Protein AF-Q24F98-F1 (afdb_monomer)

Foldseek 3Di:
DPPVVVVVVVVVVPPPDDDPDDDDPPFWDDPPPVPRATDGDDLPAQWADDPRDTDHDDLVAFFWAAPPRRHTADAFRFHPVQAIAGRADPVFQWAQEPSNGGIHRPVPPPDPPDQFFAWWADPPPSRYRTHTQGAQDADDQVTGDDGHAQWAAAPPRNGIHGVVVDPQFFWAQPVRRYTHGAQRAHPDQTGGDAQWATDPRGTHGQDQQFFFQAPSRHTHHFPDARTPHGHQDDQPDQFQWAQQPVRRTIDGADAPDQRAQFAFPRRHGAGAPDWDQGTDTGHLQWAWDDDPNTTHIDGDDQAFFFAAPRRHTDGAQQARGQHGHPDQWAQEPVRRGIHGADPDLVDQAFFAADPRSHGHHQPPPFAGQTQDGHPQWAWEAPDPVDSGRIHTHGAQDDDDPGPFGQFWAAPPRRHTHGAPDWDQGTPAGHDQQWFWFQDPNTTGTHGADPPGDDPQGGQAGRAQQWADDSSDTDGLQPPVDQFFFAAQPRSHGHHAPDARGQHGYLQWAADNRHTDGADQQQFFAFRRRRHGDGAPRKDLGDTSDGHPQWAWEDDPSIIDTDGADLPQVVQAQFAAPRRHRHHFPDARGPAGRAQQWAWDQDPRGTGIHGQDCVDQFPAAAPSRHTDSDQAFHLHGHPQWAFDDPDPVRSGGGTHGDPPDHADPVGDPDDDDPVVVVVVPPDDDDDDDDPDDDDDDDDDDDDDDDDDDDDDDDDDDDDDDDDDDPDPPDPPPPDDDDDDDDDDPDDPDPDPPPPPPPPPDDDDDDDDDPAPQAPDWDFDQDPNDTDTAGPHGHFQWEQAPRRHTHGADPFARDWYKWAADPQQFTDGLVRDDPVCNVVDDSVRIATFGQGGDFQWAQDLQRRHIDGFAAQAGDKWKDAPPDTARPHRRRRGRDDPVRCVVRLIDIAGDGGPDNQWDQDLQRRYTHHDAPQASQKWKAQQVPRDTDSDRDNVCSVPVDPPRIDIFGLGGHPQWDQDPVRSHTHGDDDDPDPQAPHADPVSPAGPWGQFAAQAPVRRDGDPVHGPCVVAPQARTWYWYFDDDDPDTDIDIFGQHGNDFQWAGDPNGTDHHDRPDRDDFDWDADPVRDIDTRRCCSNRHDDDDPDPPPPDPPPDPPPPVVVVVVVVVVVVVVPPPPPPDDDDDDDDDDDDDPDPPPPPPPDDDDDDDDDDDDDDDDDDVPVVVVVVVVVVVVVVVVVVVVVVVVVVVD

Sequence (1205 aa):
MSYYKIIFAIFSLLFKLSNQQLCPTSQCSFFNSTSQTNQCRSPSSSECISSNYCIDYSQTNFVGRDSVSQTCLKNKEASVSNSAQCWYTIFHQICLNSSQNQCVDYLAETDPTSPYVGLMKSSDQTKGLYLCAEINKYVASINAQILKPLYCIDSNTQIVNSILAQNTYAGIDPSSYYCLQVNQNSTATPYCKPGYCVLNSTCAQLSLSFPAKLQNGQCNQLGVITSIECFKDNPFTNKSICLDQYNNICSKITDFSFYNIGIQPNGTCVQQQKVYDQIYLCSDQSCLLKNGTGFSCIPFDSVYIGIDQQGNCLQRAEPQAVRCKKGKYCIEQINYSCMDLSSTLSDLRIARETYTSNCLPYSDFDGQNIDICADGYCLYTEYPQYSYSDYCIQYGNTFQFYQQPFIGVESITERCLFADQLVNSILLCYGPQYCILNINNQQTCKQLFYPFVQDANSISCAEPLLCLISGQCVSLNDPNNNFIGRDQNTQICIGANTYYAQYCKKDYCLFQNQCTNLNSQYIGSEYQTSKCLLKGQITKKKIQQCLDGYCISQTFGKYQCIQLDIDISKNAVGVDINGNCLGINQSVAVKCFKDMSCTSITQMGQVCVNVDPSGQYKCSNPDGSCSLDPNNCGSCSFSQCLNLTNLIAQTGICTPIGSYCQDSQGDDRCLTFKERDSSNQQQINSIFQLNLIYIVEDLCQGQICLSNMKNKCPIGCYSLFNVLNAIICIIIQLLIHIPIGFLKEQFRQVKSVLIVILNRGFVPIQLCTQSNCQSCITKFNNGLDIQVCQKCVLGFYLDLQYQCQKCNSTCLQCELGTLDIYGKKIYYYELSIDLRLTLDSTQLYPLCQICKNNSIISYDLISCDQCGTGCASCQYTNGYNYYNIGQQSNVQLNQNEYQALKIFKQCLSCINPQLTIQTNGSDCGQSILNCQLHTLINKQTSQFDLIYNFAYYQNGSTSNSALICAYCQDNYILSPNQQICSKNGNILDNRCLKFLPDNKSCQLCQIFALDQKNKVCDSNIKCIQAVSGCNKCYYQNLQNNSNVIQLFTCVECQQANYMTTLLGCVKCLDGCAQCYEIGYDDQQRKFNITANIIFGSITYDVKVPAKFVLIYAKHVTSLAIFLIIHILSTKQNAIHAKLLHSQAQPVKAFQQIFKTMKQGMIKKDLGALYAKQEINLAILRRLQLYMRYAKILKTILEEELMMIH

Structure (mmCIF, N/CA/C/O backbone):
data_AF-Q24F98-F1
#
_entry.id   AF-Q24F98-F1
#
loop_
_atom_site.group_PDB
_atom_site.id
_atom_site.type_symbol
_atom_site.label_atom_id
_atom_site.label_alt_id
_atom_site.label_comp_id
_atom_site.label_asym_id
_atom_site.label_entity_id
_atom_site.label_seq_id
_atom_site.pdbx_PDB_ins_code
_atom_site.Cartn_x
_atom_site.Cartn_y
_atom_site.Cartn_z
_atom_site.occupancy
_atom_site.B_iso_or_equiv
_atom_site.auth_seq_id
_atom_site.auth_comp_id
_atom_site.auth_asym_id
_atom_site.auth_atom_id
_atom_site.pdbx_PDB_model_num
ATOM 1 N N . MET A 1 1 ? 11.021 -31.475 -52.748 1.00 41.94 1 MET A N 1
ATOM 2 C CA . MET A 1 1 ? 11.504 -30.142 -53.180 1.00 41.94 1 MET A CA 1
ATOM 3 C C . MET A 1 1 ? 13.021 -30.185 -53.433 1.00 41.94 1 MET A C 1
ATOM 5 O O . MET A 1 1 ? 13.770 -29.463 -52.793 1.00 41.94 1 MET A O 1
ATOM 9 N N . SER A 1 2 ? 13.485 -31.036 -54.364 1.00 38.97 2 SER A N 1
ATOM 10 C CA . SER A 1 2 ? 14.933 -31.304 -54.556 1.00 38.97 2 SER A CA 1
ATOM 11 C C . SER A 1 2 ? 15.406 -31.232 -56.016 1.00 38.97 2 SER A C 1
ATOM 13 O O . SER A 1 2 ? 16.580 -31.450 -56.285 1.00 38.97 2 SER A O 1
ATOM 15 N N . TYR A 1 3 ? 14.516 -30.903 -56.959 1.00 35.75 3 TYR A N 1
ATOM 16 C CA . TYR A 1 3 ? 14.807 -30.942 -58.401 1.00 35.75 3 TYR A CA 1
ATOM 17 C C . TYR A 1 3 ? 15.305 -29.603 -58.986 1.00 35.75 3 TYR A C 1
ATOM 19 O O . TYR A 1 3 ? 15.939 -29.584 -60.035 1.00 35.75 3 TYR A O 1
ATOM 27 N N . TYR A 1 4 ? 15.089 -28.478 -58.292 1.00 42.47 4 TYR A N 1
ATOM 28 C CA . TYR A 1 4 ? 15.461 -27.143 -58.790 1.00 42.47 4 TYR A CA 1
ATOM 29 C C . TYR A 1 4 ? 16.926 -26.737 -58.541 1.00 42.47 4 TYR A C 1
ATOM 31 O O . TYR A 1 4 ? 17.418 -25.824 -59.199 1.00 42.47 4 TYR A O 1
ATOM 39 N N . LYS A 1 5 ? 17.658 -27.410 -57.637 1.00 41.50 5 LYS A N 1
ATOM 40 C CA . LYS A 1 5 ? 19.072 -27.074 -57.358 1.00 41.50 5 LYS A CA 1
ATOM 41 C C . LYS A 1 5 ? 20.054 -27.575 -58.427 1.00 41.50 5 LYS A C 1
ATOM 43 O O . LYS A 1 5 ? 21.109 -26.974 -58.590 1.00 41.50 5 LYS A O 1
ATOM 48 N N . ILE A 1 6 ? 19.712 -28.632 -59.168 1.00 51.53 6 ILE A N 1
ATOM 49 C CA . ILE A 1 6 ? 20.603 -29.217 -60.188 1.00 51.53 6 ILE A CA 1
ATOM 50 C C . ILE A 1 6 ? 20.558 -28.410 -61.497 1.00 51.53 6 ILE A C 1
ATOM 52 O O . ILE A 1 6 ? 21.599 -28.165 -62.100 1.00 51.53 6 ILE A O 1
ATOM 56 N N . ILE A 1 7 ? 19.384 -27.905 -61.895 1.00 52.31 7 ILE A N 1
ATOM 57 C CA . ILE A 1 7 ? 19.229 -27.121 -63.134 1.00 52.31 7 ILE A CA 1
ATOM 58 C C . ILE A 1 7 ? 19.987 -25.782 -63.056 1.00 52.31 7 ILE A C 1
ATOM 60 O O . ILE A 1 7 ? 20.647 -25.396 -64.019 1.00 52.31 7 ILE A O 1
ATOM 64 N N . PHE A 1 8 ? 19.981 -25.109 -61.898 1.00 48.50 8 PHE A N 1
ATOM 65 C CA . PHE A 1 8 ? 20.729 -23.856 -61.718 1.00 48.50 8 PHE A CA 1
ATOM 66 C C . PHE A 1 8 ? 22.255 -24.059 -61.702 1.00 48.50 8 PHE A C 1
ATOM 68 O O . PHE A 1 8 ? 22.989 -23.224 -62.224 1.00 48.50 8 PHE A O 1
ATOM 75 N N . ALA A 1 9 ? 22.746 -25.180 -61.161 1.00 46.75 9 ALA A N 1
ATOM 76 C CA . ALA A 1 9 ? 24.177 -25.496 -61.166 1.00 46.75 9 ALA A CA 1
ATOM 77 C C . ALA A 1 9 ? 24.717 -25.778 -62.583 1.00 46.75 9 ALA A C 1
ATOM 79 O O . ALA A 1 9 ? 25.846 -25.404 -62.893 1.00 46.75 9 ALA A O 1
ATOM 80 N N . ILE A 1 10 ? 23.903 -26.387 -63.453 1.00 51.09 10 ILE A N 1
ATOM 81 C CA . ILE A 1 10 ? 24.269 -26.665 -64.851 1.00 51.09 10 ILE A CA 1
ATOM 82 C C . ILE A 1 10 ? 24.261 -25.376 -65.694 1.00 51.09 10 ILE A C 1
ATOM 84 O O . ILE A 1 10 ? 25.174 -25.166 -66.491 1.00 51.09 10 ILE A O 1
ATOM 88 N N . PHE A 1 11 ? 23.305 -24.464 -65.471 1.00 44.75 11 PHE A N 1
ATOM 89 C CA . PHE A 1 11 ? 23.285 -23.166 -66.163 1.00 44.75 11 PHE A CA 1
ATOM 90 C C . PHE A 1 11 ? 24.487 -22.271 -65.811 1.00 44.75 11 PHE A C 1
ATOM 92 O O . PHE A 1 11 ? 25.031 -21.607 -66.692 1.00 44.75 11 PHE A O 1
ATOM 99 N N . SER A 1 12 ? 24.968 -22.313 -64.565 1.00 44.97 12 SER A N 1
ATOM 100 C CA . SER A 1 12 ? 26.173 -21.580 -64.142 1.00 44.97 12 SER A CA 1
ATOM 101 C C . SER A 1 12 ? 27.486 -22.135 -64.715 1.00 44.97 12 SER A C 1
ATOM 103 O O . SER A 1 12 ? 28.500 -21.439 -64.672 1.00 44.97 12 SER A O 1
ATOM 105 N N . LEU A 1 13 ? 27.500 -23.367 -65.245 1.00 38.47 13 LEU A N 1
ATOM 106 C CA . LEU A 1 13 ? 28.704 -23.979 -65.821 1.00 38.47 13 LEU A CA 1
ATOM 107 C C . LEU A 1 13 ? 28.838 -23.757 -67.339 1.00 38.47 13 LEU A C 1
ATOM 109 O O . LEU A 1 13 ? 29.944 -23.829 -67.867 1.00 38.47 13 LEU A O 1
ATOM 113 N N . LEU A 1 14 ? 27.733 -23.470 -68.039 1.00 37.66 14 LEU A N 1
ATOM 114 C CA . LEU A 1 14 ? 27.700 -23.348 -69.505 1.00 37.66 14 LEU A CA 1
ATOM 115 C C . LEU A 1 14 ? 27.866 -21.912 -70.038 1.00 37.66 14 LEU A C 1
ATOM 117 O O . LEU A 1 14 ? 28.102 -21.738 -71.228 1.00 37.66 14 LEU A O 1
ATOM 121 N N . PHE A 1 15 ? 27.843 -20.891 -69.175 1.00 39.16 15 PHE A N 1
ATOM 122 C CA . PHE A 1 15 ? 28.126 -19.491 -69.541 1.00 39.16 15 PHE A CA 1
ATOM 123 C C . PHE A 1 15 ? 29.561 -19.045 -69.192 1.00 39.16 15 PHE A C 1
ATOM 125 O O . PHE A 1 15 ? 29.802 -17.916 -68.769 1.00 39.16 15 PHE A O 1
ATOM 132 N N . LYS A 1 16 ? 30.543 -19.941 -69.375 1.00 37.47 16 LYS A N 1
ATOM 133 C CA . LYS A 1 16 ? 31.973 -19.656 -69.143 1.00 37.47 16 LYS A CA 1
ATOM 134 C C . LYS A 1 16 ? 32.884 -19.935 -70.346 1.00 37.47 16 LYS A C 1
ATOM 136 O O . LYS A 1 16 ? 34.059 -20.248 -70.181 1.00 37.47 16 LYS A O 1
ATOM 141 N N . LEU A 1 17 ? 32.344 -19.772 -71.555 1.00 41.66 17 LEU A N 1
ATOM 142 C CA . LEU A 1 17 ? 33.091 -19.763 -72.818 1.00 41.66 17 LEU A CA 1
ATOM 143 C C . LEU A 1 17 ? 32.652 -18.581 -73.696 1.00 41.66 17 LEU A C 1
ATOM 145 O O . LEU A 1 17 ? 31.960 -18.743 -74.696 1.00 41.66 17 LEU A O 1
ATOM 149 N N . SER A 1 18 ? 33.093 -17.377 -73.331 1.00 33.22 18 SER A N 1
ATOM 150 C CA . SER A 1 18 ? 33.153 -16.244 -74.256 1.00 33.22 18 SER A CA 1
ATOM 151 C C . SER A 1 18 ? 34.476 -15.507 -74.075 1.00 33.22 18 SER A C 1
ATOM 153 O O . SER A 1 18 ? 34.705 -14.904 -73.031 1.00 33.22 18 SER A O 1
ATOM 155 N N . ASN A 1 19 ? 35.317 -15.582 -75.104 1.00 32.28 19 ASN A N 1
ATOM 156 C CA . ASN A 1 19 ? 36.401 -14.662 -75.443 1.00 32.28 19 ASN A CA 1
ATOM 157 C C . ASN A 1 19 ? 37.203 -14.057 -74.274 1.00 32.28 19 ASN A C 1
ATOM 159 O O . ASN A 1 19 ? 36.850 -13.011 -73.731 1.00 32.28 19 ASN A O 1
ATOM 163 N N . GLN A 1 20 ? 38.405 -14.599 -74.045 1.00 35.78 20 GLN A N 1
ATOM 164 C CA . GLN A 1 20 ? 39.541 -13.741 -73.694 1.00 35.78 20 GLN A CA 1
ATOM 165 C C . GLN A 1 20 ? 39.813 -12.814 -74.885 1.00 35.78 20 GLN A C 1
ATOM 167 O O . GLN A 1 20 ? 40.604 -13.115 -75.778 1.00 35.78 20 GLN A O 1
ATOM 172 N N . GLN A 1 21 ? 39.077 -11.711 -74.933 1.00 33.84 21 GLN A N 1
ATOM 173 C CA . GLN A 1 21 ? 39.249 -10.679 -75.935 1.00 33.84 21 GLN A CA 1
ATOM 174 C C . GLN A 1 21 ? 40.538 -9.924 -75.597 1.00 33.84 21 GLN A C 1
ATOM 176 O O . GLN A 1 21 ? 40.595 -9.221 -74.589 1.00 33.84 21 GLN A O 1
ATOM 181 N N . LEU A 1 22 ? 41.584 -10.089 -76.420 1.00 38.66 22 LEU A N 1
ATOM 182 C CA . LEU A 1 22 ? 42.735 -9.185 -76.365 1.00 38.66 22 LEU A CA 1
ATOM 183 C C . LEU A 1 22 ? 42.230 -7.741 -76.470 1.00 38.66 22 LEU A C 1
ATOM 185 O O . LEU A 1 22 ? 41.299 -7.471 -77.233 1.00 38.66 22 LEU A O 1
ATOM 189 N N . CYS A 1 23 ? 42.848 -6.840 -75.700 1.00 33.75 23 CYS A N 1
ATOM 190 C CA . CYS A 1 23 ? 42.443 -5.441 -75.582 1.00 33.75 23 CYS A CA 1
ATOM 191 C C . CYS A 1 23 ? 42.085 -4.824 -76.944 1.00 33.75 23 CYS A C 1
ATOM 193 O O . CYS A 1 23 ? 42.922 -4.854 -77.854 1.00 33.75 23 CYS A O 1
ATOM 195 N N . PRO A 1 24 ? 40.903 -4.192 -77.087 1.00 39.72 24 PRO A N 1
ATOM 196 C CA . PRO A 1 24 ? 40.653 -3.304 -78.208 1.00 39.72 24 PRO A CA 1
ATOM 197 C C . PRO A 1 24 ? 41.750 -2.236 -78.231 1.00 39.72 24 PRO A C 1
ATOM 199 O O . PRO A 1 24 ? 41.988 -1.541 -77.240 1.00 39.72 24 PRO A O 1
ATOM 202 N N . THR A 1 25 ? 42.421 -2.085 -79.371 1.00 47.03 25 THR A N 1
ATOM 203 C CA . THR A 1 25 ? 43.598 -1.218 -79.568 1.00 47.03 25 THR A CA 1
ATOM 204 C C . THR A 1 25 ? 43.302 0.289 -79.477 1.00 47.03 25 THR A C 1
ATOM 206 O O . THR A 1 25 ? 44.129 1.117 -79.848 1.00 47.03 25 THR A O 1
ATOM 209 N N . SER A 1 26 ? 42.133 0.666 -78.956 1.00 46.06 26 SER A N 1
ATOM 210 C CA . SER A 1 26 ? 41.666 2.036 -78.752 1.00 46.06 26 SER A CA 1
ATOM 211 C C . SER A 1 26 ? 41.844 2.570 -77.324 1.00 46.06 26 SER A C 1
ATOM 213 O O . SER A 1 26 ? 41.626 3.767 -77.134 1.00 46.06 26 SER A O 1
ATOM 215 N N . GLN A 1 27 ? 42.224 1.745 -76.334 1.00 45.38 27 GLN A N 1
ATOM 216 C CA . GLN A 1 27 ? 42.401 2.176 -74.929 1.00 45.38 27 GLN A CA 1
ATOM 217 C C . GLN A 1 27 ? 43.846 2.122 -74.393 1.00 45.38 27 GLN A C 1
ATOM 219 O O . GLN A 1 27 ? 44.150 2.823 -73.433 1.00 45.38 27 GLN A O 1
ATOM 224 N N . CYS A 1 28 ? 44.775 1.406 -75.034 1.00 40.50 28 CYS A N 1
ATOM 225 C CA . CYS A 1 28 ? 46.195 1.443 -74.656 1.00 40.50 28 CYS A CA 1
ATOM 226 C C . CYS A 1 28 ? 46.960 2.491 -75.480 1.00 40.50 28 CYS A C 1
ATOM 228 O O . CYS A 1 28 ? 47.033 2.389 -76.705 1.00 40.50 28 CYS A O 1
ATOM 230 N N . SER A 1 29 ? 47.575 3.480 -74.828 1.00 43.56 29 SER A N 1
ATOM 231 C CA . SER A 1 29 ? 48.509 4.405 -75.484 1.00 43.56 29 SER A CA 1
ATOM 232 C C . SER A 1 29 ? 49.929 3.842 -75.467 1.00 43.56 29 SER A C 1
ATOM 234 O O . SER A 1 29 ? 50.521 3.749 -74.402 1.00 43.56 29 SER A O 1
ATOM 236 N N . PHE A 1 30 ? 50.456 3.527 -76.656 1.00 47.50 30 PHE A N 1
ATOM 237 C CA . PHE A 1 30 ? 51.850 3.156 -76.950 1.00 47.50 30 PHE A CA 1
ATOM 238 C C . PHE A 1 30 ? 52.494 2.078 -76.057 1.00 47.50 30 PHE A C 1
ATOM 240 O O . PHE A 1 30 ? 52.949 2.327 -74.944 1.00 47.50 30 PHE A O 1
ATOM 247 N N . PHE A 1 31 ? 52.686 0.889 -76.633 1.00 43.78 31 PHE A N 1
ATOM 248 C CA . PHE A 1 31 ? 53.661 -0.072 -76.122 1.00 43.78 31 PHE A CA 1
ATOM 249 C C . PHE A 1 31 ? 55.070 0.509 -76.314 1.00 43.78 31 PHE A C 1
ATOM 251 O O . PHE A 1 31 ? 55.581 0.547 -77.436 1.00 43.78 31 PHE A O 1
ATOM 258 N N . ASN A 1 32 ? 55.693 1.000 -75.241 1.00 46.84 32 ASN A N 1
ATOM 259 C CA . ASN A 1 32 ? 57.054 1.519 -75.313 1.00 46.84 32 ASN A CA 1
ATOM 260 C C . ASN A 1 32 ? 58.041 0.348 -75.457 1.00 46.84 32 ASN A C 1
ATOM 262 O O . ASN A 1 32 ? 58.287 -0.405 -74.510 1.00 46.84 32 ASN A O 1
ATOM 266 N N . SER A 1 33 ? 58.601 0.183 -76.658 1.00 48.78 33 SER A N 1
ATOM 267 C CA . SER A 1 33 ? 59.396 -0.992 -77.038 1.00 48.78 33 SER A CA 1
ATOM 268 C C . SER A 1 33 ? 60.697 -1.162 -76.247 1.00 48.78 33 SER A C 1
ATOM 270 O O . SER A 1 33 ? 61.287 -2.238 -76.296 1.00 48.78 33 SER A O 1
ATOM 272 N N . THR A 1 34 ? 61.143 -0.141 -75.509 1.00 52.66 34 THR A N 1
ATOM 273 C CA . THR A 1 34 ? 62.315 -0.209 -74.620 1.00 52.66 34 THR A CA 1
ATOM 274 C C . THR A 1 34 ? 61.991 -0.524 -73.155 1.00 52.66 34 THR A C 1
ATOM 276 O O . THR A 1 34 ? 62.925 -0.828 -72.418 1.00 52.66 34 THR A O 1
ATOM 279 N N . SER A 1 35 ? 60.722 -0.493 -72.712 1.00 52.22 35 SER A N 1
ATOM 280 C CA . SER A 1 35 ? 60.357 -0.743 -71.299 1.00 52.22 35 SER A CA 1
ATOM 281 C C . SER A 1 35 ? 59.383 -1.899 -71.046 1.00 52.22 35 SER A C 1
ATOM 283 O O . SER A 1 35 ? 59.207 -2.265 -69.889 1.00 52.22 35 SER A O 1
ATOM 285 N N . GLN A 1 36 ? 58.756 -2.477 -72.081 1.00 55.00 36 GLN A N 1
ATOM 286 C CA . GLN A 1 36 ? 57.790 -3.594 -71.968 1.00 55.00 36 GLN A CA 1
ATOM 287 C C . GLN A 1 36 ? 56.653 -3.371 -70.943 1.00 55.00 36 GLN A C 1
ATOM 289 O O . GLN A 1 36 ? 56.182 -4.311 -70.304 1.00 55.00 36 GLN A O 1
ATOM 294 N N . THR A 1 37 ? 56.181 -2.132 -70.788 1.00 52.72 37 THR A N 1
ATOM 295 C CA . THR A 1 37 ? 55.109 -1.775 -69.844 1.00 52.72 37 THR A CA 1
ATOM 296 C C . THR A 1 37 ? 53.923 -1.117 -70.548 1.00 52.72 37 THR A C 1
ATOM 298 O O . THR A 1 37 ? 54.090 -0.216 -71.369 1.00 52.72 37 THR A O 1
ATOM 301 N N . ASN A 1 38 ? 52.708 -1.560 -70.209 1.00 54.41 38 ASN A N 1
ATOM 302 C CA . ASN A 1 38 ? 51.463 -0.959 -70.692 1.00 54.41 38 ASN A CA 1
ATOM 303 C C . ASN A 1 38 ? 51.221 0.377 -69.971 1.00 54.41 38 ASN A C 1
ATOM 305 O O . ASN A 1 38 ? 51.122 0.398 -68.745 1.00 54.41 38 ASN A O 1
ATOM 309 N N . GLN A 1 39 ? 51.089 1.479 -70.716 1.00 54.84 39 GLN A N 1
ATOM 310 C CA . GLN A 1 39 ? 50.719 2.785 -70.160 1.00 54.84 39 GLN A CA 1
ATOM 311 C C . GLN A 1 39 ? 49.234 3.085 -70.416 1.00 54.84 39 GLN A C 1
ATOM 313 O O . GLN A 1 39 ? 48.787 3.151 -71.566 1.00 54.84 39 GLN A O 1
ATOM 318 N N . CYS A 1 40 ? 48.469 3.280 -69.335 1.00 60.84 40 CYS A N 1
ATOM 319 C CA . CYS A 1 40 ? 47.069 3.707 -69.411 1.00 60.84 40 CYS A CA 1
ATOM 320 C C . CYS A 1 40 ? 46.953 5.151 -69.916 1.00 60.84 40 CYS A C 1
ATOM 322 O O . CYS A 1 40 ? 47.890 5.953 -69.828 1.00 60.84 40 CYS A O 1
ATOM 324 N N . ARG A 1 41 ? 45.795 5.483 -70.490 1.00 53.38 41 ARG A N 1
ATOM 325 C CA . ARG A 1 41 ? 45.636 6.680 -71.318 1.00 53.38 41 ARG A CA 1
ATOM 326 C C . ARG A 1 41 ? 45.453 7.937 -70.459 1.00 53.38 41 ARG A C 1
ATOM 328 O O . ARG A 1 41 ? 44.332 8.320 -70.141 1.00 53.38 41 ARG A O 1
ATOM 335 N N . SER A 1 42 ? 46.572 8.609 -70.166 1.00 54.66 42 SER A N 1
ATOM 336 C CA . SER A 1 42 ? 46.686 9.869 -69.401 1.00 54.66 42 SER A CA 1
ATOM 337 C C . SER A 1 42 ? 46.288 9.773 -67.912 1.00 54.66 42 SER A C 1
ATOM 339 O O . SER A 1 42 ? 45.260 9.183 -67.597 1.00 54.66 42 SER A O 1
ATOM 341 N N . PRO A 1 43 ? 46.996 10.444 -66.975 1.00 49.81 43 PRO A N 1
ATOM 342 C CA . PRO A 1 43 ? 46.617 10.498 -65.552 1.00 49.81 43 PRO A CA 1
ATOM 343 C C . PRO A 1 43 ? 45.220 11.077 -65.247 1.00 49.81 43 PRO A C 1
ATOM 345 O O . PRO A 1 43 ? 44.794 11.063 -64.095 1.00 49.81 43 PRO A O 1
ATOM 348 N N . SER A 1 44 ? 44.521 11.605 -66.254 1.00 53.66 44 SER A N 1
ATOM 349 C CA . SER A 1 44 ? 43.178 12.193 -66.159 1.00 53.66 44 SER A CA 1
ATOM 350 C C . SER A 1 44 ? 42.022 11.191 -66.319 1.00 53.66 44 SER A C 1
ATOM 352 O O . SER A 1 44 ? 40.875 11.561 -66.075 1.00 53.66 44 SER A O 1
ATOM 354 N N . SER A 1 45 ? 42.292 9.938 -66.699 1.00 59.47 45 SER A N 1
ATOM 355 C CA . SER A 1 45 ? 41.286 8.866 -66.744 1.00 59.47 45 SER A CA 1
ATOM 356 C C . SER A 1 45 ? 41.098 8.203 -65.371 1.00 59.47 45 SER A C 1
ATOM 358 O O . SER A 1 45 ? 42.025 8.129 -64.555 1.00 59.47 45 SER A O 1
ATOM 360 N N . SER A 1 46 ? 39.881 7.705 -65.116 1.00 72.00 46 SER A N 1
ATOM 361 C CA . SER A 1 46 ? 39.491 6.999 -63.880 1.00 72.00 46 SER A CA 1
ATOM 362 C C . SER A 1 46 ? 39.947 5.530 -63.865 1.00 72.00 46 SER A C 1
ATOM 364 O O . SER A 1 46 ? 39.248 4.668 -63.347 1.00 72.00 46 SER A O 1
ATOM 366 N N . GLU A 1 47 ? 41.117 5.253 -64.440 1.00 80.94 47 GLU A N 1
ATOM 367 C CA . GLU A 1 47 ? 41.643 3.909 -64.694 1.00 80.94 47 GLU A CA 1
ATOM 368 C C . GLU A 1 47 ? 42.907 3.623 -63.862 1.00 80.94 47 GLU A C 1
ATOM 370 O O . GLU A 1 47 ? 43.665 4.530 -63.511 1.00 80.94 47 GLU A O 1
ATOM 375 N N . CYS A 1 48 ? 43.185 2.354 -63.580 1.00 85.75 48 CYS A N 1
ATOM 376 C CA . CYS A 1 48 ? 44.403 1.901 -62.908 1.00 85.75 48 CYS A CA 1
ATOM 377 C C . CYS A 1 48 ? 44.883 0.548 -63.455 1.00 85.75 48 CYS A C 1
ATOM 379 O O . CYS A 1 48 ? 44.128 -0.176 -64.101 1.00 85.75 48 CYS A O 1
ATOM 381 N N . ILE A 1 49 ? 46.149 0.194 -63.213 1.00 85.62 49 ILE A N 1
ATOM 382 C CA . ILE A 1 49 ? 46.742 -1.054 -63.707 1.00 85.62 49 ILE A CA 1
ATOM 383 C C . ILE A 1 49 ? 46.446 -2.201 -62.737 1.00 85.62 49 ILE A C 1
ATOM 385 O O . ILE A 1 49 ? 46.900 -2.196 -61.592 1.00 85.62 49 ILE A O 1
ATOM 389 N N . SER A 1 50 ? 45.765 -3.242 -63.215 1.00 86.19 50 SER A N 1
ATOM 390 C CA . SER A 1 50 ? 45.659 -4.526 -62.517 1.00 86.19 50 SER A CA 1
ATOM 391 C C . SER A 1 50 ? 45.828 -5.680 -63.497 1.00 86.19 50 SER A C 1
ATOM 393 O O . SER A 1 50 ? 45.209 -5.713 -64.558 1.00 86.19 50 SER A O 1
ATOM 395 N N . SER A 1 51 ? 46.686 -6.645 -63.155 1.00 82.38 51 SER A N 1
ATOM 396 C CA . SER A 1 51 ? 46.961 -7.832 -63.987 1.00 82.38 51 SER A CA 1
ATOM 397 C C . SER A 1 51 ? 47.357 -7.508 -65.445 1.00 82.38 51 SER A C 1
ATOM 399 O O . SER A 1 51 ? 46.992 -8.241 -66.359 1.00 82.38 51 SER A O 1
ATOM 401 N N . ASN A 1 52 ? 48.104 -6.415 -65.655 1.00 76.62 52 ASN A N 1
ATOM 402 C CA . ASN A 1 52 ? 48.505 -5.830 -66.951 1.00 76.62 52 ASN A CA 1
ATOM 403 C C . ASN A 1 52 ? 47.389 -5.174 -67.794 1.00 76.62 52 ASN A C 1
ATOM 405 O O . ASN A 1 52 ? 47.674 -4.705 -68.899 1.00 76.62 52 ASN A O 1
ATOM 409 N N . TYR A 1 53 ? 46.164 -5.070 -67.275 1.00 78.75 53 TYR A N 1
ATOM 410 C CA . TYR A 1 53 ? 45.052 -4.347 -67.901 1.00 78.75 53 TYR A CA 1
ATOM 411 C C . TYR A 1 53 ? 44.823 -2.995 -67.217 1.00 78.75 53 TYR A C 1
ATOM 413 O O . TYR A 1 53 ? 45.011 -2.874 -66.006 1.00 78.75 53 TYR A O 1
ATOM 421 N N . CYS A 1 54 ? 44.386 -1.995 -67.984 1.00 80.06 54 CYS A N 1
ATOM 422 C CA . CYS A 1 54 ? 43.800 -0.772 -67.438 1.00 80.06 54 CYS A CA 1
ATOM 423 C C . CYS A 1 54 ? 42.338 -1.072 -67.080 1.00 80.06 54 CYS A C 1
ATOM 425 O O . CYS A 1 54 ? 41.595 -1.570 -67.926 1.00 80.06 54 CYS A O 1
ATOM 427 N N . ILE A 1 55 ? 41.951 -0.835 -65.828 1.00 83.44 55 ILE A N 1
ATOM 428 C CA . ILE A 1 55 ? 40.610 -1.110 -65.297 1.00 83.44 55 ILE A CA 1
ATOM 429 C C . ILE A 1 55 ? 40.079 0.163 -64.638 1.00 83.44 55 ILE A C 1
ATOM 431 O O . ILE A 1 55 ? 40.806 0.803 -63.880 1.00 83.44 55 ILE A O 1
ATOM 435 N N . ASP A 1 56 ? 38.819 0.511 -64.901 1.00 82.31 56 ASP A N 1
ATOM 436 C CA . ASP A 1 56 ? 38.134 1.611 -64.220 1.00 82.31 56 ASP A CA 1
ATOM 437 C C . ASP A 1 56 ? 38.025 1.383 -62.701 1.00 82.31 56 ASP A C 1
ATOM 439 O O . ASP A 1 56 ? 37.821 0.263 -62.212 1.00 82.31 56 ASP A O 1
ATOM 443 N N . TYR A 1 57 ? 38.093 2.475 -61.939 1.00 84.06 57 TYR A N 1
ATOM 444 C CA . TYR A 1 57 ? 37.766 2.470 -60.519 1.00 84.06 57 TYR A CA 1
ATOM 445 C C . TYR A 1 57 ? 36.326 1.992 -60.281 1.00 84.06 57 TYR A C 1
ATOM 447 O O . TYR A 1 57 ? 35.399 2.284 -61.036 1.00 84.06 57 TYR A O 1
ATOM 455 N N . SER A 1 58 ? 36.125 1.253 -59.192 1.00 81.06 58 SER A N 1
ATOM 456 C CA . SER A 1 58 ? 34.806 0.766 -58.787 1.00 81.06 58 SER A CA 1
ATOM 457 C C . SER A 1 58 ? 34.767 0.551 -57.281 1.00 81.06 58 SER A C 1
ATOM 459 O O . SER A 1 58 ? 35.676 -0.061 -56.720 1.00 81.06 58 SER A O 1
ATOM 461 N N . GLN A 1 59 ? 33.684 0.992 -56.629 1.00 67.06 59 GLN A N 1
ATOM 462 C CA . GLN A 1 59 ? 33.522 0.898 -55.168 1.00 67.06 59 GLN A CA 1
ATOM 463 C C . GLN A 1 59 ? 33.694 -0.537 -54.635 1.00 67.06 59 GLN A C 1
ATOM 465 O O . GLN A 1 59 ? 34.115 -0.737 -53.502 1.00 67.06 59 GLN A O 1
ATOM 470 N N . THR A 1 60 ? 33.398 -1.548 -55.457 1.00 74.06 60 THR A N 1
ATOM 471 C CA . THR A 1 60 ? 33.512 -2.966 -55.093 1.00 74.06 60 THR A CA 1
ATOM 472 C C . THR A 1 60 ? 34.926 -3.538 -55.191 1.00 74.06 60 THR A C 1
ATOM 474 O O . THR A 1 60 ? 35.170 -4.585 -54.598 1.00 74.06 60 THR A O 1
ATOM 477 N N . ASN A 1 61 ? 35.842 -2.916 -55.949 1.00 81.94 61 ASN A N 1
ATOM 478 C CA . ASN A 1 61 ? 37.162 -3.494 -56.234 1.00 81.94 61 ASN A CA 1
ATOM 479 C C . ASN A 1 61 ? 38.324 -2.536 -55.955 1.00 81.94 61 ASN A C 1
ATOM 481 O O . ASN A 1 61 ? 39.227 -2.904 -55.211 1.00 81.94 61 ASN A O 1
ATOM 485 N N . PHE A 1 62 ? 38.330 -1.337 -56.545 1.00 90.00 62 PHE A N 1
ATOM 486 C CA . PHE A 1 62 ? 39.488 -0.437 -56.534 1.00 90.00 62 PHE A CA 1
ATOM 487 C C . PHE A 1 62 ? 39.053 1.014 -56.321 1.00 90.00 62 PHE A C 1
ATOM 489 O O . PHE A 1 62 ? 38.227 1.540 -57.067 1.00 90.00 62 PHE A O 1
ATOM 496 N N . VAL A 1 63 ? 39.638 1.655 -55.308 1.00 91.00 63 VAL A N 1
ATOM 497 C CA . VAL A 1 63 ? 39.278 3.007 -54.834 1.00 91.00 63 VAL A CA 1
ATOM 498 C C . VAL A 1 63 ? 40.358 4.053 -55.139 1.00 91.00 63 VAL A C 1
ATOM 500 O O . VAL A 1 63 ? 40.204 5.233 -54.831 1.00 91.00 63 VAL A O 1
ATOM 503 N N . GLY A 1 64 ? 41.465 3.638 -55.750 1.00 91.56 64 GLY A N 1
ATOM 504 C CA . GLY A 1 64 ? 42.563 4.507 -56.153 1.00 91.56 64 GLY A CA 1
ATOM 505 C C . GLY A 1 64 ? 43.668 3.724 -56.848 1.00 91.56 64 GLY A C 1
ATOM 506 O O . GLY A 1 64 ? 43.490 2.557 -57.203 1.00 91.56 64 GLY A O 1
ATOM 507 N N . ARG A 1 65 ? 44.819 4.368 -57.032 1.00 90.88 65 ARG A N 1
ATOM 508 C CA . ARG A 1 65 ? 46.034 3.778 -57.596 1.00 90.88 65 ARG A CA 1
ATOM 509 C C . ARG A 1 65 ? 47.290 4.317 -56.924 1.00 90.88 65 ARG A C 1
ATOM 511 O O . ARG A 1 65 ? 47.271 5.376 -56.308 1.00 90.88 65 ARG A O 1
ATOM 518 N N . ASP A 1 66 ? 48.392 3.604 -57.068 1.00 90.38 66 ASP A N 1
ATOM 519 C CA . ASP A 1 66 ? 49.725 4.091 -56.728 1.00 90.38 66 ASP A CA 1
ATOM 520 C C . ASP A 1 66 ? 50.147 5.217 -57.694 1.00 90.38 66 ASP A C 1
ATOM 522 O O . ASP A 1 66 ? 50.095 5.049 -58.912 1.00 90.38 66 ASP A O 1
ATOM 526 N N . SER A 1 67 ? 50.577 6.365 -57.170 1.00 85.94 67 SER A N 1
ATOM 527 C CA . SER A 1 67 ? 50.890 7.571 -57.953 1.00 85.94 67 SER A CA 1
ATOM 528 C C . SER A 1 67 ? 52.060 7.400 -58.926 1.00 85.94 67 SER A C 1
ATOM 530 O O . SER A 1 67 ? 52.179 8.178 -59.872 1.00 85.94 67 SER A O 1
ATOM 532 N N . VAL A 1 68 ? 52.942 6.418 -58.705 1.00 85.25 68 VAL A N 1
ATOM 533 C CA . VAL A 1 68 ? 54.153 6.199 -59.514 1.00 85.25 68 VAL A CA 1
ATOM 534 C C . VAL A 1 68 ? 53.989 4.978 -60.414 1.00 85.25 68 VAL A C 1
ATOM 536 O O . VAL A 1 68 ? 54.160 5.080 -61.625 1.00 85.25 68 VAL A O 1
ATOM 539 N N . SER A 1 69 ? 53.622 3.830 -59.841 1.00 85.06 69 SER A N 1
ATOM 540 C CA . SER A 1 69 ? 53.462 2.572 -60.586 1.00 85.06 69 SER A CA 1
ATOM 541 C C . SER A 1 69 ? 52.109 2.435 -61.291 1.00 85.06 69 SER A C 1
ATOM 543 O O . SER A 1 69 ? 51.940 1.520 -62.092 1.00 85.06 69 SER A O 1
ATOM 545 N N . GLN A 1 70 ? 51.146 3.322 -61.001 1.00 85.75 70 GLN A N 1
ATOM 546 C CA . GLN A 1 70 ? 49.768 3.302 -61.515 1.00 85.75 70 GLN A CA 1
ATOM 547 C C . GLN A 1 70 ? 48.976 2.025 -61.166 1.00 85.75 70 GLN A C 1
ATOM 549 O O . GLN A 1 70 ? 47.878 1.823 -61.684 1.00 85.75 70 GLN A O 1
ATOM 554 N N . THR A 1 71 ? 49.495 1.170 -60.279 1.00 89.12 71 THR A N 1
ATOM 555 C CA . THR A 1 71 ? 48.834 -0.071 -59.849 1.00 89.12 71 THR A CA 1
ATOM 556 C C . THR A 1 71 ? 47.574 0.223 -59.038 1.00 89.12 71 THR A C 1
ATOM 558 O O . THR A 1 71 ? 47.574 1.116 -58.194 1.00 89.12 71 THR A O 1
ATOM 561 N N . CYS A 1 72 ? 46.483 -0.498 -59.307 1.00 90.88 72 CYS A N 1
ATOM 562 C CA . CYS A 1 72 ? 45.218 -0.334 -58.591 1.00 90.88 72 CYS A CA 1
ATOM 563 C C . CYS A 1 72 ? 45.358 -0.626 -57.090 1.00 90.88 72 CYS A C 1
ATOM 565 O O . CYS A 1 72 ? 45.968 -1.624 -56.714 1.00 90.88 72 CYS A O 1
ATOM 567 N N . LEU A 1 73 ? 44.709 0.188 -56.254 1.00 92.94 73 LEU A N 1
ATOM 568 C CA . LEU A 1 73 ? 44.638 0.027 -54.801 1.00 92.94 73 LEU A CA 1
ATOM 569 C C . LEU A 1 73 ? 43.203 -0.282 -54.355 1.00 92.94 73 LEU A C 1
ATOM 571 O O . LEU A 1 73 ? 42.247 0.417 -54.716 1.00 92.94 73 LEU A O 1
ATOM 575 N N . LYS A 1 74 ? 43.056 -1.319 -53.532 1.00 93.31 74 LYS A N 1
ATOM 576 C CA . LYS A 1 74 ? 41.834 -1.637 -52.782 1.00 93.31 74 LYS A CA 1
ATOM 577 C C . LYS A 1 74 ? 41.670 -0.701 -51.580 1.00 93.31 74 LYS A C 1
ATOM 579 O O . LYS A 1 74 ? 42.579 0.040 -51.210 1.00 93.31 74 LYS A O 1
ATOM 584 N N . ASN A 1 75 ? 40.500 -0.747 -50.942 1.00 92.06 75 ASN A N 1
ATOM 585 C CA . ASN A 1 75 ? 40.232 0.027 -49.728 1.00 92.06 75 ASN A CA 1
ATOM 586 C C . ASN A 1 75 ? 41.270 -0.295 -48.632 1.00 92.06 75 ASN A C 1
ATOM 588 O O . ASN A 1 75 ? 41.457 -1.464 -48.292 1.00 92.06 75 ASN A O 1
ATOM 592 N N . LYS A 1 76 ? 41.933 0.740 -48.096 1.00 91.00 76 LYS A N 1
ATOM 593 C CA . LYS A 1 76 ? 43.046 0.679 -47.123 1.00 91.00 76 LYS A CA 1
ATOM 594 C C . LYS A 1 76 ? 44.326 -0.020 -47.613 1.00 91.00 76 LYS A C 1
ATOM 596 O O . LYS A 1 76 ? 45.248 -0.215 -46.820 1.00 91.00 76 LYS A O 1
ATOM 601 N N . GLU A 1 77 ? 44.438 -0.366 -48.894 1.00 93.31 77 GLU A N 1
ATOM 602 C CA . GLU A 1 77 ? 45.680 -0.910 -49.450 1.00 93.31 77 GLU A CA 1
ATOM 603 C C . GLU A 1 77 ? 46.747 0.190 -49.540 1.00 93.31 77 GLU A C 1
ATOM 605 O O . GLU A 1 77 ? 46.465 1.317 -49.955 1.00 93.31 77 GLU A O 1
ATOM 610 N N . ALA A 1 78 ? 47.967 -0.123 -49.097 1.00 91.69 78 ALA A N 1
ATOM 611 C CA . ALA A 1 78 ? 49.078 0.818 -49.100 1.00 91.69 78 ALA A CA 1
ATOM 612 C C . ALA A 1 78 ? 49.804 0.805 -50.451 1.00 91.69 78 ALA A C 1
ATOM 614 O O . ALA A 1 78 ? 50.196 -0.247 -50.952 1.00 91.69 78 ALA A O 1
ATOM 615 N N . SER A 1 79 ? 50.019 1.995 -51.005 1.00 91.56 79 SER A N 1
ATOM 616 C CA . SER A 1 79 ? 50.870 2.236 -52.166 1.00 91.56 79 SER A CA 1
ATOM 617 C C . SER A 1 79 ? 52.303 1.762 -51.910 1.00 91.56 79 SER A C 1
ATOM 619 O O . SER A 1 79 ? 52.914 2.093 -50.892 1.00 91.56 79 SER A O 1
ATOM 621 N N . VAL A 1 80 ? 52.863 1.054 -52.892 1.00 88.38 80 VAL A N 1
ATOM 622 C CA . VAL A 1 80 ? 54.246 0.558 -52.880 1.00 88.38 80 VAL A CA 1
ATOM 623 C C . VAL A 1 80 ? 55.250 1.712 -52.990 1.00 88.38 80 VAL A C 1
ATOM 625 O O . VAL A 1 80 ? 56.325 1.655 -52.396 1.00 88.38 80 VAL A O 1
ATOM 628 N N . SER A 1 81 ? 54.899 2.790 -53.699 1.00 86.62 81 SER A N 1
ATOM 629 C CA . SER A 1 81 ? 55.709 4.014 -53.797 1.00 86.62 81 SER A CA 1
ATOM 630 C C . SER A 1 81 ? 55.551 4.981 -52.614 1.00 86.62 81 SER A C 1
ATOM 632 O O . SER A 1 81 ? 56.166 6.047 -52.617 1.00 86.62 81 SER A O 1
ATOM 634 N N . ASN A 1 82 ? 54.752 4.631 -51.597 1.00 88.44 82 ASN A N 1
ATOM 635 C CA . ASN A 1 82 ? 54.306 5.524 -50.519 1.00 88.44 82 ASN A CA 1
ATOM 636 C C . ASN A 1 82 ? 53.559 6.784 -51.003 1.00 88.44 82 ASN A C 1
ATOM 638 O O . ASN A 1 82 ? 53.462 7.766 -50.268 1.00 88.44 82 ASN A O 1
ATOM 642 N N . SER A 1 83 ? 52.993 6.765 -52.211 1.00 90.06 83 SER A N 1
ATOM 643 C CA . SER A 1 83 ? 52.092 7.810 -52.687 1.00 90.06 83 SER A CA 1
ATOM 644 C C . SER A 1 83 ? 50.902 7.199 -53.413 1.00 90.06 83 SER A C 1
ATOM 646 O O . SER A 1 83 ? 51.060 6.522 -54.424 1.00 90.06 83 SER A O 1
ATOM 648 N N . ALA A 1 84 ? 49.700 7.474 -52.917 1.00 91.12 84 ALA A N 1
ATOM 649 C CA . ALA A 1 84 ? 48.454 7.067 -53.546 1.00 91.12 84 ALA A CA 1
ATOM 650 C C . ALA A 1 84 ? 47.735 8.258 -54.199 1.00 91.12 84 ALA A C 1
ATOM 652 O O . ALA A 1 84 ? 47.778 9.390 -53.710 1.00 91.12 84 ALA A O 1
ATOM 653 N N . GLN A 1 85 ? 47.036 7.959 -55.289 1.00 90.31 85 GLN A N 1
ATOM 654 C CA . GLN A 1 85 ? 46.101 8.825 -55.987 1.00 90.31 85 GLN A CA 1
ATOM 655 C C . GLN A 1 85 ? 44.715 8.174 -55.913 1.00 90.31 85 GLN A C 1
ATOM 657 O O . GLN A 1 85 ? 44.478 7.121 -56.504 1.00 90.31 85 GLN A O 1
ATOM 662 N N . CYS A 1 86 ? 43.799 8.779 -55.166 1.00 90.31 86 CYS A N 1
ATOM 663 C CA . CYS A 1 86 ? 42.476 8.223 -54.903 1.00 90.31 86 CYS A CA 1
ATOM 664 C C . CYS A 1 86 ? 41.440 8.660 -55.939 1.00 90.31 86 CYS A C 1
ATOM 666 O O . CYS A 1 86 ? 41.571 9.709 -56.575 1.00 90.31 86 CYS A O 1
ATOM 668 N N . TRP A 1 87 ? 40.389 7.855 -56.098 1.00 87.44 87 TRP A N 1
ATOM 669 C CA . TRP A 1 87 ? 39.339 8.106 -57.078 1.00 87.44 87 TRP A CA 1
ATOM 670 C C . TRP A 1 87 ? 38.611 9.430 -56.801 1.00 87.44 87 TRP A C 1
ATOM 672 O O . TRP A 1 87 ? 37.923 9.601 -55.795 1.00 87.44 87 TRP A O 1
ATOM 682 N N . TYR A 1 88 ? 38.768 10.379 -57.723 1.00 76.25 88 TYR A N 1
ATOM 683 C CA . TYR A 1 88 ? 38.144 11.697 -57.677 1.00 76.25 88 TYR A CA 1
ATOM 684 C C . TYR A 1 88 ? 36.747 11.635 -58.317 1.00 76.25 88 TYR A C 1
ATOM 686 O O . TYR A 1 88 ? 36.616 11.710 -59.537 1.00 76.25 88 TYR A O 1
ATOM 694 N N . THR A 1 89 ? 35.687 11.531 -57.511 1.00 71.56 89 THR A N 1
ATOM 695 C CA . THR A 1 89 ? 34.320 11.867 -57.953 1.00 71.56 89 THR A CA 1
ATOM 696 C C . THR A 1 89 ? 33.572 12.612 -56.855 1.00 71.56 89 THR A C 1
ATOM 698 O O . THR A 1 89 ? 33.827 12.414 -55.671 1.00 71.56 89 THR A O 1
ATOM 701 N N . ILE A 1 90 ? 32.596 13.431 -57.245 1.00 68.94 90 ILE A N 1
ATOM 702 C CA . ILE A 1 90 ? 31.714 14.146 -56.308 1.00 68.94 90 ILE A CA 1
ATOM 703 C C . ILE A 1 90 ? 30.678 13.238 -55.618 1.00 68.94 90 ILE A C 1
ATOM 705 O O . ILE A 1 90 ? 30.015 13.677 -54.684 1.00 68.94 90 ILE A O 1
ATOM 709 N N . PHE A 1 91 ? 30.519 11.991 -56.079 1.00 73.75 91 PHE A N 1
ATOM 710 C CA . PHE A 1 91 ? 29.519 11.039 -55.575 1.00 73.75 91 PHE A CA 1
ATOM 711 C C . PHE A 1 91 ? 30.109 9.968 -54.647 1.00 73.75 91 PHE A C 1
ATOM 713 O O . PHE A 1 91 ? 29.358 9.243 -53.995 1.00 73.75 91 PHE A O 1
ATOM 720 N N . HIS A 1 92 ? 31.438 9.855 -54.572 1.00 77.56 92 HIS A N 1
ATOM 721 C CA . HIS A 1 92 ? 32.123 8.843 -53.773 1.00 77.56 92 HIS A CA 1
ATOM 722 C C . HIS A 1 92 ? 33.004 9.496 -52.710 1.00 77.56 92 HIS A C 1
ATOM 724 O O . HIS A 1 92 ? 33.878 10.310 -52.997 1.00 77.56 92 HIS A O 1
ATOM 730 N N . GLN A 1 93 ? 32.770 9.111 -51.458 1.00 87.50 93 GLN A N 1
ATOM 731 C CA . GLN A 1 93 ? 33.449 9.642 -50.278 1.00 87.50 93 GLN A CA 1
ATOM 732 C C . GLN A 1 93 ? 34.768 8.899 -50.026 1.00 87.50 93 GLN A C 1
ATOM 734 O O . GLN A 1 93 ? 34.992 8.324 -48.964 1.00 87.50 93 GLN A O 1
ATOM 739 N N . ILE A 1 94 ? 35.635 8.873 -51.036 1.00 90.38 94 ILE A N 1
ATOM 740 C CA . ILE A 1 94 ? 36.947 8.231 -50.945 1.00 90.38 94 ILE A CA 1
ATOM 741 C C . ILE A 1 94 ? 37.978 9.289 -50.564 1.00 90.38 94 ILE A C 1
ATOM 743 O O . ILE A 1 94 ? 38.060 10.342 -51.198 1.00 90.38 94 ILE A O 1
ATOM 747 N N . CYS A 1 95 ? 38.768 9.007 -49.531 1.00 91.81 95 CYS A N 1
ATOM 748 C CA . CYS A 1 95 ? 39.761 9.925 -48.995 1.00 91.81 95 CYS A CA 1
ATOM 749 C C . CYS A 1 95 ? 41.169 9.324 -48.953 1.00 91.81 95 CYS A C 1
ATOM 751 O O . CYS A 1 95 ? 41.354 8.114 -48.841 1.00 91.81 95 CYS A O 1
ATOM 753 N N . LEU A 1 96 ? 42.167 10.198 -49.038 1.00 92.19 96 LEU A N 1
ATOM 754 C CA . LEU A 1 96 ? 43.580 9.873 -48.889 1.00 92.19 96 LEU A CA 1
ATOM 755 C C . LEU A 1 96 ? 43.990 9.995 -47.410 1.00 92.19 96 LEU A C 1
ATOM 757 O O . LEU A 1 96 ? 43.712 11.018 -46.781 1.00 92.19 96 LEU A O 1
ATOM 761 N N . ASN A 1 97 ? 44.639 8.975 -46.844 1.00 91.31 97 ASN A N 1
ATOM 762 C CA . ASN A 1 97 ? 45.071 8.978 -45.437 1.00 91.31 97 ASN A CA 1
ATOM 763 C C . ASN A 1 97 ? 46.119 10.073 -45.119 1.00 91.31 97 ASN A C 1
ATOM 765 O O . ASN A 1 97 ? 46.728 10.664 -46.015 1.00 91.31 97 ASN A O 1
ATOM 769 N N . SER A 1 98 ? 46.390 10.319 -43.831 1.00 87.06 98 SER A N 1
ATOM 770 C CA . SER A 1 98 ? 47.357 11.345 -43.399 1.00 87.06 98 SER A CA 1
ATOM 771 C C . SER A 1 98 ? 48.793 11.099 -43.885 1.00 87.06 98 SER A C 1
ATOM 773 O O . SER A 1 98 ? 49.560 12.049 -44.033 1.00 87.06 98 SER A O 1
ATOM 775 N N . SER A 1 99 ? 49.146 9.844 -44.184 1.00 88.88 99 SER A N 1
ATOM 776 C CA . SER A 1 99 ? 50.451 9.450 -44.741 1.00 88.88 99 SER A CA 1
ATOM 777 C C . SER A 1 99 ? 50.523 9.521 -46.276 1.00 88.88 99 SER A C 1
ATOM 779 O O . SER A 1 99 ? 51.555 9.191 -46.850 1.00 88.88 99 SER A O 1
ATOM 781 N N . GLN A 1 100 ? 49.447 9.949 -46.946 1.00 89.94 100 GLN A N 1
ATOM 782 C CA . GLN A 1 100 ? 49.314 10.049 -48.405 1.00 89.94 100 GLN A CA 1
ATOM 783 C C . GLN A 1 100 ? 49.592 8.760 -49.202 1.00 89.94 100 GLN A C 1
ATOM 785 O O . GLN A 1 100 ? 49.873 8.829 -50.398 1.00 89.94 100 GLN A O 1
ATOM 790 N N . ASN A 1 101 ? 49.473 7.586 -48.577 1.00 92.50 101 ASN A N 1
ATOM 791 C CA . ASN A 1 101 ? 49.800 6.292 -49.180 1.00 92.50 101 ASN A CA 1
ATOM 792 C C . ASN A 1 101 ? 48.643 5.278 -49.205 1.00 92.50 101 ASN A C 1
ATOM 794 O O . ASN A 1 101 ? 48.824 4.208 -49.775 1.00 92.50 101 ASN A O 1
ATOM 798 N N . GLN A 1 102 ? 47.471 5.578 -48.636 1.00 93.75 102 GLN A N 1
ATOM 799 C CA . GLN A 1 102 ? 46.289 4.701 -48.685 1.00 93.75 102 GLN A CA 1
ATOM 800 C C . GLN A 1 102 ? 45.040 5.477 -49.094 1.00 93.75 102 GLN A C 1
ATOM 802 O O . GLN A 1 102 ? 44.812 6.590 -48.616 1.00 93.75 102 GLN A O 1
ATOM 807 N N . CYS A 1 103 ? 44.196 4.835 -49.900 1.00 92.88 103 CYS A N 1
ATOM 808 C CA . CYS A 1 103 ? 42.855 5.310 -50.221 1.00 92.88 103 CYS A CA 1
ATOM 809 C C . CYS A 1 103 ? 41.817 4.569 -49.374 1.00 92.88 103 CYS A C 1
ATOM 811 O O . CYS A 1 103 ? 41.797 3.337 -49.339 1.00 92.88 103 CYS A O 1
ATOM 813 N N . VAL A 1 104 ? 40.964 5.325 -48.688 1.00 92.81 104 VAL A N 1
ATOM 814 C CA . VAL A 1 104 ? 39.950 4.819 -47.761 1.00 92.81 104 VAL A CA 1
ATOM 815 C C . VAL A 1 104 ? 38.565 5.173 -48.292 1.00 92.81 104 VAL A C 1
ATOM 817 O O . VAL A 1 104 ? 38.273 6.345 -48.519 1.00 92.81 104 VAL A O 1
ATOM 820 N N . ASP A 1 105 ? 37.702 4.174 -48.473 1.00 91.12 105 ASP A N 1
ATOM 821 C CA . ASP A 1 105 ? 36.267 4.400 -48.671 1.00 91.12 105 ASP A CA 1
ATOM 822 C C . ASP A 1 105 ? 35.612 4.655 -47.309 1.00 91.12 105 ASP A C 1
ATOM 824 O O . ASP A 1 105 ? 35.457 3.742 -46.496 1.00 91.12 105 ASP A O 1
ATOM 828 N N . TYR A 1 106 ? 35.242 5.911 -47.059 1.00 88.44 106 TYR A N 1
ATOM 829 C CA . TYR A 1 106 ? 34.644 6.338 -45.798 1.00 88.44 106 TYR A CA 1
ATOM 830 C C . TYR A 1 106 ? 33.211 5.815 -45.599 1.00 88.44 106 TYR A C 1
ATOM 832 O O . TYR A 1 106 ? 32.800 5.610 -44.457 1.00 88.44 106 TYR A O 1
ATOM 840 N N . LEU A 1 107 ? 32.454 5.545 -46.672 1.00 84.81 107 LEU A N 1
ATOM 841 C CA . LEU A 1 107 ? 31.099 4.982 -46.559 1.00 84.81 107 LEU A CA 1
ATOM 842 C C . LEU A 1 107 ? 31.131 3.504 -46.161 1.00 84.81 107 LEU A C 1
ATOM 844 O O . LEU A 1 107 ? 30.234 3.036 -45.461 1.00 84.81 107 LEU A O 1
ATOM 848 N N . ALA A 1 108 ? 32.184 2.785 -46.553 1.00 86.00 108 ALA A N 1
ATOM 849 C CA . ALA A 1 108 ? 32.447 1.424 -46.093 1.00 86.00 108 ALA A CA 1
ATOM 850 C C . ALA A 1 108 ? 32.972 1.362 -44.639 1.00 86.00 108 ALA A C 1
ATOM 852 O O . ALA A 1 108 ? 33.107 0.274 -44.077 1.00 86.00 108 ALA A O 1
ATOM 853 N N . GLU A 1 109 ? 33.274 2.502 -44.005 1.00 86.38 109 GLU A N 1
ATOM 854 C CA . GLU A 1 109 ? 33.961 2.561 -42.714 1.00 86.38 109 GLU A CA 1
ATOM 855 C C . GLU A 1 109 ? 33.012 2.448 -41.508 1.00 86.38 109 GLU A C 1
ATOM 857 O O . GLU A 1 109 ? 32.852 3.385 -40.716 1.00 86.38 109 GLU A O 1
ATOM 862 N N . THR A 1 110 ? 32.401 1.273 -41.342 1.00 80.06 110 THR A N 1
ATOM 863 C CA . THR A 1 110 ? 31.453 0.979 -40.250 1.00 80.06 110 THR A CA 1
ATOM 864 C C . THR A 1 110 ? 32.109 0.677 -38.898 1.00 80.06 110 THR A C 1
ATOM 866 O O . THR A 1 110 ? 31.404 0.559 -37.899 1.00 80.06 110 THR A O 1
ATOM 869 N N . ASP A 1 111 ? 33.433 0.516 -38.845 1.00 80.00 111 ASP A N 1
ATOM 870 C CA . ASP A 1 111 ? 34.162 0.173 -37.620 1.00 80.00 111 ASP A CA 1
ATOM 871 C C . ASP A 1 111 ? 34.259 1.390 -36.665 1.00 80.00 111 ASP A C 1
ATOM 873 O O . ASP A 1 111 ? 34.812 2.429 -37.054 1.00 80.00 111 ASP A O 1
ATOM 877 N N . PRO A 1 112 ? 33.746 1.305 -35.418 1.00 75.88 112 PRO A N 1
ATOM 878 C CA . PRO A 1 112 ? 33.853 2.382 -34.432 1.00 75.88 112 PRO A CA 1
ATOM 879 C C . PRO A 1 112 ? 35.270 2.560 -33.861 1.00 75.88 112 PRO A C 1
ATOM 881 O O . PRO A 1 112 ? 35.542 3.583 -33.237 1.00 75.88 112 PRO A O 1
ATOM 884 N N . THR A 1 113 ? 36.172 1.592 -34.053 1.00 81.75 113 THR A N 1
ATOM 885 C CA . THR A 1 113 ? 37.588 1.671 -33.646 1.00 81.75 113 THR A CA 1
ATOM 886 C C . THR A 1 113 ? 38.485 2.305 -34.712 1.00 81.75 113 THR A C 1
ATOM 888 O O . THR A 1 113 ? 39.664 2.559 -34.462 1.00 81.75 113 THR A O 1
ATOM 891 N N . SER A 1 114 ? 37.930 2.592 -35.893 1.00 87.50 114 SER A N 1
ATOM 892 C CA . SER A 1 114 ? 38.663 3.177 -37.010 1.00 87.50 114 SER A CA 1
ATOM 893 C C . SER A 1 114 ? 39.270 4.541 -36.665 1.00 87.50 114 SER A C 1
ATOM 895 O O . SER A 1 114 ? 38.563 5.404 -36.135 1.00 87.50 114 SER A O 1
ATOM 897 N N . PRO A 1 115 ? 40.538 4.810 -37.036 1.00 89.31 115 PRO A N 1
ATOM 898 C CA . PRO A 1 115 ? 41.111 6.143 -36.891 1.00 89.31 115 PRO A CA 1
ATOM 899 C C . PRO A 1 115 ? 40.452 7.157 -37.838 1.00 89.31 115 PRO A C 1
ATOM 901 O O . PRO A 1 115 ? 40.530 8.353 -37.567 1.00 89.31 115 PRO A O 1
ATOM 904 N N . TYR A 1 116 ? 39.806 6.700 -38.922 1.00 92.19 116 TYR A N 1
ATOM 905 C CA . TYR A 1 116 ? 39.192 7.544 -39.946 1.00 92.19 116 TYR A CA 1
ATOM 906 C C . TYR A 1 116 ? 37.785 7.982 -39.522 1.00 92.19 116 TYR A C 1
ATOM 908 O O . TYR A 1 116 ? 36.808 7.220 -39.542 1.00 92.19 116 TYR A O 1
ATOM 916 N N . VAL A 1 117 ? 37.695 9.252 -39.134 1.00 91.44 117 VAL A N 1
ATOM 917 C CA . VAL A 1 117 ? 36.518 9.861 -38.507 1.00 91.44 117 VAL A CA 1
ATOM 918 C C . VAL A 1 117 ? 35.869 10.939 -39.372 1.00 91.44 117 VAL A C 1
ATOM 920 O O . VAL A 1 117 ? 34.856 11.496 -38.966 1.00 91.44 117 VAL A O 1
ATOM 923 N N . GLY A 1 118 ? 36.369 11.210 -40.581 1.00 90.88 118 GLY A N 1
ATOM 924 C CA . GLY A 1 118 ? 35.724 12.148 -41.502 1.00 90.88 118 GLY A CA 1
ATOM 925 C C . GLY A 1 118 ? 36.466 12.408 -42.810 1.00 90.88 118 GLY A C 1
ATOM 926 O O . GLY A 1 118 ? 37.442 11.737 -43.140 1.00 90.88 118 GLY A O 1
ATOM 927 N N . LEU A 1 119 ? 36.000 13.429 -43.526 1.00 91.00 119 LEU A N 1
ATOM 928 C CA . LEU A 1 119 ? 36.461 13.876 -44.837 1.00 91.00 119 LEU A CA 1
ATOM 929 C C . LEU A 1 119 ? 36.820 15.362 -44.802 1.00 91.00 119 LEU A C 1
ATOM 931 O O . LEU A 1 119 ? 36.062 16.197 -44.296 1.00 91.00 119 LEU A O 1
ATOM 935 N N . MET A 1 120 ? 37.943 15.701 -45.422 1.00 90.00 120 MET A N 1
ATOM 936 C CA . MET A 1 120 ? 38.433 17.066 -45.589 1.00 90.00 120 MET A CA 1
ATOM 937 C C . MET A 1 120 ? 38.735 17.301 -47.063 1.00 90.00 120 MET A C 1
ATOM 939 O O . MET A 1 120 ? 39.259 16.416 -47.724 1.00 90.00 120 MET A O 1
ATOM 943 N N . LYS A 1 121 ? 38.454 18.484 -47.597 1.00 87.81 121 LYS A N 1
ATOM 944 C CA . LYS A 1 121 ? 38.809 18.859 -48.965 1.00 87.81 121 LYS A CA 1
ATOM 945 C C . LYS A 1 121 ? 40.333 18.876 -49.135 1.00 87.81 121 LYS A C 1
ATOM 947 O O . LYS A 1 121 ? 41.033 19.547 -48.377 1.00 87.81 121 LYS A O 1
ATOM 952 N N . SER A 1 122 ? 40.841 18.162 -50.136 1.00 84.88 122 SER A N 1
ATOM 953 C CA . SER A 1 122 ? 42.260 18.215 -50.496 1.00 84.88 122 SER A CA 1
ATOM 954 C C . SER A 1 122 ? 42.601 19.559 -51.145 1.00 84.88 122 SER A C 1
ATOM 956 O O . SER A 1 122 ? 41.857 20.058 -51.995 1.00 84.88 122 SER A O 1
ATOM 958 N N . SER A 1 123 ? 43.746 20.135 -50.773 1.00 82.19 123 SER A N 1
ATOM 959 C CA . SER A 1 123 ? 44.365 21.245 -51.512 1.00 82.19 123 SER A CA 1
ATOM 960 C C . SER A 1 123 ? 45.025 20.767 -52.809 1.00 82.19 123 SER A C 1
ATOM 962 O O . SER A 1 123 ? 45.061 21.508 -53.789 1.00 82.19 123 SER A O 1
ATOM 964 N N . ASP A 1 124 ? 45.498 19.520 -52.833 1.00 82.44 124 ASP A N 1
ATOM 965 C CA . ASP A 1 124 ? 46.056 18.847 -54.002 1.00 82.44 124 ASP A CA 1
ATOM 966 C C . ASP A 1 124 ? 44.985 17.946 -54.629 1.00 82.44 124 ASP A C 1
ATOM 968 O O . ASP A 1 124 ? 44.836 16.772 -54.279 1.00 82.44 124 ASP A O 1
ATOM 972 N N . GLN A 1 125 ? 44.215 18.519 -55.556 1.00 78.44 125 GLN A N 1
ATOM 973 C CA . GLN A 1 125 ? 43.169 17.792 -56.280 1.00 78.44 125 GLN A CA 1
ATOM 974 C C . GLN A 1 125 ? 43.729 16.713 -57.216 1.00 78.44 125 GLN A C 1
ATOM 976 O O . GLN A 1 125 ? 42.972 15.847 -57.649 1.00 78.44 125 GLN A O 1
ATOM 981 N N . THR A 1 126 ? 45.034 16.729 -57.521 1.00 78.25 126 THR A N 1
ATOM 982 C CA . THR A 1 126 ? 45.638 15.727 -58.410 1.00 78.25 126 THR A CA 1
ATOM 983 C C . THR A 1 126 ? 45.722 14.360 -57.735 1.00 78.25 126 THR A C 1
ATOM 985 O O . THR A 1 126 ? 45.536 13.347 -58.404 1.00 78.25 126 THR A O 1
ATOM 988 N N . LYS A 1 127 ? 45.904 14.321 -56.407 1.00 79.06 127 LYS A N 1
ATOM 989 C CA . LYS A 1 127 ? 45.941 13.086 -55.604 1.00 79.06 127 LYS A CA 1
ATOM 990 C C . LYS A 1 127 ? 44.570 12.597 -55.129 1.00 79.06 127 LYS A C 1
ATOM 992 O O . LYS A 1 127 ? 44.460 11.462 -54.677 1.00 79.06 127 LYS A O 1
ATOM 997 N N . GLY A 1 128 ? 43.532 13.423 -55.210 1.00 79.75 128 GLY A N 1
ATOM 998 C CA . GLY A 1 128 ? 42.174 13.065 -54.798 1.00 79.75 128 GLY A CA 1
ATOM 999 C C . GLY A 1 128 ? 41.366 14.276 -54.339 1.00 79.75 128 GLY A C 1
ATOM 1000 O O . GLY A 1 128 ? 41.917 15.338 -54.054 1.00 79.75 128 GLY A O 1
ATOM 1001 N N . LEU A 1 129 ? 40.041 14.129 -54.263 1.00 82.25 129 LEU A N 1
ATOM 1002 C CA . LEU A 1 129 ? 39.156 15.216 -53.824 1.00 82.25 129 LEU A CA 1
ATOM 1003 C C . LEU A 1 129 ? 39.227 15.433 -52.303 1.00 82.25 129 LEU A C 1
ATOM 1005 O O . LEU A 1 129 ? 39.082 16.565 -51.830 1.00 82.25 129 LEU A O 1
ATOM 1009 N N . TYR A 1 130 ? 39.495 14.361 -51.548 1.00 89.44 130 TYR A N 1
ATOM 1010 C CA . TYR A 1 130 ? 39.429 14.347 -50.092 1.00 89.44 130 TYR A CA 1
ATOM 1011 C C . TYR A 1 130 ? 40.681 13.775 -49.415 1.00 89.44 130 TYR A C 1
ATOM 1013 O O . TYR A 1 130 ? 41.295 12.824 -49.893 1.00 89.44 130 TYR A O 1
ATOM 1021 N N . LEU A 1 131 ? 40.999 14.325 -48.246 1.00 90.88 131 LEU A N 1
ATOM 1022 C CA . LEU A 1 131 ? 41.897 13.775 -47.233 1.00 90.88 131 LEU A CA 1
ATOM 1023 C C . LEU A 1 131 ? 41.052 13.206 -46.083 1.00 90.88 131 LEU A C 1
ATOM 1025 O O . LEU A 1 131 ? 40.002 13.763 -45.752 1.00 90.88 131 LEU A O 1
ATOM 1029 N N . CYS A 1 132 ? 41.491 12.117 -45.460 1.00 92.19 132 CYS A N 1
ATOM 1030 C CA . CYS A 1 132 ? 40.783 11.521 -44.331 1.00 92.19 132 CYS A CA 1
ATOM 1031 C C . CYS A 1 132 ? 41.050 12.330 -43.057 1.00 92.19 132 CYS A C 1
ATOM 1033 O O . CYS A 1 132 ? 42.204 12.550 -42.688 1.00 92.19 132 CYS A O 1
ATOM 1035 N N . ALA A 1 133 ? 39.993 12.754 -42.363 1.00 92.38 133 ALA A N 1
ATOM 1036 C CA . ALA A 1 133 ? 40.126 13.283 -41.011 1.00 92.38 133 ALA A CA 1
ATOM 1037 C C . ALA A 1 133 ? 40.393 12.114 -40.054 1.00 92.38 133 ALA A C 1
ATOM 1039 O O . ALA A 1 133 ? 39.630 11.146 -40.019 1.00 92.38 133 ALA A O 1
ATOM 1040 N N . GLU A 1 134 ? 41.471 12.210 -39.282 1.00 92.56 134 GLU A N 1
ATOM 1041 C CA . GLU A 1 134 ? 41.934 11.167 -38.365 1.00 92.56 134 GLU A CA 1
ATOM 1042 C C . GLU A 1 134 ? 41.902 11.665 -36.915 1.00 92.56 134 GLU A C 1
ATOM 1044 O O . GLU A 1 134 ? 42.258 12.812 -36.638 1.00 92.56 134 GLU A O 1
ATOM 1049 N N . ILE A 1 135 ? 41.499 10.804 -35.974 1.00 91.00 135 ILE A N 1
ATOM 1050 C CA . ILE A 1 135 ? 41.478 11.153 -34.546 1.00 91.00 135 ILE A CA 1
ATOM 1051 C C . ILE A 1 135 ? 42.884 11.535 -34.041 1.00 91.00 135 ILE A C 1
ATOM 1053 O O . ILE A 1 135 ? 43.882 10.896 -34.377 1.00 91.00 135 ILE A O 1
ATOM 1057 N N . ASN A 1 136 ? 42.964 12.578 -33.212 1.00 90.25 136 ASN A N 1
ATOM 1058 C CA . ASN A 1 136 ? 44.202 13.150 -32.670 1.00 90.25 136 ASN A CA 1
ATOM 1059 C C . ASN A 1 136 ? 45.193 13.675 -33.736 1.00 90.25 136 ASN A C 1
ATOM 1061 O O . ASN A 1 136 ? 46.376 13.855 -33.439 1.00 90.25 136 ASN A O 1
ATOM 1065 N N . LYS A 1 137 ? 44.742 13.944 -34.972 1.00 90.50 137 LYS A N 1
ATOM 1066 C CA . LYS A 1 137 ? 45.541 14.615 -36.013 1.00 90.50 137 LYS A CA 1
ATOM 1067 C C . LYS A 1 137 ? 45.116 16.070 -36.207 1.00 90.50 137 LYS A C 1
ATOM 1069 O O . LYS A 1 137 ? 43.963 16.432 -35.978 1.00 90.50 137 LYS A O 1
ATOM 1074 N N . TYR A 1 138 ? 46.071 16.888 -36.648 1.00 89.00 138 TYR A N 1
ATOM 1075 C CA . TYR A 1 138 ? 45.861 18.284 -37.033 1.00 89.00 138 TYR A CA 1
ATOM 1076 C C . TYR A 1 138 ? 45.095 18.388 -38.359 1.00 89.00 138 TYR A C 1
ATOM 1078 O O . TYR A 1 138 ? 45.383 17.656 -39.307 1.00 89.00 138 TYR A O 1
ATOM 1086 N N . VAL A 1 139 ? 44.160 19.334 -38.432 1.00 84.94 139 VAL A N 1
ATOM 1087 C CA . VAL A 1 139 ? 43.258 19.574 -39.559 1.00 84.94 139 VAL A CA 1
ATOM 1088 C C . VAL A 1 139 ? 43.097 21.073 -39.788 1.00 84.94 139 VAL A C 1
ATOM 1090 O O . VAL A 1 139 ? 42.620 21.791 -38.917 1.00 84.94 139 VAL A O 1
ATOM 1093 N N . ALA A 1 140 ? 43.411 21.558 -40.991 1.00 74.69 140 ALA A N 1
ATOM 1094 C CA . ALA A 1 140 ? 43.097 22.935 -41.366 1.00 74.69 140 ALA A CA 1
ATOM 1095 C C . ALA A 1 140 ? 41.568 23.117 -41.476 1.00 74.69 140 ALA A C 1
ATOM 1097 O O . ALA A 1 140 ? 40.955 22.651 -42.440 1.00 74.69 140 ALA A O 1
ATOM 1098 N N . SER A 1 141 ? 40.954 23.784 -40.492 1.00 61.31 141 SER A N 1
ATOM 1099 C CA . SER A 1 141 ? 39.488 23.832 -40.312 1.00 61.31 141 SER A CA 1
ATOM 1100 C C . SER A 1 141 ? 38.667 24.251 -41.532 1.00 61.31 141 SER A C 1
ATOM 1102 O O . SER A 1 141 ? 37.590 23.699 -41.738 1.00 61.31 141 SER A O 1
ATOM 1104 N N . ILE A 1 142 ? 39.177 25.146 -42.384 1.00 63.72 142 ILE A N 1
ATOM 1105 C CA . ILE A 1 142 ? 38.495 25.593 -43.617 1.00 63.72 142 ILE A CA 1
ATOM 1106 C C . ILE A 1 142 ? 38.203 24.472 -44.635 1.00 63.72 142 ILE A C 1
ATOM 1108 O O . ILE A 1 142 ? 37.474 24.704 -45.598 1.00 63.72 142 ILE A O 1
ATOM 1112 N N . ASN A 1 143 ? 38.766 23.274 -44.445 1.00 71.44 143 ASN A N 1
ATOM 1113 C CA . ASN A 1 143 ? 38.637 22.156 -45.375 1.00 71.44 143 ASN A CA 1
ATOM 1114 C C . ASN A 1 143 ? 37.707 21.029 -44.894 1.00 71.44 143 ASN A C 1
ATOM 1116 O O . ASN A 1 143 ? 37.401 20.151 -45.696 1.00 71.44 143 ASN A O 1
ATOM 1120 N N . ALA A 1 144 ? 37.254 20.993 -43.638 1.00 78.94 144 ALA A N 1
ATOM 1121 C CA . ALA A 1 144 ? 36.401 19.899 -43.158 1.00 78.94 144 ALA A CA 1
ATOM 1122 C C . ALA A 1 144 ? 35.032 19.886 -43.870 1.00 78.94 144 ALA A C 1
ATOM 1124 O O . ALA A 1 144 ? 34.342 20.901 -43.903 1.00 78.94 144 ALA A O 1
ATOM 1125 N N . GLN A 1 145 ? 34.633 18.742 -44.443 1.00 83.69 145 GLN A N 1
ATOM 1126 C CA . GLN A 1 145 ? 33.320 18.583 -45.091 1.00 83.69 145 GLN A CA 1
ATOM 1127 C C . GLN A 1 145 ? 32.335 17.764 -44.259 1.00 83.69 145 GLN A C 1
ATOM 1129 O O . GLN A 1 145 ? 31.171 18.146 -44.159 1.00 83.69 145 GLN A O 1
ATOM 1134 N N . ILE A 1 146 ? 32.780 16.633 -43.703 1.00 86.62 146 ILE A N 1
ATOM 1135 C CA . ILE A 1 146 ? 31.947 15.692 -42.940 1.00 86.62 146 ILE A CA 1
ATOM 1136 C C . ILE A 1 146 ? 32.802 15.081 -41.832 1.00 86.62 146 ILE A C 1
ATOM 1138 O O . ILE A 1 146 ? 33.877 14.564 -42.123 1.00 86.62 146 ILE A O 1
ATOM 1142 N N . LEU A 1 147 ? 32.319 15.074 -40.589 1.00 87.88 147 LEU A N 1
ATOM 1143 C CA . LEU A 1 147 ? 32.835 14.206 -39.524 1.00 87.88 147 LEU A CA 1
ATOM 1144 C C . LEU A 1 147 ? 31.758 13.202 -39.090 1.00 87.88 147 LEU A C 1
ATOM 1146 O O . LEU A 1 147 ? 30.561 13.484 -39.165 1.00 87.88 147 LEU A O 1
ATOM 1150 N N . LYS A 1 148 ? 32.188 12.034 -38.599 1.00 87.62 148 LYS A N 1
ATOM 1151 C CA . LYS A 1 148 ? 31.320 11.065 -37.920 1.00 87.62 148 LYS A CA 1
ATOM 1152 C C . LYS A 1 148 ? 30.704 11.732 -36.676 1.00 87.62 148 LYS A C 1
ATOM 1154 O O . LYS A 1 148 ? 31.374 12.546 -36.032 1.00 87.62 148 LYS A O 1
ATOM 1159 N N . PRO A 1 149 ? 29.467 11.369 -36.283 1.00 80.69 149 PRO A N 1
ATOM 1160 C CA . PRO A 1 149 ? 28.889 11.824 -35.022 1.00 80.69 149 PRO A CA 1
ATOM 1161 C C . PRO A 1 149 ? 29.852 11.593 -33.850 1.00 80.69 149 PRO A C 1
ATOM 1163 O O . PRO A 1 149 ? 30.546 10.579 -33.819 1.00 80.69 149 PRO A O 1
ATOM 1166 N N . LEU A 1 150 ? 29.850 12.509 -32.874 1.00 87.38 150 LEU A N 1
ATOM 1167 C CA . LEU A 1 150 ? 30.722 12.519 -31.682 1.00 87.38 150 LEU A CA 1
ATOM 1168 C C . LEU A 1 150 ? 32.183 12.972 -31.904 1.00 87.38 150 LEU A C 1
ATOM 1170 O O . LEU A 1 150 ? 32.920 13.071 -30.918 1.00 87.38 150 LEU A O 1
ATOM 1174 N N . TYR A 1 151 ? 32.592 13.309 -33.131 1.00 91.69 151 TYR A N 1
ATOM 1175 C CA . TYR A 1 151 ? 33.917 13.872 -33.430 1.00 91.69 151 TYR A CA 1
ATOM 1176 C C . TYR A 1 151 ? 33.835 15.334 -33.868 1.00 91.69 151 TYR A C 1
ATOM 1178 O O . TYR A 1 151 ? 32.910 15.733 -34.572 1.00 91.69 151 TYR A O 1
ATOM 1186 N N . CYS A 1 152 ? 34.809 16.135 -33.444 1.00 92.88 152 CYS A N 1
ATOM 1187 C CA . CYS A 1 152 ? 34.850 17.575 -33.680 1.00 92.88 152 CYS A CA 1
ATOM 1188 C C . CYS A 1 152 ? 36.288 18.093 -33.756 1.00 92.88 152 CYS A C 1
ATOM 1190 O O . CYS A 1 152 ? 37.222 17.422 -33.324 1.00 92.88 152 CYS A O 1
ATOM 1192 N N . ILE A 1 153 ? 36.466 19.299 -34.289 1.00 92.81 153 ILE A N 1
ATOM 1193 C CA . ILE A 1 153 ? 37.753 19.997 -34.357 1.00 92.81 153 ILE A CA 1
ATOM 1194 C C . ILE A 1 153 ? 37.849 20.950 -33.165 1.00 92.81 153 ILE A C 1
ATOM 1196 O O . ILE A 1 153 ? 36.987 21.808 -32.978 1.00 92.81 153 ILE A O 1
ATOM 1200 N N . ASP A 1 154 ? 38.895 20.842 -32.353 1.00 91.75 154 ASP A N 1
ATOM 1201 C CA . ASP A 1 154 ? 39.168 21.852 -31.332 1.00 91.75 154 ASP A CA 1
ATOM 1202 C C . ASP A 1 154 ? 39.593 23.165 -32.012 1.00 91.75 154 ASP A C 1
ATOM 1204 O O . ASP A 1 154 ? 40.541 23.191 -32.797 1.00 91.75 154 ASP A O 1
ATOM 1208 N N . SER A 1 155 ? 38.894 24.267 -31.729 1.00 89.00 155 SER A N 1
ATOM 1209 C CA . SER A 1 155 ? 39.114 25.545 -32.422 1.00 89.00 155 SER A CA 1
ATOM 1210 C C . SER A 1 155 ? 40.505 26.145 -32.190 1.00 89.00 155 SER A C 1
ATOM 1212 O O . SER A 1 155 ? 40.983 26.905 -33.030 1.00 89.00 155 SER A O 1
ATOM 1214 N N . ASN A 1 156 ? 41.164 25.808 -31.078 1.00 89.00 156 ASN A N 1
ATOM 1215 C CA . ASN A 1 156 ? 42.437 26.398 -30.662 1.00 89.00 156 ASN A CA 1
ATOM 1216 C C . ASN A 1 156 ? 43.633 25.602 -31.201 1.00 89.00 156 ASN A C 1
ATOM 1218 O O . ASN A 1 156 ? 44.599 26.174 -31.696 1.00 89.00 156 ASN A O 1
ATOM 1222 N N . THR A 1 157 ? 43.564 24.275 -31.099 1.00 90.38 157 THR A N 1
ATOM 1223 C CA . THR A 1 157 ? 44.630 23.343 -31.501 1.00 90.38 157 THR A CA 1
ATOM 1224 C C . THR A 1 157 ? 44.467 22.833 -32.928 1.00 90.38 157 THR A C 1
ATOM 1226 O O . THR A 1 157 ? 45.433 22.337 -33.504 1.00 90.38 157 THR A O 1
ATOM 1229 N N . GLN A 1 158 ? 43.265 22.964 -33.504 1.00 91.12 158 GLN A N 1
ATOM 1230 C CA . GLN A 1 158 ? 42.894 22.445 -34.822 1.00 91.12 158 GLN A CA 1
ATOM 1231 C C . GLN A 1 158 ? 43.049 20.911 -34.918 1.00 91.12 158 GLN A C 1
ATOM 1233 O O . GLN A 1 158 ? 43.273 20.364 -35.994 1.00 91.12 158 GLN A O 1
ATOM 1238 N N . ILE A 1 159 ? 42.939 20.203 -33.788 1.00 91.19 159 ILE A N 1
ATOM 1239 C CA . ILE A 1 159 ? 43.030 18.738 -33.703 1.00 91.19 159 ILE A CA 1
ATOM 1240 C C . ILE A 1 159 ? 41.625 18.126 -33.676 1.00 91.19 159 ILE A C 1
ATOM 1242 O O . ILE A 1 159 ? 40.727 18.654 -33.017 1.00 91.19 159 ILE A O 1
ATOM 1246 N N . VAL A 1 160 ? 41.437 16.994 -34.363 1.00 90.31 160 VAL A N 1
ATOM 1247 C CA . VAL A 1 160 ? 40.181 16.230 -34.304 1.00 90.31 160 VAL A CA 1
ATOM 1248 C C . VAL A 1 160 ? 40.112 15.408 -33.016 1.00 90.31 160 VAL A C 1
ATOM 1250 O O . VAL A 1 160 ? 40.868 14.453 -32.833 1.00 90.31 160 VAL A O 1
ATOM 1253 N N . ASN A 1 161 ? 39.159 15.748 -32.153 1.00 91.19 161 ASN A N 1
ATOM 1254 C CA . ASN A 1 161 ? 38.909 15.117 -30.860 1.00 91.19 161 ASN A CA 1
ATOM 1255 C C . ASN A 1 161 ? 37.549 14.399 -30.839 1.00 91.19 161 ASN A C 1
ATOM 1257 O O . ASN A 1 161 ? 36.635 14.721 -31.599 1.00 91.19 161 ASN A O 1
ATOM 1261 N N . SER A 1 162 ? 37.395 13.439 -29.923 1.00 89.50 162 SER A N 1
ATOM 1262 C CA . SER A 1 162 ? 36.089 12.867 -29.567 1.00 89.50 162 SER A CA 1
ATOM 1263 C C . SER A 1 162 ? 35.492 13.613 -28.372 1.00 89.50 162 SER A C 1
ATOM 1265 O O . SER A 1 162 ? 36.147 13.732 -27.333 1.00 89.50 162 SER A O 1
ATOM 1267 N N . ILE A 1 163 ? 34.228 14.044 -28.464 1.00 87.62 163 ILE A N 1
ATOM 1268 C CA . ILE A 1 163 ? 33.529 14.723 -27.351 1.00 87.62 163 ILE A CA 1
ATOM 1269 C C . ILE A 1 163 ? 33.253 13.799 -26.154 1.00 87.62 163 ILE A C 1
ATOM 1271 O O . ILE A 1 163 ? 32.942 14.281 -25.063 1.00 87.62 163 ILE A O 1
ATOM 1275 N N . LEU A 1 164 ? 33.349 12.478 -26.349 1.00 85.56 164 LEU A N 1
ATOM 1276 C CA . LEU A 1 164 ? 33.195 11.485 -25.283 1.00 85.56 164 LEU A CA 1
ATOM 1277 C C . LEU A 1 164 ? 34.493 11.255 -24.501 1.00 85.56 164 LEU A C 1
ATOM 1279 O O . LEU A 1 164 ? 34.435 10.966 -23.311 1.00 85.56 164 LEU A O 1
ATOM 1283 N N . ALA A 1 165 ? 35.653 11.396 -25.150 1.00 81.38 165 ALA A N 1
ATOM 1284 C CA . ALA A 1 165 ? 36.954 11.130 -24.533 1.00 81.38 165 ALA A CA 1
ATOM 1285 C C . ALA A 1 165 ? 37.437 12.263 -23.608 1.00 81.38 165 ALA A C 1
ATOM 1287 O O . ALA A 1 165 ? 38.322 12.043 -22.784 1.00 81.38 165 ALA A O 1
ATOM 1288 N N . GLN A 1 166 ? 36.882 13.473 -23.743 1.00 78.94 166 GLN A N 1
ATOM 1289 C CA . GLN A 1 166 ? 37.293 14.642 -22.964 1.00 78.94 166 GLN A CA 1
ATOM 1290 C C . GLN A 1 166 ? 36.107 15.306 -22.250 1.00 78.94 166 GLN A C 1
ATOM 1292 O O . GLN A 1 166 ? 35.051 15.566 -22.833 1.00 78.94 166 GLN A O 1
ATOM 1297 N N . ASN A 1 167 ? 36.298 15.642 -20.972 1.00 81.25 167 ASN A N 1
ATOM 1298 C CA . ASN A 1 167 ? 35.283 16.318 -20.154 1.00 81.25 167 ASN A CA 1
ATOM 1299 C C . ASN A 1 167 ? 35.107 17.811 -20.495 1.00 81.25 167 ASN A C 1
ATOM 1301 O O . ASN A 1 167 ? 34.138 18.419 -20.057 1.00 81.25 167 ASN A O 1
ATOM 1305 N N . THR A 1 168 ? 36.012 18.387 -21.289 1.00 87.31 168 THR A N 1
ATOM 1306 C CA . THR A 1 168 ? 36.066 19.807 -21.680 1.00 87.31 168 THR A CA 1
ATOM 1307 C C . THR A 1 168 ? 34.966 20.236 -22.655 1.00 87.31 168 THR A C 1
ATOM 1309 O O . THR A 1 168 ? 34.482 21.364 -22.567 1.00 87.31 168 THR A O 1
ATOM 1312 N N . TYR A 1 169 ? 34.555 19.360 -23.576 1.00 93.62 169 TYR A N 1
ATOM 1313 C CA . TYR A 1 169 ? 33.557 19.679 -24.605 1.00 93.62 169 TYR A CA 1
ATOM 1314 C C . TYR A 1 169 ? 32.161 19.178 -24.217 1.00 93.62 169 TYR A C 1
ATOM 1316 O O . TYR A 1 169 ? 32.020 18.094 -23.657 1.00 93.62 169 TYR A O 1
ATOM 1324 N N . ALA A 1 170 ? 31.123 19.940 -24.553 1.00 93.31 170 ALA A N 1
ATOM 1325 C CA . ALA A 1 170 ? 29.709 19.632 -24.334 1.00 93.31 170 ALA A CA 1
ATOM 1326 C C . ALA A 1 170 ? 28.972 19.195 -25.616 1.00 93.31 170 ALA A C 1
ATOM 1328 O O . ALA A 1 170 ? 27.937 18.530 -25.536 1.00 93.31 170 ALA A O 1
ATOM 1329 N N . GLY A 1 171 ? 29.489 19.543 -26.797 1.00 94.12 171 GLY A N 1
ATOM 1330 C CA . GLY A 1 171 ? 28.861 19.203 -28.074 1.00 94.12 171 GLY A CA 1
ATOM 1331 C C . GLY A 1 171 ? 29.658 19.633 -29.299 1.00 94.12 171 GLY A C 1
ATOM 1332 O O . GLY A 1 171 ? 30.849 19.923 -29.205 1.00 94.12 171 GLY A O 1
ATOM 1333 N N . ILE A 1 172 ? 28.980 19.655 -30.445 1.00 94.00 172 ILE A N 1
ATOM 1334 C CA . ILE A 1 172 ? 29.548 19.933 -31.769 1.00 94.00 172 ILE A CA 1
ATOM 1335 C C . ILE A 1 172 ? 28.673 20.962 -32.488 1.00 94.00 172 ILE A C 1
ATOM 1337 O O . ILE A 1 172 ? 27.451 20.806 -32.536 1.00 94.00 172 ILE A O 1
ATOM 1341 N N . ASP A 1 173 ? 29.295 21.982 -33.075 1.00 92.88 173 ASP A N 1
ATOM 1342 C CA . ASP A 1 173 ? 28.644 22.880 -34.031 1.00 92.88 173 ASP A CA 1
ATOM 1343 C C . ASP A 1 173 ? 28.518 22.173 -35.397 1.00 92.88 173 ASP A C 1
ATOM 1345 O O . ASP A 1 173 ? 29.539 21.771 -35.955 1.00 92.88 173 ASP A O 1
ATOM 1349 N N . PRO A 1 174 ? 27.313 21.984 -35.965 1.00 89.00 174 PRO A N 1
ATOM 1350 C CA . PRO A 1 174 ? 27.137 21.153 -37.157 1.00 89.00 174 PRO A CA 1
ATOM 1351 C C . PRO A 1 174 ? 27.548 21.854 -38.460 1.00 89.00 174 PRO A C 1
ATOM 1353 O O . PRO A 1 174 ? 27.677 21.186 -39.480 1.00 89.00 174 PRO A O 1
ATOM 1356 N N . SER A 1 175 ? 27.729 23.179 -38.445 1.00 88.31 175 SER A N 1
ATOM 1357 C CA . SER A 1 175 ? 28.102 23.968 -39.626 1.00 88.31 175 SER A CA 1
ATOM 1358 C C . SER A 1 175 ? 29.616 23.994 -39.831 1.00 88.31 175 SER A C 1
ATOM 1360 O O . SER A 1 175 ? 30.095 24.061 -40.959 1.00 88.31 175 SER A O 1
ATOM 1362 N N . SER A 1 176 ? 30.364 23.990 -38.726 1.00 88.75 176 SER A N 1
ATOM 1363 C CA . SER A 1 176 ? 31.824 24.159 -38.685 1.00 88.75 176 SER A CA 1
ATOM 1364 C C . SER A 1 176 ? 32.575 22.935 -38.159 1.00 88.75 176 SER A C 1
ATOM 1366 O O . SER A 1 176 ? 33.801 22.888 -38.229 1.00 88.75 176 SER A O 1
ATOM 1368 N N . TYR A 1 177 ? 31.853 21.953 -37.613 1.00 91.69 177 TYR A N 1
ATOM 1369 C CA . TYR A 1 177 ? 32.385 20.794 -36.893 1.00 91.69 177 TYR A CA 1
ATOM 1370 C C . TYR A 1 177 ? 33.260 21.141 -35.677 1.00 91.69 177 TYR A C 1
ATOM 1372 O O . TYR A 1 177 ? 33.951 20.264 -35.155 1.00 91.69 177 TYR A O 1
ATOM 1380 N N . TYR A 1 178 ? 33.239 22.385 -35.183 1.00 92.62 178 TYR A N 1
ATOM 1381 C CA . TYR A 1 178 ? 34.022 22.759 -34.008 1.00 92.62 178 TYR A CA 1
ATOM 1382 C C . TYR A 1 178 ? 33.470 22.142 -32.718 1.00 92.62 178 TYR A C 1
ATOM 1384 O O . TYR A 1 178 ? 32.256 22.034 -32.514 1.00 92.62 178 TYR A O 1
ATOM 1392 N N . CYS A 1 179 ? 34.382 21.765 -31.822 1.00 94.00 179 CYS A N 1
ATOM 1393 C CA . CYS A 1 179 ? 34.055 21.330 -30.473 1.00 94.00 179 CYS A CA 1
ATOM 1394 C C . CYS A 1 179 ? 33.523 22.515 -29.657 1.00 94.00 179 CYS A C 1
ATOM 1396 O O . CYS A 1 179 ? 34.202 23.530 -29.510 1.00 94.00 179 CYS A O 1
ATOM 1398 N N . LEU A 1 180 ? 32.329 22.369 -29.088 1.00 94.12 180 LEU A N 1
ATOM 1399 C CA . LEU A 1 180 ? 31.703 23.375 -28.233 1.00 94.12 180 LEU A CA 1
ATOM 1400 C C . LEU A 1 180 ? 31.969 23.058 -26.764 1.00 94.12 180 LEU A C 1
ATOM 1402 O O . LEU A 1 180 ? 31.737 21.933 -26.322 1.00 94.12 180 LEU A O 1
ATOM 1406 N N . GLN A 1 181 ? 32.394 24.052 -25.991 1.00 94.06 181 GLN A N 1
ATOM 1407 C CA . GLN A 1 181 ? 32.412 23.996 -24.529 1.00 94.06 181 GLN A CA 1
ATOM 1408 C C . GLN A 1 181 ? 30.996 24.181 -23.948 1.00 94.06 181 GLN A C 1
ATOM 1410 O O . GLN A 1 181 ? 30.041 24.510 -24.657 1.00 94.06 181 GLN A O 1
ATOM 1415 N N . VAL A 1 182 ? 30.842 23.948 -22.641 1.00 91.12 182 VAL A N 1
ATOM 1416 C CA . VAL A 1 182 ? 29.557 24.113 -21.938 1.00 91.12 182 VAL A CA 1
ATOM 1417 C C . VAL A 1 182 ? 29.043 25.549 -22.102 1.00 91.12 182 VAL A C 1
ATOM 1419 O O . VAL A 1 182 ? 29.775 26.501 -21.846 1.00 91.12 182 VAL A O 1
ATOM 1422 N N . ASN A 1 183 ? 27.778 25.704 -22.502 1.00 89.69 183 ASN A N 1
ATOM 1423 C CA . ASN A 1 183 ? 27.122 26.992 -22.771 1.00 89.69 183 ASN A CA 1
ATOM 1424 C C . ASN A 1 183 ? 27.769 27.855 -23.884 1.00 89.69 183 ASN A C 1
ATOM 1426 O O . ASN A 1 183 ? 27.460 29.041 -23.988 1.00 89.69 183 ASN A O 1
ATOM 1430 N N . GLN A 1 184 ? 28.638 27.296 -24.735 1.00 93.50 184 GLN A N 1
ATOM 1431 C CA . GLN A 1 184 ? 29.156 28.008 -25.908 1.00 93.50 184 GLN A CA 1
ATOM 1432 C C . GLN A 1 184 ? 28.080 28.102 -27.005 1.00 93.50 184 GLN A C 1
ATOM 1434 O O . GLN A 1 184 ? 27.411 27.112 -27.308 1.00 93.50 184 GLN A O 1
ATOM 1439 N N . ASN A 1 185 ? 27.929 29.284 -27.613 1.00 93.12 185 ASN A N 1
ATOM 1440 C CA . ASN A 1 185 ? 27.009 29.507 -28.733 1.00 93.12 185 ASN A CA 1
ATOM 1441 C C . ASN A 1 185 ? 27.474 28.763 -29.992 1.00 93.12 185 ASN A C 1
ATOM 1443 O O . ASN A 1 185 ? 28.614 28.930 -30.427 1.00 93.12 185 ASN A O 1
ATOM 1447 N N . SER A 1 186 ? 26.562 28.010 -30.604 1.00 92.12 186 SER A N 1
ATOM 1448 C CA . SER A 1 186 ? 26.702 27.450 -31.948 1.00 92.12 186 SER A CA 1
ATOM 1449 C C . SER A 1 186 ? 26.055 28.363 -32.991 1.00 92.12 186 SER A C 1
ATOM 1451 O O . SER A 1 186 ? 25.096 29.084 -32.713 1.00 92.12 186 SER A O 1
ATOM 1453 N N . THR A 1 187 ? 26.574 28.303 -34.216 1.00 89.00 187 THR A N 1
ATOM 1454 C CA . THR A 1 187 ? 26.011 28.946 -35.413 1.00 89.00 187 THR A CA 1
ATOM 1455 C C . THR A 1 187 ? 24.703 28.304 -35.889 1.00 89.00 187 THR A C 1
ATOM 1457 O O . THR A 1 187 ? 23.959 28.917 -36.653 1.00 89.00 187 THR A O 1
ATOM 1460 N N . ALA A 1 188 ? 24.411 27.083 -35.436 1.00 89.81 188 ALA A N 1
ATOM 1461 C CA . ALA A 1 188 ? 23.228 26.302 -35.776 1.00 89.81 188 ALA A CA 1
ATOM 1462 C C . ALA A 1 188 ? 22.739 25.526 -34.535 1.00 89.81 188 ALA A C 1
ATOM 1464 O O . ALA A 1 188 ? 23.092 25.863 -33.409 1.00 89.81 188 ALA A O 1
ATOM 1465 N N . THR A 1 189 ? 21.886 24.509 -34.699 1.00 89.88 189 THR A N 1
ATOM 1466 C CA . THR A 1 189 ? 21.454 23.651 -33.577 1.00 89.88 189 THR A CA 1
ATOM 1467 C C . THR A 1 189 ? 22.551 22.626 -33.254 1.00 89.88 189 THR A C 1
ATOM 1469 O O . THR A 1 189 ? 22.798 21.757 -34.088 1.00 89.88 189 THR A O 1
ATOM 1472 N N . PRO A 1 190 ? 23.225 22.696 -32.089 1.00 91.69 190 PRO A N 1
ATOM 1473 C CA . PRO A 1 190 ? 24.394 21.867 -31.823 1.00 91.69 190 PRO A CA 1
ATOM 1474 C C . PRO A 1 190 ? 24.050 20.416 -31.475 1.00 91.69 190 PRO A C 1
ATOM 1476 O O . PRO A 1 190 ? 23.039 20.129 -30.833 1.00 91.69 190 PRO A O 1
ATOM 1479 N N . TYR A 1 191 ? 24.948 19.492 -31.819 1.00 92.81 191 TYR A N 1
ATOM 1480 C CA . TYR A 1 191 ? 24.872 18.100 -31.373 1.00 92.81 191 TYR A CA 1
ATOM 1481 C C . TYR A 1 191 ? 25.518 17.959 -29.990 1.00 92.81 191 TYR A C 1
ATOM 1483 O O . TYR A 1 191 ? 26.742 17.888 -29.870 1.00 92.81 191 TYR A O 1
ATOM 1491 N N . CYS A 1 192 ? 24.705 17.926 -28.934 1.00 94.31 192 CYS A N 1
ATOM 1492 C CA . CYS A 1 192 ? 25.188 17.830 -27.553 1.00 94.31 192 CYS A CA 1
ATOM 1493 C C . CYS A 1 192 ? 25.402 16.379 -27.095 1.00 94.31 192 CYS A C 1
ATOM 1495 O O . CYS A 1 192 ? 24.557 15.504 -27.327 1.00 94.31 192 CYS A O 1
ATOM 1497 N N . LYS A 1 193 ? 26.515 16.132 -26.392 1.00 93.44 193 LYS A N 1
ATOM 1498 C CA . LYS A 1 193 ? 26.892 14.802 -25.885 1.00 93.44 193 LYS A CA 1
ATOM 1499 C C . LYS A 1 193 ? 25.933 14.300 -24.784 1.00 93.44 193 LYS A C 1
ATOM 1501 O O . LYS A 1 193 ? 25.110 15.081 -24.298 1.00 93.44 193 LYS A O 1
ATOM 1506 N N . PRO A 1 194 ? 25.990 13.016 -24.382 1.00 92.50 194 PRO A N 1
ATOM 1507 C CA . PRO A 1 194 ? 25.231 12.516 -23.235 1.00 92.50 194 PRO A CA 1
ATOM 1508 C C . PRO A 1 194 ? 25.475 13.357 -21.971 1.00 92.50 194 PRO A C 1
ATOM 1510 O O . PRO A 1 194 ? 26.594 13.803 -21.720 1.00 92.50 194 PRO A O 1
ATOM 1513 N N . GLY A 1 195 ? 24.422 13.623 -21.203 1.00 92.25 195 GLY A N 1
ATOM 1514 C CA . GLY A 1 195 ? 24.411 14.563 -20.077 1.00 92.25 195 GLY A CA 1
ATOM 1515 C C . GLY A 1 195 ? 24.166 16.033 -20.454 1.00 92.25 195 GLY A C 1
ATOM 1516 O O . GLY A 1 195 ? 24.004 16.862 -19.557 1.00 92.25 195 GLY A O 1
ATOM 1517 N N . TYR A 1 196 ? 24.105 16.370 -21.748 1.00 95.38 196 TYR A N 1
ATOM 1518 C CA . TYR A 1 196 ? 23.913 17.735 -22.255 1.00 95.38 196 TYR A CA 1
ATOM 1519 C C . TYR A 1 196 ? 22.786 17.803 -23.290 1.00 95.38 196 TYR A C 1
ATOM 1521 O O . TYR A 1 196 ? 22.568 16.866 -24.059 1.00 95.38 196 TYR A O 1
ATOM 1529 N N . CYS A 1 197 ? 22.094 18.936 -23.346 1.00 97.06 197 CYS A N 1
ATOM 1530 C CA . CYS A 1 197 ? 20.968 19.199 -24.239 1.00 97.06 197 CYS A CA 1
ATOM 1531 C C . CYS A 1 197 ? 21.057 20.617 -24.832 1.00 97.06 197 CYS A C 1
ATOM 1533 O O . CYS A 1 197 ? 21.817 21.463 -24.356 1.00 97.06 197 CYS A O 1
ATOM 1535 N N . VAL A 1 198 ? 20.294 20.880 -25.895 1.00 97.06 198 VAL A N 1
ATOM 1536 C CA . VAL A 1 198 ? 20.281 22.179 -26.575 1.00 97.06 198 VAL A CA 1
ATOM 1537 C C . VAL A 1 198 ? 19.379 23.163 -25.835 1.00 97.06 198 VAL A C 1
ATOM 1539 O O . VAL A 1 198 ? 18.171 22.941 -25.725 1.00 97.06 198 VAL A O 1
ATOM 1542 N N . LEU A 1 199 ? 19.948 24.288 -25.403 1.00 96.81 199 LEU A N 1
ATOM 1543 C CA . LEU A 1 199 ? 19.222 25.440 -24.869 1.00 96.81 199 LEU A CA 1
ATOM 1544 C C . LEU A 1 199 ? 19.763 26.712 -25.531 1.00 96.81 199 LEU A C 1
ATOM 1546 O O . LEU A 1 199 ? 20.953 27.002 -25.426 1.00 96.81 199 LEU A O 1
ATOM 1550 N N . ASN A 1 200 ? 18.902 27.465 -26.223 1.00 94.38 200 ASN A N 1
ATOM 1551 C CA . ASN A 1 200 ? 19.255 28.716 -26.917 1.00 94.38 200 ASN A CA 1
ATOM 1552 C C . ASN A 1 200 ? 20.492 28.596 -27.839 1.00 94.38 200 ASN A C 1
ATOM 1554 O O . ASN A 1 200 ? 21.393 29.426 -27.782 1.00 94.38 200 ASN A O 1
ATOM 1558 N N . SER A 1 201 ? 20.557 27.536 -28.655 1.00 93.50 201 SER A N 1
ATOM 1559 C CA . SER A 1 201 ? 21.706 27.207 -29.529 1.00 93.50 201 SER A CA 1
ATOM 1560 C C . SER A 1 201 ? 23.043 26.976 -28.802 1.00 93.50 201 SER A C 1
ATOM 1562 O O . SER A 1 201 ? 24.103 27.016 -29.422 1.00 93.50 201 SER A O 1
ATOM 1564 N N . THR A 1 202 ? 23.004 26.676 -27.502 1.00 96.19 202 THR A N 1
ATOM 1565 C CA . THR A 1 202 ? 24.158 26.223 -26.711 1.00 96.19 202 THR A CA 1
ATOM 1566 C C . THR A 1 202 ? 23.950 24.793 -26.224 1.00 96.19 202 THR A C 1
ATOM 1568 O O . THR A 1 202 ? 22.807 24.353 -26.071 1.00 96.19 202 THR A O 1
ATOM 1571 N N . CYS A 1 203 ? 25.037 24.076 -25.927 1.00 96.62 203 CYS A N 1
ATOM 1572 C CA . CYS A 1 203 ? 24.954 22.831 -25.164 1.00 96.62 203 CYS A CA 1
ATOM 1573 C C . CYS A 1 203 ? 25.000 23.125 -23.662 1.00 96.62 203 CYS A C 1
ATOM 1575 O O . CYS A 1 203 ? 26.070 23.351 -23.089 1.00 96.62 203 CYS A O 1
ATOM 1577 N N . ALA A 1 204 ? 23.825 23.101 -23.037 1.00 95.75 204 ALA A N 1
ATOM 1578 C CA . ALA A 1 204 ? 23.649 23.221 -21.598 1.00 95.75 204 ALA A CA 1
ATOM 1579 C C . ALA A 1 204 ? 23.677 21.833 -20.943 1.00 95.75 204 ALA A C 1
ATOM 1581 O O . ALA A 1 204 ? 23.255 20.838 -21.534 1.00 95.75 204 ALA A O 1
ATOM 1582 N N . GLN A 1 205 ? 24.178 21.753 -19.712 1.00 94.38 205 GLN A N 1
ATOM 1583 C CA . GLN A 1 205 ? 24.140 20.513 -18.938 1.00 94.38 205 GLN A CA 1
ATOM 1584 C C . GLN A 1 205 ? 22.704 20.231 -18.474 1.00 94.38 205 GLN A C 1
ATOM 1586 O O . GLN A 1 205 ? 22.001 21.145 -18.029 1.00 94.38 205 GLN A O 1
ATOM 1591 N N . LEU A 1 206 ? 22.276 18.966 -18.541 1.00 94.56 206 LEU A N 1
ATOM 1592 C CA . LEU A 1 206 ? 21.026 18.530 -17.918 1.00 94.56 206 LEU A CA 1
ATOM 1593 C C . LEU A 1 206 ? 21.056 18.872 -16.422 1.00 94.56 206 LEU A C 1
ATOM 1595 O O . LEU A 1 206 ? 22.090 18.753 -15.763 1.00 94.56 206 LEU A O 1
ATOM 1599 N N . SER A 1 207 ? 19.927 19.327 -15.884 1.00 93.44 207 SER A N 1
ATOM 1600 C CA . SER A 1 207 ? 19.844 19.830 -14.508 1.00 93.44 207 SER A CA 1
ATOM 1601 C C . SER A 1 207 ? 18.435 19.687 -13.945 1.00 93.44 207 SER A C 1
ATOM 1603 O O . SER A 1 207 ? 17.487 19.466 -14.688 1.00 93.44 207 SER A O 1
ATOM 1605 N N . LEU A 1 208 ? 18.247 19.911 -12.643 1.00 89.88 208 LEU A N 1
ATOM 1606 C CA . LEU A 1 208 ? 16.909 19.938 -12.031 1.00 89.88 208 LEU A CA 1
ATOM 1607 C C . LEU A 1 208 ? 15.951 20.969 -12.663 1.00 89.88 208 LEU A C 1
ATOM 1609 O O . LEU A 1 208 ? 14.738 20.795 -12.569 1.00 89.88 208 LEU A O 1
ATOM 1613 N N . SER A 1 209 ? 16.480 22.026 -13.293 1.00 93.19 209 SER A N 1
ATOM 1614 C CA . SER A 1 209 ? 15.696 23.047 -14.007 1.00 93.19 209 SER A CA 1
ATOM 1615 C C . SER A 1 209 ? 15.363 22.659 -15.448 1.00 93.19 209 SER A C 1
ATOM 1617 O O . SER A 1 209 ? 14.415 23.201 -16.004 1.00 93.19 209 SER A O 1
ATOM 1619 N N . PHE A 1 210 ? 16.142 21.759 -16.053 1.00 95.31 210 PHE A N 1
ATOM 1620 C CA . PHE A 1 210 ? 15.921 21.199 -17.389 1.00 95.31 210 PHE A CA 1
ATOM 1621 C C . PHE A 1 210 ? 16.326 19.716 -17.382 1.00 95.31 210 PHE A C 1
ATOM 1623 O O . PHE A 1 210 ? 17.429 19.371 -17.817 1.00 95.31 210 PHE A O 1
ATOM 1630 N N . PRO A 1 211 ? 15.494 18.843 -16.786 1.00 94.88 211 PRO A N 1
ATOM 1631 C CA . PRO A 1 211 ? 15.878 17.466 -16.508 1.00 94.88 211 PRO A CA 1
ATOM 1632 C C . PRO A 1 211 ? 15.665 16.498 -17.671 1.00 94.88 211 PRO A C 1
ATOM 1634 O O . PRO A 1 211 ? 15.990 15.324 -17.513 1.00 94.88 211 PRO A O 1
ATOM 1637 N N . ALA A 1 212 ? 15.127 16.949 -18.806 1.00 96.88 212 ALA A N 1
ATOM 1638 C CA . ALA A 1 212 ? 14.887 16.120 -19.982 1.00 96.88 212 ALA A CA 1
ATOM 1639 C C . ALA A 1 212 ? 15.672 16.610 -21.204 1.00 96.88 212 ALA A C 1
ATOM 1641 O O . ALA A 1 212 ? 15.740 17.810 -21.471 1.00 96.88 212 ALA A O 1
ATOM 1642 N N . LYS A 1 213 ? 16.198 15.664 -21.983 1.00 97.06 213 LYS A N 1
ATOM 1643 C CA . LYS A 1 213 ? 16.669 15.859 -23.357 1.00 97.06 213 LYS A CA 1
ATOM 1644 C C . LYS A 1 213 ? 15.687 15.165 -24.289 1.00 97.06 213 LYS A C 1
ATOM 1646 O O . LYS A 1 213 ? 15.471 13.959 -24.163 1.00 97.06 213 LYS A O 1
ATOM 1651 N N . LEU A 1 214 ? 15.092 15.911 -25.211 1.00 96.44 214 LEU A N 1
ATOM 1652 C CA . LEU A 1 214 ? 14.162 15.364 -26.199 1.00 96.44 214 LEU A CA 1
ATOM 1653 C C . LEU A 1 214 ? 14.899 14.711 -27.375 1.00 96.44 214 LEU A C 1
ATOM 1655 O O . LEU A 1 214 ? 16.094 14.929 -27.576 1.00 96.44 214 LEU A O 1
ATOM 1659 N N . GLN A 1 215 ? 14.170 13.961 -28.201 1.00 94.25 215 GLN A N 1
ATOM 1660 C CA . GLN A 1 215 ? 14.690 13.302 -29.404 1.00 94.25 215 GLN A CA 1
ATOM 1661 C C . GLN A 1 215 ? 15.346 14.273 -30.407 1.00 94.25 215 GLN A C 1
ATOM 1663 O O . GLN A 1 215 ? 16.279 13.894 -31.107 1.00 94.25 215 GLN A O 1
ATOM 1668 N N . ASN A 1 216 ? 14.912 15.539 -30.443 1.00 93.44 216 ASN A N 1
ATOM 1669 C CA . ASN A 1 216 ? 15.530 16.610 -31.239 1.00 93.44 216 ASN A CA 1
ATOM 1670 C C . ASN A 1 216 ? 16.759 17.264 -30.560 1.00 93.44 216 ASN A C 1
ATOM 1672 O O . ASN A 1 216 ? 17.261 18.281 -31.034 1.00 93.44 216 ASN A O 1
ATOM 1676 N N . GLY A 1 217 ? 17.211 16.726 -29.425 1.00 94.06 217 GLY A N 1
ATOM 1677 C CA . GLY A 1 217 ? 18.329 17.221 -28.627 1.00 94.06 217 GLY A CA 1
ATOM 1678 C C . GLY A 1 217 ? 17.997 18.349 -27.644 1.00 94.06 217 GLY A C 1
ATOM 1679 O O . GLY A 1 217 ? 18.850 18.665 -26.815 1.00 94.06 217 GLY A O 1
ATOM 1680 N N . GLN A 1 218 ? 16.805 18.955 -27.688 1.00 97.25 218 GLN A N 1
ATOM 1681 C CA . GLN A 1 218 ? 16.465 20.125 -26.865 1.00 97.25 218 GLN A CA 1
ATOM 1682 C C . GLN A 1 218 ? 16.287 19.802 -25.377 1.00 97.25 218 GLN A C 1
ATOM 1684 O O . GLN A 1 218 ? 15.798 18.735 -25.006 1.00 97.25 218 GLN A O 1
ATOM 1689 N N . CYS A 1 219 ? 16.656 20.764 -24.530 1.00 97.19 219 CYS A N 1
ATOM 1690 C CA . CYS A 1 219 ? 16.401 20.749 -23.092 1.00 97.19 219 CYS A CA 1
ATOM 1691 C C . CYS A 1 219 ? 14.914 20.992 -22.783 1.00 97.19 219 CYS A C 1
ATOM 1693 O O . CYS A 1 219 ? 14.324 21.933 -23.313 1.00 97.19 219 CYS A O 1
ATOM 1695 N N . ASN A 1 220 ? 14.316 20.213 -21.878 1.00 97.44 220 ASN A N 1
ATOM 1696 C CA . ASN A 1 220 ? 12.932 20.416 -21.440 1.00 97.44 220 ASN A CA 1
ATOM 1697 C C . ASN A 1 220 ? 12.681 20.001 -19.971 1.00 97.44 220 ASN A C 1
ATOM 1699 O O . ASN A 1 220 ? 13.580 19.539 -19.265 1.00 97.44 220 ASN A O 1
ATOM 1703 N N . GLN A 1 221 ? 11.449 20.223 -19.510 1.00 95.88 221 GLN A N 1
ATOM 1704 C CA . GLN A 1 221 ? 10.916 19.872 -18.194 1.00 95.88 221 GLN A CA 1
ATOM 1705 C C . GLN A 1 221 ? 10.552 18.380 -18.079 1.00 95.88 221 GLN A C 1
ATOM 1707 O O . GLN A 1 221 ? 10.556 17.635 -19.058 1.00 95.88 221 GLN A O 1
ATOM 1712 N N . LEU A 1 222 ? 10.210 17.947 -16.861 1.00 94.19 222 LEU A N 1
ATOM 1713 C CA . LEU A 1 222 ? 9.670 16.608 -16.588 1.00 94.19 222 LEU A CA 1
ATOM 1714 C C . LEU A 1 222 ? 8.320 16.374 -17.282 1.00 94.19 222 LEU A C 1
ATOM 1716 O O . LEU A 1 222 ? 7.573 17.315 -17.539 1.00 94.19 222 LEU A O 1
ATOM 1720 N N . GLY A 1 223 ? 7.987 15.103 -17.519 1.00 92.44 223 GLY A N 1
ATOM 1721 C CA . GLY A 1 223 ? 6.694 14.680 -18.069 1.00 92.44 223 GLY A CA 1
ATOM 1722 C C . GLY A 1 223 ? 6.500 14.941 -19.567 1.00 92.44 223 GLY A C 1
ATOM 1723 O O . GLY A 1 223 ? 5.446 14.611 -20.104 1.00 92.44 223 GLY A O 1
ATOM 1724 N N . VAL A 1 224 ? 7.494 15.507 -20.260 1.00 95.38 224 VAL A N 1
ATOM 1725 C CA . VAL A 1 224 ? 7.414 15.767 -21.704 1.00 95.38 224 VAL A CA 1
ATOM 1726 C C . VAL A 1 224 ? 7.750 14.499 -22.492 1.00 95.38 224 VAL A C 1
ATOM 1728 O O . VAL A 1 224 ? 8.839 13.936 -22.354 1.00 95.38 224 VAL A O 1
ATOM 1731 N N . ILE A 1 225 ? 6.805 14.059 -23.326 1.00 90.88 225 ILE A N 1
ATOM 1732 C CA . ILE A 1 225 ? 6.964 12.923 -24.249 1.00 90.88 225 ILE A CA 1
ATOM 1733 C C . ILE A 1 225 ? 8.102 13.163 -25.249 1.00 90.88 225 ILE A C 1
ATOM 1735 O O . ILE A 1 225 ? 8.447 14.305 -25.548 1.00 90.88 225 ILE A O 1
ATOM 1739 N N . THR A 1 226 ? 8.658 12.086 -25.809 1.00 94.12 226 THR A N 1
ATOM 1740 C CA . THR A 1 226 ? 9.863 12.085 -26.673 1.00 94.12 226 THR A CA 1
ATOM 1741 C C . THR A 1 226 ? 11.175 12.430 -25.952 1.00 94.12 226 THR A C 1
ATOM 1743 O O . THR A 1 226 ? 12.178 12.729 -26.600 1.00 94.12 226 THR A O 1
ATOM 1746 N N . SER A 1 227 ? 11.205 12.345 -24.619 1.00 96.56 227 SER A N 1
ATOM 1747 C CA . SER A 1 227 ? 12.454 12.341 -23.850 1.00 96.56 227 SER A CA 1
ATOM 1748 C C . SER A 1 227 ? 13.292 11.106 -24.207 1.00 96.56 227 SER A C 1
ATOM 1750 O O . SER A 1 227 ? 12.773 9.993 -24.208 1.00 96.56 227 SER A O 1
ATOM 1752 N N . ILE A 1 228 ? 14.585 11.296 -24.484 1.00 95.06 228 ILE A N 1
ATOM 1753 C CA . ILE A 1 228 ? 15.551 10.222 -24.800 1.00 95.06 228 ILE A CA 1
ATOM 1754 C C . ILE A 1 228 ? 16.637 10.053 -23.731 1.00 95.06 228 ILE A C 1
ATOM 1756 O O . ILE A 1 228 ? 17.308 9.027 -23.680 1.00 95.06 228 ILE A O 1
ATOM 1760 N N . GLU A 1 229 ? 16.833 11.062 -22.885 1.00 95.19 229 GLU A N 1
ATOM 1761 C CA . GLU A 1 229 ? 17.830 11.070 -21.817 1.00 95.19 229 GLU A CA 1
ATOM 1762 C C . GLU A 1 229 ? 17.360 12.012 -20.703 1.00 95.19 229 GLU A C 1
ATOM 1764 O O . GLU A 1 229 ? 16.760 13.055 -20.974 1.00 95.19 229 GLU A O 1
ATOM 1769 N N . CYS A 1 230 ? 17.634 11.644 -19.451 1.00 95.31 230 CYS A N 1
ATOM 1770 C CA . CYS A 1 230 ? 17.210 12.396 -18.274 1.00 95.31 230 CYS A CA 1
ATOM 1771 C C . CYS A 1 230 ? 18.391 12.779 -17.384 1.00 95.31 230 CYS A C 1
ATOM 1773 O O . CYS A 1 230 ? 19.422 12.104 -17.364 1.00 95.31 230 CYS A O 1
ATOM 1775 N N . PHE A 1 231 ? 18.221 13.855 -16.615 1.00 93.44 231 PHE A N 1
ATOM 1776 C CA . PHE A 1 231 ? 19.182 14.295 -15.614 1.00 93.44 231 PHE A CA 1
ATOM 1777 C C . PHE A 1 231 ? 19.417 13.208 -14.559 1.00 93.44 231 PHE A C 1
ATOM 1779 O O . PHE A 1 231 ? 18.497 12.809 -13.845 1.00 93.44 231 PHE A O 1
ATOM 1786 N N . LYS A 1 232 ? 20.671 12.767 -14.452 1.00 86.25 232 LYS A N 1
ATOM 1787 C CA . LYS A 1 232 ? 21.136 11.833 -13.428 1.00 86.25 232 LYS A CA 1
ATOM 1788 C C . LYS A 1 232 ? 21.643 12.635 -12.231 1.00 86.25 232 LYS A C 1
ATOM 1790 O O . LYS A 1 232 ? 22.785 13.089 -12.237 1.00 86.25 232 LYS A O 1
ATOM 1795 N N . ASP A 1 233 ? 20.775 12.842 -11.243 1.00 74.25 233 ASP A N 1
ATOM 1796 C CA . ASP A 1 233 ? 21.178 13.395 -9.945 1.00 74.25 233 ASP A CA 1
ATOM 1797 C C . ASP A 1 233 ? 21.919 12.333 -9.107 1.00 74.25 233 ASP A C 1
ATOM 1799 O O . ASP A 1 233 ? 21.875 11.136 -9.404 1.00 74.25 233 ASP A O 1
ATOM 1803 N N . ASN A 1 234 ? 22.575 12.769 -8.034 1.00 68.56 234 ASN A N 1
ATOM 1804 C CA . ASN A 1 234 ? 23.105 11.879 -7.004 1.00 68.56 234 ASN A CA 1
ATOM 1805 C C . ASN A 1 234 ? 21.945 11.056 -6.386 1.00 68.56 234 ASN A C 1
ATOM 1807 O O . ASN A 1 234 ? 20.932 11.648 -6.007 1.00 68.56 234 ASN A O 1
ATOM 1811 N N . PRO A 1 235 ? 22.056 9.715 -6.260 1.00 56.16 235 PRO A N 1
ATOM 1812 C CA . PRO A 1 235 ? 20.967 8.862 -5.767 1.00 56.16 235 PRO A CA 1
ATOM 1813 C C . PRO A 1 235 ? 20.471 9.230 -4.365 1.00 56.16 235 PRO A C 1
ATOM 1815 O O . PRO A 1 235 ? 19.317 8.969 -4.047 1.00 56.16 235 PRO A O 1
ATOM 1818 N N . PHE A 1 236 ? 21.313 9.848 -3.535 1.00 57.22 236 PHE A N 1
ATOM 1819 C CA . PHE A 1 236 ? 20.978 10.196 -2.154 1.00 57.22 236 PHE A CA 1
ATOM 1820 C C . PHE A 1 236 ? 20.216 11.528 -2.016 1.00 57.22 236 PHE A C 1
ATOM 1822 O O . PHE A 1 236 ? 20.025 12.010 -0.901 1.00 57.22 236 PHE A O 1
ATOM 1829 N N . THR A 1 237 ? 19.777 12.151 -3.119 1.00 58.88 237 THR A N 1
ATOM 1830 C CA . THR A 1 237 ? 18.886 13.322 -3.081 1.00 58.88 237 THR A CA 1
ATOM 1831 C C . THR A 1 237 ? 17.427 12.908 -3.296 1.00 58.88 237 THR A C 1
ATOM 1833 O O . THR A 1 237 ? 17.120 12.062 -4.135 1.00 58.88 237 THR A O 1
ATOM 1836 N N . ASN A 1 238 ? 16.488 13.590 -2.626 1.00 58.47 238 ASN A N 1
ATOM 1837 C CA . ASN A 1 238 ? 15.030 13.399 -2.781 1.00 58.47 238 ASN A CA 1
ATOM 1838 C C . ASN A 1 238 ? 14.484 13.869 -4.158 1.00 58.47 238 ASN A C 1
ATOM 1840 O O . ASN A 1 238 ? 13.358 14.364 -4.263 1.00 58.47 238 ASN A O 1
ATOM 1844 N N . LYS A 1 239 ? 15.309 13.843 -5.211 1.00 68.06 239 LYS A N 1
ATOM 1845 C CA . LYS A 1 239 ? 15.031 14.393 -6.546 1.00 68.06 239 LYS A CA 1
ATOM 1846 C C . LYS A 1 239 ? 15.488 13.464 -7.672 1.00 68.06 239 LYS A C 1
ATOM 1848 O O . LYS A 1 239 ? 15.626 13.918 -8.805 1.00 68.06 239 LYS A O 1
ATOM 1853 N N . SER A 1 240 ? 15.696 12.184 -7.379 1.00 85.38 240 SER A N 1
ATOM 1854 C CA . SER A 1 240 ? 16.115 11.180 -8.352 1.00 85.38 240 SER A CA 1
ATOM 1855 C C . SER A 1 240 ? 15.104 11.095 -9.512 1.00 85.38 240 SER A C 1
ATOM 1857 O O . SER A 1 240 ? 13.898 10.919 -9.308 1.00 85.38 240 SER A O 1
ATOM 1859 N N . ILE A 1 241 ? 15.595 11.264 -10.740 1.00 93.38 241 ILE A N 1
ATOM 1860 C CA . ILE A 1 241 ? 14.810 11.300 -11.981 1.00 93.38 241 ILE A CA 1
ATOM 1861 C C . ILE A 1 241 ? 15.275 10.160 -12.885 1.00 93.38 241 ILE A C 1
ATOM 1863 O O . ILE A 1 241 ? 16.466 9.860 -12.956 1.00 93.38 241 ILE A O 1
ATOM 1867 N N . CYS A 1 242 ? 14.334 9.531 -13.581 1.00 94.94 242 CYS A N 1
ATOM 1868 C CA . CYS A 1 242 ? 14.583 8.421 -14.485 1.00 94.94 242 CYS A CA 1
ATOM 1869 C C . CYS A 1 242 ? 13.805 8.568 -15.798 1.00 94.94 242 CYS A C 1
ATOM 1871 O O . CYS A 1 242 ? 12.803 9.285 -15.874 1.00 94.94 242 CYS A O 1
ATOM 1873 N N . LEU A 1 243 ? 14.281 7.882 -16.838 1.00 96.25 243 LEU A N 1
ATOM 1874 C CA . LEU A 1 243 ? 13.592 7.762 -18.121 1.00 96.25 243 LEU A CA 1
ATOM 1875 C C . LEU A 1 243 ? 12.590 6.605 -18.077 1.00 96.25 243 LEU A C 1
ATOM 1877 O O . LEU A 1 243 ? 12.989 5.438 -18.048 1.00 96.25 243 LEU A O 1
ATOM 1881 N N . ASP A 1 244 ? 11.298 6.914 -18.119 1.00 95.12 244 ASP A N 1
ATOM 1882 C CA . ASP A 1 244 ? 10.268 5.916 -18.396 1.00 95.12 244 ASP A CA 1
ATOM 1883 C C . ASP A 1 244 ? 10.298 5.592 -19.894 1.00 95.12 244 ASP A C 1
ATOM 1885 O O . ASP A 1 244 ? 9.868 6.387 -20.731 1.00 95.12 244 ASP A O 1
ATOM 1889 N N . GLN A 1 245 ? 10.830 4.414 -20.223 1.00 90.69 245 GLN A N 1
ATOM 1890 C CA . GLN A 1 245 ? 10.990 3.936 -21.598 1.00 90.69 245 GLN A CA 1
ATOM 1891 C C . GLN A 1 245 ? 9.661 3.607 -22.292 1.00 90.69 245 GLN A C 1
ATOM 1893 O O . GLN A 1 245 ? 9.626 3.541 -23.517 1.00 90.69 245 GLN A O 1
ATOM 1898 N N . TYR A 1 246 ? 8.579 3.370 -21.542 1.00 89.44 246 TYR A N 1
ATOM 1899 C CA . TYR A 1 246 ? 7.282 3.041 -22.135 1.00 89.44 246 TYR A CA 1
ATOM 1900 C C . TYR A 1 246 ? 6.611 4.298 -22.699 1.00 89.44 246 TYR A C 1
ATOM 1902 O O . TYR A 1 246 ? 6.146 4.303 -23.836 1.00 89.44 246 TYR A O 1
ATOM 1910 N N . ASN A 1 247 ? 6.624 5.387 -21.926 1.00 91.38 247 ASN A N 1
ATOM 1911 C CA . ASN A 1 247 ? 6.036 6.669 -22.324 1.00 91.38 247 ASN A CA 1
ATOM 1912 C C . ASN A 1 247 ? 7.045 7.642 -22.974 1.00 91.38 247 ASN A C 1
ATOM 1914 O O . ASN A 1 247 ? 6.641 8.670 -23.517 1.00 91.38 247 ASN A O 1
ATOM 1918 N N . ASN A 1 248 ? 8.348 7.334 -22.935 1.00 94.75 248 ASN A N 1
ATOM 1919 C CA . ASN A 1 248 ? 9.452 8.223 -23.323 1.00 94.75 248 ASN A CA 1
ATOM 1920 C C . ASN A 1 248 ? 9.364 9.592 -22.623 1.00 94.75 248 ASN A C 1
ATOM 1922 O O . ASN A 1 248 ? 9.361 10.642 -23.270 1.00 94.75 248 ASN A O 1
ATOM 1926 N N . ILE A 1 249 ? 9.258 9.569 -21.290 1.00 96.38 249 ILE A N 1
ATOM 1927 C CA . ILE A 1 249 ? 9.190 10.758 -20.426 1.00 96.38 249 ILE A CA 1
ATOM 1928 C C . ILE A 1 249 ? 10.262 10.698 -19.335 1.00 96.38 249 ILE A C 1
ATOM 1930 O O . ILE A 1 249 ? 10.537 9.635 -18.777 1.00 96.38 249 ILE A O 1
ATOM 1934 N N . CYS A 1 250 ? 10.832 11.849 -18.980 1.00 96.69 250 CYS A N 1
ATOM 1935 C CA . CYS A 1 250 ? 11.603 11.974 -17.744 1.00 96.69 250 CYS A CA 1
ATOM 1936 C C . CYS A 1 250 ? 10.658 12.194 -16.560 1.00 96.69 250 CYS A C 1
ATOM 1938 O O . CYS A 1 250 ? 9.933 13.193 -16.517 1.00 96.69 250 CYS A O 1
ATOM 1940 N N . SER A 1 251 ? 10.704 11.285 -15.588 1.00 94.75 251 SER A N 1
ATOM 1941 C CA . SER A 1 251 ? 9.837 11.261 -14.406 1.00 94.75 251 SER A CA 1
ATOM 1942 C C . SER A 1 251 ? 10.677 11.208 -13.135 1.00 94.75 251 SER A C 1
ATOM 1944 O O . SER A 1 251 ? 11.710 10.544 -13.093 1.00 94.75 251 SER A O 1
ATOM 1946 N N . LYS A 1 252 ? 10.238 11.883 -12.068 1.00 93.00 252 LYS A N 1
ATOM 1947 C CA . LYS A 1 252 ? 10.793 11.636 -10.725 1.00 93.00 252 LYS A CA 1
ATOM 1948 C C . LYS A 1 252 ? 10.411 10.232 -10.282 1.00 93.00 252 LYS A C 1
ATOM 1950 O O . LYS A 1 252 ? 9.317 9.794 -10.629 1.00 93.00 252 LYS A O 1
ATOM 1955 N N . ILE A 1 253 ? 11.236 9.564 -9.483 1.00 92.25 253 ILE A N 1
ATOM 1956 C CA . ILE A 1 253 ? 10.737 8.397 -8.748 1.00 92.25 253 ILE A CA 1
ATOM 1957 C C . ILE A 1 253 ? 9.686 8.844 -7.730 1.00 92.25 253 ILE A C 1
ATOM 1959 O O . ILE A 1 253 ? 9.776 9.934 -7.161 1.00 92.25 253 ILE A O 1
ATOM 1963 N N . THR A 1 254 ? 8.667 8.018 -7.530 1.00 89.50 254 THR A N 1
ATOM 1964 C CA . THR A 1 254 ? 7.541 8.318 -6.637 1.00 89.50 254 THR A CA 1
ATOM 1965 C C . THR A 1 254 ? 7.172 7.082 -5.839 1.00 89.50 254 THR A C 1
ATOM 1967 O O . THR A 1 254 ? 7.099 5.985 -6.397 1.00 89.50 254 THR A O 1
ATOM 1970 N N . ASP A 1 255 ? 6.919 7.272 -4.547 1.00 88.06 255 ASP A N 1
ATOM 1971 C CA . ASP A 1 255 ? 6.482 6.204 -3.654 1.00 88.06 255 ASP A CA 1
ATOM 1972 C C . ASP A 1 255 ? 5.191 5.550 -4.171 1.00 88.06 255 ASP A C 1
ATOM 1974 O O . ASP A 1 255 ? 4.274 6.232 -4.627 1.00 88.06 255 ASP A O 1
ATOM 1978 N N . PHE A 1 256 ? 5.149 4.215 -4.122 1.00 88.31 256 PHE A N 1
ATOM 1979 C CA . PHE A 1 256 ? 4.022 3.370 -4.550 1.00 88.31 256 PHE A CA 1
ATOM 1980 C C . PHE A 1 256 ? 3.603 3.463 -6.032 1.00 88.31 256 PHE A C 1
ATOM 1982 O O . PHE A 1 256 ? 2.572 2.902 -6.399 1.00 88.31 256 PHE A O 1
ATOM 1989 N N . SER A 1 257 ? 4.372 4.121 -6.909 1.00 90.88 257 SER A N 1
ATOM 1990 C CA . SER A 1 257 ? 4.037 4.143 -8.341 1.00 90.88 257 SER A CA 1
ATOM 1991 C C . SER A 1 257 ? 4.375 2.828 -9.040 1.00 90.88 257 SER A C 1
ATOM 1993 O O . SER A 1 257 ? 5.442 2.258 -8.838 1.00 90.88 257 SER A O 1
ATOM 1995 N N . PHE A 1 258 ? 3.516 2.399 -9.961 1.00 90.56 258 PHE A N 1
ATOM 1996 C CA . PHE A 1 258 ? 3.755 1.207 -10.768 1.00 90.56 258 PHE A CA 1
ATOM 1997 C C . PHE A 1 258 ? 4.889 1.382 -11.802 1.00 90.56 258 PHE A C 1
ATOM 1999 O O . PHE A 1 258 ? 5.613 0.431 -12.092 1.00 90.56 258 PHE A O 1
ATOM 2006 N N . TYR A 1 259 ? 5.077 2.585 -12.360 1.00 92.56 259 TYR A N 1
ATOM 2007 C CA . TYR A 1 259 ? 5.946 2.798 -13.535 1.00 92.56 259 TYR A CA 1
ATOM 2008 C C . TYR A 1 259 ? 7.350 3.343 -13.220 1.00 92.56 259 TYR A C 1
ATOM 2010 O O . TYR A 1 259 ? 8.262 3.220 -14.036 1.00 92.56 259 TYR A O 1
ATOM 2018 N N . ASN A 1 260 ? 7.523 3.957 -12.049 1.00 94.25 260 ASN A N 1
ATOM 2019 C CA . ASN A 1 260 ? 8.697 4.750 -11.671 1.00 94.25 260 ASN A CA 1
ATOM 2020 C C . ASN A 1 260 ? 8.957 4.658 -10.154 1.00 94.25 260 ASN A C 1
ATOM 2022 O O . ASN A 1 260 ? 9.000 5.664 -9.446 1.00 94.25 260 ASN A O 1
ATOM 2026 N N . ILE A 1 261 ? 9.125 3.425 -9.666 1.00 95.19 261 ILE A N 1
ATOM 2027 C CA . ILE A 1 261 ? 9.410 3.092 -8.256 1.00 95.19 261 ILE A CA 1
ATOM 2028 C C . ILE A 1 261 ? 10.916 3.043 -7.937 1.00 95.19 261 ILE A C 1
ATOM 2030 O O . ILE A 1 261 ? 11.312 2.876 -6.788 1.00 95.19 261 ILE A O 1
ATOM 2034 N N . GLY A 1 262 ? 11.776 3.181 -8.945 1.00 94.25 262 GLY A N 1
ATOM 2035 C CA . GLY A 1 262 ? 13.229 3.132 -8.796 1.00 94.25 262 GLY A CA 1
ATOM 2036 C C . GLY A 1 262 ? 13.960 3.475 -10.090 1.00 94.25 262 GLY A C 1
ATOM 2037 O O . GLY A 1 262 ? 13.337 3.884 -11.072 1.00 94.25 262 GLY A O 1
ATOM 2038 N N . ILE A 1 263 ? 15.281 3.305 -10.097 1.00 94.06 263 ILE A N 1
ATOM 2039 C CA . ILE A 1 263 ? 16.179 3.686 -11.195 1.00 94.06 263 ILE A CA 1
ATOM 2040 C C . ILE A 1 263 ? 17.180 2.558 -11.466 1.00 94.06 263 ILE A C 1
ATOM 2042 O O . ILE A 1 263 ? 17.802 2.036 -10.544 1.00 94.06 263 ILE A O 1
ATOM 2046 N N . GLN A 1 264 ? 17.360 2.192 -12.733 1.00 94.12 264 GLN A N 1
ATOM 2047 C CA . GLN A 1 264 ? 18.406 1.278 -13.207 1.00 94.12 264 GLN A CA 1
ATOM 2048 C C . GLN A 1 264 ? 19.731 2.039 -13.447 1.00 94.12 264 GLN A C 1
ATOM 2050 O O . GLN A 1 264 ? 19.688 3.235 -13.734 1.00 94.12 264 GLN A O 1
ATOM 2055 N N . PRO A 1 265 ? 20.916 1.394 -13.438 1.00 91.12 265 PRO A N 1
ATOM 2056 C CA . PRO A 1 265 ? 22.208 2.080 -13.641 1.00 91.12 265 PRO A CA 1
ATOM 2057 C C . PRO A 1 265 ? 22.322 2.906 -14.941 1.00 91.12 265 PRO A C 1
ATOM 2059 O O . PRO A 1 265 ? 23.032 3.911 -15.006 1.00 91.12 265 PRO A O 1
ATOM 2062 N N . ASN A 1 266 ? 21.579 2.532 -15.988 1.00 90.19 266 ASN A N 1
ATOM 2063 C CA . ASN A 1 266 ? 21.506 3.289 -17.242 1.00 90.19 266 ASN A CA 1
ATOM 2064 C C . ASN A 1 266 ? 20.709 4.614 -17.128 1.00 90.19 266 ASN A C 1
ATOM 2066 O O . ASN A 1 266 ? 20.831 5.459 -18.015 1.00 90.19 266 ASN A O 1
ATOM 2070 N N . GLY A 1 267 ? 19.973 4.849 -16.035 1.00 91.25 267 GLY A N 1
ATOM 2071 C CA . GLY A 1 267 ? 19.104 6.011 -15.801 1.00 91.25 267 GLY A CA 1
ATOM 2072 C C . GLY A 1 267 ? 17.631 5.803 -16.173 1.00 91.25 267 GLY A C 1
ATOM 2073 O O . GLY A 1 267 ? 16.858 6.757 -16.143 1.00 91.25 267 GLY A O 1
ATOM 2074 N N . THR A 1 268 ? 17.225 4.589 -16.546 1.00 95.25 268 THR A N 1
ATOM 2075 C CA . THR A 1 268 ? 15.826 4.266 -16.877 1.00 95.25 268 THR A CA 1
ATOM 2076 C C . THR A 1 268 ? 15.036 3.858 -15.637 1.00 95.25 268 THR A C 1
ATOM 2078 O O . THR A 1 268 ? 15.608 3.394 -14.648 1.00 95.25 268 THR A O 1
ATOM 2081 N N . CYS A 1 269 ? 13.723 4.073 -15.655 1.00 96.31 269 CYS A N 1
ATOM 2082 C CA . CYS A 1 269 ? 12.871 3.786 -14.508 1.00 96.31 269 CYS A CA 1
ATOM 2083 C C . CYS A 1 269 ? 12.738 2.276 -14.259 1.00 96.31 269 CYS A C 1
ATOM 2085 O O . CYS A 1 269 ? 12.671 1.465 -15.185 1.00 96.31 269 CYS A O 1
ATOM 2087 N N . VAL A 1 270 ? 12.674 1.906 -12.982 1.00 96.25 270 VAL A N 1
ATOM 2088 C CA . VAL A 1 270 ? 12.228 0.591 -12.521 1.00 96.25 270 VAL A CA 1
ATOM 2089 C C . VAL A 1 270 ? 10.713 0.630 -12.373 1.00 96.25 270 VAL A C 1
ATOM 2091 O O . VAL A 1 270 ? 10.163 1.508 -11.706 1.00 96.25 270 VAL A O 1
ATOM 2094 N N . GLN A 1 271 ? 10.065 -0.353 -12.984 1.00 95.31 271 GLN A N 1
ATOM 2095 C CA . GLN A 1 271 ? 8.642 -0.651 -12.829 1.00 95.31 271 GLN A CA 1
ATOM 2096 C C . GLN A 1 271 ? 8.437 -1.646 -11.679 1.00 95.31 271 GLN A C 1
ATOM 2098 O O . GLN A 1 271 ? 9.241 -2.565 -11.502 1.00 95.31 271 GLN A O 1
ATOM 2103 N N . GLN A 1 272 ? 7.360 -1.474 -10.917 1.00 92.88 272 GLN A N 1
ATOM 2104 C CA . GLN A 1 272 ? 6.980 -2.354 -9.815 1.00 92.88 272 GLN A CA 1
ATOM 2105 C C . GLN A 1 272 ? 6.732 -3.785 -10.329 1.00 92.88 272 GLN A C 1
ATOM 2107 O O . GLN A 1 272 ? 6.304 -3.976 -11.465 1.00 92.88 272 GLN A O 1
ATOM 2112 N N . GLN A 1 273 ? 7.022 -4.797 -9.503 1.00 86.69 273 GLN A N 1
ATOM 2113 C CA . GLN A 1 273 ? 6.877 -6.236 -9.816 1.00 86.69 273 GLN A CA 1
ATOM 2114 C C . GLN A 1 273 ? 7.740 -6.774 -10.978 1.00 86.69 273 GLN A C 1
ATOM 2116 O O . GLN A 1 273 ? 7.773 -7.985 -11.196 1.00 86.69 273 GLN A O 1
ATOM 2121 N N . LYS A 1 274 ? 8.484 -5.928 -11.699 1.00 95.00 274 LYS A N 1
ATOM 2122 C CA . LYS A 1 274 ? 9.410 -6.357 -12.752 1.00 95.00 274 LYS A CA 1
ATOM 2123 C C . LYS A 1 274 ? 10.812 -6.595 -12.183 1.00 95.00 274 LYS A C 1
ATOM 2125 O O . LYS A 1 274 ? 11.288 -5.839 -11.337 1.00 95.00 274 LYS A O 1
ATOM 2130 N N . VAL A 1 275 ? 11.461 -7.658 -12.658 1.00 96.19 275 VAL A N 1
ATOM 2131 C CA . VAL A 1 275 ? 12.821 -8.053 -12.260 1.00 96.19 275 VAL A CA 1
ATOM 2132 C C . VAL A 1 275 ? 13.837 -7.509 -13.270 1.00 96.19 275 VAL A C 1
ATOM 2134 O O . VAL A 1 275 ? 13.587 -7.530 -14.476 1.00 96.19 275 VAL A O 1
ATOM 2137 N N . TYR A 1 276 ? 14.969 -7.022 -12.766 1.00 96.50 276 TYR A N 1
ATOM 2138 C CA . TYR A 1 276 ? 16.071 -6.414 -13.515 1.00 96.50 276 TYR A CA 1
ATOM 2139 C C . TYR A 1 276 ? 17.409 -6.967 -13.012 1.00 96.50 276 TYR A C 1
ATOM 2141 O O . TYR A 1 276 ? 17.539 -7.263 -11.826 1.00 96.50 276 TYR A O 1
ATOM 2149 N N . ASP A 1 277 ? 18.427 -7.060 -13.870 1.00 95.94 277 ASP A N 1
ATOM 2150 C CA . ASP A 1 277 ? 19.746 -7.586 -13.473 1.00 95.94 277 ASP A CA 1
ATOM 2151 C C . ASP A 1 277 ? 20.436 -6.712 -12.415 1.00 95.94 277 ASP A C 1
ATOM 2153 O O . ASP A 1 277 ? 21.119 -7.213 -11.523 1.00 95.94 277 ASP A O 1
ATOM 2157 N N . GLN A 1 278 ? 20.242 -5.393 -12.506 1.00 94.94 278 GLN A N 1
ATOM 2158 C CA . GLN A 1 278 ? 20.751 -4.408 -11.559 1.00 94.94 278 GLN A CA 1
ATOM 2159 C C . GLN A 1 278 ? 19.748 -3.267 -11.391 1.00 94.94 278 GLN A C 1
ATOM 2161 O O . GLN A 1 278 ? 19.216 -2.730 -12.365 1.00 94.94 278 GLN A O 1
ATOM 2166 N N . ILE A 1 279 ? 19.551 -2.849 -10.145 1.00 95.00 279 ILE A N 1
ATOM 2167 C CA . ILE A 1 279 ? 18.824 -1.635 -9.780 1.00 95.00 279 ILE A CA 1
ATOM 2168 C C . ILE A 1 279 ? 19.791 -0.762 -8.984 1.00 95.00 279 ILE A C 1
ATOM 2170 O O . ILE A 1 279 ? 20.530 -1.260 -8.141 1.00 95.00 279 ILE A O 1
ATOM 2174 N N . TYR A 1 280 ? 19.805 0.533 -9.283 1.00 91.38 280 TYR A N 1
ATOM 2175 C CA . TYR A 1 280 ? 20.674 1.509 -8.633 1.00 91.38 280 TYR A CA 1
ATOM 2176 C C . TYR A 1 280 ? 20.036 2.106 -7.373 1.00 91.38 280 TYR A C 1
ATOM 2178 O O . TYR A 1 280 ? 20.729 2.369 -6.397 1.00 91.38 280 TYR A O 1
ATOM 2186 N N . LEU A 1 281 ? 18.716 2.326 -7.399 1.00 91.50 281 LEU A N 1
ATOM 2187 C CA . LEU A 1 281 ? 17.961 2.946 -6.309 1.00 91.50 281 LEU A CA 1
ATOM 2188 C C . LEU A 1 281 ? 16.474 2.559 -6.383 1.00 91.50 281 LEU A C 1
ATOM 2190 O O . LEU A 1 281 ? 15.916 2.508 -7.478 1.00 91.50 281 LEU A O 1
ATOM 2194 N N . CYS A 1 282 ? 15.823 2.369 -5.234 1.00 93.88 282 CYS A N 1
ATOM 2195 C CA . CYS A 1 282 ? 14.360 2.325 -5.098 1.00 93.88 282 CYS A CA 1
ATOM 2196 C C . CYS A 1 282 ? 13.839 3.580 -4.375 1.00 93.88 282 CYS A C 1
ATOM 2198 O O . CYS A 1 282 ? 14.606 4.289 -3.724 1.00 93.88 282 CYS A O 1
ATOM 2200 N N . SER A 1 283 ? 12.536 3.855 -4.482 1.00 92.94 283 SER A N 1
ATOM 2201 C CA . SER A 1 283 ? 11.883 4.990 -3.817 1.00 92.94 283 SER A CA 1
ATOM 2202 C C . SER A 1 283 ? 12.023 4.946 -2.288 1.00 92.94 283 SER A C 1
ATOM 2204 O O . SER A 1 283 ? 12.373 3.925 -1.697 1.00 92.94 283 SER A O 1
ATOM 2206 N N . ASP A 1 284 ? 11.725 6.062 -1.625 1.00 88.38 284 ASP A N 1
ATOM 2207 C CA . ASP A 1 284 ? 11.842 6.196 -0.171 1.00 88.38 284 ASP A CA 1
ATOM 2208 C C . ASP A 1 284 ? 11.004 5.197 0.625 1.00 88.38 284 ASP A C 1
ATOM 2210 O O . ASP A 1 284 ? 11.366 4.858 1.751 1.00 88.38 284 ASP A O 1
ATOM 2214 N N . GLN A 1 285 ? 9.868 4.773 0.077 1.00 92.62 285 GLN A N 1
ATOM 2215 C CA . GLN A 1 285 ? 8.967 3.772 0.650 1.00 92.62 285 GLN A CA 1
ATOM 2216 C C . GLN A 1 285 ? 9.053 2.413 -0.041 1.00 92.62 285 GLN A C 1
ATOM 2218 O O . GLN A 1 285 ? 8.097 1.641 0.003 1.00 92.62 285 GLN A O 1
ATOM 2223 N N . SER A 1 286 ? 10.198 2.124 -0.659 1.00 95.00 286 SER A N 1
ATOM 2224 C CA . SER A 1 286 ? 10.460 0.875 -1.362 1.00 95.00 286 SER A CA 1
ATOM 2225 C C . SER A 1 286 ? 11.848 0.320 -1.039 1.00 95.00 286 SER A C 1
ATOM 2227 O O . SER A 1 286 ? 12.748 1.040 -0.602 1.00 95.00 286 SER A O 1
ATOM 2229 N N . CYS A 1 287 ? 12.025 -0.973 -1.289 1.00 95.88 287 CYS A N 1
ATOM 2230 C CA . CYS A 1 287 ? 13.249 -1.716 -1.022 1.00 95.88 287 CYS A CA 1
ATOM 2231 C C . CYS A 1 287 ? 13.579 -2.700 -2.152 1.00 95.88 287 CYS A C 1
ATOM 2233 O O . CYS A 1 287 ? 12.713 -3.061 -2.954 1.00 95.88 287 CYS A O 1
ATOM 2235 N N . LEU A 1 288 ? 14.843 -3.124 -2.221 1.00 96.50 288 LEU A N 1
ATOM 2236 C CA . LEU A 1 288 ? 15.324 -4.122 -3.170 1.00 96.50 288 LEU A CA 1
ATOM 2237 C C . LEU A 1 288 ? 15.000 -5.531 -2.668 1.00 96.50 288 LEU A C 1
ATOM 2239 O O . LEU A 1 288 ? 15.556 -5.995 -1.675 1.00 96.50 288 LEU A O 1
ATOM 2243 N N . LEU A 1 289 ? 14.145 -6.247 -3.393 1.00 96.50 289 LEU A N 1
ATOM 2244 C CA . LEU A 1 289 ? 13.951 -7.680 -3.207 1.00 96.50 289 LEU A CA 1
ATOM 2245 C C . LEU A 1 289 ? 14.697 -8.438 -4.308 1.00 96.50 289 LEU A C 1
ATOM 2247 O O . LEU A 1 289 ? 14.402 -8.280 -5.499 1.00 96.50 289 LEU A O 1
ATOM 2251 N N . LYS A 1 290 ? 15.645 -9.288 -3.904 1.00 94.00 290 LYS A N 1
ATOM 2252 C CA . LYS A 1 290 ? 16.327 -10.223 -4.801 1.00 94.00 290 LYS A CA 1
ATOM 2253 C C . LYS A 1 290 ? 15.369 -11.348 -5.197 1.00 94.00 290 LYS A C 1
ATOM 2255 O O . LYS A 1 290 ? 14.910 -12.101 -4.343 1.00 94.00 290 LYS A O 1
ATOM 2260 N N . ASN A 1 291 ? 15.089 -11.471 -6.489 1.00 90.38 291 ASN A N 1
ATOM 2261 C CA . ASN A 1 291 ? 14.167 -12.456 -7.042 1.00 90.38 291 ASN A CA 1
ATOM 2262 C C . ASN A 1 291 ? 14.906 -13.299 -8.094 1.00 90.38 291 ASN A C 1
ATOM 2264 O O . ASN A 1 291 ? 15.144 -12.862 -9.222 1.00 90.38 291 ASN A O 1
ATOM 2268 N N . GLY A 1 292 ? 15.353 -14.490 -7.684 1.00 91.44 292 GLY A N 1
ATOM 2269 C CA . GLY A 1 292 ? 16.260 -15.323 -8.474 1.00 91.44 292 GLY A CA 1
ATOM 2270 C C . GLY A 1 292 ? 17.643 -14.679 -8.639 1.00 91.44 292 GLY A C 1
ATOM 2271 O O . GLY A 1 292 ? 18.333 -14.395 -7.656 1.00 91.44 292 GLY A O 1
ATOM 2272 N N . THR A 1 293 ? 18.062 -14.475 -9.889 1.00 92.69 293 THR A N 1
ATOM 2273 C CA . THR A 1 293 ? 19.338 -13.827 -10.243 1.00 92.69 293 THR A CA 1
ATOM 2274 C C . THR A 1 293 ? 19.264 -12.301 -10.285 1.00 92.69 293 THR A C 1
ATOM 2276 O O . THR A 1 293 ? 20.314 -11.667 -10.248 1.00 92.69 293 THR A O 1
ATOM 2279 N N . GLY A 1 294 ? 18.063 -11.720 -10.358 1.00 95.38 294 GLY A N 1
ATOM 2280 C CA . GLY A 1 294 ? 17.855 -10.276 -10.466 1.00 95.38 294 GLY A CA 1
ATOM 2281 C C . GLY A 1 294 ? 17.247 -9.646 -9.213 1.00 95.38 294 GLY A C 1
ATOM 2282 O O . GLY A 1 294 ? 17.043 -10.289 -8.183 1.00 95.38 294 GLY A O 1
ATOM 2283 N N . PHE A 1 295 ? 16.928 -8.363 -9.330 1.00 96.56 295 PHE A N 1
ATOM 2284 C CA . PHE A 1 295 ? 16.372 -7.510 -8.286 1.00 96.56 295 PHE A CA 1
ATOM 2285 C C . PHE A 1 295 ? 15.063 -6.873 -8.750 1.00 96.56 295 PHE A C 1
ATOM 2287 O O . PHE A 1 295 ? 14.840 -6.658 -9.940 1.00 96.56 295 PHE A O 1
ATOM 2294 N N . SER A 1 296 ? 14.204 -6.532 -7.798 1.00 96.62 296 SER A N 1
ATOM 2295 C CA . SER A 1 296 ? 12.964 -5.787 -8.020 1.00 96.62 296 SER A CA 1
ATOM 2296 C C . SER A 1 296 ? 12.786 -4.756 -6.908 1.00 96.62 296 SER A C 1
ATOM 2298 O O . SER A 1 296 ? 13.168 -5.023 -5.771 1.00 96.62 296 SER A O 1
ATOM 2300 N N . CYS A 1 297 ? 12.217 -3.588 -7.216 1.00 97.00 297 CYS A N 1
ATOM 2301 C CA . CYS A 1 297 ? 11.759 -2.670 -6.173 1.00 97.00 297 CYS A CA 1
ATOM 2302 C C . CYS A 1 297 ? 10.349 -3.079 -5.738 1.00 97.00 297 CYS A C 1
ATOM 2304 O O . CYS A 1 297 ? 9.432 -3.101 -6.568 1.00 97.00 297 CYS A O 1
ATOM 2306 N N . ILE A 1 298 ? 10.170 -3.358 -4.448 1.00 95.25 298 ILE A N 1
ATOM 2307 C CA . ILE A 1 298 ? 8.852 -3.559 -3.837 1.00 95.25 298 ILE A CA 1
ATOM 2308 C C . ILE A 1 298 ? 8.575 -2.448 -2.815 1.00 95.25 298 ILE A C 1
ATOM 2310 O O . ILE A 1 298 ? 9.503 -2.034 -2.118 1.00 95.25 298 ILE A O 1
ATOM 2314 N N . PRO A 1 299 ? 7.339 -1.930 -2.721 1.00 94.69 299 PRO A N 1
ATOM 2315 C CA . PRO A 1 299 ? 6.975 -0.985 -1.672 1.00 94.69 299 PRO A CA 1
ATOM 2316 C C . PRO A 1 299 ? 6.916 -1.679 -0.303 1.00 94.69 299 PRO A C 1
ATOM 2318 O O . PRO A 1 299 ? 6.592 -2.863 -0.219 1.00 94.69 299 PRO A O 1
ATOM 2321 N N . PHE A 1 300 ? 7.162 -0.931 0.773 1.00 94.25 300 PHE A N 1
ATOM 2322 C CA . PHE A 1 300 ? 7.040 -1.437 2.140 1.00 94.25 300 PHE A CA 1
ATOM 2323 C C . PHE A 1 300 ? 5.593 -1.819 2.489 1.00 94.25 300 PHE A C 1
ATOM 2325 O O . PHE A 1 300 ? 4.669 -1.001 2.401 1.00 94.25 300 PHE A O 1
ATOM 2332 N N . ASP A 1 301 ? 5.402 -3.026 3.010 1.00 90.81 301 ASP A N 1
ATOM 2333 C CA . ASP A 1 301 ? 4.110 -3.603 3.386 1.00 90.81 301 ASP A CA 1
ATOM 2334 C C . ASP A 1 301 ? 4.067 -3.905 4.901 1.00 90.81 301 ASP A C 1
ATOM 2336 O O . ASP A 1 301 ? 4.513 -3.073 5.697 1.00 90.81 301 ASP A O 1
ATOM 2340 N N . SER A 1 302 ? 3.448 -5.006 5.333 1.00 84.00 302 SER A N 1
ATOM 2341 C CA . SER A 1 302 ? 3.465 -5.468 6.731 1.00 84.00 302 SER A CA 1
ATOM 2342 C C . SER A 1 302 ? 4.614 -6.432 7.053 1.00 84.00 302 SER A C 1
ATOM 2344 O O . SER A 1 302 ? 4.858 -6.697 8.232 1.00 84.00 302 SER A O 1
ATOM 2346 N N . VAL A 1 303 ? 5.272 -6.976 6.024 1.00 90.12 303 VAL A N 1
ATOM 2347 C CA . VAL A 1 303 ? 6.384 -7.932 6.106 1.00 90.12 303 VAL A CA 1
ATOM 2348 C C . VAL A 1 303 ? 7.702 -7.169 6.058 1.00 90.12 303 VAL A C 1
ATOM 2350 O O . VAL A 1 303 ? 8.483 -7.240 7.004 1.00 90.12 303 VAL A O 1
ATOM 2353 N N . TYR A 1 304 ? 7.910 -6.394 4.994 1.00 94.94 304 TYR A N 1
ATOM 2354 C CA . TYR A 1 304 ? 9.113 -5.608 4.753 1.00 94.94 304 TYR A CA 1
ATOM 2355 C C . TYR A 1 304 ? 8.890 -4.166 5.198 1.00 94.94 304 TYR A C 1
ATOM 2357 O O . TYR A 1 304 ? 8.092 -3.429 4.611 1.00 94.94 304 TYR A O 1
ATOM 2365 N N . ILE A 1 305 ? 9.602 -3.765 6.251 1.00 95.75 305 ILE A N 1
ATOM 2366 C CA . ILE A 1 305 ? 9.451 -2.449 6.891 1.00 95.75 305 ILE A CA 1
ATOM 2367 C C . ILE A 1 305 ? 10.771 -1.681 7.030 1.00 95.75 305 ILE A C 1
ATOM 2369 O O . ILE A 1 305 ? 10.770 -0.584 7.588 1.00 95.75 305 ILE A O 1
ATOM 2373 N N . GLY A 1 306 ? 11.881 -2.228 6.528 1.00 94.75 306 GLY A N 1
ATOM 2374 C CA . GLY A 1 306 ? 13.198 -1.596 6.573 1.00 94.75 306 GLY A CA 1
ATOM 2375 C C . GLY A 1 306 ? 14.060 -1.870 5.347 1.00 94.75 306 GLY A C 1
ATOM 2376 O O . GLY A 1 306 ? 13.725 -2.717 4.518 1.00 94.75 306 GLY A O 1
ATOM 2377 N N . ILE A 1 307 ? 15.182 -1.154 5.256 1.00 95.62 307 ILE A N 1
ATOM 2378 C CA . ILE A 1 307 ? 16.283 -1.457 4.335 1.00 95.62 307 ILE A CA 1
ATOM 2379 C C . ILE A 1 307 ? 17.644 -1.461 5.018 1.00 95.62 307 ILE A C 1
ATOM 2381 O O . ILE A 1 307 ? 17.880 -0.664 5.928 1.00 95.62 307 ILE A O 1
ATOM 2385 N N . ASP A 1 308 ? 18.541 -2.311 4.519 1.00 95.25 308 ASP A N 1
ATOM 2386 C CA . ASP A 1 308 ? 19.966 -2.304 4.858 1.00 95.25 308 ASP A CA 1
ATOM 2387 C C . ASP A 1 308 ? 20.759 -1.217 4.095 1.00 95.25 308 ASP A C 1
ATOM 2389 O O . ASP A 1 308 ? 20.216 -0.464 3.280 1.00 95.25 308 ASP A O 1
ATOM 2393 N N . GLN A 1 309 ? 22.071 -1.134 4.351 1.00 92.75 309 GLN A N 1
ATOM 2394 C CA . GLN A 1 309 ? 22.996 -0.212 3.668 1.00 92.75 309 GLN A CA 1
ATOM 2395 C C . GLN A 1 309 ? 23.067 -0.406 2.145 1.00 92.75 309 GLN A C 1
ATOM 2397 O O . GLN A 1 309 ? 23.470 0.509 1.427 1.00 92.75 309 GLN A O 1
ATOM 2402 N N . GLN A 1 310 ? 22.712 -1.589 1.647 1.00 93.12 310 GLN A N 1
ATOM 2403 C CA . GLN A 1 310 ? 22.704 -1.945 0.232 1.00 93.12 310 GLN A CA 1
ATOM 2404 C C . GLN A 1 310 ? 21.321 -1.712 -0.408 1.00 93.12 310 GLN A C 1
ATOM 2406 O O . GLN A 1 310 ? 21.182 -1.843 -1.623 1.00 93.12 310 GLN A O 1
ATOM 2411 N N . GLY A 1 311 ? 20.314 -1.332 0.385 1.00 92.88 311 GLY A N 1
ATOM 2412 C CA . GLY A 1 311 ? 18.938 -1.094 -0.035 1.00 92.88 311 GLY A CA 1
ATOM 2413 C C . GLY A 1 311 ? 18.047 -2.340 -0.048 1.00 92.88 311 GLY A C 1
ATOM 2414 O O . GLY A 1 311 ? 16.905 -2.233 -0.501 1.00 92.88 311 GLY A O 1
ATOM 2415 N N . ASN A 1 312 ? 18.522 -3.504 0.414 1.00 96.00 312 ASN A N 1
ATOM 2416 C CA . ASN A 1 312 ? 17.731 -4.737 0.435 1.00 96.00 312 ASN A CA 1
ATOM 2417 C C . ASN A 1 312 ? 16.596 -4.657 1.455 1.00 96.00 312 ASN A C 1
ATOM 2419 O O . ASN A 1 312 ? 16.753 -4.067 2.519 1.00 96.00 312 ASN A O 1
ATOM 2423 N N . CYS A 1 313 ? 15.464 -5.284 1.142 1.00 96.75 313 CYS A N 1
ATOM 2424 C CA . CYS A 1 313 ? 14.316 -5.374 2.038 1.00 96.75 313 CYS A CA 1
ATOM 2425 C C . CYS A 1 313 ? 14.640 -6.137 3.330 1.00 96.75 313 CYS A C 1
ATOM 2427 O O . CYS A 1 313 ? 15.013 -7.307 3.272 1.00 96.75 313 CYS A O 1
ATOM 2429 N N . LEU A 1 314 ? 14.389 -5.497 4.474 1.00 96.56 314 LEU A N 1
ATOM 2430 C CA . LEU A 1 314 ? 14.453 -6.095 5.806 1.00 96.56 314 LEU A CA 1
ATOM 2431 C C . LEU A 1 314 ? 13.051 -6.277 6.397 1.00 96.56 314 LEU A C 1
ATOM 2433 O O . LEU A 1 314 ? 12.172 -5.412 6.256 1.00 96.56 314 LEU A O 1
ATOM 2437 N N . GLN A 1 315 ? 12.856 -7.396 7.086 1.00 95.06 315 GLN A N 1
ATOM 2438 C CA . GLN A 1 315 ? 11.665 -7.674 7.880 1.00 95.06 315 GLN A CA 1
ATOM 2439 C C . GLN A 1 315 ? 11.708 -6.960 9.239 1.00 95.06 315 GLN A C 1
ATOM 2441 O O . GLN A 1 315 ? 12.696 -6.339 9.639 1.00 95.06 315 GLN A O 1
ATOM 2446 N N . ARG A 1 316 ? 10.598 -7.038 9.977 1.00 93.00 316 ARG A N 1
ATOM 2447 C CA . ARG A 1 316 ? 10.489 -6.490 11.335 1.00 93.00 316 ARG A CA 1
ATOM 2448 C C . ARG A 1 316 ? 11.532 -7.103 12.271 1.00 93.00 316 ARG A C 1
ATOM 2450 O O . ARG A 1 316 ? 11.650 -8.322 12.340 1.00 93.00 316 ARG A O 1
ATOM 2457 N N . ALA A 1 317 ? 12.215 -6.247 13.030 1.00 93.31 317 ALA A N 1
ATOM 2458 C CA . ALA A 1 317 ? 13.295 -6.597 13.954 1.00 93.31 317 ALA A CA 1
ATOM 2459 C C . ALA A 1 317 ? 14.532 -7.281 13.320 1.00 93.31 317 ALA A C 1
ATOM 2461 O O . ALA A 1 317 ? 15.405 -7.742 14.055 1.00 93.31 317 ALA A O 1
ATOM 2462 N N . GLU A 1 318 ? 14.666 -7.314 11.987 1.00 95.62 318 GLU A N 1
ATOM 2463 C CA . GLU A 1 318 ? 15.939 -7.691 11.359 1.00 95.62 318 GLU A CA 1
ATOM 2464 C C . GLU A 1 318 ? 16.983 -6.567 11.555 1.00 95.62 318 GLU A C 1
ATOM 2466 O O . GLU A 1 318 ? 16.637 -5.385 11.445 1.00 95.62 318 GLU A O 1
ATOM 2471 N N . PRO A 1 319 ? 18.244 -6.906 11.892 1.00 95.62 319 PRO A N 1
ATOM 2472 C CA . PRO A 1 319 ? 19.298 -5.931 12.179 1.00 95.62 319 PRO A CA 1
ATOM 2473 C C . PRO A 1 319 ? 19.872 -5.294 10.903 1.00 95.62 319 PRO A C 1
ATOM 2475 O O . PRO A 1 319 ? 19.584 -5.727 9.791 1.00 95.62 319 PRO A O 1
ATOM 2478 N N . GLN A 1 320 ? 20.774 -4.320 11.076 1.00 95.06 320 GLN A N 1
ATOM 2479 C CA . GLN A 1 320 ? 21.456 -3.568 10.002 1.00 95.06 320 GLN A CA 1
ATOM 2480 C C . GLN A 1 320 ? 20.555 -2.623 9.182 1.00 95.06 320 GLN A C 1
ATOM 2482 O O . GLN A 1 320 ? 20.964 -2.133 8.127 1.00 95.06 320 GLN A O 1
ATOM 2487 N N . ALA A 1 321 ? 19.361 -2.309 9.680 1.00 96.00 321 ALA A N 1
ATOM 2488 C CA . ALA A 1 321 ? 18.475 -1.318 9.097 1.00 96.00 321 ALA A CA 1
ATOM 2489 C C . ALA A 1 321 ? 19.055 0.103 9.192 1.00 96.00 321 ALA A C 1
ATOM 2491 O O . ALA A 1 321 ? 19.376 0.592 10.275 1.00 96.00 321 ALA A O 1
ATOM 2492 N N . VAL A 1 322 ? 19.123 0.792 8.050 1.00 94.38 322 VAL A N 1
ATOM 2493 C CA . VAL A 1 322 ? 19.521 2.211 7.949 1.00 94.38 322 VAL A CA 1
ATOM 2494 C C . VAL A 1 322 ? 18.357 3.150 7.659 1.00 94.38 322 VAL A C 1
ATOM 2496 O O . VAL A 1 322 ? 18.497 4.365 7.768 1.00 94.38 322 VAL A O 1
ATOM 2499 N N . ARG A 1 323 ? 17.203 2.604 7.264 1.00 93.12 323 ARG A N 1
ATOM 2500 C CA . ARG A 1 323 ? 15.968 3.357 7.038 1.00 93.12 323 ARG A CA 1
ATOM 2501 C C . ARG A 1 323 ? 14.769 2.436 7.211 1.00 93.12 323 ARG A C 1
ATOM 2503 O O . ARG A 1 323 ? 14.762 1.332 6.673 1.00 93.12 323 ARG A O 1
ATOM 2510 N N . CYS A 1 324 ? 13.746 2.924 7.904 1.00 94.56 324 CYS A N 1
ATOM 2511 C CA . CYS A 1 324 ? 12.464 2.239 8.047 1.00 94.56 324 CYS A CA 1
ATOM 2512 C C . CYS A 1 324 ? 11.371 2.883 7.187 1.00 94.56 324 CYS A C 1
ATOM 2514 O O . CYS A 1 324 ? 11.490 4.023 6.723 1.00 94.56 324 CYS A O 1
ATOM 2516 N N . LYS A 1 325 ? 10.279 2.140 7.009 1.00 94.19 325 LYS A N 1
ATOM 2517 C CA . LYS A 1 325 ? 8.995 2.625 6.499 1.00 94.19 325 LYS A CA 1
ATOM 2518 C C . LYS A 1 325 ? 8.568 3.904 7.236 1.00 94.19 325 LYS A C 1
ATOM 2520 O O . LYS A 1 325 ? 8.737 4.002 8.447 1.00 94.19 325 LYS A O 1
ATOM 2525 N N . LYS A 1 326 ? 8.016 4.889 6.519 1.00 89.94 326 LYS A N 1
ATOM 2526 C CA . LYS A 1 326 ? 7.491 6.123 7.130 1.00 89.94 326 LYS A CA 1
ATOM 2527 C C . LYS A 1 326 ? 6.217 5.812 7.930 1.00 89.94 326 LYS A C 1
ATOM 2529 O O . LYS A 1 326 ? 5.510 4.845 7.643 1.00 89.94 326 LYS A O 1
ATOM 2534 N N . GLY A 1 327 ? 5.929 6.641 8.932 1.00 88.94 327 GLY A N 1
ATOM 2535 C CA . GLY A 1 327 ? 4.863 6.410 9.910 1.00 88.94 327 GLY A CA 1
ATOM 2536 C C . GLY A 1 327 ? 5.406 5.806 11.207 1.00 88.94 327 GLY A C 1
ATOM 2537 O O . GLY A 1 327 ? 6.531 6.101 11.600 1.00 88.94 327 GLY A O 1
ATOM 2538 N N . LYS A 1 328 ? 4.608 4.963 11.873 1.00 91.62 328 LYS A N 1
ATOM 2539 C CA . LYS A 1 328 ? 4.843 4.443 13.237 1.00 91.62 328 LYS A CA 1
ATOM 2540 C C . LYS A 1 328 ? 5.958 3.376 13.340 1.00 91.62 328 LYS A C 1
ATOM 2542 O O . LYS A 1 328 ? 5.820 2.418 14.098 1.00 91.62 328 LYS A O 1
ATOM 2547 N N . TYR A 1 329 ? 7.048 3.525 12.584 1.00 95.00 329 TYR A N 1
ATOM 2548 C CA . TYR A 1 329 ? 8.213 2.635 12.591 1.00 95.00 329 TYR A CA 1
ATOM 2549 C C . TYR A 1 329 ? 9.509 3.427 12.766 1.00 95.00 329 TYR A C 1
ATOM 2551 O O . TYR A 1 329 ? 9.688 4.479 12.153 1.00 95.00 329 TYR A O 1
ATOM 2559 N N . CYS A 1 330 ? 10.438 2.906 13.560 1.00 96.06 330 CYS A N 1
ATOM 2560 C CA . CYS A 1 330 ? 11.708 3.559 13.864 1.00 96.06 330 CYS A CA 1
ATOM 2561 C C . CYS A 1 330 ? 12.875 2.560 13.916 1.00 96.06 330 CYS A C 1
ATOM 2563 O O . CYS A 1 330 ? 12.661 1.350 14.017 1.00 96.06 330 CYS A O 1
ATOM 2565 N N . ILE A 1 331 ? 14.105 3.072 13.825 1.00 96.44 331 ILE A N 1
ATOM 2566 C CA . ILE A 1 331 ? 15.344 2.299 13.964 1.00 96.44 331 ILE A CA 1
ATOM 2567 C C . ILE A 1 331 ? 15.699 2.210 15.449 1.00 96.44 331 ILE A C 1
ATOM 2569 O O . ILE A 1 331 ? 16.044 3.211 16.079 1.00 96.44 331 ILE A O 1
ATOM 2573 N N . GLU A 1 332 ? 15.636 1.006 16.008 1.00 95.69 332 GLU A N 1
ATOM 2574 C CA . GLU A 1 332 ? 16.114 0.713 17.358 1.00 95.69 332 GLU A CA 1
ATOM 2575 C C . GLU A 1 332 ? 17.648 0.681 17.362 1.00 95.69 332 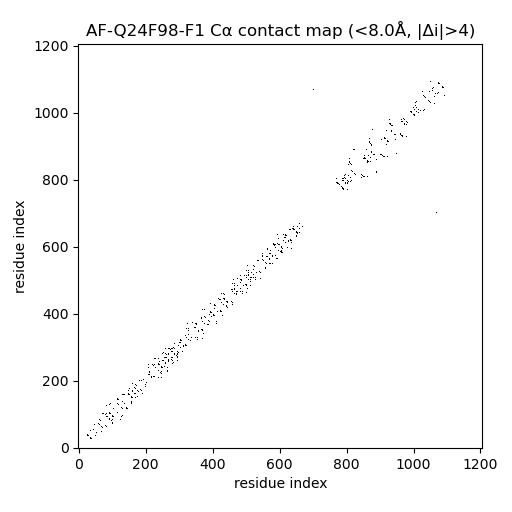GLU A C 1
ATOM 2577 O O . GLU A 1 332 ? 18.258 -0.167 16.710 1.00 95.69 332 GLU A O 1
ATOM 2582 N N . GLN A 1 333 ? 18.282 1.569 18.128 1.00 91.50 333 GLN A N 1
ATOM 2583 C CA . GLN A 1 333 ? 19.734 1.794 18.105 1.00 91.50 333 GLN A CA 1
ATOM 2584 C C . GLN A 1 333 ? 20.565 0.632 18.672 1.00 91.50 333 GLN A C 1
ATOM 2586 O O . GLN A 1 333 ? 21.770 0.589 18.450 1.00 91.50 333 GLN A O 1
ATOM 2591 N N . ILE A 1 334 ? 19.949 -0.302 19.407 1.00 89.38 334 ILE A N 1
ATOM 2592 C CA . ILE A 1 334 ? 20.647 -1.452 20.007 1.00 89.38 334 ILE A CA 1
ATOM 2593 C C . ILE A 1 334 ? 21.058 -2.454 18.921 1.00 89.38 334 ILE A C 1
ATOM 2595 O O . ILE A 1 334 ? 22.205 -2.892 18.879 1.00 89.38 334 ILE A O 1
ATOM 2599 N N . ASN A 1 335 ? 20.120 -2.804 18.037 1.00 92.19 335 ASN A N 1
ATOM 2600 C CA . ASN A 1 335 ? 20.318 -3.803 16.983 1.00 92.19 335 ASN A CA 1
ATOM 2601 C C . ASN A 1 335 ? 20.392 -3.188 15.575 1.00 92.19 335 ASN A C 1
ATOM 2603 O O . ASN A 1 335 ? 20.604 -3.914 14.602 1.00 92.19 335 ASN A O 1
ATOM 2607 N N . TYR A 1 336 ? 20.180 -1.871 15.461 1.00 95.56 336 TYR A N 1
ATOM 2608 C CA . TYR A 1 336 ? 19.858 -1.178 14.212 1.00 95.56 336 TYR A CA 1
ATOM 2609 C C . TYR A 1 336 ? 18.739 -1.920 13.477 1.00 95.56 336 TYR A C 1
ATOM 2611 O O . TYR A 1 336 ? 18.943 -2.431 12.384 1.00 95.56 336 TYR A O 1
ATOM 2619 N N . SER A 1 337 ? 17.581 -2.077 14.124 1.00 96.62 337 SER A N 1
ATOM 2620 C CA . SER A 1 337 ? 16.465 -2.866 13.584 1.00 96.62 337 SER A CA 1
ATOM 2621 C C . SER A 1 337 ? 15.198 -2.030 13.432 1.00 96.62 337 SER A C 1
ATOM 2623 O O . SER A 1 337 ? 14.942 -1.136 14.239 1.00 96.62 337 SER A O 1
ATOM 2625 N N . CYS A 1 338 ? 14.399 -2.302 12.396 1.00 97.00 338 CYS A N 1
ATOM 2626 C CA . CYS A 1 338 ? 13.124 -1.606 12.217 1.00 97.00 338 CYS A CA 1
ATOM 2627 C C . CYS A 1 338 ? 12.047 -2.190 13.131 1.00 97.00 338 CYS A C 1
ATOM 2629 O O . CYS A 1 338 ? 11.692 -3.369 13.036 1.00 97.00 338 CYS A O 1
ATOM 2631 N N . MET A 1 339 ? 11.510 -1.330 13.991 1.00 95.56 339 MET A N 1
ATOM 2632 C CA . MET A 1 339 ? 10.577 -1.661 15.061 1.00 95.56 339 MET A CA 1
ATOM 2633 C C . MET A 1 339 ? 9.332 -0.776 15.006 1.00 95.56 339 MET A C 1
ATOM 2635 O O . MET A 1 339 ? 9.415 0.389 14.623 1.00 95.56 339 MET A O 1
ATOM 2639 N N . ASP A 1 340 ? 8.180 -1.312 15.419 1.00 94.19 340 ASP A N 1
ATOM 2640 C CA . ASP A 1 340 ? 6.983 -0.501 15.670 1.00 94.19 340 ASP A CA 1
ATOM 2641 C C . ASP A 1 340 ? 7.218 0.463 16.845 1.00 94.19 340 ASP A C 1
ATOM 2643 O O . ASP A 1 340 ? 7.853 0.093 17.841 1.00 94.19 340 ASP A O 1
ATOM 2647 N N . LEU A 1 341 ? 6.632 1.661 16.769 1.00 94.12 341 LEU A N 1
ATOM 2648 C CA . LEU A 1 341 ? 6.495 2.537 17.931 1.00 94.12 341 LEU A CA 1
ATOM 2649 C C . LEU A 1 341 ? 5.601 1.885 19.000 1.00 94.12 341 LEU A C 1
ATOM 2651 O O . LEU A 1 341 ? 4.619 1.201 18.706 1.00 94.12 341 LEU A O 1
ATOM 2655 N N . SER A 1 342 ? 5.949 2.105 20.263 1.00 93.06 342 SER A N 1
ATOM 2656 C CA . SER A 1 342 ? 5.341 1.475 21.431 1.00 93.06 342 SER A CA 1
ATOM 2657 C C . SER A 1 342 ? 4.580 2.499 22.258 1.00 93.06 342 SER A C 1
ATOM 2659 O O . SER A 1 342 ? 5.112 3.545 22.605 1.00 93.06 342 SER A O 1
ATOM 2661 N N . SER A 1 343 ? 3.350 2.177 22.654 1.00 87.94 343 SER A N 1
ATOM 2662 C CA . SER A 1 343 ? 2.539 3.021 23.542 1.00 87.94 343 SER A CA 1
ATOM 2663 C C . SER A 1 343 ? 2.899 2.861 25.033 1.00 87.94 343 SER A C 1
ATOM 2665 O O . SER A 1 343 ? 2.078 3.157 25.902 1.00 87.94 343 SER A O 1
ATOM 2667 N N . THR A 1 344 ? 4.057 2.274 25.352 1.00 87.38 344 THR A N 1
ATOM 2668 C CA . THR A 1 344 ? 4.422 1.860 26.717 1.00 87.38 344 THR A CA 1
ATOM 2669 C C . THR A 1 344 ? 5.490 2.792 27.275 1.00 87.38 344 THR A C 1
ATOM 2671 O O . THR A 1 344 ? 6.617 2.750 26.806 1.00 87.38 344 THR A O 1
ATOM 2674 N N . LEU A 1 345 ? 5.169 3.572 28.314 1.00 80.69 345 LEU A N 1
ATOM 2675 C CA . LEU A 1 345 ? 6.051 4.586 28.932 1.00 80.69 345 LEU A CA 1
ATOM 2676 C C . LEU A 1 345 ? 7.494 4.137 29.248 1.00 80.69 345 LEU A C 1
ATOM 2678 O O . LEU A 1 345 ? 8.387 4.976 29.286 1.00 80.69 345 LEU A O 1
ATOM 2682 N N . SER A 1 346 ? 7.725 2.847 29.505 1.00 82.94 346 SER A N 1
ATOM 2683 C CA . SER A 1 346 ? 9.048 2.278 29.811 1.00 82.94 346 SER A CA 1
ATOM 2684 C C . SER A 1 346 ? 9.841 1.811 28.581 1.00 82.94 346 SER A C 1
ATOM 2686 O O . SER A 1 346 ? 10.885 1.184 28.735 1.00 82.94 346 SER A O 1
ATOM 2688 N N . ASP A 1 347 ? 9.315 2.010 27.375 1.00 85.44 347 ASP A N 1
ATOM 2689 C CA . ASP A 1 347 ? 9.904 1.572 26.110 1.00 85.44 347 ASP A CA 1
ATOM 2690 C C . ASP A 1 347 ? 10.692 2.724 25.464 1.00 85.44 347 ASP A C 1
ATOM 2692 O O . ASP A 1 347 ? 10.297 3.886 25.547 1.00 85.44 347 ASP A O 1
ATOM 2696 N N . LEU A 1 348 ? 11.796 2.417 24.782 1.00 87.12 348 LEU A N 1
ATOM 2697 C CA . LEU A 1 348 ? 12.672 3.422 24.154 1.00 87.12 348 LEU A CA 1
ATOM 2698 C C . LEU A 1 348 ? 12.166 3.873 22.768 1.00 87.12 348 LEU A C 1
ATOM 2700 O O . LEU A 1 348 ? 12.911 4.435 21.971 1.00 87.12 348 LEU A O 1
ATOM 2704 N N . ARG A 1 349 ? 10.906 3.558 22.453 1.00 93.25 349 ARG A N 1
ATOM 2705 C CA . ARG A 1 349 ? 10.318 3.603 21.106 1.00 93.25 349 ARG A CA 1
ATOM 2706 C C . ARG A 1 349 ? 9.000 4.384 21.100 1.00 93.25 349 ARG A C 1
ATOM 2708 O O . ARG A 1 349 ? 8.033 3.962 20.475 1.00 93.25 349 ARG A O 1
ATOM 2715 N N . ILE A 1 350 ? 8.939 5.489 21.842 1.00 93.69 350 ILE A N 1
ATOM 2716 C CA . ILE A 1 350 ? 7.749 6.350 21.948 1.00 93.69 350 ILE A CA 1
ATOM 2717 C C . ILE A 1 350 ? 7.621 7.289 20.751 1.00 93.69 350 ILE A C 1
ATOM 2719 O O . ILE A 1 350 ? 6.507 7.619 20.357 1.00 93.69 350 ILE A O 1
ATOM 2723 N N . ALA A 1 351 ? 8.732 7.721 20.159 1.00 93.69 351 ALA A N 1
ATOM 2724 C CA . ALA A 1 351 ? 8.709 8.597 18.993 1.00 93.69 351 ALA A CA 1
ATOM 2725 C C . ALA A 1 351 ? 9.731 8.183 17.936 1.00 93.69 351 ALA A C 1
ATOM 2727 O O . ALA A 1 351 ? 10.590 7.330 18.172 1.00 93.69 351 ALA A O 1
ATOM 2728 N N . ARG A 1 352 ? 9.625 8.800 16.761 1.00 93.56 352 ARG A N 1
ATOM 2729 C CA . ARG A 1 352 ? 10.554 8.641 15.643 1.00 93.56 352 ARG A CA 1
ATOM 2730 C C . ARG A 1 352 ? 11.215 9.978 15.320 1.00 93.56 352 ARG A C 1
ATOM 2732 O O . ARG A 1 352 ? 10.520 10.974 15.130 1.00 93.56 352 ARG A O 1
ATOM 2739 N N . GLU A 1 353 ? 12.537 9.996 15.196 1.00 91.88 353 GLU A N 1
ATOM 2740 C CA . GLU A 1 353 ? 13.278 11.191 14.780 1.00 91.88 353 GLU A CA 1
ATOM 2741 C C . GLU A 1 353 ? 13.172 11.442 13.258 1.00 91.88 353 GLU A C 1
ATOM 2743 O O . GLU A 1 353 ? 13.363 10.538 12.445 1.00 91.88 353 GLU A O 1
ATOM 2748 N N . THR A 1 354 ? 12.940 12.695 12.862 1.00 87.88 354 THR A N 1
ATOM 2749 C CA . THR A 1 354 ? 12.709 13.156 11.478 1.00 87.88 354 THR A CA 1
ATOM 2750 C C . THR A 1 354 ? 13.856 12.849 10.524 1.00 87.88 354 THR A C 1
ATOM 2752 O O . THR A 1 354 ? 13.622 12.414 9.397 1.00 87.88 354 THR A O 1
ATOM 2755 N N . TYR A 1 355 ? 15.102 13.075 10.946 1.00 85.44 355 TYR A N 1
ATOM 2756 C CA . TYR A 1 355 ? 16.253 12.977 10.042 1.00 85.44 355 TYR A CA 1
ATOM 2757 C C . TYR A 1 355 ? 16.895 11.591 10.021 1.00 85.44 355 TYR A C 1
ATOM 2759 O O . TYR A 1 355 ? 17.327 11.134 8.966 1.00 85.44 355 TYR A O 1
ATOM 2767 N N . THR A 1 356 ? 16.953 10.915 11.168 1.00 89.06 356 THR A N 1
ATOM 2768 C CA . THR A 1 356 ? 17.620 9.611 11.311 1.00 89.06 356 THR A CA 1
ATOM 2769 C C . THR A 1 356 ? 16.647 8.435 11.222 1.00 89.06 356 THR A C 1
ATOM 2771 O O . THR A 1 356 ? 17.071 7.315 10.969 1.00 89.06 356 THR A O 1
ATOM 2774 N N . SER A 1 357 ? 15.340 8.662 11.419 1.00 91.56 357 SER A N 1
ATOM 2775 C CA . SER A 1 357 ? 14.340 7.621 11.712 1.00 91.56 357 SER A CA 1
ATOM 2776 C C . SER A 1 357 ? 14.586 6.824 13.001 1.00 91.56 357 SER A C 1
ATOM 2778 O O . SER A 1 357 ? 13.922 5.807 13.194 1.00 91.56 357 SER A O 1
ATOM 2780 N N . ASN A 1 358 ? 15.493 7.254 13.883 1.00 94.19 358 ASN A N 1
ATOM 2781 C CA . ASN A 1 358 ? 15.778 6.576 15.149 1.00 94.19 358 ASN A CA 1
ATOM 2782 C C . ASN A 1 358 ? 14.559 6.547 16.081 1.00 94.19 358 ASN A C 1
ATOM 2784 O O . ASN A 1 358 ? 13.728 7.457 16.068 1.00 94.19 358 ASN A O 1
ATOM 2788 N N . CYS A 1 359 ? 14.479 5.504 16.906 1.00 94.50 359 CYS A N 1
ATOM 2789 C CA . CYS A 1 359 ? 13.521 5.413 18.002 1.00 94.50 359 CYS A CA 1
ATOM 2790 C C . CYS A 1 359 ? 13.909 6.358 19.146 1.00 94.50 359 CYS A C 1
ATOM 2792 O O . CYS A 1 359 ? 15.076 6.429 19.523 1.00 94.50 359 CYS A O 1
ATOM 2794 N N . LEU A 1 360 ? 12.940 7.067 19.714 1.00 92.19 360 LEU A N 1
ATOM 2795 C CA . LEU A 1 360 ? 13.160 8.024 20.797 1.00 92.19 360 LEU A CA 1
ATOM 2796 C C . LEU A 1 360 ? 12.380 7.606 22.062 1.00 92.19 360 LEU A C 1
ATOM 2798 O O . LEU A 1 360 ? 11.202 7.232 21.954 1.00 92.19 360 LEU A O 1
ATOM 2802 N N . PRO A 1 361 ? 13.003 7.651 23.257 1.00 90.62 361 PRO A N 1
ATOM 2803 C CA . PRO A 1 361 ? 12.356 7.323 24.527 1.00 90.62 361 PRO A CA 1
ATOM 2804 C C . PRO A 1 361 ? 11.458 8.464 25.032 1.00 90.62 361 PRO A C 1
ATOM 2806 O O . PRO A 1 361 ? 11.583 9.604 24.605 1.00 90.62 361 PRO A O 1
ATOM 2809 N N . TYR A 1 362 ? 10.595 8.186 26.017 1.00 83.12 362 TYR A N 1
ATOM 2810 C CA . TYR A 1 362 ? 9.804 9.240 26.682 1.00 83.12 362 TYR A CA 1
ATOM 2811 C C . TYR A 1 362 ? 10.651 10.230 27.503 1.00 83.12 362 TYR A C 1
ATOM 2813 O O . TYR A 1 362 ? 10.213 11.339 27.788 1.00 83.12 362 TYR A O 1
ATOM 2821 N N . SER A 1 363 ? 11.822 9.796 27.976 1.00 68.69 363 SER A N 1
ATOM 2822 C CA . SER A 1 363 ? 12.573 10.461 29.049 1.00 68.69 363 SER A CA 1
ATOM 2823 C C . SER A 1 363 ? 13.464 11.624 28.608 1.00 68.69 363 SER A C 1
ATOM 2825 O O . SER A 1 363 ? 14.043 12.277 29.474 1.00 68.69 363 SER A O 1
ATOM 2827 N N . ASP A 1 364 ? 13.606 11.866 27.304 1.00 64.81 364 ASP A N 1
ATOM 2828 C CA . ASP A 1 364 ? 14.401 12.974 26.770 1.00 64.81 364 ASP A CA 1
ATOM 2829 C C . ASP A 1 364 ? 13.544 14.244 26.684 1.00 64.81 364 ASP A C 1
ATOM 2831 O O . ASP A 1 364 ? 12.816 14.477 25.720 1.00 64.81 364 ASP A O 1
ATOM 2835 N N . PHE A 1 365 ? 13.630 15.074 27.724 1.00 59.78 365 PHE A N 1
ATOM 2836 C CA . PHE A 1 365 ? 12.918 16.355 27.813 1.00 59.78 365 PHE A CA 1
ATOM 2837 C C . PHE A 1 365 ? 13.663 17.527 27.149 1.00 59.78 365 PHE A C 1
ATOM 2839 O O . PHE A 1 365 ? 13.223 18.666 27.279 1.00 59.78 365 PHE A O 1
ATOM 2846 N N . ASP A 1 366 ? 14.750 17.262 26.423 1.00 68.00 366 ASP A N 1
ATOM 2847 C CA . ASP A 1 366 ? 15.382 18.231 25.528 1.00 68.00 366 ASP A CA 1
ATOM 2848 C C . ASP A 1 366 ? 14.789 18.036 24.128 1.00 68.00 366 ASP A C 1
ATOM 2850 O O . ASP A 1 366 ? 15.015 17.002 23.498 1.00 68.00 366 ASP A O 1
ATOM 2854 N N . GLY A 1 367 ? 13.989 19.004 23.668 1.00 66.50 367 GLY A N 1
ATOM 2855 C CA . GLY A 1 367 ? 13.116 18.860 22.499 1.00 66.50 367 GLY A CA 1
ATOM 2856 C C . GLY A 1 367 ? 13.794 18.244 21.273 1.00 66.50 367 GLY A C 1
ATOM 2857 O O . GLY A 1 367 ? 14.853 18.683 20.820 1.00 66.50 367 GLY A O 1
ATOM 2858 N N . GLN A 1 368 ? 13.165 17.221 20.711 1.00 71.81 368 GLN A N 1
ATOM 2859 C CA . GLN A 1 368 ? 13.755 16.379 19.670 1.00 71.81 368 GLN A CA 1
ATOM 2860 C C . GLN A 1 368 ? 13.169 16.764 18.304 1.00 71.81 368 GLN A C 1
ATOM 2862 O O . GLN A 1 368 ? 12.149 17.439 18.244 1.00 71.81 368 GLN A O 1
ATOM 2867 N N . ASN A 1 369 ? 13.801 16.386 17.186 1.00 86.94 369 ASN A N 1
ATOM 2868 C CA . ASN A 1 369 ? 13.217 16.631 15.856 1.00 86.94 369 ASN A CA 1
ATOM 2869 C C . ASN A 1 369 ? 12.215 15.510 15.557 1.00 86.94 369 ASN A C 1
ATOM 2871 O O . ASN A 1 369 ? 12.570 14.552 14.868 1.00 86.94 369 ASN A O 1
ATOM 2875 N N . ILE A 1 370 ? 11.002 15.558 16.101 1.00 90.50 370 ILE A N 1
ATOM 2876 C CA . ILE A 1 370 ? 10.079 14.413 16.056 1.00 90.50 370 ILE A CA 1
ATOM 2877 C C . ILE A 1 370 ? 9.237 14.424 14.772 1.00 90.50 370 ILE A C 1
ATOM 2879 O O . ILE A 1 370 ? 8.542 15.389 14.479 1.00 90.50 370 ILE A O 1
ATOM 2883 N N . ASP A 1 371 ? 9.269 13.310 14.037 1.00 90.56 371 ASP A N 1
ATOM 2884 C CA . ASP A 1 371 ? 8.428 13.070 12.855 1.00 90.56 371 ASP A CA 1
ATOM 2885 C C . ASP A 1 371 ? 7.006 12.684 13.268 1.00 90.56 371 ASP A C 1
ATOM 2887 O O . ASP A 1 371 ? 6.020 13.230 12.779 1.00 90.56 371 ASP A O 1
ATOM 2891 N N . ILE A 1 372 ? 6.910 11.710 14.179 1.00 92.56 372 ILE A N 1
ATOM 2892 C CA . ILE A 1 372 ? 5.649 11.119 14.623 1.00 92.56 372 ILE A CA 1
ATOM 2893 C C . ILE A 1 372 ? 5.812 10.423 15.983 1.00 92.56 372 ILE A C 1
ATOM 2895 O O . ILE A 1 372 ? 6.872 9.873 16.303 1.00 92.56 372 ILE A O 1
ATOM 2899 N N . CYS A 1 373 ? 4.740 10.435 16.772 1.00 94.06 373 CYS A N 1
ATOM 2900 C CA . CYS A 1 373 ? 4.648 9.788 18.080 1.00 94.06 373 CYS A CA 1
ATOM 2901 C C . CYS A 1 373 ? 3.985 8.402 17.994 1.00 94.06 373 CYS A C 1
ATOM 2903 O O . CYS A 1 373 ? 3.322 8.072 17.010 1.00 94.06 373 CYS A O 1
ATOM 2905 N N . ALA A 1 374 ? 4.117 7.589 19.040 1.00 93.31 374 ALA A N 1
ATOM 2906 C CA . ALA A 1 374 ? 3.379 6.343 19.213 1.00 93.31 374 ALA A CA 1
ATOM 2907 C C . ALA A 1 374 ? 1.873 6.592 19.403 1.00 93.31 374 ALA A C 1
ATOM 2909 O O . ALA A 1 374 ? 1.441 7.675 19.800 1.00 93.31 374 ALA A O 1
ATOM 2910 N N . ASP A 1 375 ? 1.057 5.565 19.178 1.00 87.75 375 ASP A N 1
ATOM 2911 C CA . ASP A 1 375 ? -0.370 5.627 19.504 1.00 87.75 375 ASP A CA 1
ATOM 2912 C C . ASP A 1 375 ? -0.564 5.841 21.016 1.00 87.75 375 ASP A C 1
ATOM 2914 O O . ASP A 1 375 ? 0.107 5.211 21.835 1.00 87.75 375 ASP A O 1
ATOM 2918 N N . GLY A 1 376 ? -1.474 6.740 21.399 1.00 85.75 376 GLY A N 1
ATOM 2919 C CA . GLY A 1 376 ? -1.601 7.204 22.789 1.00 85.75 376 GLY A CA 1
ATOM 2920 C C . GLY A 1 376 ? -0.845 8.506 23.087 1.00 85.75 376 GLY A C 1
ATOM 2921 O O . GLY A 1 376 ? -1.016 9.060 24.174 1.00 85.75 376 GLY A O 1
ATOM 2922 N N . TYR A 1 377 ? -0.050 8.998 22.131 1.00 92.19 377 TYR A N 1
ATOM 2923 C CA . TYR A 1 377 ? 0.740 10.224 22.225 1.00 92.19 377 TYR A CA 1
ATOM 2924 C C . TYR A 1 377 ? 0.477 11.152 21.031 1.00 92.19 377 TYR A C 1
ATOM 2926 O O . TYR A 1 377 ? 0.116 10.699 19.942 1.00 92.19 377 TYR A O 1
ATOM 2934 N N . CYS A 1 378 ? 0.634 12.456 21.243 1.00 92.88 378 CYS A N 1
ATOM 2935 C CA . CYS A 1 378 ? 0.527 13.502 20.227 1.00 92.88 378 CYS A CA 1
ATOM 2936 C C . CYS A 1 378 ? 1.799 14.355 20.189 1.00 92.88 378 CYS A C 1
ATOM 2938 O O . CYS A 1 378 ? 2.549 14.417 21.165 1.00 92.88 378 CYS A O 1
ATOM 2940 N N . LEU A 1 379 ? 2.024 15.023 19.060 1.00 93.38 379 LEU A N 1
ATOM 2941 C CA . LEU A 1 379 ? 3.181 15.880 18.824 1.00 93.38 379 LEU A CA 1
ATOM 2942 C C . LEU A 1 379 ? 2.948 17.290 19.393 1.00 93.38 379 LEU A C 1
ATOM 2944 O O . LEU A 1 379 ? 2.016 17.982 18.986 1.00 93.38 379 LEU A O 1
ATOM 2948 N N . TYR A 1 380 ? 3.801 17.759 20.295 1.00 91.75 380 TYR A N 1
ATOM 2949 C CA . TYR A 1 380 ? 3.768 19.132 20.802 1.00 91.75 380 TYR A CA 1
ATOM 2950 C C . TYR A 1 380 ? 5.071 19.857 20.466 1.00 91.75 380 TYR A C 1
ATOM 2952 O O . TYR A 1 380 ? 6.126 19.442 20.929 1.00 91.75 380 TYR A O 1
ATOM 2960 N N . THR A 1 381 ? 4.991 20.946 19.698 1.00 89.75 381 THR A N 1
ATOM 2961 C CA . THR A 1 381 ? 6.128 21.835 19.410 1.00 89.75 381 THR A CA 1
ATOM 2962 C C . THR A 1 381 ? 6.048 23.064 20.314 1.00 89.75 381 THR A C 1
ATOM 2964 O O . THR A 1 381 ? 5.177 23.912 20.112 1.00 89.75 381 THR A O 1
ATOM 2967 N N . GLU A 1 382 ? 6.947 23.195 21.287 1.00 86.56 382 GLU A N 1
ATOM 2968 C CA . GLU A 1 382 ? 6.933 24.315 22.242 1.00 86.56 382 GLU A CA 1
ATOM 2969 C C . GLU A 1 382 ? 7.362 25.644 21.597 1.00 86.56 382 GLU A C 1
ATOM 2971 O O . GLU A 1 382 ? 6.768 26.692 21.857 1.00 86.56 382 GLU A O 1
ATOM 2976 N N . TYR A 1 383 ? 8.356 25.606 20.705 1.00 83.56 383 TYR A N 1
ATOM 2977 C CA . TYR A 1 383 ? 8.913 26.792 20.057 1.00 83.56 383 TYR A CA 1
ATOM 2978 C C . TYR A 1 383 ? 9.074 26.566 18.545 1.00 83.56 383 TYR A C 1
ATOM 2980 O O . TYR A 1 383 ? 10.167 26.221 18.101 1.00 83.56 383 TYR A O 1
ATOM 2988 N N . PRO A 1 384 ? 8.044 26.824 17.714 1.00 79.56 384 PRO A N 1
ATOM 2989 C CA . PRO A 1 384 ? 8.052 26.520 16.273 1.00 79.56 384 PRO A CA 1
ATOM 2990 C C . PRO A 1 384 ? 9.230 27.085 15.453 1.00 79.56 384 PRO A C 1
ATOM 2992 O O . PRO A 1 384 ? 9.486 26.635 14.338 1.00 79.56 384 PRO A O 1
ATOM 2995 N N . GLN A 1 385 ? 9.941 28.083 15.982 1.00 78.56 385 GLN A N 1
ATOM 2996 C CA . GLN A 1 385 ? 11.170 28.657 15.427 1.00 78.56 385 GLN A CA 1
ATOM 2997 C C . GLN A 1 385 ? 12.459 27.848 15.694 1.00 78.56 385 GLN A C 1
ATOM 2999 O O . GLN A 1 385 ? 13.482 28.136 15.069 1.00 78.56 385 GLN A O 1
ATOM 3004 N N . TYR A 1 386 ? 12.443 26.870 16.605 1.00 75.25 386 TYR A N 1
ATOM 3005 C CA . TYR A 1 386 ? 13.592 26.042 16.977 1.00 75.25 386 TYR A CA 1
ATOM 3006 C C . TYR A 1 386 ? 13.332 24.570 16.643 1.00 75.25 386 TYR A C 1
ATOM 3008 O O . TYR A 1 386 ? 12.351 23.981 17.087 1.00 75.25 386 TYR A O 1
ATOM 3016 N N . SER A 1 387 ? 14.271 23.959 15.918 1.00 61.62 387 SER A N 1
ATOM 3017 C CA . SER A 1 387 ? 14.237 22.549 15.497 1.00 61.62 387 SER A CA 1
ATOM 3018 C C . SER A 1 387 ? 14.326 21.534 16.645 1.00 61.62 387 SER A C 1
ATOM 3020 O O . SER A 1 387 ? 14.158 20.345 16.426 1.00 61.62 387 SER A O 1
ATOM 3022 N N . TYR A 1 388 ? 14.625 21.986 17.860 1.00 72.00 388 TYR A N 1
ATOM 3023 C CA . TYR A 1 388 ? 14.807 21.145 19.042 1.00 72.00 388 TYR A CA 1
ATOM 3024 C C . TYR A 1 388 ? 13.762 21.521 20.096 1.00 72.00 388 TYR A C 1
ATOM 3026 O O . TYR A 1 388 ? 14.089 22.044 21.158 1.00 72.00 388 TYR A O 1
ATOM 3034 N N . SER A 1 389 ? 12.481 21.390 19.740 1.00 83.62 389 SER A N 1
ATOM 3035 C CA . SER A 1 389 ? 11.364 21.743 20.628 1.00 83.62 389 SER A CA 1
ATOM 3036 C C . SER A 1 389 ? 10.117 20.870 20.455 1.00 83.62 389 SER A C 1
ATOM 3038 O O . SER A 1 389 ? 9.061 21.239 20.971 1.00 83.62 389 SER A O 1
ATOM 3040 N N . ASP A 1 390 ? 10.221 19.735 19.750 1.00 88.94 390 ASP A N 1
ATOM 3041 C CA . ASP A 1 390 ? 9.120 18.777 19.653 1.00 88.94 390 ASP A CA 1
ATOM 3042 C C . ASP A 1 390 ? 9.188 17.723 20.768 1.00 88.94 390 ASP A C 1
ATOM 3044 O O . ASP A 1 390 ? 10.256 17.212 21.116 1.00 88.94 390 ASP A O 1
ATOM 3048 N N . TYR A 1 391 ? 8.016 17.372 21.291 1.00 91.00 391 TYR A N 1
ATOM 3049 C CA . TYR A 1 391 ? 7.812 16.412 22.370 1.00 91.00 391 TYR A CA 1
ATOM 3050 C C . TYR A 1 391 ? 6.621 15.503 22.053 1.00 91.00 391 TYR A C 1
ATOM 3052 O O . TYR A 1 391 ? 5.635 15.952 21.466 1.00 91.00 391 TYR A O 1
ATOM 3060 N N . CYS A 1 392 ? 6.662 14.245 22.498 1.00 91.81 392 CYS A N 1
ATOM 3061 C CA . CYS A 1 392 ? 5.502 13.353 22.442 1.00 91.81 392 CYS A CA 1
ATOM 3062 C C . CYS A 1 392 ? 4.764 13.335 23.778 1.00 91.81 392 CYS A C 1
ATOM 3064 O O . CYS A 1 392 ? 5.209 12.708 24.739 1.00 91.81 392 CYS A O 1
ATOM 3066 N N . ILE A 1 393 ? 3.612 14.001 23.834 1.00 90.75 393 ILE A N 1
ATOM 3067 C CA . ILE A 1 393 ? 2.807 14.114 25.052 1.00 90.75 393 ILE A CA 1
ATOM 3068 C C . ILE A 1 393 ? 1.722 13.043 25.042 1.00 90.75 393 ILE A C 1
ATOM 3070 O O . ILE A 1 393 ? 0.999 12.887 24.060 1.00 90.75 393 ILE A O 1
ATOM 3074 N N . GLN A 1 394 ? 1.594 12.300 26.140 1.00 89.12 394 GLN A N 1
ATOM 3075 C CA . GLN A 1 394 ? 0.518 11.324 26.304 1.00 89.12 394 GLN A CA 1
ATOM 3076 C C . GLN A 1 394 ? -0.849 12.033 26.335 1.00 89.12 394 GLN A C 1
ATOM 3078 O O . GLN A 1 394 ? -0.989 13.066 26.993 1.00 89.12 394 GLN A O 1
ATOM 3083 N N . TYR A 1 395 ? -1.864 11.480 25.662 1.00 85.50 395 TYR A N 1
ATOM 3084 C CA . TYR A 1 395 ? -3.202 12.089 25.606 1.00 85.50 395 TYR A CA 1
ATOM 3085 C C . TYR A 1 395 ? -3.765 12.378 27.007 1.00 85.50 395 TYR A C 1
ATOM 3087 O O . TYR A 1 395 ? -3.709 11.528 27.898 1.00 85.50 395 TYR A O 1
ATOM 3095 N N . GLY A 1 396 ? -4.316 13.580 27.197 1.00 81.81 396 GLY A N 1
ATOM 3096 C CA . GLY A 1 396 ? -4.875 14.029 28.473 1.00 81.81 396 GLY A CA 1
ATOM 3097 C C . GLY A 1 396 ? -3.859 14.462 29.526 1.00 81.81 396 GLY A C 1
ATOM 3098 O O . GLY A 1 396 ? -4.274 14.870 30.609 1.00 81.81 396 GLY A O 1
ATOM 3099 N N . ASN A 1 397 ? -2.556 14.375 29.249 1.00 86.25 397 ASN A N 1
ATOM 3100 C CA . ASN A 1 397 ? -1.518 14.788 30.187 1.00 86.25 397 ASN A CA 1
ATOM 3101 C C . ASN A 1 397 ? -1.206 16.294 30.062 1.00 86.25 397 ASN A C 1
ATOM 3103 O O . ASN A 1 397 ? -1.520 16.936 29.057 1.00 86.25 397 ASN A O 1
ATOM 3107 N N . THR A 1 398 ? -0.577 16.859 31.089 1.00 84.38 398 THR A N 1
ATOM 3108 C CA . THR A 1 398 ? -0.051 18.235 31.118 1.00 84.38 398 THR A CA 1
ATOM 3109 C C . THR A 1 398 ? 1.437 18.246 30.773 1.00 84.38 398 THR A C 1
ATOM 3111 O O . THR A 1 398 ? 2.172 17.365 31.221 1.00 84.38 398 THR A O 1
ATOM 3114 N N . PHE A 1 399 ? 1.911 19.263 30.050 1.00 80.62 399 PHE A N 1
ATOM 3115 C CA . PHE A 1 399 ? 3.350 19.516 29.874 1.00 80.62 399 PHE A CA 1
ATOM 3116 C C . PHE A 1 399 ? 3.840 20.563 30.885 1.00 80.62 399 PHE A C 1
ATOM 3118 O O . PHE A 1 399 ? 3.051 21.386 31.337 1.00 80.62 399 PHE A O 1
ATOM 3125 N N . GLN A 1 400 ? 5.125 20.532 31.251 1.00 71.38 400 GLN A N 1
ATOM 3126 C CA . GLN A 1 400 ? 5.670 21.078 32.511 1.00 71.38 400 GLN A CA 1
ATOM 3127 C C . GLN A 1 400 ? 5.214 22.503 32.898 1.00 71.38 400 GLN A C 1
ATOM 3129 O O . GLN A 1 400 ? 4.973 22.763 34.076 1.00 71.38 400 GLN A O 1
ATOM 3134 N N . PHE A 1 401 ? 5.072 23.413 31.930 1.00 70.06 401 PHE A N 1
ATOM 3135 C CA . PHE A 1 401 ? 4.681 24.813 32.161 1.00 70.06 401 PHE A CA 1
ATOM 3136 C C . PHE A 1 401 ? 3.180 25.101 31.966 1.00 70.06 401 PHE A C 1
ATOM 3138 O O . PHE A 1 401 ? 2.707 26.183 32.317 1.00 70.06 401 PHE A O 1
ATOM 3145 N N . TYR A 1 402 ? 2.413 24.144 31.438 1.00 73.44 402 TYR A N 1
ATOM 3146 C CA . TYR A 1 402 ? 0.995 24.286 31.119 1.00 73.44 402 TYR A CA 1
ATOM 3147 C C . TYR A 1 402 ? 0.138 23.510 32.120 1.00 73.44 402 TYR A C 1
ATOM 3149 O O . TYR A 1 402 ? 0.084 22.284 32.107 1.00 73.44 402 TYR A O 1
ATOM 3157 N N . GLN A 1 403 ? -0.603 24.239 32.958 1.00 78.50 403 GLN A N 1
ATOM 3158 C CA . GLN A 1 403 ? -1.551 23.647 33.915 1.00 78.50 403 GLN A CA 1
ATOM 3159 C C . GLN A 1 403 ? -2.797 23.035 33.245 1.00 78.50 403 GLN A C 1
ATOM 3161 O O . GLN A 1 403 ? -3.582 22.364 33.911 1.00 78.50 403 GLN A O 1
ATOM 3166 N N . GLN A 1 404 ? -3.004 23.280 31.947 1.00 82.12 404 GLN A N 1
ATOM 3167 C CA . GLN A 1 404 ? -4.103 22.701 31.179 1.00 82.12 404 GLN A CA 1
ATOM 3168 C C . GLN A 1 404 ? -3.631 21.438 30.443 1.00 82.12 404 GLN A C 1
ATOM 3170 O O . GLN A 1 404 ? -2.578 21.478 29.802 1.00 82.12 404 GLN A O 1
ATOM 3175 N N . PRO A 1 405 ? -4.379 20.323 30.519 1.00 86.00 405 PRO A N 1
ATOM 3176 C CA . PRO A 1 405 ? -4.041 19.107 29.791 1.00 86.00 405 PRO A CA 1
ATOM 3177 C C . PRO A 1 405 ? -4.252 19.287 28.284 1.00 86.00 405 PRO A C 1
ATOM 3179 O O . PRO A 1 405 ? -5.113 20.056 27.851 1.00 86.00 405 PRO A O 1
ATOM 3182 N N . PHE A 1 406 ? -3.521 18.516 27.480 1.00 89.88 406 PHE A N 1
ATOM 3183 C CA . PHE A 1 406 ? -3.811 18.390 26.053 1.00 89.88 406 PHE A CA 1
ATOM 3184 C C . PHE A 1 406 ? -4.993 17.444 25.856 1.00 89.88 406 PHE A C 1
ATOM 3186 O O . PHE A 1 406 ? -4.909 16.244 26.128 1.00 89.88 406 PHE A O 1
ATOM 3193 N N . ILE A 1 407 ? -6.110 18.000 25.396 1.00 89.88 407 ILE A N 1
ATOM 3194 C CA . ILE A 1 407 ? -7.401 17.312 25.308 1.00 89.88 407 ILE A CA 1
ATOM 3195 C C . ILE A 1 407 ? -7.785 16.931 23.877 1.00 89.88 407 ILE A C 1
ATOM 3197 O O . ILE A 1 407 ? -8.916 16.512 23.655 1.00 89.88 407 ILE A O 1
ATOM 3201 N N . GLY A 1 408 ? -6.904 17.111 22.896 1.00 89.31 408 GLY A N 1
ATOM 3202 C CA . GLY A 1 408 ? -7.202 16.789 21.505 1.00 89.31 408 GLY A CA 1
ATOM 3203 C C . GLY A 1 408 ? -5.968 16.512 20.663 1.00 89.31 408 GLY A C 1
ATOM 3204 O O . GLY A 1 408 ? -4.842 16.783 21.083 1.00 89.31 408 GLY A O 1
ATOM 3205 N N . VAL A 1 409 ? -6.199 15.966 19.471 1.00 91.44 409 VAL A N 1
ATOM 3206 C CA . VAL A 1 409 ? -5.157 15.617 18.494 1.00 91.44 409 VAL A CA 1
ATOM 3207 C C . VAL A 1 409 ? -5.604 16.052 17.098 1.00 91.44 409 VAL A C 1
ATOM 3209 O O . VAL A 1 409 ? -6.703 15.692 16.683 1.00 91.44 409 VAL A O 1
ATOM 3212 N N . GLU A 1 410 ? -4.790 16.804 16.355 1.00 93.50 410 GLU A N 1
ATOM 3213 C CA . GLU A 1 410 ? -5.082 17.168 14.956 1.00 93.50 410 GLU A CA 1
ATOM 3214 C C . GLU A 1 410 ? -4.911 15.952 14.028 1.00 93.50 410 GLU A C 1
ATOM 3216 O O . GLU A 1 410 ? -3.920 15.233 14.114 1.00 93.50 410 GLU A O 1
ATOM 3221 N N . SER A 1 411 ? -5.841 15.716 13.097 1.00 87.06 411 SER A N 1
ATOM 3222 C CA . SER A 1 411 ? -5.848 14.476 12.297 1.00 87.06 411 SER A CA 1
ATOM 3223 C C . SER A 1 411 ? -4.848 14.419 11.141 1.00 87.06 411 SER A C 1
ATOM 3225 O O . SER A 1 411 ? -4.715 13.368 10.522 1.00 87.06 411 SER A O 1
ATOM 3227 N N . ILE A 1 412 ? -4.200 15.535 10.802 1.00 82.12 412 ILE A N 1
ATOM 3228 C CA . ILE A 1 412 ? -3.237 15.616 9.688 1.00 82.12 412 ILE A CA 1
ATOM 3229 C C . ILE A 1 412 ? -1.795 15.563 10.202 1.00 82.12 412 ILE A C 1
ATOM 3231 O O . ILE A 1 412 ? -0.934 14.965 9.565 1.00 82.12 412 ILE A O 1
ATOM 3235 N N . THR A 1 413 ? -1.531 16.205 11.340 1.00 86.00 413 THR A N 1
ATOM 3236 C CA . THR A 1 413 ? -0.183 16.393 11.902 1.00 86.00 413 THR A CA 1
ATOM 3237 C C . THR A 1 413 ? 0.051 15.597 13.189 1.00 86.00 413 THR A C 1
ATOM 3239 O O . THR A 1 413 ? 1.147 15.643 13.737 1.00 86.00 413 THR A O 1
ATOM 3242 N N . GLU A 1 414 ? -0.990 14.936 13.710 1.00 91.06 414 GLU A N 1
ATOM 3243 C CA . GLU A 1 414 ? -1.034 14.311 15.039 1.00 91.06 414 GLU A CA 1
ATOM 3244 C C . GLU A 1 414 ? -0.648 15.259 16.194 1.00 91.06 414 GLU A C 1
ATOM 3246 O O . GLU A 1 414 ? -0.251 14.817 17.277 1.00 91.06 414 GLU A O 1
ATOM 3251 N N . ARG A 1 415 ? -0.773 16.580 15.994 1.00 92.69 415 ARG A N 1
ATOM 3252 C CA . ARG A 1 415 ? -0.385 17.577 16.997 1.00 92.69 415 ARG A CA 1
ATOM 3253 C C . ARG A 1 415 ? -1.344 17.647 18.173 1.00 92.69 415 ARG A C 1
ATOM 3255 O O . ARG A 1 415 ? -2.556 17.576 17.991 1.00 92.69 415 ARG A O 1
ATOM 3262 N N . CYS A 1 416 ? -0.793 17.837 19.368 1.00 94.12 416 CYS A N 1
ATOM 3263 C CA . CYS A 1 416 ? -1.555 18.039 20.593 1.00 94.12 416 CYS A CA 1
ATOM 3264 C C . CYS A 1 416 ? -2.343 19.353 20.556 1.00 94.12 416 CYS A C 1
ATOM 3266 O O . CYS A 1 416 ? -1.822 20.386 20.133 1.00 94.12 416 CYS A O 1
ATOM 3268 N N . LEU A 1 417 ? -3.577 19.317 21.061 1.00 93.94 417 LEU A N 1
ATOM 3269 C CA . LEU A 1 417 ? -4.497 20.451 21.078 1.00 93.94 417 LEU A CA 1
ATOM 3270 C C . LEU A 1 417 ? -4.992 20.757 22.491 1.00 93.94 417 LEU A C 1
ATOM 3272 O O . LEU A 1 417 ? -5.293 19.852 23.277 1.00 93.94 417 LEU A O 1
ATOM 3276 N N . PHE A 1 418 ? -5.114 22.047 22.784 1.00 92.31 418 PHE A N 1
ATOM 3277 C CA . PHE A 1 418 ? -5.762 22.558 23.988 1.00 92.31 418 PHE A CA 1
ATOM 3278 C C . PHE A 1 418 ? -7.290 22.618 23.832 1.00 92.31 418 PHE A C 1
ATOM 3280 O O . PHE A 1 418 ? -7.839 22.427 22.743 1.00 92.31 418 PHE A O 1
ATOM 3287 N N . ALA A 1 419 ? -7.981 22.914 24.935 1.00 89.94 419 ALA A N 1
ATOM 3288 C CA . ALA A 1 419 ? -9.407 23.222 24.910 1.00 89.94 419 ALA A CA 1
ATOM 3289 C C . ALA A 1 419 ? -9.702 24.451 24.042 1.00 89.94 419 ALA A C 1
ATOM 3291 O O . ALA A 1 419 ? -8.929 25.408 24.030 1.00 89.94 419 ALA A O 1
ATOM 3292 N N . ASP A 1 420 ? -10.813 24.400 23.303 1.00 91.12 420 ASP A N 1
ATOM 3293 C CA . ASP A 1 420 ? -11.297 25.473 22.423 1.00 91.12 420 ASP A CA 1
ATOM 3294 C C . ASP A 1 420 ? -10.327 25.895 21.289 1.00 91.12 420 ASP A C 1
ATOM 3296 O O . ASP A 1 420 ? -10.584 26.859 20.564 1.00 91.12 420 ASP A O 1
ATOM 3300 N N . GLN A 1 421 ? -9.240 25.146 21.059 1.00 93.69 421 GLN A N 1
ATOM 3301 C CA . GLN A 1 421 ? -8.331 25.365 19.934 1.00 93.69 421 GLN A CA 1
ATOM 3302 C C . GLN A 1 421 ? -8.997 24.948 18.612 1.00 93.69 421 GLN A C 1
ATOM 3304 O O . GLN A 1 421 ? -9.488 23.824 18.491 1.00 93.69 421 GLN A O 1
ATOM 3309 N N . LEU A 1 422 ? -9.008 25.845 17.622 1.00 94.00 422 LEU A N 1
ATOM 3310 C CA . LEU A 1 422 ? -9.562 25.605 16.283 1.00 94.00 422 LEU A CA 1
ATOM 3311 C C . LEU A 1 422 ? -8.491 25.042 15.337 1.00 94.00 422 LEU A C 1
ATOM 3313 O O . LEU A 1 422 ? -7.418 25.629 15.192 1.00 94.00 422 LEU A O 1
ATOM 3317 N N . VAL A 1 423 ? -8.803 23.937 14.660 1.00 94.75 423 VAL A N 1
ATOM 3318 C CA . VAL A 1 423 ? -7.974 23.307 13.613 1.00 94.75 423 VAL A CA 1
ATOM 3319 C C . VAL A 1 423 ? -8.833 22.859 12.432 1.00 94.75 423 VAL A C 1
ATOM 3321 O O . VAL A 1 423 ? -10.057 22.891 12.500 1.00 94.75 423 VAL A O 1
ATOM 3324 N N . ASN A 1 424 ? -8.222 22.421 11.330 1.00 92.62 424 ASN A N 1
ATOM 3325 C CA . ASN A 1 424 ? -8.988 21.957 10.167 1.00 92.62 424 ASN A CA 1
ATOM 3326 C C . ASN A 1 424 ? -9.740 20.643 10.452 1.00 92.62 424 ASN A C 1
ATOM 3328 O O . ASN A 1 424 ? -10.876 20.476 10.012 1.00 92.62 424 ASN A O 1
ATOM 3332 N N . SER A 1 425 ? -9.126 19.722 11.201 1.00 92.06 425 SER A N 1
ATOM 3333 C CA . SER A 1 425 ? -9.730 18.436 11.561 1.00 92.06 425 SER A CA 1
ATOM 3334 C C . SER A 1 425 ? -9.081 17.812 12.801 1.00 92.06 425 SER A C 1
ATOM 3336 O O . SER A 1 425 ? -7.860 17.803 12.951 1.00 92.06 425 SER A O 1
ATOM 3338 N N . ILE A 1 426 ? -9.906 17.265 13.690 1.00 89.88 426 ILE A N 1
ATOM 3339 C CA . ILE A 1 426 ? -9.518 16.633 14.954 1.00 89.88 426 ILE A CA 1
ATOM 3340 C C . ILE A 1 426 ? -9.631 15.109 14.780 1.00 89.88 426 ILE A C 1
ATOM 3342 O O . ILE A 1 426 ? -10.649 14.611 14.305 1.00 89.88 426 ILE A O 1
ATOM 3346 N N . LEU A 1 427 ? -8.605 14.358 15.184 1.00 84.88 427 LEU A N 1
ATOM 3347 C CA . LEU A 1 427 ? -8.613 12.892 15.213 1.00 84.88 427 LEU A CA 1
ATOM 3348 C C . LEU A 1 427 ? -9.417 12.356 16.403 1.00 84.88 427 LEU A C 1
ATOM 3350 O O . LEU A 1 427 ? -10.217 11.436 16.263 1.00 84.88 427 LEU A O 1
ATOM 3354 N N . LEU A 1 428 ? -9.170 12.927 17.582 1.00 87.25 428 LEU A N 1
ATOM 3355 C CA . LEU A 1 428 ? -9.826 12.583 18.839 1.00 87.25 428 LEU A CA 1
ATOM 3356 C C . LEU A 1 428 ? -9.794 13.772 19.802 1.00 87.25 428 LEU A C 1
ATOM 3358 O O . LEU A 1 428 ? -8.848 14.561 19.778 1.00 87.25 428 LEU A O 1
ATOM 3362 N N . CYS A 1 429 ? -10.791 13.842 20.683 1.00 87.56 429 CYS A N 1
ATOM 3363 C CA . CYS A 1 429 ? -10.697 14.580 21.940 1.00 87.56 429 CYS A CA 1
ATOM 3364 C C . CYS A 1 429 ? -10.537 13.584 23.095 1.00 87.56 429 CYS A C 1
ATOM 3366 O O . CYS A 1 429 ? -11.024 12.457 23.012 1.00 87.56 429 CYS A O 1
ATOM 3368 N N . TYR A 1 430 ? -9.862 13.983 24.169 1.00 81.06 430 TYR A N 1
ATOM 3369 C CA . TYR A 1 430 ? -9.584 13.149 25.330 1.00 81.06 430 TYR A CA 1
ATOM 3370 C C . TYR A 1 430 ? -10.347 13.640 26.563 1.00 81.06 430 TYR A C 1
ATOM 3372 O O . TYR A 1 430 ? -10.196 14.785 26.981 1.00 81.06 430 TYR A O 1
ATOM 3380 N N . GLY A 1 431 ? -11.108 12.734 27.179 1.00 73.06 431 GLY A N 1
ATOM 3381 C CA . GLY A 1 431 ? -11.918 12.974 28.375 1.00 73.06 431 GLY A CA 1
ATOM 3382 C C . GLY A 1 431 ? -13.425 12.966 28.071 1.00 73.06 431 GLY A C 1
ATOM 3383 O O . GLY A 1 431 ? -13.837 13.512 27.047 1.00 73.06 431 GLY A O 1
ATOM 3384 N N . PRO A 1 432 ? -14.263 12.361 28.936 1.00 62.97 432 PRO A N 1
ATOM 3385 C CA . PRO A 1 432 ? -15.695 12.162 28.674 1.00 62.97 432 PRO A CA 1
ATOM 3386 C C . PRO A 1 432 ? -16.493 13.470 28.559 1.00 62.97 432 PRO A C 1
ATOM 3388 O O . PRO A 1 432 ? -17.558 13.492 27.949 1.00 62.97 432 PRO A O 1
ATOM 3391 N N . GLN A 1 433 ? -15.980 14.567 29.121 1.00 73.31 433 GLN A N 1
ATOM 3392 C CA . GLN A 1 433 ? -16.590 15.894 29.062 1.00 73.31 433 GLN A CA 1
ATOM 3393 C C . GLN A 1 433 ? -16.252 16.696 27.794 1.00 73.31 433 GLN A C 1
ATOM 3395 O O . GLN A 1 433 ? -16.723 17.823 27.670 1.00 73.31 433 GLN A O 1
ATOM 3400 N N . TYR A 1 434 ? -15.431 16.176 26.874 1.00 79.50 434 TYR A N 1
ATOM 3401 C CA . TYR A 1 434 ? -15.018 16.898 25.667 1.00 79.50 434 TYR A CA 1
ATOM 3402 C C . TYR A 1 434 ? -15.636 16.298 24.400 1.00 79.50 434 TYR A C 1
ATOM 3404 O O . TYR A 1 434 ? -15.729 15.082 24.248 1.00 79.50 434 TYR A O 1
ATOM 3412 N N . CYS A 1 435 ? -16.061 17.155 23.474 1.00 79.69 435 CYS A N 1
ATOM 3413 C CA . CYS A 1 435 ? -16.648 16.764 22.189 1.00 79.69 435 CYS A CA 1
ATOM 3414 C C . CYS A 1 435 ? -16.005 17.537 21.037 1.00 79.69 435 CYS A C 1
ATOM 3416 O O . CYS A 1 435 ? -15.542 18.664 21.237 1.00 79.69 435 CYS A O 1
ATOM 3418 N N . ILE A 1 436 ? -16.010 16.952 19.833 1.00 85.62 436 ILE A N 1
ATOM 3419 C CA . ILE A 1 436 ? -15.615 17.676 18.620 1.00 85.62 436 ILE A CA 1
ATOM 3420 C C . ILE A 1 436 ? -16.811 18.518 18.161 1.00 85.62 436 ILE A C 1
ATOM 3422 O O . ILE A 1 436 ? -17.843 17.979 17.755 1.00 85.62 436 ILE A O 1
ATOM 3426 N N . LEU A 1 437 ? -16.655 19.841 18.197 1.00 86.19 437 LEU A N 1
ATOM 3427 C CA . LEU A 1 437 ? -17.599 20.800 17.621 1.00 86.19 437 LEU A CA 1
ATOM 3428 C C . LEU A 1 437 ? -17.048 21.364 16.311 1.00 86.19 437 LEU A C 1
ATOM 3430 O O . LEU A 1 437 ? -15.853 21.639 16.212 1.00 86.19 437 LEU A O 1
ATOM 3434 N N . ASN A 1 438 ? -17.923 21.588 15.329 1.00 83.62 438 ASN A N 1
ATOM 3435 C CA . ASN A 1 438 ? -17.586 22.303 14.097 1.00 83.62 438 ASN A CA 1
ATOM 3436 C C . ASN A 1 438 ? -18.023 23.774 14.208 1.00 83.62 438 ASN A C 1
ATOM 3438 O O . ASN A 1 438 ? -19.194 24.068 14.444 1.00 83.62 438 ASN A O 1
ATOM 3442 N N . ILE A 1 439 ? -17.075 24.694 14.046 1.00 87.38 439 ILE A N 1
ATOM 3443 C CA . ILE A 1 439 ? -17.242 26.144 14.127 1.00 87.38 439 ILE A CA 1
ATOM 3444 C C . ILE A 1 439 ? -16.587 26.743 12.878 1.00 87.38 439 ILE A C 1
ATOM 3446 O O . ILE A 1 439 ? -15.370 26.701 12.724 1.00 87.38 439 ILE A O 1
ATOM 3450 N N . ASN A 1 440 ? -17.386 27.325 11.979 1.00 89.12 440 ASN A N 1
ATOM 3451 C CA . ASN A 1 440 ? -16.910 28.011 10.766 1.00 89.12 440 ASN A CA 1
ATOM 3452 C C . ASN A 1 440 ? -15.984 27.160 9.859 1.00 89.12 440 ASN A C 1
ATOM 3454 O O . ASN A 1 440 ? -14.978 27.661 9.361 1.00 89.12 440 ASN A O 1
ATOM 3458 N N . ASN A 1 441 ? -16.328 25.885 9.632 1.00 88.38 441 ASN A N 1
ATOM 3459 C CA . ASN A 1 441 ? -15.522 24.886 8.902 1.00 88.38 441 ASN A CA 1
ATOM 3460 C C . ASN A 1 441 ? -14.185 24.505 9.571 1.00 88.38 441 ASN A C 1
ATOM 3462 O O . ASN A 1 441 ? -13.339 23.882 8.933 1.00 88.38 441 ASN A O 1
ATOM 3466 N N . GLN A 1 442 ? -14.000 24.844 10.846 1.00 90.81 442 GLN A N 1
ATOM 3467 C CA . GLN A 1 442 ? -12.905 24.364 11.683 1.00 90.81 442 GLN A CA 1
ATOM 3468 C C . GLN A 1 442 ? -13.464 23.537 12.838 1.00 90.81 442 GLN A C 1
ATOM 3470 O O . GLN A 1 442 ? -14.578 23.757 13.303 1.00 90.81 442 GLN A O 1
ATOM 3475 N N . GLN A 1 443 ? -12.694 22.571 13.312 1.00 91.50 443 GLN A N 1
ATOM 3476 C CA . GLN A 1 443 ? -13.072 21.705 14.417 1.00 91.50 443 GLN A CA 1
ATOM 3477 C C . GLN A 1 443 ? -12.356 22.122 15.703 1.00 91.50 443 GLN A C 1
ATOM 3479 O O . GLN A 1 443 ? -11.218 22.592 15.664 1.00 91.50 443 GLN A O 1
ATOM 3484 N N . THR A 1 444 ? -13.013 21.933 16.847 1.00 94.06 444 THR A N 1
ATOM 3485 C CA . THR A 1 444 ? -12.422 22.168 18.169 1.00 94.06 444 THR A CA 1
ATOM 3486 C C . THR A 1 444 ? -12.876 21.139 19.200 1.00 94.06 444 THR A C 1
ATOM 3488 O O . THR A 1 444 ? -14.008 20.658 19.140 1.00 94.06 444 THR A O 1
ATOM 3491 N N . CYS A 1 445 ? -12.006 20.822 20.162 1.00 90.88 445 CYS A N 1
ATOM 3492 C CA . CYS A 1 445 ? -12.372 20.066 21.356 1.00 90.88 445 CYS A CA 1
ATOM 3493 C C . CYS A 1 445 ? -12.942 21.021 22.411 1.00 90.88 445 CYS A C 1
ATOM 3495 O O . CYS A 1 445 ? -12.195 21.789 23.022 1.00 90.88 445 CYS A O 1
ATOM 3497 N N . LYS A 1 446 ? -14.258 20.967 22.645 1.00 89.12 446 LYS A N 1
ATOM 3498 C CA . LYS A 1 446 ? -14.939 21.834 23.620 1.00 89.12 446 LYS A CA 1
ATOM 3499 C C . LYS A 1 446 ? -15.471 21.047 24.809 1.00 89.12 446 LYS A C 1
ATOM 3501 O O . LYS A 1 446 ? -15.995 19.947 24.641 1.00 89.12 446 LYS A O 1
ATOM 3506 N N . GLN A 1 447 ? -15.341 21.625 26.004 1.00 83.50 447 GLN A N 1
ATOM 3507 C CA . GLN A 1 447 ? -15.913 21.068 27.226 1.00 83.50 447 GLN A CA 1
ATOM 3508 C C . GLN A 1 447 ? -17.428 21.290 27.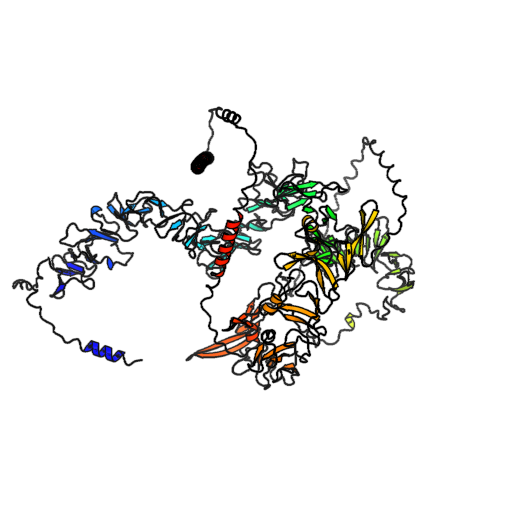258 1.00 83.50 447 GLN A C 1
ATOM 3510 O O . GLN A 1 447 ? -17.887 22.430 27.200 1.00 83.50 447 GLN A O 1
ATOM 3515 N N . LEU A 1 448 ? -18.195 20.214 27.410 1.00 73.50 448 LEU A N 1
ATOM 3516 C CA . LEU A 1 448 ? -19.629 20.259 27.675 1.00 73.50 448 LEU A CA 1
ATOM 3517 C C . LEU A 1 448 ? -19.871 19.919 29.150 1.00 73.50 448 LEU A C 1
ATOM 3519 O O . LEU A 1 448 ? -19.448 18.872 29.642 1.00 73.50 448 LEU A O 1
ATOM 3523 N N . PHE A 1 449 ? -20.545 20.814 29.871 1.00 63.94 449 PHE A N 1
ATOM 3524 C CA . PHE A 1 449 ? -20.910 20.588 31.269 1.00 63.94 449 PHE A CA 1
ATOM 3525 C C . PHE A 1 449 ? -22.193 19.751 31.365 1.00 63.94 449 PHE A C 1
ATOM 3527 O O . PHE A 1 449 ? -23.174 20.009 30.669 1.00 63.94 449 PHE A O 1
ATOM 3534 N N . TYR A 1 450 ? -22.190 18.757 32.255 1.00 43.50 450 TYR A N 1
ATOM 3535 C CA . TYR A 1 450 ? -23.374 17.969 32.601 1.00 43.50 450 TYR A CA 1
ATOM 3536 C C . TYR A 1 450 ? -24.189 18.679 33.704 1.00 43.50 450 TYR A C 1
ATOM 3538 O O . TYR A 1 450 ? -23.576 19.191 34.645 1.00 43.50 450 TYR A O 1
ATOM 3546 N N . PRO A 1 451 ? -25.538 18.673 33.671 1.00 44.88 451 PRO A N 1
ATOM 3547 C CA . PRO A 1 451 ? -26.410 18.080 32.652 1.00 44.88 451 PRO A CA 1
ATOM 3548 C C . PRO A 1 451 ? -26.468 18.924 31.369 1.00 44.88 451 PRO A C 1
ATOM 3550 O O . PRO A 1 451 ? -26.511 20.150 31.423 1.00 44.88 451 PRO A O 1
ATOM 3553 N N . PHE A 1 452 ? -26.478 18.251 30.215 1.00 55.03 452 PHE A N 1
ATOM 3554 C CA . PHE A 1 452 ? -26.288 18.876 28.903 1.00 55.03 452 PHE A CA 1
ATOM 3555 C C . PHE A 1 452 ? -27.384 19.896 28.547 1.00 55.03 452 PHE A C 1
ATOM 3557 O O . PHE A 1 452 ? -28.535 19.531 28.295 1.00 55.03 452 PHE A O 1
ATOM 3564 N N . VAL A 1 453 ? -27.011 21.174 28.439 1.00 43.94 453 VAL A N 1
ATOM 3565 C CA . VAL A 1 453 ? -27.887 22.241 27.931 1.00 43.94 453 VAL A CA 1
ATOM 3566 C C . VAL A 1 453 ? -27.572 22.520 26.456 1.00 43.94 453 VAL A C 1
ATOM 3568 O O . VAL A 1 453 ? -26.602 23.193 26.139 1.00 43.94 453 VAL A O 1
ATOM 3571 N N . GLN A 1 454 ? -28.422 21.990 25.573 1.00 47.56 454 GLN A N 1
ATOM 3572 C CA . GLN A 1 454 ? -28.788 22.484 24.227 1.00 47.56 454 GLN A CA 1
ATOM 3573 C C . GLN A 1 454 ? -27.739 22.878 23.151 1.00 47.56 454 GLN A C 1
ATOM 3575 O O . GLN A 1 454 ? -28.172 23.220 22.050 1.00 47.56 454 GLN A O 1
ATOM 3580 N N . ASP A 1 455 ? -26.423 22.756 23.342 1.00 49.38 455 ASP A N 1
ATOM 3581 C CA . ASP A 1 455 ? -25.447 23.034 22.264 1.00 49.38 455 ASP A CA 1
ATOM 3582 C C . ASP A 1 455 ? -25.441 21.933 21.171 1.00 49.38 455 ASP A C 1
ATOM 3584 O O . ASP A 1 455 ? -24.700 20.952 21.217 1.00 49.38 455 ASP A O 1
ATOM 3588 N N . ALA A 1 456 ? -26.305 22.101 20.166 1.00 50.59 456 ALA A N 1
ATOM 3589 C CA . ALA A 1 456 ? -26.754 21.067 19.223 1.00 50.59 456 ALA A CA 1
ATOM 3590 C C . ALA A 1 456 ? -25.797 20.704 18.056 1.00 50.59 456 ALA A C 1
ATOM 3592 O O . ALA A 1 456 ? -26.251 20.167 17.048 1.00 50.59 456 ALA A O 1
ATOM 3593 N N . ASN A 1 457 ? -24.492 20.984 18.164 1.00 59.75 457 ASN A N 1
ATOM 3594 C CA . ASN A 1 457 ? -23.536 20.913 17.039 1.00 59.75 457 ASN A CA 1
ATOM 3595 C C . ASN A 1 457 ? -22.339 19.957 17.259 1.00 59.75 457 ASN A C 1
ATOM 3597 O O . ASN A 1 457 ? -21.263 20.171 16.689 1.00 59.75 457 ASN A O 1
ATOM 3601 N N . SER A 1 458 ? -22.492 18.902 18.071 1.00 56.19 458 SER A N 1
ATOM 3602 C CA . SER A 1 458 ? -21.459 17.859 18.180 1.00 56.19 458 SER A CA 1
ATOM 3603 C C . SER A 1 458 ? -21.457 16.942 16.960 1.00 56.19 458 SER A C 1
ATOM 3605 O O . SER A 1 458 ? -22.486 16.366 16.604 1.00 56.19 458 SER A O 1
ATOM 3607 N N . ILE A 1 459 ? -20.284 16.790 16.340 1.00 64.44 459 ILE A N 1
ATOM 3608 C CA . ILE A 1 459 ? -20.073 15.898 15.188 1.00 64.44 459 ILE A CA 1
ATOM 3609 C C . ILE A 1 459 ? -19.433 14.558 15.576 1.00 64.44 459 ILE A C 1
ATOM 3611 O O . ILE A 1 459 ? -19.411 13.641 14.759 1.00 64.44 459 ILE A O 1
ATOM 3615 N N . SER A 1 460 ? -18.933 14.413 16.809 1.00 69.12 460 SER A N 1
ATOM 3616 C CA . SER A 1 460 ? -18.497 13.124 17.364 1.00 69.12 460 SER A CA 1
ATOM 3617 C C . SER A 1 460 ? -18.299 13.168 18.885 1.00 69.12 460 SER A C 1
ATOM 3619 O O . SER A 1 460 ? -18.058 14.219 19.484 1.00 69.12 460 SER A O 1
ATOM 3621 N N . CYS A 1 461 ? -18.356 11.991 19.512 1.00 73.62 461 CYS A N 1
ATOM 3622 C CA . CYS A 1 461 ? -18.131 11.813 20.946 1.00 73.62 461 CYS A CA 1
ATOM 3623 C C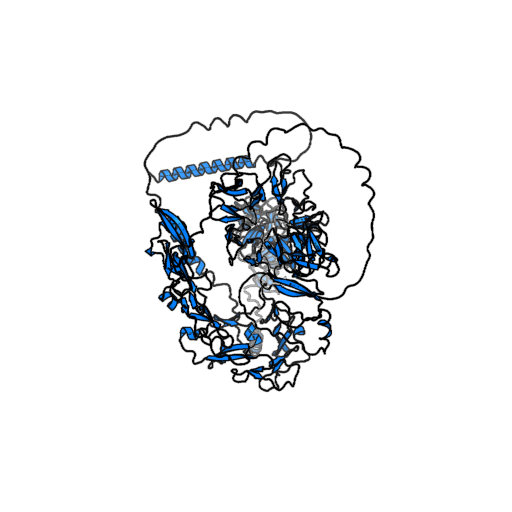 . CYS A 1 461 ? -16.706 11.317 21.234 1.00 73.62 461 CYS A C 1
ATOM 3625 O O . CYS A 1 461 ? -16.219 10.412 20.555 1.00 73.62 461 CYS A O 1
ATOM 3627 N N . ALA A 1 462 ? -16.042 11.849 22.261 1.00 64.25 462 ALA A N 1
ATOM 3628 C CA . ALA A 1 462 ? -14.666 11.467 22.599 1.00 64.25 462 ALA A CA 1
ATOM 3629 C C . ALA A 1 462 ? -14.512 9.998 23.033 1.00 64.25 462 ALA A C 1
ATOM 3631 O O . ALA A 1 462 ? -13.595 9.303 22.603 1.00 64.25 462 ALA A O 1
ATOM 3632 N N . GLU A 1 463 ? -15.401 9.515 23.900 1.00 70.31 463 GLU A N 1
ATOM 3633 C CA . GLU A 1 463 ? -15.219 8.228 24.576 1.00 70.31 463 GLU A CA 1
ATOM 3634 C C . GLU A 1 463 ? -15.805 7.051 23.767 1.00 70.31 463 GLU A C 1
ATOM 3636 O O . GLU A 1 463 ? -16.920 7.181 23.259 1.00 70.31 463 GLU A O 1
ATOM 3641 N N . PRO A 1 464 ? -15.134 5.878 23.697 1.00 74.12 464 PRO A N 1
ATOM 3642 C CA . PRO A 1 464 ? -15.633 4.671 23.021 1.00 74.12 464 PRO A CA 1
ATOM 3643 C C . PRO A 1 464 ? -17.084 4.291 23.339 1.00 74.12 464 PRO A C 1
ATOM 3645 O O . PRO A 1 464 ? -17.812 3.799 22.482 1.00 74.12 464 PRO A O 1
ATOM 3648 N N . LEU A 1 465 ? -17.509 4.541 24.579 1.00 82.25 465 LEU A N 1
ATOM 3649 C CA . LEU A 1 465 ? -18.815 4.153 25.107 1.00 82.25 465 LEU A CA 1
ATOM 3650 C C . LEU A 1 465 ? -19.835 5.303 25.094 1.00 82.25 465 LEU A C 1
ATOM 3652 O O . LEU A 1 465 ? -20.914 5.153 25.662 1.00 82.25 465 LEU A O 1
ATOM 3656 N N . LEU A 1 466 ? -19.520 6.426 24.440 1.00 85.81 466 LEU A N 1
ATOM 3657 C CA . LEU A 1 466 ? -20.450 7.513 24.123 1.00 85.81 466 LEU A CA 1
ATOM 3658 C C . LEU A 1 466 ? -20.756 7.512 22.624 1.00 85.81 466 LEU A C 1
ATOM 3660 O O . LEU A 1 466 ? -19.829 7.387 21.836 1.00 85.81 466 LEU A O 1
ATOM 3664 N N . CYS A 1 467 ? -22.006 7.717 22.218 1.00 89.12 467 CYS A N 1
ATOM 3665 C CA . CYS A 1 467 ? -22.431 7.806 20.815 1.00 89.12 467 CYS A CA 1
ATOM 3666 C C . CYS A 1 467 ? -23.449 8.941 20.611 1.00 89.12 467 CYS A C 1
ATOM 3668 O O . CYS A 1 467 ? -24.039 9.429 21.575 1.00 89.12 467 CYS A O 1
ATOM 3670 N N . LEU A 1 468 ? -23.639 9.390 19.367 1.00 84.50 468 LEU A N 1
ATOM 3671 C CA . LEU A 1 468 ? -24.521 10.515 19.047 1.00 84.50 468 LEU A CA 1
ATOM 3672 C C . LEU A 1 468 ? -25.995 10.098 18.930 1.00 84.50 468 LEU A C 1
ATOM 3674 O O . LEU A 1 468 ? -26.342 9.198 18.165 1.00 84.50 468 LEU A O 1
ATOM 3678 N N . ILE A 1 469 ? -26.871 10.845 19.604 1.00 85.75 469 ILE A N 1
ATOM 3679 C CA . ILE A 1 469 ? -28.312 10.929 19.332 1.00 85.75 469 ILE A CA 1
ATOM 3680 C C . ILE A 1 469 ? -28.651 12.404 19.146 1.00 85.75 469 ILE A C 1
ATOM 3682 O O . ILE A 1 469 ? -28.432 13.202 20.052 1.00 85.75 469 ILE A O 1
ATOM 3686 N N . SER A 1 470 ? -29.192 12.781 17.985 1.00 80.56 470 SER A N 1
ATOM 3687 C CA . SER A 1 470 ? -29.653 14.156 17.714 1.00 80.56 470 SER A CA 1
ATOM 3688 C C . SER A 1 470 ? -28.610 15.249 18.031 1.00 80.56 470 SER A C 1
ATOM 3690 O O . SER A 1 470 ? -28.954 16.301 18.562 1.00 80.56 470 SER A O 1
ATOM 3692 N N . GLY A 1 471 ? -27.327 14.986 17.749 1.00 72.88 471 GLY A N 1
ATOM 3693 C CA . GLY A 1 471 ? -26.218 15.911 18.038 1.00 72.88 471 GLY A CA 1
ATOM 3694 C C . GLY A 1 471 ? -25.742 15.936 19.500 1.00 72.88 471 GLY A C 1
ATOM 3695 O O . GLY A 1 471 ? -24.861 16.724 19.830 1.00 72.88 471 GLY A O 1
ATOM 3696 N N . GLN A 1 472 ? -26.285 15.083 20.376 1.00 77.19 472 GLN A N 1
ATOM 3697 C CA . GLN A 1 472 ? -25.872 14.934 21.776 1.00 77.19 472 GLN A CA 1
ATOM 3698 C C . GLN A 1 472 ? -25.164 13.597 22.007 1.00 77.19 472 GLN A C 1
ATOM 3700 O O . GLN A 1 472 ? -25.585 12.566 21.487 1.00 77.19 472 GLN A O 1
ATOM 3705 N N . CYS A 1 473 ? -24.111 13.601 22.823 1.00 79.44 473 CYS A N 1
ATOM 3706 C CA . CYS A 1 473 ? -23.405 12.384 23.217 1.00 79.44 473 CYS A CA 1
ATOM 3707 C C . CYS A 1 473 ? -24.093 11.703 24.404 1.00 79.44 473 CYS A C 1
ATOM 3709 O O . CYS A 1 473 ? -24.177 12.279 25.487 1.00 79.44 473 CYS A O 1
ATOM 3711 N N . VAL A 1 474 ? -24.540 10.462 24.215 1.00 84.25 474 VAL A N 1
ATOM 3712 C CA . VAL A 1 474 ? -25.145 9.623 25.262 1.00 84.25 474 VAL A CA 1
ATOM 3713 C C . VAL A 1 474 ? -24.308 8.373 25.507 1.00 84.25 474 VAL A C 1
ATOM 3715 O O . VAL A 1 474 ? -23.626 7.893 24.603 1.00 84.25 474 VAL A O 1
ATOM 3718 N N . SER A 1 475 ? -24.370 7.810 26.715 1.00 87.19 475 SER A N 1
ATOM 3719 C CA . SER A 1 475 ? -23.636 6.582 27.040 1.00 87.19 475 SER A CA 1
ATOM 3720 C C . SER A 1 475 ? -24.337 5.337 26.514 1.00 87.19 475 SER A C 1
ATOM 3722 O O . SER A 1 475 ? -25.489 5.086 26.855 1.00 87.19 475 SER A O 1
ATOM 3724 N N . LEU A 1 476 ? -23.621 4.487 25.776 1.00 88.81 476 LEU A N 1
ATOM 3725 C CA . LEU A 1 476 ? -24.067 3.138 25.416 1.00 88.81 476 LEU A CA 1
ATOM 3726 C C . LEU A 1 476 ? -24.427 2.296 26.642 1.00 88.81 476 LEU A C 1
ATOM 3728 O O . LEU A 1 476 ? -25.274 1.419 26.544 1.00 88.81 476 LEU A O 1
ATOM 3732 N N . ASN A 1 477 ? -23.823 2.566 27.800 1.00 86.88 477 ASN A N 1
ATOM 3733 C CA . ASN A 1 477 ? -24.089 1.834 29.036 1.00 86.88 477 ASN A CA 1
ATOM 3734 C C . ASN A 1 477 ? -25.261 2.404 29.854 1.00 86.88 477 ASN A C 1
ATOM 3736 O O . ASN A 1 477 ? -25.523 1.895 30.941 1.00 86.88 477 ASN A O 1
ATOM 3740 N N . ASP A 1 478 ? -25.978 3.421 29.362 1.00 85.44 478 ASP A N 1
ATOM 3741 C CA . ASP A 1 478 ? -27.222 3.865 29.995 1.00 85.44 478 ASP A CA 1
ATOM 3742 C C . ASP A 1 478 ? -28.252 2.711 29.958 1.00 85.44 478 ASP A C 1
ATOM 3744 O O . ASP A 1 478 ? -28.567 2.201 28.871 1.00 85.44 478 ASP A O 1
ATOM 3748 N N . PRO A 1 479 ? -28.777 2.250 31.111 1.00 80.50 479 PRO A N 1
ATOM 3749 C CA . PRO A 1 479 ? -29.787 1.194 31.147 1.00 80.50 479 PRO A CA 1
ATOM 3750 C C . PRO A 1 479 ? -31.117 1.615 30.505 1.00 80.50 479 PRO A C 1
ATOM 3752 O O . PRO A 1 479 ? -31.908 0.751 30.144 1.00 80.50 479 PRO A O 1
ATOM 3755 N N . ASN A 1 480 ? -31.364 2.917 30.325 1.00 85.19 480 ASN A N 1
ATOM 3756 C CA . ASN A 1 480 ? -32.584 3.437 29.705 1.00 85.19 480 ASN A CA 1
ATOM 3757 C C . ASN A 1 480 ? -32.535 3.435 28.167 1.00 85.19 480 ASN A C 1
ATOM 3759 O O . ASN A 1 480 ? -33.524 3.811 27.535 1.00 85.19 480 ASN A O 1
ATOM 3763 N N . ASN A 1 481 ? -31.407 3.054 27.547 1.00 84.38 481 ASN A N 1
ATOM 3764 C CA . ASN A 1 481 ? -31.262 3.069 26.093 1.00 84.38 481 ASN A CA 1
ATOM 3765 C C . ASN A 1 481 ? -31.111 1.675 25.457 1.00 84.38 481 ASN A C 1
ATOM 3767 O O . ASN A 1 481 ? -30.480 0.759 25.990 1.00 84.38 481 ASN A O 1
ATOM 3771 N N . ASN A 1 482 ? -31.699 1.546 24.265 1.00 89.31 482 ASN A N 1
ATOM 3772 C CA . ASN A 1 482 ? -31.778 0.300 23.494 1.00 89.31 482 ASN A CA 1
ATOM 3773 C C . ASN A 1 482 ? -30.685 0.193 22.412 1.00 89.31 482 ASN A C 1
ATOM 3775 O O . ASN A 1 482 ? -30.753 -0.677 21.543 1.00 89.31 482 ASN A O 1
ATOM 3779 N N . PHE A 1 483 ? -29.704 1.096 22.425 1.00 94.25 483 PHE A N 1
ATOM 3780 C CA . PHE A 1 483 ? -28.576 1.068 21.497 1.00 94.25 483 PHE A CA 1
ATOM 3781 C C . PHE A 1 483 ? -27.525 0.093 22.014 1.00 94.25 483 PHE A C 1
ATOM 3783 O O . PHE A 1 483 ? -27.257 0.054 23.212 1.00 94.25 483 PHE A O 1
ATOM 3790 N N . ILE A 1 484 ? -26.936 -0.697 21.119 1.00 93.56 484 ILE A N 1
ATOM 3791 C CA . ILE A 1 484 ? -25.944 -1.721 21.481 1.00 93.56 484 ILE A CA 1
ATOM 3792 C C . ILE A 1 484 ? -24.546 -1.395 20.958 1.00 93.56 484 ILE A C 1
ATOM 3794 O O . ILE A 1 484 ? -23.597 -2.099 21.296 1.00 93.56 484 ILE A O 1
ATOM 3798 N N . GLY A 1 485 ? -24.402 -0.342 20.153 1.00 93.12 485 GLY A N 1
ATOM 3799 C CA . GLY A 1 485 ? -23.115 0.078 19.623 1.00 93.12 485 GLY A CA 1
ATOM 3800 C C . GLY A 1 485 ? -23.110 1.474 19.021 1.00 93.12 485 GLY A C 1
ATOM 3801 O O . GLY A 1 485 ? -24.113 2.188 19.025 1.00 93.12 485 GLY A O 1
ATOM 3802 N N . ARG A 1 486 ? -21.948 1.849 18.496 1.00 92.69 486 ARG A N 1
ATOM 3803 C CA . ARG A 1 486 ? -21.649 3.141 17.876 1.00 92.69 486 ARG A CA 1
ATOM 3804 C C . ARG A 1 486 ? -21.185 2.928 16.443 1.00 92.69 486 ARG A C 1
ATOM 3806 O O . ARG A 1 486 ? -20.263 2.144 16.233 1.00 92.69 486 ARG A O 1
ATOM 3813 N N . ASP A 1 487 ? -21.792 3.622 15.487 1.00 90.62 487 ASP A N 1
ATOM 3814 C CA . ASP A 1 487 ? -21.408 3.554 14.074 1.00 90.62 487 ASP A CA 1
ATOM 3815 C C . ASP A 1 487 ? -20.018 4.167 13.825 1.00 90.62 487 ASP A C 1
ATOM 3817 O O . ASP A 1 487 ? -19.687 5.230 14.350 1.00 90.62 487 ASP A O 1
ATOM 3821 N N . GLN A 1 488 ? -19.212 3.504 12.999 1.00 82.75 488 GLN A N 1
ATOM 3822 C CA . GLN A 1 488 ? -17.812 3.837 12.734 1.00 82.75 488 GLN A CA 1
ATOM 3823 C C . GLN A 1 488 ? -17.616 5.130 11.940 1.00 82.75 488 GLN A C 1
ATOM 3825 O O . GLN A 1 488 ? -16.573 5.772 12.061 1.00 82.75 488 GLN A O 1
ATOM 3830 N N . ASN A 1 489 ? -18.590 5.519 11.119 1.00 80.50 489 ASN A N 1
ATOM 3831 C CA . ASN A 1 489 ? -18.445 6.643 10.196 1.00 80.50 489 ASN A CA 1
ATOM 3832 C C . ASN A 1 489 ? -19.136 7.896 10.742 1.00 80.50 489 ASN A C 1
ATOM 3834 O O . ASN A 1 489 ? -18.576 8.988 10.731 1.00 80.50 489 ASN A O 1
ATOM 3838 N N . THR A 1 490 ? -20.354 7.719 11.245 1.00 83.06 490 THR A N 1
ATOM 3839 C CA . THR A 1 490 ? -21.255 8.775 11.716 1.00 83.06 490 THR A CA 1
ATOM 3840 C C . THR A 1 490 ? -21.195 8.988 13.223 1.00 83.06 490 THR A C 1
ATOM 3842 O O . THR A 1 490 ? -21.674 10.008 13.708 1.00 83.06 490 THR A O 1
ATOM 3845 N N . GLN A 1 491 ? -20.622 8.041 13.978 1.00 85.56 491 GLN A N 1
ATOM 3846 C CA . GLN A 1 491 ? -20.542 8.079 15.443 1.00 85.56 491 GLN A CA 1
ATOM 3847 C C . GLN A 1 491 ? -21.920 8.043 16.143 1.00 85.56 491 GLN A C 1
ATOM 3849 O O . GLN A 1 491 ? -22.003 8.213 17.362 1.00 85.56 491 GLN A O 1
ATOM 3854 N N . ILE A 1 492 ? -22.995 7.778 15.388 1.00 90.81 492 ILE A N 1
ATOM 3855 C CA . ILE A 1 492 ? -24.384 7.675 15.852 1.00 90.81 492 ILE A CA 1
ATOM 3856 C C . ILE A 1 492 ? -24.590 6.383 16.655 1.00 90.81 492 ILE A C 1
ATOM 3858 O O . ILE A 1 492 ? -23.958 5.356 16.395 1.00 90.81 492 ILE A O 1
ATOM 3862 N N . CYS A 1 493 ? -25.475 6.433 17.650 1.00 93.50 493 CYS A N 1
ATOM 3863 C CA . CYS A 1 493 ? -25.898 5.250 18.391 1.00 93.50 493 CYS A CA 1
ATOM 3864 C C . CYS A 1 493 ? -26.715 4.303 17.502 1.00 93.50 493 CYS A C 1
ATOM 3866 O O . CYS A 1 493 ? -27.734 4.694 16.932 1.00 93.50 493 CYS A O 1
ATOM 3868 N N . ILE A 1 494 ? -26.307 3.038 17.433 1.00 94.06 494 ILE A N 1
ATOM 3869 C CA . ILE A 1 494 ? -26.918 2.012 16.583 1.00 94.06 494 ILE A CA 1
ATOM 3870 C C . ILE A 1 494 ? -27.534 0.872 17.405 1.00 94.06 494 ILE A C 1
ATOM 3872 O O . ILE A 1 494 ? -27.078 0.528 18.501 1.00 94.06 494 ILE A O 1
ATOM 3876 N N . GLY A 1 495 ? -28.641 0.338 16.888 1.00 90.81 495 GLY A N 1
ATOM 3877 C CA . GLY A 1 495 ? -29.398 -0.761 17.489 1.00 90.81 495 GLY A CA 1
ATOM 3878 C C . GLY A 1 495 ? -28.824 -2.137 17.147 1.00 90.81 495 GLY A C 1
ATOM 3879 O O . GLY A 1 495 ? -27.715 -2.264 16.636 1.00 90.81 495 GLY A O 1
ATOM 3880 N N . ALA A 1 496 ? -29.583 -3.194 17.437 1.00 78.88 496 ALA A N 1
ATOM 3881 C CA . ALA A 1 496 ? -29.177 -4.551 17.082 1.00 78.88 496 ALA A CA 1
ATOM 3882 C C . ALA A 1 496 ? -29.143 -4.777 15.558 1.00 78.88 496 ALA A C 1
ATOM 3884 O O . ALA A 1 496 ? -29.934 -4.197 14.816 1.00 78.88 496 ALA A O 1
ATOM 3885 N N . ASN A 1 497 ? -28.257 -5.676 15.114 1.00 76.06 497 ASN A N 1
ATOM 3886 C CA . ASN A 1 497 ? -28.095 -6.142 13.725 1.00 76.06 497 ASN A CA 1
ATOM 3887 C C . ASN A 1 497 ? -27.577 -5.113 12.696 1.00 76.06 497 ASN A C 1
ATOM 3889 O O . ASN A 1 497 ? -27.494 -5.428 11.510 1.00 76.06 497 ASN A O 1
ATOM 3893 N N . THR A 1 498 ? -27.173 -3.913 13.112 1.00 78.25 498 THR A N 1
ATOM 3894 C CA . THR A 1 498 ? -26.483 -2.953 12.234 1.00 78.25 498 THR A CA 1
ATOM 3895 C C . THR A 1 498 ? -25.018 -3.337 12.012 1.00 78.25 498 THR A C 1
ATOM 3897 O O . THR A 1 498 ? -24.297 -3.657 12.959 1.00 78.25 498 THR A O 1
ATOM 3900 N N . TYR A 1 499 ? -24.574 -3.261 10.758 1.00 75.00 499 TYR A N 1
ATOM 3901 C CA . TYR A 1 499 ? -23.165 -3.347 10.365 1.00 75.00 499 TYR A CA 1
ATOM 3902 C C . TYR A 1 499 ? -22.455 -1.997 10.571 1.00 75.00 499 TYR A C 1
ATOM 3904 O O . TYR A 1 499 ? -23.118 -0.976 10.735 1.00 75.00 499 TYR A O 1
ATOM 3912 N N . TYR A 1 500 ? -21.119 -2.002 10.525 1.00 86.88 500 TYR A N 1
ATOM 3913 C CA . TYR A 1 500 ? -20.237 -0.837 10.725 1.00 86.88 500 TYR A CA 1
ATOM 3914 C C . TYR A 1 500 ? -20.197 -0.281 12.156 1.00 86.88 500 TYR A C 1
ATOM 3916 O O . TYR A 1 500 ? -19.923 0.897 12.363 1.00 86.88 500 TYR A O 1
ATOM 3924 N N . ALA A 1 501 ? -20.390 -1.128 13.166 1.00 88.06 501 ALA A N 1
ATOM 3925 C CA . ALA A 1 501 ? -20.065 -0.761 14.538 1.00 88.06 501 ALA A CA 1
ATOM 3926 C C . ALA A 1 501 ? -18.544 -0.562 14.725 1.00 88.06 501 ALA A C 1
ATOM 3928 O O . ALA A 1 501 ? -17.735 -1.325 14.196 1.00 88.06 501 ALA A O 1
ATOM 3929 N N . GLN A 1 502 ? -18.164 0.438 15.521 1.00 90.62 502 GLN A N 1
ATOM 3930 C CA . GLN A 1 502 ? -16.796 0.682 16.002 1.00 90.62 502 GLN A CA 1
ATOM 3931 C C . GLN A 1 502 ? -16.629 0.294 17.477 1.00 90.62 502 GLN A C 1
ATOM 3933 O O . GLN A 1 502 ? -15.560 -0.160 17.878 1.00 90.62 502 GLN A O 1
ATOM 3938 N N . TYR A 1 503 ? -17.689 0.459 18.272 1.00 92.19 503 TYR A N 1
ATOM 3939 C CA . TYR A 1 503 ? -17.730 0.141 19.701 1.00 92.19 503 TYR A CA 1
ATOM 3940 C C . TYR A 1 503 ? -19.094 -0.427 20.087 1.00 92.19 503 TYR A C 1
ATOM 3942 O O . TYR A 1 503 ? -20.092 -0.141 19.422 1.00 92.19 503 TYR A O 1
ATOM 3950 N N . CYS A 1 504 ? -19.135 -1.199 21.173 1.00 94.25 504 CYS A N 1
ATOM 3951 C CA . CYS A 1 504 ? -20.312 -1.924 21.643 1.00 94.25 504 CYS A CA 1
ATOM 3952 C C . CYS A 1 504 ? -20.606 -1.683 23.136 1.00 94.25 504 CYS A C 1
ATOM 3954 O O . CYS A 1 504 ? -19.709 -1.406 23.938 1.00 94.25 504 CYS A O 1
ATOM 3956 N N . LYS A 1 505 ? -21.886 -1.808 23.505 1.00 94.38 505 LYS A N 1
ATOM 3957 C CA . LYS A 1 505 ? -22.398 -1.798 24.887 1.00 94.38 505 LYS A CA 1
ATOM 3958 C C . LYS A 1 505 ? -21.777 -2.941 25.698 1.00 94.38 505 LYS A C 1
ATOM 3960 O O . LYS A 1 505 ? -21.368 -3.943 25.125 1.00 94.38 505 LYS A O 1
ATOM 3965 N N . LYS A 1 506 ? -21.713 -2.799 27.027 1.00 90.19 506 LYS A N 1
ATOM 3966 C CA . LYS A 1 506 ? -20.965 -3.693 27.939 1.00 90.19 506 LYS A CA 1
ATOM 3967 C C . LYS A 1 506 ? -21.155 -5.204 27.711 1.00 90.19 506 LYS A C 1
ATOM 3969 O O . LYS A 1 506 ? -20.172 -5.936 27.763 1.00 90.19 506 LYS A O 1
ATOM 3974 N N . ASP A 1 507 ? -22.378 -5.650 27.432 1.00 91.88 507 ASP A N 1
ATOM 3975 C CA . ASP A 1 507 ? -22.724 -7.074 27.261 1.00 91.88 507 ASP A CA 1
ATOM 3976 C C . ASP A 1 507 ? -22.561 -7.580 25.812 1.00 91.88 507 ASP A C 1
ATOM 3978 O O . ASP A 1 507 ? -22.918 -8.712 25.475 1.00 91.88 507 ASP A O 1
ATOM 3982 N N . TYR A 1 508 ? -21.994 -6.733 24.951 1.00 94.88 508 TYR A N 1
ATOM 3983 C CA . TYR A 1 508 ? -21.746 -6.969 23.539 1.00 94.88 508 TYR A CA 1
ATOM 3984 C C . TYR A 1 508 ? -20.254 -6.817 23.221 1.00 94.88 508 TYR A C 1
ATOM 3986 O O . TYR A 1 508 ? -19.486 -6.131 23.902 1.00 94.88 508 TYR A O 1
ATOM 3994 N N . CYS A 1 509 ? -19.837 -7.439 22.128 1.00 96.56 509 CYS A N 1
ATOM 3995 C CA . CYS A 1 509 ? -18.502 -7.306 21.580 1.00 96.56 509 CYS A CA 1
ATOM 3996 C C . CYS A 1 509 ? -18.543 -7.193 20.054 1.00 96.56 509 CYS A C 1
ATOM 3998 O O . CYS A 1 509 ? -19.509 -7.577 19.394 1.00 96.56 509 CYS A O 1
ATOM 4000 N N . LEU A 1 510 ? -17.476 -6.635 19.498 1.00 95.31 510 LEU A N 1
ATOM 4001 C CA . LEU A 1 510 ? -17.303 -6.353 18.092 1.00 95.31 510 LEU A CA 1
ATOM 4002 C C . LEU A 1 510 ? -16.723 -7.574 17.374 1.00 95.31 510 LEU A C 1
ATOM 4004 O O . LEU A 1 510 ? -15.573 -7.968 17.606 1.00 95.31 510 LEU A O 1
ATOM 4008 N N . PHE A 1 511 ? -17.517 -8.140 16.470 1.00 93.94 511 PHE A N 1
ATOM 4009 C CA . PHE A 1 511 ? -17.129 -9.200 15.545 1.00 93.94 511 PHE A CA 1
ATOM 4010 C C . PHE A 1 511 ? -17.570 -8.803 14.135 1.00 93.94 511 PHE A C 1
ATOM 4012 O O . PHE A 1 511 ? -18.722 -8.437 13.942 1.00 93.94 511 PHE A O 1
ATOM 4019 N N . GLN A 1 512 ? -16.655 -8.827 13.157 1.00 91.56 512 GLN A N 1
ATOM 4020 C CA . GLN A 1 512 ? -16.940 -8.448 11.758 1.00 91.56 512 GLN A CA 1
ATOM 4021 C C . GLN A 1 512 ? -17.670 -7.089 11.612 1.00 91.56 512 GLN A C 1
ATOM 4023 O O . GLN A 1 512 ? -18.581 -6.932 10.804 1.00 91.56 512 GLN A O 1
ATOM 4028 N N . ASN A 1 513 ? -17.266 -6.095 12.414 1.00 89.69 513 ASN A N 1
ATOM 4029 C CA . ASN A 1 513 ? -17.888 -4.766 12.500 1.00 89.69 513 ASN A CA 1
ATOM 4030 C C . ASN A 1 513 ? -19.391 -4.792 12.864 1.00 89.69 513 ASN A C 1
ATOM 4032 O O . ASN A 1 513 ? -20.142 -3.891 12.495 1.00 89.69 513 ASN A O 1
ATOM 4036 N N . GLN A 1 514 ? -19.836 -5.812 13.600 1.00 93.38 514 GLN A N 1
ATOM 4037 C CA . GLN A 1 514 ? -21.154 -5.894 14.228 1.00 93.38 514 GLN A CA 1
ATOM 4038 C C . GLN A 1 514 ? -21.006 -6.075 15.738 1.00 93.38 514 GLN A C 1
ATOM 4040 O O . GLN A 1 514 ? -20.098 -6.766 16.203 1.00 93.38 514 GLN A O 1
ATOM 4045 N N . CYS A 1 515 ? -21.932 -5.503 16.505 1.00 95.50 515 CYS A N 1
ATOM 4046 C CA . CYS A 1 515 ? -22.047 -5.795 17.930 1.00 95.50 515 CYS A CA 1
ATOM 4047 C C . CYS A 1 515 ? -22.857 -7.080 18.135 1.00 95.50 515 CYS A C 1
ATOM 4049 O O . CYS A 1 515 ? -24.079 -7.085 17.996 1.00 95.50 515 CYS A O 1
ATOM 4051 N N . THR A 1 516 ? -22.169 -8.170 18.476 1.00 94.50 516 THR A N 1
ATOM 4052 C CA . THR A 1 516 ? -22.771 -9.444 18.891 1.00 94.50 516 THR A CA 1
ATOM 4053 C C . THR A 1 516 ? -22.820 -9.532 20.413 1.00 94.50 516 THR A C 1
ATOM 4055 O O . THR A 1 516 ? -21.939 -9.010 21.091 1.00 94.50 516 THR A O 1
ATOM 4058 N N . ASN A 1 517 ? -23.826 -10.214 20.964 1.00 95.25 517 ASN A N 1
ATOM 4059 C CA . ASN A 1 517 ? -23.859 -10.541 22.392 1.00 95.25 517 ASN A CA 1
ATOM 4060 C C . ASN A 1 517 ? -22.653 -11.406 22.785 1.00 95.25 517 ASN A C 1
ATOM 4062 O O . ASN A 1 517 ? -22.224 -12.269 22.007 1.00 95.25 517 ASN A O 1
ATOM 4066 N N . LEU A 1 518 ? -22.167 -11.222 24.015 1.00 95.44 518 LEU A N 1
ATOM 4067 C CA . LEU A 1 518 ? -21.270 -12.181 24.657 1.00 95.44 518 LEU A CA 1
ATOM 4068 C C . LEU A 1 518 ? -21.975 -13.541 24.787 1.00 95.44 518 LEU A C 1
ATOM 4070 O O . LEU A 1 518 ? -23.151 -13.622 25.138 1.00 95.44 518 LEU A O 1
ATOM 4074 N N . ASN A 1 519 ? -21.261 -14.624 24.482 1.00 95.25 519 ASN A N 1
ATOM 4075 C CA . ASN A 1 519 ? -21.788 -15.990 24.501 1.00 95.25 519 ASN A CA 1
ATOM 4076 C C . ASN A 1 519 ? -20.652 -17.017 24.695 1.00 95.25 519 ASN A C 1
ATOM 4078 O O . ASN A 1 519 ? -19.490 -16.654 24.860 1.00 95.25 519 ASN A O 1
ATOM 4082 N N . SER A 1 520 ? -20.959 -18.317 24.662 1.00 91.75 520 SER A N 1
ATOM 4083 C CA . SER A 1 520 ? -19.970 -19.388 24.882 1.00 91.75 520 SER A CA 1
ATOM 4084 C C . SER A 1 520 ? -18.788 -19.398 23.896 1.00 91.75 520 SER A C 1
ATOM 4086 O O . SER A 1 520 ? -17.755 -19.994 24.200 1.00 91.75 520 SER A O 1
ATOM 4088 N N . GLN A 1 521 ? -18.928 -18.761 22.729 1.00 92.69 521 GLN A N 1
ATOM 4089 C CA . GLN A 1 521 ? -17.854 -18.550 21.756 1.00 92.69 521 GLN A CA 1
ATOM 4090 C C . GLN A 1 521 ? -17.098 -17.242 22.040 1.00 92.69 521 GLN A C 1
ATOM 4092 O O . GLN A 1 521 ? -15.867 -17.250 22.079 1.00 92.69 521 GLN A O 1
ATOM 4097 N N . TYR A 1 522 ? -17.820 -16.144 22.282 1.00 96.50 522 TYR A N 1
ATOM 4098 C CA . TYR A 1 522 ? -17.276 -14.819 22.587 1.00 96.50 522 TYR A CA 1
ATOM 4099 C C . TYR A 1 522 ? -17.440 -14.497 24.077 1.00 96.50 522 TYR A C 1
ATOM 4101 O O . TYR A 1 522 ? -18.416 -13.879 24.500 1.00 96.50 522 TYR A O 1
ATOM 4109 N N . ILE A 1 523 ? -16.473 -14.931 24.882 1.00 96.62 523 ILE A N 1
ATOM 4110 C CA . ILE A 1 523 ? -16.552 -14.895 26.349 1.00 96.62 523 ILE A CA 1
ATOM 4111 C C . ILE A 1 523 ? -16.130 -13.554 26.971 1.00 96.62 523 ILE A C 1
ATOM 4113 O O . ILE A 1 523 ? -16.093 -13.443 28.194 1.00 96.62 523 ILE A O 1
ATOM 4117 N N . GLY A 1 524 ? -15.774 -12.548 26.169 1.00 96.25 524 GLY A N 1
ATOM 4118 C CA . GLY A 1 524 ? -15.445 -11.209 26.659 1.00 96.25 524 GLY A CA 1
ATOM 4119 C C . GLY A 1 524 ? -15.231 -10.170 25.561 1.00 96.25 524 GLY A C 1
ATOM 4120 O O . GLY A 1 524 ? -15.207 -10.499 24.375 1.00 96.25 524 GLY A O 1
ATOM 4121 N N . SER A 1 525 ? -15.066 -8.914 25.980 1.00 96.19 525 SER A N 1
ATOM 4122 C CA . SER A 1 525 ? -14.956 -7.728 25.117 1.00 96.19 525 SER A CA 1
ATOM 4123 C C . SER A 1 525 ? -13.751 -6.861 25.517 1.00 96.19 525 SER A C 1
ATOM 4125 O O . SER A 1 525 ? -13.541 -6.609 26.703 1.00 96.19 525 SER A O 1
ATOM 4127 N N . GLU A 1 526 ? -12.933 -6.404 24.567 1.00 94.50 526 GLU A N 1
ATOM 4128 C CA . GLU A 1 526 ? -11.815 -5.469 24.813 1.00 94.50 526 GLU A CA 1
ATOM 4129 C C . GLU A 1 526 ? -12.294 -4.013 25.008 1.00 94.50 526 GLU A C 1
ATOM 4131 O O . GLU A 1 526 ? -12.967 -3.459 24.151 1.00 94.50 526 GLU A O 1
ATOM 4136 N N . TYR A 1 527 ? -11.850 -3.308 26.052 1.00 85.44 527 TYR A N 1
ATOM 4137 C CA . TYR A 1 527 ? -12.310 -1.943 26.380 1.00 85.44 527 TYR A CA 1
ATOM 4138 C C . TYR A 1 527 ? -12.078 -0.890 25.280 1.00 85.44 527 TYR A C 1
ATOM 4140 O O . TYR A 1 527 ? -12.906 -0.014 25.064 1.00 85.44 527 TYR A O 1
ATOM 4148 N N . GLN A 1 528 ? -10.938 -0.948 24.585 1.00 81.50 528 GLN A N 1
ATOM 4149 C CA . GLN A 1 528 ? -10.527 0.081 23.613 1.00 81.50 528 GLN A CA 1
ATOM 4150 C C . GLN A 1 528 ? -10.927 -0.211 22.158 1.00 81.50 528 GLN A C 1
ATOM 4152 O O . GLN A 1 528 ? -10.592 0.567 21.268 1.00 81.50 528 GLN A O 1
ATOM 4157 N N . THR A 1 529 ? -11.553 -1.352 21.886 1.00 87.88 529 THR A N 1
ATOM 4158 C CA . THR A 1 529 ? -11.890 -1.820 20.522 1.00 87.88 529 THR A CA 1
ATOM 4159 C C . THR A 1 529 ? -13.254 -2.511 20.465 1.00 87.88 529 THR A C 1
ATOM 4161 O O . THR A 1 529 ? -13.682 -2.929 19.394 1.00 87.88 529 THR A O 1
ATOM 4164 N N . SER A 1 530 ? -13.868 -2.746 21.629 1.00 92.94 530 SER A N 1
ATOM 4165 C CA . SER A 1 530 ? -14.950 -3.702 21.876 1.00 92.94 530 SER A CA 1
ATOM 4166 C C . SER A 1 530 ? -14.706 -5.114 21.328 1.00 92.94 530 SER A C 1
ATOM 4168 O O . SER A 1 530 ? -15.624 -5.921 21.336 1.00 92.94 530 SER A O 1
ATOM 4170 N N . LYS A 1 531 ? -13.505 -5.466 20.848 1.00 95.00 531 LYS A N 1
ATOM 4171 C CA . LYS A 1 531 ? -13.260 -6.710 20.103 1.00 95.00 531 LYS A CA 1
ATOM 4172 C C . LYS A 1 531 ? -13.613 -7.946 20.932 1.00 95.00 531 LYS A C 1
ATOM 4174 O O . LYS A 1 531 ? -13.178 -8.071 22.076 1.00 95.00 531 LYS A O 1
ATOM 4179 N N . CYS A 1 532 ? -14.335 -8.882 20.317 1.00 96.81 532 CYS A N 1
ATOM 4180 C CA . CYS A 1 532 ? -14.661 -10.162 20.937 1.00 96.81 532 CYS A CA 1
ATOM 4181 C C . CYS A 1 532 ? -13.415 -10.998 21.276 1.00 96.81 532 CYS A C 1
ATOM 4183 O O . CYS A 1 532 ? -12.494 -11.139 20.463 1.00 96.81 532 CYS A O 1
ATOM 4185 N N . LEU A 1 533 ? -13.433 -11.606 22.462 1.00 96.50 533 LEU A N 1
ATOM 4186 C CA . LEU A 1 533 ? -12.412 -12.517 22.972 1.00 96.50 533 LEU A CA 1
ATOM 4187 C C . LEU A 1 533 ? -12.943 -13.954 23.013 1.00 96.50 533 LEU A C 1
ATOM 4189 O O . LEU A 1 533 ? -13.993 -14.225 23.594 1.00 96.50 533 LEU A O 1
ATOM 4193 N N . LEU A 1 534 ? -12.198 -14.879 22.408 1.00 95.19 534 LEU A N 1
ATOM 4194 C CA . LEU A 1 534 ? -12.482 -16.315 22.439 1.00 95.19 534 LEU A CA 1
ATOM 4195 C C . LEU A 1 534 ? -12.039 -16.955 23.767 1.00 95.19 534 LEU A C 1
ATOM 4197 O O . LEU A 1 534 ? -11.235 -16.395 24.517 1.00 95.19 534 LEU A O 1
ATOM 4201 N N . LYS A 1 535 ? -12.525 -18.171 24.054 1.00 92.50 535 LYS A N 1
ATOM 4202 C CA . LYS A 1 535 ? -12.141 -18.914 25.266 1.00 92.50 535 LYS A CA 1
ATOM 4203 C C . LYS A 1 535 ? -10.627 -19.156 25.329 1.00 92.50 535 LYS A C 1
ATOM 4205 O O . LYS A 1 535 ? -10.064 -19.802 24.452 1.00 92.50 535 LYS A O 1
ATOM 4210 N N . GLY A 1 536 ? -9.984 -18.650 26.385 1.00 87.88 536 GLY A N 1
ATOM 4211 C CA . GLY A 1 536 ? -8.529 -18.729 26.580 1.00 87.88 536 GLY A CA 1
ATOM 4212 C C . GLY A 1 536 ? -7.708 -17.727 25.755 1.00 87.88 536 GLY A C 1
ATOM 4213 O O . GLY A 1 536 ? -6.482 -17.815 25.741 1.00 87.88 536 GLY A O 1
ATOM 4214 N N . GLN A 1 537 ? -8.345 -16.776 25.063 1.00 95.31 537 GLN A N 1
ATOM 4215 C CA . GLN A 1 537 ? -7.635 -15.732 24.329 1.00 95.31 537 GLN A CA 1
ATOM 4216 C C . GLN A 1 537 ? -7.032 -14.701 25.291 1.00 95.31 537 GLN A C 1
ATOM 4218 O O . GLN A 1 537 ? -7.733 -14.084 26.092 1.00 95.31 537 GLN A O 1
ATOM 4223 N N . ILE A 1 538 ? -5.726 -14.475 25.151 1.00 93.06 538 ILE A N 1
ATOM 4224 C CA . ILE A 1 538 ? -4.974 -13.466 25.898 1.00 93.06 538 ILE A CA 1
ATOM 4225 C C . ILE A 1 538 ? -4.829 -12.207 25.035 1.00 93.06 538 ILE A C 1
ATOM 4227 O O . ILE A 1 538 ? -4.415 -12.288 23.877 1.00 93.06 538 ILE A O 1
ATOM 4231 N N . THR A 1 539 ? -5.108 -11.035 25.604 1.00 92.56 539 THR A N 1
ATOM 4232 C CA . THR A 1 539 ? -4.909 -9.723 24.965 1.00 92.56 539 THR A CA 1
ATOM 4233 C C . THR A 1 539 ? -3.984 -8.824 25.793 1.00 92.56 539 THR A C 1
ATOM 4235 O O . THR A 1 539 ? -3.795 -9.034 26.988 1.00 92.56 539 THR A O 1
ATOM 4238 N N . LYS A 1 540 ? -3.373 -7.816 25.158 1.00 90.50 540 LYS A N 1
ATOM 4239 C CA . LYS A 1 540 ? -2.650 -6.722 25.840 1.00 90.50 540 LYS A CA 1
ATOM 4240 C C . LYS A 1 540 ? -3.577 -5.563 26.237 1.00 90.50 540 LYS A C 1
ATOM 4242 O O . LYS A 1 540 ? -3.175 -4.698 27.009 1.00 90.50 540 LYS A O 1
ATOM 4247 N N . LYS A 1 541 ? -4.794 -5.506 25.686 1.00 89.75 541 LYS A N 1
ATOM 4248 C CA . LYS A 1 541 ? -5.773 -4.449 25.971 1.00 89.75 541 LYS A CA 1
ATOM 4249 C C . LYS A 1 541 ? -6.614 -4.836 27.187 1.00 89.75 541 LYS A C 1
ATOM 4251 O O . LYS A 1 541 ? -6.874 -6.015 27.407 1.00 89.75 541 LYS A O 1
ATOM 4256 N N . LYS A 1 542 ? -7.043 -3.849 27.981 1.00 90.56 542 LYS A N 1
ATOM 4257 C CA . LYS A 1 542 ? -7.961 -4.086 29.109 1.00 90.56 542 LYS A CA 1
ATOM 4258 C C . LYS A 1 542 ? -9.263 -4.716 28.611 1.00 90.56 542 LYS A C 1
ATOM 4260 O O . LYS A 1 542 ? -9.734 -4.374 27.528 1.00 90.56 542 LYS A O 1
ATOM 4265 N N . ILE A 1 543 ? -9.853 -5.590 29.419 1.00 94.00 543 ILE A N 1
ATOM 4266 C CA . ILE A 1 543 ? -11.157 -6.207 29.153 1.00 94.00 543 ILE A CA 1
ATOM 4267 C C . ILE A 1 543 ? -12.250 -5.328 29.773 1.00 94.00 543 ILE A C 1
ATOM 4269 O O . ILE A 1 543 ? -12.084 -4.822 30.879 1.00 94.00 543 ILE A O 1
ATOM 4273 N N . GLN A 1 544 ? -13.338 -5.108 29.037 1.00 91.81 54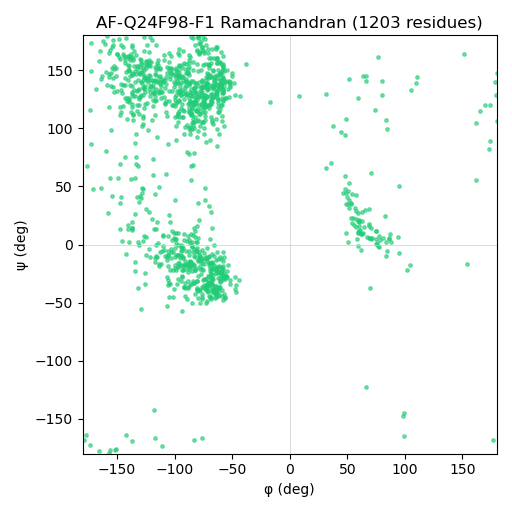4 GLN A N 1
ATOM 4274 C CA . GLN A 1 544 ? -14.507 -4.324 29.447 1.00 91.81 544 GLN A CA 1
ATOM 4275 C C . GLN A 1 544 ? -15.471 -5.143 30.311 1.00 91.81 544 GLN A C 1
ATOM 4277 O O . GLN A 1 544 ? -16.031 -4.635 31.280 1.00 91.81 544 GLN A O 1
ATOM 4282 N N . GLN A 1 545 ? -15.691 -6.394 29.908 1.00 94.25 545 GLN A N 1
ATOM 4283 C CA . GLN A 1 545 ? -16.623 -7.340 30.511 1.00 94.25 545 GLN A CA 1
ATOM 4284 C C . GLN A 1 545 ? -16.272 -8.751 30.023 1.00 94.25 545 GLN A C 1
ATOM 4286 O O . GLN A 1 545 ? -15.868 -8.927 28.869 1.00 94.25 545 GLN A O 1
ATOM 4291 N N . CYS A 1 546 ? -16.445 -9.745 30.893 1.00 96.44 546 CYS A N 1
ATOM 4292 C CA . CYS A 1 546 ? -16.495 -11.158 30.519 1.00 96.44 546 CYS A CA 1
ATOM 4293 C C . CYS A 1 546 ? -17.948 -11.656 30.568 1.00 96.44 546 CYS A C 1
ATOM 4295 O O . CYS A 1 546 ? -18.780 -11.081 31.269 1.00 96.44 546 CYS A O 1
ATOM 4297 N N . LEU A 1 547 ? -18.252 -12.731 29.844 1.00 96.12 547 LEU A N 1
ATOM 4298 C CA . LEU A 1 547 ? -19.527 -13.443 29.948 1.00 96.12 547 LEU A CA 1
ATOM 4299 C C . LEU A 1 547 ? -19.802 -13.846 31.406 1.00 96.12 547 LEU A C 1
ATOM 4301 O O . LEU A 1 547 ? -18.870 -14.113 32.165 1.00 96.12 547 LEU A O 1
ATOM 4305 N N . ASP A 1 548 ? -21.073 -13.935 31.798 1.00 92.38 548 ASP A N 1
ATOM 4306 C CA . ASP A 1 548 ? -21.410 -14.443 33.126 1.00 92.38 548 ASP A CA 1
ATOM 4307 C C . ASP A 1 548 ? -20.844 -15.860 33.361 1.00 92.38 548 ASP A C 1
ATOM 4309 O O . ASP A 1 548 ? -20.815 -16.702 32.461 1.00 92.38 548 ASP A O 1
ATOM 4313 N N . GLY A 1 549 ? -20.338 -16.107 34.570 1.00 91.56 549 GLY A N 1
ATOM 4314 C CA . GLY A 1 549 ? -19.543 -17.300 34.885 1.00 91.56 549 GLY A CA 1
ATOM 4315 C C . GLY A 1 549 ? -18.060 -17.219 34.483 1.00 91.56 549 GLY A C 1
ATOM 4316 O O . GLY A 1 549 ? -17.347 -18.211 34.628 1.00 91.56 549 GLY A O 1
ATOM 4317 N N . TYR A 1 550 ? -17.577 -16.067 34.006 1.00 96.25 550 TYR A N 1
ATOM 4318 C CA . TYR A 1 550 ? -16.164 -15.793 33.727 1.00 96.25 550 TYR A CA 1
ATOM 4319 C C . TYR A 1 550 ? -15.680 -14.531 34.461 1.00 96.25 550 TYR A C 1
ATOM 4321 O O . TYR A 1 550 ? -16.464 -13.647 34.798 1.00 96.25 550 TYR A O 1
ATOM 4329 N N . CYS A 1 551 ? -14.368 -14.436 34.678 1.00 97.00 551 CYS A N 1
ATOM 4330 C CA . CYS A 1 551 ? -13.699 -13.339 35.372 1.00 97.00 551 CYS A CA 1
ATOM 4331 C C . CYS A 1 551 ? -12.469 -12.832 34.603 1.00 97.00 551 CYS A C 1
ATOM 4333 O O . CYS A 1 551 ? -11.837 -13.573 33.846 1.00 97.00 551 CYS A O 1
ATOM 4335 N N . ILE A 1 552 ? -12.110 -11.565 34.806 1.00 97.25 552 ILE A N 1
ATOM 4336 C CA . ILE A 1 552 ? -10.934 -10.919 34.217 1.00 97.25 552 ILE A CA 1
ATOM 4337 C C . ILE A 1 552 ? -9.701 -11.287 35.045 1.00 97.25 552 ILE A C 1
ATOM 4339 O O . ILE A 1 552 ? -9.567 -10.898 36.203 1.00 97.25 552 ILE A O 1
ATOM 4343 N N . SER A 1 553 ? -8.764 -12.008 34.437 1.00 96.06 553 SER A N 1
ATOM 4344 C CA . SER A 1 553 ? -7.441 -12.259 35.007 1.00 96.06 553 SER A CA 1
ATOM 4345 C C . SER A 1 553 ? -6.413 -11.350 34.344 1.00 96.06 553 SER A C 1
ATOM 4347 O O . SER A 1 553 ? -6.369 -11.261 33.114 1.00 96.06 553 SER A O 1
ATOM 4349 N N . GLN A 1 554 ? -5.581 -10.688 35.152 1.00 93.88 554 GLN A N 1
ATOM 4350 C CA . GLN A 1 554 ? -4.482 -9.840 34.695 1.00 93.88 554 GLN A CA 1
ATOM 4351 C C . GLN A 1 554 ? -3.134 -10.447 35.103 1.00 93.88 554 GLN A C 1
ATOM 4353 O O . GLN A 1 554 ? -2.914 -10.802 36.259 1.00 93.88 554 GLN A O 1
ATOM 4358 N N . THR A 1 555 ? -2.192 -10.543 34.166 1.00 89.38 555 THR A N 1
ATOM 4359 C CA . THR A 1 555 ? -0.840 -11.065 34.421 1.00 89.38 555 THR A CA 1
ATOM 4360 C C . THR A 1 555 ? 0.169 -10.334 33.534 1.00 89.38 555 THR A C 1
ATOM 4362 O O . THR A 1 555 ? 0.108 -10.429 32.310 1.00 89.38 555 THR A O 1
ATOM 4365 N N . PHE A 1 556 ? 1.081 -9.559 34.135 1.00 86.88 556 PHE A N 1
ATOM 4366 C CA . PHE A 1 556 ? 2.095 -8.742 33.436 1.00 86.88 556 PHE A CA 1
ATOM 4367 C C . PHE A 1 556 ? 1.540 -7.881 32.280 1.00 86.88 556 PHE A C 1
ATOM 4369 O O . PHE A 1 556 ? 2.051 -7.902 31.162 1.00 86.88 556 PHE A O 1
ATOM 4376 N N . GLY A 1 557 ? 0.445 -7.154 32.532 1.00 82.25 557 GLY A N 1
ATOM 4377 C CA . GLY A 1 557 ? -0.197 -6.288 31.530 1.00 82.25 557 GLY A CA 1
ATOM 4378 C C . GLY A 1 557 ? -0.931 -7.033 30.407 1.00 82.25 557 GLY A C 1
ATOM 4379 O O . GLY A 1 557 ? -1.426 -6.398 29.479 1.00 82.25 557 GLY A O 1
ATOM 4380 N N . LYS A 1 558 ? -1.026 -8.363 30.488 1.00 89.50 558 LYS A N 1
ATOM 4381 C CA . LYS A 1 558 ? -1.910 -9.182 29.659 1.00 89.50 558 LYS A CA 1
ATOM 4382 C C . LYS A 1 558 ? -3.202 -9.469 30.419 1.00 89.50 558 LYS A C 1
ATOM 4384 O O . LYS A 1 558 ? -3.161 -9.649 31.635 1.00 89.50 558 LYS A O 1
ATOM 4389 N N . TYR A 1 559 ? -4.314 -9.543 29.701 1.00 95.38 559 TYR A N 1
ATOM 4390 C CA . TYR A 1 559 ? -5.651 -9.784 30.235 1.00 95.38 559 TYR A CA 1
ATOM 4391 C C . TYR A 1 559 ? -6.297 -10.968 29.511 1.00 95.38 559 TYR A C 1
ATOM 4393 O O . TYR A 1 559 ? -6.078 -11.158 28.313 1.00 95.38 559 TYR A O 1
ATOM 4401 N N . GLN A 1 560 ? -7.101 -11.751 30.225 1.00 97.06 560 GLN A N 1
ATOM 4402 C CA . GLN A 1 560 ? -7.909 -12.839 29.664 1.00 97.06 560 GLN A CA 1
ATOM 4403 C C . GLN A 1 560 ? -9.182 -13.052 30.491 1.00 97.06 560 GLN A C 1
ATOM 4405 O O . GLN A 1 560 ? -9.179 -12.807 31.697 1.00 97.06 560 GLN A O 1
ATOM 4410 N N . CYS A 1 561 ? -10.246 -13.549 29.859 1.00 97.31 561 CYS A N 1
ATOM 4411 C CA . CYS A 1 561 ? -11.422 -14.048 30.571 1.00 97.31 561 CYS A CA 1
ATOM 4412 C C . CYS A 1 561 ? -11.204 -15.523 30.946 1.00 97.31 561 CYS A C 1
ATOM 4414 O O . CYS A 1 561 ? -11.130 -16.385 30.066 1.00 97.31 561 CYS A O 1
ATOM 4416 N N . ILE A 1 562 ? -11.097 -15.818 32.242 1.00 95.69 562 ILE A N 1
ATOM 4417 C CA . ILE A 1 562 ? -11.001 -17.183 32.782 1.00 95.69 562 ILE A CA 1
ATOM 4418 C C . ILE A 1 562 ? -12.392 -17.618 33.244 1.00 95.69 562 ILE A C 1
ATOM 4420 O O . ILE A 1 562 ? -13.134 -16.820 33.805 1.00 95.69 562 ILE A O 1
ATOM 4424 N N . GLN A 1 563 ? -12.765 -18.871 32.984 1.00 95.06 563 GLN A N 1
ATOM 4425 C CA . GLN A 1 563 ? -14.006 -19.437 33.516 1.00 95.06 563 GLN A CA 1
ATOM 4426 C C . GLN A 1 563 ? -13.885 -19.577 35.037 1.00 95.06 563 GLN A C 1
ATOM 4428 O O . GLN A 1 563 ? -12.854 -20.056 35.509 1.00 95.06 563 GLN A O 1
ATOM 4433 N N . LEU A 1 564 ? -14.921 -19.187 35.782 1.00 94.00 564 LEU A N 1
ATOM 4434 C CA . LEU A 1 564 ? -14.951 -19.410 37.223 1.00 94.00 564 LEU A CA 1
ATOM 4435 C C . LEU A 1 564 ? -14.845 -20.914 37.520 1.00 94.00 564 LEU A C 1
ATOM 4437 O O . LEU A 1 564 ? -15.444 -21.736 36.821 1.00 94.00 564 LEU A O 1
ATOM 4441 N N . ASP A 1 565 ? -14.060 -21.261 38.533 1.00 91.00 565 ASP A N 1
ATOM 4442 C CA . ASP A 1 565 ? -13.689 -22.632 38.888 1.00 91.00 565 ASP A CA 1
ATOM 4443 C C . ASP A 1 565 ? -13.276 -22.678 40.368 1.00 91.00 565 ASP A C 1
ATOM 4445 O O . ASP A 1 565 ? -12.691 -21.721 40.874 1.00 91.00 565 ASP A O 1
ATOM 4449 N N . ILE A 1 566 ? -13.542 -23.788 41.061 1.00 87.12 566 ILE A N 1
ATOM 4450 C CA . ILE A 1 566 ? -13.087 -24.000 42.444 1.00 87.12 566 ILE A CA 1
ATOM 4451 C C . ILE A 1 566 ? -11.595 -24.350 42.536 1.00 87.12 566 ILE A C 1
ATOM 4453 O O . ILE A 1 566 ? -11.022 -24.326 43.626 1.00 87.12 566 ILE A O 1
ATOM 4457 N N . ASP A 1 567 ? -10.954 -24.684 41.412 1.00 85.44 567 ASP A N 1
ATOM 4458 C CA . ASP A 1 567 ? -9.514 -24.925 41.340 1.00 85.44 567 ASP A CA 1
ATOM 4459 C C . ASP A 1 567 ? -8.720 -23.701 41.834 1.00 85.44 567 ASP A C 1
ATOM 4461 O O . ASP A 1 567 ? -8.524 -22.704 41.131 1.00 85.44 567 ASP A O 1
ATOM 4465 N N . ILE A 1 568 ? -8.226 -23.816 43.069 1.00 81.06 568 ILE A N 1
ATOM 4466 C CA . ILE A 1 568 ? -7.498 -22.774 43.799 1.00 81.06 568 ILE A CA 1
ATOM 4467 C C . ILE A 1 568 ? -6.277 -22.290 42.999 1.00 81.06 568 ILE A C 1
ATOM 4469 O O . ILE A 1 568 ? -5.921 -21.114 43.087 1.00 81.06 568 ILE A O 1
ATOM 4473 N N . SER A 1 569 ? -5.673 -23.146 42.162 1.00 83.69 569 SER A N 1
ATOM 4474 C CA . SER A 1 569 ? -4.517 -22.779 41.334 1.00 83.69 569 SER A CA 1
ATOM 4475 C C . SER A 1 569 ? -4.833 -21.720 40.269 1.00 83.69 569 SER A C 1
ATOM 4477 O O . SER A 1 569 ? -3.931 -21.003 39.833 1.00 83.69 569 SER A O 1
ATOM 4479 N N . LYS A 1 570 ? -6.109 -21.569 39.887 1.00 86.88 570 LYS A N 1
ATOM 4480 C CA . LYS A 1 570 ? -6.578 -20.563 38.920 1.00 86.88 570 LYS A CA 1
ATOM 4481 C C . LYS A 1 570 ? -6.913 -19.216 39.564 1.00 86.88 570 LYS A C 1
ATOM 4483 O O . LYS A 1 570 ? -7.049 -18.235 38.838 1.00 86.88 570 LYS A O 1
ATOM 4488 N N . ASN A 1 571 ? -7.060 -19.163 40.896 1.00 91.62 571 ASN A N 1
ATOM 4489 C CA . ASN A 1 571 ? -7.512 -17.988 41.660 1.00 91.62 571 ASN A CA 1
ATOM 4490 C C . ASN A 1 571 ? -8.760 -17.316 41.034 1.00 91.62 571 ASN A C 1
ATOM 4492 O O . ASN A 1 571 ? -8.816 -16.098 40.871 1.00 91.62 571 ASN A O 1
ATOM 4496 N N . ALA A 1 572 ? -9.734 -18.140 40.635 1.00 94.81 572 ALA A N 1
ATOM 4497 C CA . ALA A 1 572 ? -10.912 -17.756 39.854 1.00 94.81 572 ALA A CA 1
ATOM 4498 C C . ALA A 1 572 ? -12.208 -18.328 40.463 1.00 94.81 572 ALA A C 1
ATOM 4500 O O . ALA A 1 572 ? -13.082 -18.810 39.752 1.00 94.81 572 ALA A O 1
ATOM 4501 N N . VAL A 1 573 ? -12.328 -18.294 41.791 1.00 95.31 573 VAL A N 1
ATOM 4502 C CA . VAL A 1 573 ? -13.513 -18.774 42.525 1.00 95.31 573 VAL A CA 1
ATOM 4503 C C . VAL A 1 573 ? -14.619 -17.714 42.565 1.00 95.31 573 VAL A C 1
ATOM 4505 O O . VAL A 1 573 ? -15.786 -18.054 42.725 1.00 95.31 573 VAL A O 1
ATOM 4508 N N . GLY A 1 574 ? -14.299 -16.432 42.377 1.00 94.94 574 GLY A N 1
ATOM 4509 C CA . GLY A 1 574 ? -15.295 -15.363 42.306 1.00 94.94 574 GLY A CA 1
ATOM 4510 C C . GLY A 1 574 ? -14.890 -14.172 41.450 1.00 94.94 574 GLY A C 1
ATOM 4511 O O . GLY A 1 574 ? -13.829 -14.165 40.825 1.00 94.94 574 GLY A O 1
ATOM 4512 N N . VAL A 1 575 ? -15.757 -13.160 41.446 1.00 95.88 575 VAL A N 1
ATOM 4513 C CA . VAL A 1 575 ? -15.538 -11.854 40.811 1.00 95.88 575 VAL A CA 1
ATOM 4514 C C . VAL A 1 575 ? -15.700 -10.705 41.801 1.00 95.88 575 VAL A C 1
ATOM 4516 O O . VAL A 1 575 ? -16.587 -10.740 42.659 1.00 95.88 575 VAL A O 1
ATOM 4519 N N . ASP A 1 576 ? -14.872 -9.671 41.646 1.00 94.81 576 ASP A N 1
ATOM 4520 C CA . ASP A 1 576 ? -15.091 -8.361 42.268 1.00 94.81 576 ASP A CA 1
ATOM 4521 C C . ASP A 1 576 ? -16.128 -7.519 41.491 1.00 94.81 576 ASP A C 1
ATOM 4523 O O . ASP A 1 576 ? -16.618 -7.911 40.429 1.00 94.81 576 ASP A O 1
ATOM 4527 N N . ILE A 1 577 ? -16.448 -6.324 41.998 1.00 92.31 577 ILE A N 1
ATOM 4528 C CA . ILE A 1 577 ? -17.380 -5.380 41.350 1.00 92.31 577 ILE A CA 1
ATOM 4529 C C . ILE A 1 577 ? -16.929 -4.901 39.951 1.00 92.31 577 ILE A C 1
ATOM 4531 O O . ILE A 1 577 ? -17.749 -4.428 39.164 1.00 92.31 577 ILE A O 1
ATOM 4535 N N . ASN A 1 578 ? -15.644 -5.042 39.618 1.00 90.62 578 ASN A N 1
ATOM 4536 C CA . ASN A 1 578 ? -15.074 -4.708 38.312 1.00 90.62 578 ASN A CA 1
ATOM 4537 C C . ASN A 1 578 ? -15.012 -5.928 37.368 1.00 90.62 578 ASN A C 1
ATOM 4539 O O . ASN A 1 578 ? -14.646 -5.778 36.204 1.00 90.62 578 ASN A O 1
ATOM 4543 N N . GLY A 1 579 ? -15.364 -7.124 37.852 1.00 93.44 579 GLY A N 1
ATOM 4544 C CA . GLY A 1 579 ? -15.276 -8.389 37.126 1.00 93.44 579 GLY A CA 1
ATOM 4545 C C . GLY A 1 579 ? -13.920 -9.099 37.218 1.00 93.44 579 GLY A C 1
ATOM 4546 O O . GLY A 1 579 ? -13.724 -10.077 36.501 1.00 93.44 579 GLY A O 1
ATOM 4547 N N . ASN A 1 580 ? -12.981 -8.653 38.059 1.00 95.94 580 ASN A N 1
ATOM 4548 C CA . ASN A 1 580 ? -11.672 -9.295 38.237 1.00 95.94 580 ASN A CA 1
ATOM 4549 C C . ASN A 1 580 ? -11.787 -10.635 38.975 1.00 95.94 580 ASN A C 1
ATOM 4551 O O . ASN A 1 580 ? -12.588 -10.761 39.897 1.00 95.94 580 ASN A O 1
ATOM 4555 N N . CYS A 1 581 ? -10.951 -11.612 38.616 1.00 96.50 581 CYS A N 1
ATOM 4556 C CA . CYS A 1 581 ? -10.893 -12.917 39.279 1.00 96.50 581 CYS A CA 1
ATOM 4557 C C . CYS A 1 581 ? -10.441 -12.814 40.745 1.00 96.50 581 CYS A C 1
ATOM 4559 O O . CYS A 1 581 ? -9.381 -12.255 41.035 1.00 96.50 581 CYS A O 1
ATOM 4561 N N . LEU A 1 582 ? -11.207 -13.434 41.644 1.00 95.56 582 LEU A N 1
ATOM 4562 C CA . LEU A 1 582 ? -10.909 -13.579 43.068 1.00 95.56 582 LEU A CA 1
ATOM 4563 C C . LEU A 1 582 ? -10.737 -15.053 43.454 1.00 95.56 582 LEU A C 1
ATOM 4565 O O . LEU A 1 582 ? -11.425 -15.937 42.943 1.00 95.56 582 LEU A O 1
ATOM 4569 N N . GLY A 1 583 ? -9.852 -15.314 44.411 1.00 94.44 583 GLY A N 1
ATOM 4570 C CA . GLY A 1 583 ? -9.726 -16.594 45.105 1.00 94.44 583 GLY A CA 1
ATOM 4571 C C . GLY A 1 583 ? -10.673 -16.730 46.304 1.00 94.44 583 GLY A C 1
ATOM 4572 O O . GLY A 1 583 ? -11.399 -15.805 46.671 1.00 94.44 583 GLY A O 1
ATOM 4573 N N . ILE A 1 584 ? -10.628 -17.895 46.955 1.00 92.06 584 ILE A N 1
ATOM 4574 C CA . ILE A 1 584 ? -11.345 -18.157 48.215 1.00 92.06 584 ILE A CA 1
ATOM 4575 C C . ILE A 1 584 ? -10.874 -17.163 49.292 1.00 92.06 584 ILE A C 1
ATOM 4577 O O . ILE A 1 584 ? -9.685 -16.860 49.384 1.00 92.06 584 ILE A O 1
ATOM 4581 N N . ASN A 1 585 ? -11.798 -16.686 50.130 1.00 92.56 585 ASN A N 1
ATOM 4582 C CA . ASN A 1 585 ? -11.569 -15.760 51.249 1.00 92.56 585 ASN A CA 1
ATOM 4583 C C . ASN A 1 585 ? -11.014 -14.369 50.872 1.00 92.56 585 ASN A C 1
ATOM 4585 O O . ASN A 1 585 ? -10.665 -13.597 51.767 1.00 92.56 585 ASN A O 1
ATOM 4589 N N . GLN A 1 586 ? -10.953 -14.012 49.585 1.00 92.94 586 GLN A N 1
ATOM 4590 C CA . GLN A 1 586 ? -10.625 -12.649 49.157 1.00 92.94 586 GLN A CA 1
ATOM 4591 C C . GLN A 1 586 ? -11.861 -11.747 49.283 1.00 92.94 586 GLN A C 1
ATOM 4593 O O . GLN A 1 586 ? -12.975 -12.161 48.956 1.00 92.94 586 GLN A O 1
ATOM 4598 N N . SER A 1 587 ? -11.669 -10.535 49.811 1.00 89.00 587 SER A N 1
ATOM 4599 C CA . SER A 1 587 ? -12.732 -9.544 50.009 1.00 89.00 587 SER A CA 1
ATOM 4600 C C . SER A 1 587 ? -13.206 -8.919 48.694 1.00 89.00 587 SER A C 1
ATOM 4602 O O . SER A 1 587 ? -12.631 -9.158 47.638 1.00 89.00 587 SER A O 1
ATOM 4604 N N . VAL A 1 588 ? -14.284 -8.131 48.781 1.00 91.81 588 VAL A N 1
ATOM 4605 C CA . VAL A 1 588 ? -14.998 -7.461 47.674 1.00 91.81 588 VAL A CA 1
ATOM 4606 C C . VAL A 1 588 ? -15.639 -8.389 46.630 1.00 91.81 588 VAL A C 1
ATOM 4608 O O . VAL A 1 588 ? -15.978 -7.938 45.536 1.00 91.81 588 VAL A O 1
ATOM 4611 N N . ALA A 1 589 ? -15.879 -9.657 46.974 1.00 92.50 589 ALA A N 1
ATOM 4612 C CA . ALA A 1 589 ? -16.573 -10.600 46.103 1.00 92.50 589 ALA A CA 1
ATOM 4613 C C . ALA A 1 589 ? -18.061 -10.247 45.948 1.00 92.50 589 ALA A C 1
ATOM 4615 O O . ALA A 1 589 ? -18.802 -10.235 46.930 1.00 92.50 589 ALA A O 1
ATOM 4616 N N . VAL A 1 590 ? -18.506 -10.013 44.709 1.00 93.38 590 VAL A N 1
ATOM 4617 C CA . VAL A 1 590 ? -19.923 -9.753 44.379 1.00 93.38 590 VAL A CA 1
ATOM 4618 C C . VAL A 1 590 ? -20.650 -10.995 43.860 1.00 93.38 590 VAL A C 1
ATOM 4620 O O . VAL A 1 590 ? -21.873 -11.063 43.930 1.00 93.38 590 VAL A O 1
ATOM 4623 N N . LYS A 1 591 ? -19.910 -11.984 43.344 1.00 93.31 591 LYS A N 1
ATOM 4624 C CA . LYS A 1 591 ? -20.441 -13.271 42.874 1.00 93.31 591 LYS A CA 1
ATOM 4625 C C . LYS A 1 591 ? -19.354 -14.340 42.936 1.00 93.31 591 LYS A C 1
ATOM 4627 O O . LYS A 1 591 ? -18.178 -14.044 42.728 1.00 93.31 591 LYS A O 1
ATOM 4632 N N . CYS A 1 592 ? -19.760 -15.576 43.204 1.00 94.06 592 CYS A N 1
ATOM 4633 C CA . CYS A 1 592 ? -18.877 -16.732 43.342 1.00 94.06 592 CYS A CA 1
ATOM 4634 C C . CYS A 1 592 ? -19.249 -17.835 42.339 1.00 94.06 592 CYS A C 1
ATOM 4636 O O . CYS A 1 592 ? -20.325 -17.802 41.737 1.00 94.06 592 CYS A O 1
ATOM 4638 N N . PHE A 1 593 ? -18.356 -18.807 42.151 1.00 92.19 593 PHE A N 1
ATOM 4639 C CA . PHE A 1 593 ? -18.588 -19.998 41.344 1.00 92.19 593 PHE A CA 1
ATOM 4640 C C . PHE A 1 593 ? -19.765 -20.783 41.928 1.00 92.19 593 PHE A C 1
ATOM 4642 O O . PHE A 1 593 ? -19.702 -21.247 43.070 1.00 92.19 593 PHE A O 1
ATOM 4649 N N . LYS A 1 594 ? -20.836 -20.898 41.140 1.00 84.00 594 LYS A N 1
ATOM 4650 C CA . LYS A 1 594 ? -22.116 -21.472 41.559 1.00 84.00 594 LYS A CA 1
ATOM 4651 C C . LYS A 1 594 ? -21.951 -22.917 42.054 1.00 84.00 594 LYS A C 1
ATOM 4653 O O . LYS A 1 594 ? -21.008 -23.609 41.676 1.00 84.00 594 LYS A O 1
ATOM 4658 N N . ASP A 1 595 ? -22.879 -23.361 42.896 1.00 78.19 595 ASP A N 1
ATOM 4659 C CA . ASP A 1 595 ? -23.041 -24.736 43.388 1.00 78.19 595 ASP A CA 1
ATOM 4660 C C . ASP A 1 595 ? -21.939 -25.221 44.365 1.00 78.19 595 ASP A C 1
ATOM 4662 O O . ASP A 1 595 ? -22.249 -25.861 45.368 1.00 78.19 595 ASP A O 1
ATOM 4666 N N . MET A 1 596 ? -20.665 -24.848 44.172 1.00 81.62 596 MET A N 1
ATOM 4667 C CA . MET A 1 596 ? -19.564 -25.191 45.094 1.00 81.62 596 MET A CA 1
ATOM 4668 C C . MET A 1 596 ? -19.015 -24.029 45.932 1.00 81.62 596 MET A C 1
ATOM 4670 O O . MET A 1 596 ? -18.243 -24.266 46.864 1.00 81.62 596 MET A O 1
ATOM 4674 N N . SER A 1 597 ? -19.395 -22.784 45.649 1.00 90.25 597 SER A N 1
ATOM 4675 C CA . SER A 1 597 ? -19.019 -21.633 46.473 1.00 90.25 597 SER A CA 1
ATOM 4676 C C . SER A 1 597 ? -20.151 -20.610 46.551 1.00 90.25 597 SER A C 1
ATOM 4678 O O . SER A 1 597 ? -21.068 -20.598 45.730 1.00 90.25 597 SER A O 1
ATOM 4680 N N . CYS A 1 598 ? -20.109 -19.767 47.574 1.00 92.50 598 CYS A N 1
ATOM 4681 C CA . CYS A 1 598 ? -21.150 -18.787 47.863 1.00 92.50 598 CYS A CA 1
ATOM 4682 C C . CYS A 1 598 ? -20.547 -17.527 48.502 1.00 92.50 598 CYS A C 1
ATOM 4684 O O . CYS A 1 598 ? -19.436 -17.561 49.044 1.00 92.50 598 CYS A O 1
ATOM 4686 N N . THR A 1 599 ? -21.265 -16.402 48.437 1.00 94.25 599 THR A N 1
ATOM 4687 C CA . THR A 1 599 ? -20.818 -15.162 49.083 1.00 94.25 599 THR A CA 1
ATOM 4688 C C . THR A 1 599 ? -21.164 -15.170 50.571 1.00 94.25 599 THR A C 1
ATOM 4690 O O . THR A 1 599 ? -22.334 -15.306 50.940 1.00 94.25 599 THR A O 1
ATOM 4693 N N . SER A 1 600 ? -20.163 -14.947 51.419 1.00 94.12 600 SER A N 1
ATOM 4694 C CA . SER A 1 600 ? -20.299 -14.800 52.871 1.00 94.12 600 SER A CA 1
ATOM 4695 C C . SER A 1 600 ? -19.831 -13.414 53.306 1.00 94.12 600 SER A C 1
ATOM 4697 O O . SER A 1 600 ? -18.777 -12.951 52.874 1.00 94.12 600 SER A O 1
ATOM 4699 N N . ILE A 1 601 ? -20.561 -12.765 54.214 1.00 92.38 601 ILE A N 1
ATOM 4700 C CA . ILE A 1 601 ? -20.106 -11.523 54.853 1.00 92.38 601 ILE A CA 1
ATOM 4701 C C . ILE A 1 601 ? -19.181 -11.890 56.019 1.00 92.38 601 ILE A C 1
ATOM 4703 O O . ILE A 1 601 ? -19.562 -12.629 56.922 1.00 92.38 601 ILE A O 1
ATOM 4707 N N . THR A 1 602 ? -17.954 -11.378 55.996 1.00 89.94 602 THR A N 1
ATOM 4708 C CA . THR A 1 602 ? -16.945 -11.546 57.053 1.00 89.94 602 THR A CA 1
ATOM 4709 C C . THR A 1 602 ? -16.540 -10.184 57.619 1.00 89.94 602 THR A C 1
ATOM 4711 O O . THR A 1 602 ? -16.926 -9.142 57.091 1.00 89.94 602 THR A O 1
ATOM 4714 N N . GLN A 1 603 ? -15.692 -10.165 58.653 1.00 86.81 603 GLN A N 1
ATOM 4715 C CA . GLN A 1 603 ? -15.082 -8.924 59.152 1.00 86.81 603 GLN A CA 1
ATOM 4716 C C . GLN A 1 603 ? -14.234 -8.190 58.090 1.00 86.81 603 GLN A C 1
ATOM 4718 O O . GLN A 1 603 ? -14.006 -6.993 58.225 1.00 86.81 603 GLN A O 1
ATOM 4723 N N . MET A 1 604 ? -13.803 -8.876 57.021 1.00 83.56 604 MET A N 1
ATOM 4724 C CA . MET A 1 604 ? -13.082 -8.281 55.886 1.00 83.56 604 MET A CA 1
ATOM 4725 C C . MET A 1 604 ? -14.010 -7.828 54.740 1.00 83.56 604 MET A C 1
ATOM 4727 O O . MET A 1 604 ? -13.526 -7.412 53.689 1.00 83.56 604 MET A O 1
ATOM 4731 N N . GLY A 1 605 ? -15.333 -7.930 54.910 1.00 90.69 605 GLY A N 1
ATOM 4732 C CA . GLY A 1 605 ? -16.330 -7.705 53.861 1.00 90.69 605 GLY A CA 1
ATOM 4733 C C . GLY A 1 605 ? -16.846 -9.004 53.231 1.00 90.69 605 GLY A C 1
ATOM 4734 O O . GLY A 1 605 ? -16.686 -10.093 53.788 1.00 90.69 605 GLY A O 1
ATOM 4735 N N . GLN A 1 606 ? -17.502 -8.880 52.078 1.00 93.69 606 GLN A N 1
ATOM 4736 C CA . GLN A 1 606 ? -18.066 -10.007 51.329 1.00 93.69 606 GLN A CA 1
ATOM 4737 C C . GLN A 1 606 ? -16.943 -10.791 50.628 1.00 93.69 606 GLN A C 1
ATOM 4739 O O . GLN A 1 606 ? -16.126 -10.199 49.921 1.00 93.69 606 GLN A O 1
ATOM 4744 N N . VAL A 1 607 ? -16.877 -12.104 50.865 1.00 95.88 607 VAL A N 1
ATOM 4745 C CA . VAL A 1 607 ? -15.859 -13.027 50.327 1.00 95.88 607 VAL A CA 1
ATOM 4746 C C . VAL A 1 607 ? -16.526 -14.250 49.696 1.00 95.88 607 VAL A C 1
ATOM 4748 O O . VAL A 1 607 ? -17.646 -14.598 50.074 1.00 95.88 607 VAL A O 1
ATOM 4751 N N . CYS A 1 608 ? -15.821 -14.959 48.812 1.00 94.88 608 CYS A N 1
ATOM 4752 C CA . CYS A 1 608 ? -16.224 -16.306 48.397 1.00 94.88 608 CYS A CA 1
ATOM 4753 C C . CYS A 1 608 ? -15.701 -17.366 49.371 1.00 94.88 608 CYS A C 1
ATOM 4755 O O . CYS A 1 608 ? -14.498 -17.428 49.630 1.00 94.88 608 CYS A O 1
ATOM 4757 N N . VAL A 1 609 ? -16.592 -18.224 49.868 1.00 93.19 609 VAL A N 1
ATOM 4758 C CA . VAL A 1 609 ? -16.257 -19.416 50.667 1.00 93.19 609 VAL A CA 1
ATOM 4759 C C . VAL A 1 609 ? -16.788 -20.677 49.992 1.00 93.19 609 VAL A C 1
ATOM 4761 O O . VAL A 1 609 ? -17.775 -20.626 49.256 1.00 93.19 609 VAL A O 1
ATOM 4764 N N . ASN A 1 610 ? -16.141 -21.812 50.252 1.00 90.38 610 ASN A N 1
ATOM 4765 C CA . ASN A 1 610 ? -16.590 -23.103 49.737 1.00 90.38 610 ASN A CA 1
ATOM 4766 C C . ASN A 1 610 ? -17.848 -23.586 50.469 1.00 90.38 610 ASN A C 1
ATOM 4768 O O . ASN A 1 610 ? -17.978 -23.423 51.684 1.00 90.38 610 ASN A O 1
ATOM 4772 N N . VAL A 1 611 ? -18.729 -24.242 49.718 1.00 87.06 611 VAL A N 1
ATOM 4773 C CA . VAL A 1 611 ? -19.888 -24.973 50.233 1.00 87.06 611 VAL A CA 1
ATOM 4774 C C . VAL A 1 611 ? -19.445 -26.387 50.616 1.00 87.06 611 VAL A C 1
ATOM 4776 O O . VAL A 1 611 ? -19.090 -27.193 49.752 1.00 87.06 611 VAL A O 1
ATOM 4779 N N . ASP A 1 612 ? -19.485 -26.697 51.911 1.00 83.88 612 ASP A N 1
ATOM 4780 C CA . ASP A 1 612 ? -19.112 -28.002 52.462 1.00 83.88 612 ASP A CA 1
ATOM 4781 C C . ASP A 1 612 ? -20.265 -28.548 53.328 1.00 83.88 612 ASP A C 1
ATOM 4783 O O . ASP A 1 612 ? -20.576 -27.963 54.371 1.00 83.88 612 ASP A O 1
ATOM 4787 N N . PRO A 1 613 ? -20.873 -29.695 52.963 1.00 77.44 613 PRO A N 1
ATOM 4788 C CA . PRO A 1 613 ? -21.911 -30.349 53.761 1.00 77.44 613 PRO A CA 1
ATOM 4789 C C . PRO A 1 613 ? -21.486 -30.656 55.204 1.00 77.44 613 PRO A C 1
ATOM 4791 O O . PRO A 1 613 ? -22.326 -30.703 56.106 1.00 77.44 613 PRO A O 1
ATOM 4794 N N . SER A 1 614 ? -20.187 -30.837 55.450 1.00 79.38 614 SER A N 1
ATOM 4795 C CA . SER A 1 614 ? -19.605 -31.051 56.781 1.00 79.38 614 SER A CA 1
ATOM 4796 C C . SER A 1 614 ? -19.255 -29.733 57.478 1.00 79.38 614 SER A C 1
ATOM 4798 O O . SER A 1 614 ? -19.377 -29.634 58.698 1.00 79.38 614 SER A O 1
ATOM 4800 N N . GLY A 1 615 ? -18.890 -28.707 56.708 1.00 84.44 615 GLY A N 1
ATOM 4801 C CA . GLY A 1 615 ? -18.435 -27.398 57.176 1.00 84.44 615 GLY A CA 1
ATOM 4802 C C . GLY A 1 615 ? -19.543 -26.467 57.683 1.00 84.44 615 GLY A C 1
ATOM 4803 O O . GLY A 1 615 ? -20.672 -26.880 57.946 1.00 84.44 615 GLY A O 1
ATOM 4804 N N . GLN A 1 616 ? -19.207 -25.185 57.849 1.00 84.56 616 GLN A N 1
ATOM 4805 C CA . GLN A 1 616 ? -20.129 -24.165 58.364 1.00 84.56 616 GLN A CA 1
ATOM 4806 C C . GLN A 1 616 ? -21.271 -23.860 57.380 1.00 84.56 616 GLN A C 1
ATOM 4808 O O . GLN A 1 616 ? -22.430 -23.829 57.784 1.00 84.56 616 GLN A O 1
ATOM 4813 N N . TYR A 1 617 ? -20.950 -23.660 56.099 1.00 87.31 617 TYR A N 1
ATOM 4814 C CA . TYR A 1 617 ? -21.915 -23.307 55.057 1.00 87.31 617 TYR A CA 1
ATOM 4815 C C . TYR A 1 617 ? -22.331 -24.548 54.274 1.00 87.31 617 TYR A C 1
ATOM 4817 O O . TYR A 1 617 ? -21.529 -25.125 53.539 1.00 87.31 617 TYR A O 1
ATOM 4825 N N . LYS A 1 618 ? -23.590 -24.956 54.456 1.00 81.50 618 LYS A N 1
ATOM 4826 C CA . LYS A 1 618 ? -24.124 -26.226 53.948 1.00 81.50 618 LYS A CA 1
ATOM 4827 C C . LYS A 1 618 ? -24.507 -26.163 52.472 1.00 81.50 618 LYS A C 1
ATOM 4829 O O . LYS A 1 618 ? -24.413 -27.174 51.784 1.00 81.50 618 LYS A O 1
ATOM 4834 N N . CYS A 1 619 ? -24.935 -24.995 51.996 1.00 87.44 619 CYS A N 1
ATOM 4835 C CA . CYS A 1 619 ? -25.412 -24.787 50.630 1.00 87.44 619 CYS A CA 1
ATOM 4836 C C . CYS A 1 619 ? -25.392 -23.302 50.226 1.00 87.44 619 CYS A C 1
ATOM 4838 O O . CYS A 1 619 ? -25.149 -22.437 51.074 1.00 87.44 619 CYS A O 1
ATOM 4840 N N . SER A 1 620 ? -25.658 -22.985 48.951 1.00 90.12 620 SER A N 1
ATOM 4841 C CA . SER A 1 620 ? -25.968 -21.603 48.544 1.00 90.12 620 SER A CA 1
ATOM 4842 C C . SER A 1 620 ? -27.476 -21.376 48.531 1.00 90.12 620 SER A C 1
ATOM 4844 O O . SER A 1 620 ? -28.241 -22.250 48.128 1.00 90.12 620 SER A O 1
ATOM 4846 N N . ASN A 1 621 ? -27.897 -20.168 48.886 1.00 88.06 621 ASN A N 1
ATOM 4847 C CA . ASN A 1 621 ? -29.221 -19.633 48.580 1.00 88.06 621 ASN A CA 1
ATOM 4848 C C . ASN A 1 621 ? -29.347 -19.326 47.066 1.00 88.06 621 ASN A C 1
ATOM 4850 O O . ASN A 1 621 ? -28.321 -19.245 46.375 1.00 88.06 621 ASN A O 1
ATOM 4854 N N . PRO A 1 622 ? -30.569 -19.117 46.529 1.00 83.69 622 PRO A N 1
ATOM 4855 C CA . PRO A 1 622 ? -30.785 -18.751 45.121 1.00 83.69 622 PRO A CA 1
ATOM 4856 C C . PRO A 1 622 ? -30.112 -17.440 44.677 1.00 83.69 622 PRO A C 1
ATOM 4858 O O . PRO A 1 622 ? -29.804 -17.281 43.499 1.00 83.69 622 PRO A O 1
ATOM 4861 N N . ASP A 1 623 ? -29.854 -16.517 45.607 1.00 86.69 623 ASP A N 1
ATOM 4862 C CA . ASP A 1 623 ? -29.133 -15.256 45.367 1.00 86.69 623 ASP A CA 1
ATOM 4863 C C . ASP A 1 623 ? -27.596 -15.415 45.339 1.00 86.69 623 ASP A C 1
ATOM 4865 O O . ASP A 1 623 ? -26.874 -14.451 45.092 1.00 86.69 623 ASP A O 1
ATOM 4869 N N . GLY A 1 624 ? -27.081 -16.627 45.581 1.00 88.06 624 GLY A N 1
ATOM 4870 C CA . GLY A 1 624 ? -25.648 -16.920 45.668 1.00 88.06 624 GLY A CA 1
ATOM 4871 C C . GLY A 1 624 ? -25.017 -16.642 47.038 1.00 88.06 624 GLY A C 1
ATOM 4872 O O . GLY A 1 624 ? -23.815 -16.866 47.201 1.00 88.06 624 GLY A O 1
ATOM 4873 N N . SER A 1 625 ? -25.790 -16.204 48.037 1.00 92.56 625 SER A N 1
ATOM 4874 C CA . SER A 1 625 ? -25.318 -16.087 49.421 1.00 92.56 625 SER A CA 1
ATOM 4875 C C . SER A 1 625 ? -25.189 -17.455 50.100 1.00 92.56 625 SER A C 1
ATOM 4877 O O . SER A 1 625 ? -25.822 -18.435 49.702 1.00 92.56 625 SER A O 1
ATOM 4879 N N . CYS A 1 626 ? -24.332 -17.554 51.113 1.00 92.81 626 CYS A N 1
ATOM 4880 C CA . CYS A 1 626 ? -24.144 -18.801 51.851 1.00 92.81 626 CYS A CA 1
ATOM 4881 C C . CYS A 1 626 ? -25.261 -19.060 52.863 1.00 92.81 626 CYS A C 1
ATOM 4883 O O . CYS A 1 626 ? -25.548 -18.206 53.702 1.00 92.81 626 CYS A O 1
ATOM 4885 N N . SER A 1 627 ? -25.811 -20.275 52.858 1.00 90.56 627 SER A N 1
ATOM 4886 C CA . SER A 1 627 ? -26.760 -20.734 53.871 1.00 90.56 627 SER A CA 1
ATOM 4887 C C . SER A 1 627 ? -26.092 -21.631 54.915 1.00 90.56 627 SER A C 1
ATOM 4889 O O . SER A 1 627 ? -25.278 -22.507 54.603 1.00 90.56 627 SER A O 1
ATOM 4891 N N . LEU A 1 628 ? -26.486 -21.427 56.173 1.00 88.25 628 LEU A N 1
ATOM 4892 C CA . LEU A 1 628 ? -26.242 -22.358 57.280 1.00 88.25 628 LEU A CA 1
ATOM 4893 C C . LEU A 1 628 ? -27.354 -23.419 57.385 1.00 88.25 628 LEU A C 1
ATOM 4895 O O . LEU A 1 628 ? -27.136 -24.473 57.977 1.00 88.25 628 LEU A O 1
ATOM 4899 N N . ASP A 1 629 ? -28.536 -23.139 56.827 1.00 86.31 629 ASP A N 1
ATOM 4900 C CA . ASP A 1 629 ? -29.705 -24.017 56.859 1.00 86.31 629 ASP A CA 1
ATOM 4901 C C . ASP A 1 629 ? -29.716 -24.929 55.617 1.00 86.31 629 ASP A C 1
ATOM 4903 O O . ASP A 1 629 ? -29.870 -24.421 54.500 1.00 86.31 629 ASP A O 1
ATOM 4907 N N . PRO A 1 630 ? -29.573 -26.261 55.779 1.00 79.38 630 PRO A N 1
ATOM 4908 C CA . PRO A 1 630 ? -29.594 -27.213 54.673 1.00 79.38 630 PRO A CA 1
ATOM 4909 C C . PRO A 1 630 ? -30.987 -27.419 54.053 1.00 79.38 630 PRO A C 1
ATOM 4911 O O . PRO A 1 630 ? -31.091 -28.190 53.101 1.00 79.38 630 PRO A O 1
ATOM 4914 N N . ASN A 1 631 ? -32.047 -26.789 54.584 1.00 80.06 631 ASN A N 1
ATOM 4915 C CA . ASN A 1 631 ? -33.428 -26.984 54.128 1.00 80.06 631 ASN A CA 1
ATOM 4916 C C . ASN A 1 631 ? -33.940 -25.926 53.136 1.00 80.06 631 ASN A C 1
ATOM 4918 O O . ASN A 1 631 ? -35.035 -26.088 52.597 1.00 80.06 631 ASN A O 1
ATOM 4922 N N . ASN A 1 632 ? -33.188 -24.843 52.911 1.00 84.00 632 ASN A N 1
ATOM 4923 C CA . ASN A 1 632 ? -33.599 -23.723 52.057 1.00 84.00 632 ASN A CA 1
ATOM 4924 C C . ASN A 1 632 ? -32.531 -23.375 51.007 1.00 84.00 632 ASN A C 1
ATOM 4926 O O . ASN A 1 632 ? -32.178 -22.218 50.791 1.00 84.00 632 ASN A O 1
ATOM 4930 N N . CYS A 1 633 ? -31.981 -24.403 50.373 1.00 85.44 633 CYS A N 1
ATOM 4931 C CA . CYS A 1 633 ? -30.877 -24.282 49.434 1.00 85.44 633 CYS A CA 1
ATOM 4932 C C . CYS A 1 633 ? -31.386 -23.982 48.020 1.00 85.44 633 CYS A C 1
ATOM 4934 O O . CYS A 1 633 ? -32.359 -24.583 47.580 1.00 85.44 633 CYS A O 1
ATOM 4936 N N . GLY A 1 634 ? -30.716 -23.090 47.291 1.00 84.25 634 GLY A N 1
ATOM 4937 C CA . GLY A 1 634 ? -30.861 -22.912 45.840 1.00 84.25 634 GLY A CA 1
ATOM 4938 C C . GLY A 1 634 ? -29.803 -23.671 45.025 1.00 84.25 634 GLY A C 1
ATOM 4939 O O . GLY A 1 634 ? -29.993 -23.899 43.833 1.00 84.25 634 GLY A O 1
ATOM 4940 N N . SER A 1 635 ? -28.692 -24.080 45.650 1.00 85.75 635 SER A N 1
ATOM 4941 C CA . SER A 1 635 ? -27.715 -25.010 45.067 1.00 85.75 635 SER A CA 1
ATOM 4942 C C . SER A 1 635 ? -26.956 -25.805 46.135 1.00 85.75 635 SER A C 1
ATOM 4944 O O . SER A 1 635 ? -26.813 -25.341 47.266 1.00 85.75 635 SER A O 1
ATOM 4946 N N . CYS A 1 636 ? -26.470 -26.997 45.776 1.00 83.00 636 CYS A N 1
ATOM 4947 C CA . CYS A 1 636 ? -25.812 -27.946 46.680 1.00 83.00 636 CYS A CA 1
ATOM 4948 C C . CYS A 1 636 ? -24.387 -28.290 46.224 1.00 83.00 636 CYS A C 1
ATOM 4950 O O . CYS A 1 636 ? -24.089 -28.273 45.031 1.00 83.00 636 CYS A O 1
ATOM 4952 N N . SER A 1 637 ? -23.540 -28.683 47.182 1.00 80.75 637 SER A N 1
ATOM 4953 C CA . SER A 1 637 ? -22.193 -29.212 46.924 1.00 80.75 637 SER A CA 1
ATOM 4954 C C . SER A 1 637 ? -22.225 -30.450 46.016 1.00 80.75 637 SER A C 1
ATOM 4956 O O . SER A 1 637 ? -23.164 -31.234 46.085 1.00 80.75 637 SER A O 1
ATOM 4958 N N . PHE A 1 638 ? -21.154 -30.714 45.259 1.00 73.69 638 PHE A N 1
ATOM 4959 C CA . PHE A 1 638 ? -21.034 -31.833 44.296 1.00 73.69 638 PHE A CA 1
ATOM 4960 C C . PHE A 1 638 ? -21.255 -33.255 44.862 1.00 73.69 638 PHE A C 1
ATOM 4962 O O . PHE A 1 638 ? -21.326 -34.214 44.098 1.00 73.69 638 PHE A O 1
ATOM 4969 N N . SER A 1 639 ? -21.324 -33.412 46.186 1.00 75.38 639 SER A N 1
ATOM 4970 C CA . SER A 1 639 ? -21.644 -34.674 46.877 1.00 75.38 639 SER A CA 1
ATOM 4971 C C . SER A 1 639 ? -23.134 -34.828 47.226 1.00 75.38 639 SER A C 1
ATOM 4973 O O . SER A 1 639 ? -23.542 -35.857 47.772 1.00 75.38 639 SER A O 1
ATOM 4975 N N . GLN A 1 640 ? -23.954 -33.819 46.920 1.00 78.88 640 GLN A N 1
ATOM 4976 C CA . GLN A 1 640 ? -25.365 -33.729 47.276 1.00 78.88 640 GLN A CA 1
ATOM 4977 C C . GLN A 1 640 ? -26.212 -33.220 46.100 1.00 78.88 640 GLN A C 1
ATOM 4979 O O . GLN A 1 640 ? -25.784 -32.372 45.324 1.00 78.88 640 GLN A O 1
ATOM 4984 N N . CYS A 1 641 ? -27.445 -33.706 45.994 1.00 77.81 641 CYS A N 1
ATOM 4985 C CA . CYS A 1 641 ? -28.451 -33.214 45.060 1.00 77.81 641 CYS A CA 1
ATOM 4986 C C . CYS A 1 641 ? -29.475 -32.324 45.777 1.00 77.81 641 CYS A C 1
ATOM 4988 O O . CYS A 1 641 ? -29.746 -32.504 46.969 1.00 77.81 641 CYS A O 1
ATOM 4990 N N . LEU A 1 642 ? -30.056 -31.370 45.045 1.00 78.62 642 LEU A N 1
ATOM 4991 C CA . LEU A 1 642 ? -31.093 -30.485 45.567 1.00 78.62 642 LEU A CA 1
ATOM 4992 C C . LEU A 1 642 ? -32.471 -31.150 45.452 1.00 78.62 642 LEU A C 1
ATOM 4994 O O . LEU A 1 642 ? -33.057 -31.184 44.374 1.00 78.62 642 LEU A O 1
ATOM 4998 N N . ASN A 1 643 ? -33.008 -31.639 46.567 1.00 82.00 643 ASN A N 1
ATOM 4999 C CA . ASN A 1 643 ? -34.368 -32.163 46.631 1.00 82.00 643 ASN A CA 1
ATOM 5000 C C . ASN A 1 643 ? -35.356 -30.997 46.824 1.00 82.00 643 ASN A C 1
ATOM 5002 O O . ASN A 1 643 ? -35.479 -30.457 47.925 1.00 82.00 643 ASN A O 1
ATOM 5006 N N . LEU A 1 644 ? -36.005 -30.568 45.736 1.00 77.38 644 LEU A N 1
ATOM 5007 C CA . LEU A 1 644 ? -36.923 -29.422 45.694 1.00 77.38 644 LEU A CA 1
ATOM 5008 C C . LEU A 1 644 ? -38.164 -29.637 46.579 1.00 77.38 644 LEU A C 1
ATOM 5010 O O . LEU A 1 644 ? -39.147 -30.247 46.165 1.00 77.38 644 LEU A O 1
ATOM 5014 N N . THR A 1 645 ? -38.151 -29.055 47.777 1.00 72.19 645 THR A N 1
ATOM 5015 C CA . THR A 1 645 ? -39.307 -29.013 48.687 1.00 72.19 645 THR A CA 1
ATOM 5016 C C . THR A 1 645 ? -40.227 -27.819 48.426 1.00 72.19 645 THR A C 1
ATOM 5018 O O . THR A 1 645 ? -41.397 -27.865 48.806 1.00 72.19 645 THR A O 1
ATOM 5021 N N . ASN A 1 646 ? -39.747 -26.767 47.749 1.00 68.81 646 ASN A N 1
ATOM 5022 C CA . ASN A 1 646 ? -40.548 -25.607 47.356 1.00 68.81 646 ASN A CA 1
ATOM 5023 C C . ASN A 1 646 ? -40.305 -25.208 45.888 1.00 68.81 646 ASN A C 1
ATOM 5025 O O . ASN A 1 646 ? -39.416 -24.419 45.562 1.00 68.81 646 ASN A O 1
ATOM 5029 N N . LEU A 1 647 ? -41.174 -25.710 45.004 1.00 66.94 647 LEU A N 1
ATOM 5030 C CA . LEU A 1 647 ? -41.185 -25.419 43.562 1.00 66.94 647 LEU A CA 1
ATOM 5031 C C . LEU A 1 647 ? -41.326 -23.926 43.212 1.00 66.94 647 LEU A C 1
ATOM 5033 O O . LEU A 1 647 ? -40.833 -23.511 42.168 1.00 66.94 647 LEU A O 1
ATOM 5037 N N . ILE A 1 648 ? -41.983 -23.117 44.053 1.00 66.50 648 ILE A N 1
ATOM 5038 C CA . ILE A 1 648 ? -42.219 -21.688 43.773 1.00 66.50 648 ILE A CA 1
ATOM 5039 C C . ILE A 1 648 ? -40.969 -20.858 44.093 1.00 66.50 648 ILE A C 1
ATOM 5041 O O . ILE A 1 648 ? -40.624 -19.951 43.342 1.00 66.50 648 ILE A O 1
ATOM 5045 N N . ALA A 1 649 ? -40.279 -21.180 45.190 1.00 65.75 649 ALA A N 1
ATOM 5046 C CA . ALA A 1 649 ? -39.047 -20.498 45.594 1.00 65.75 649 ALA A CA 1
ATOM 5047 C C . ALA A 1 649 ? -37.784 -21.035 44.892 1.00 65.75 649 ALA A C 1
ATOM 5049 O O . ALA A 1 649 ? -36.719 -20.438 45.029 1.00 65.75 649 ALA A O 1
ATOM 5050 N N . GLN A 1 650 ? -37.893 -22.160 44.171 1.00 74.25 650 GLN A N 1
ATOM 5051 C CA . GLN A 1 650 ? -36.758 -22.958 43.684 1.00 74.25 650 GLN A CA 1
ATOM 5052 C C . GLN A 1 650 ? -35.776 -23.342 44.805 1.00 74.25 650 GLN A C 1
ATOM 5054 O O . GLN A 1 650 ? -34.568 -23.414 44.581 1.00 74.25 650 GLN A O 1
ATOM 5059 N N . THR A 1 651 ? -36.296 -23.591 46.014 1.00 77.12 651 THR A N 1
ATOM 5060 C CA . THR A 1 651 ? -35.489 -24.035 47.157 1.00 77.12 651 THR A CA 1
ATOM 5061 C C . THR A 1 651 ? -35.805 -25.463 47.583 1.00 77.12 651 THR A C 1
ATOM 5063 O O . THR A 1 651 ? -36.902 -25.988 47.366 1.00 77.12 651 THR A O 1
ATOM 5066 N N . GLY A 1 652 ? -34.798 -26.118 48.154 1.00 81.94 652 GLY A N 1
ATOM 5067 C CA . GLY A 1 652 ? -34.851 -27.526 48.514 1.00 81.94 652 GLY A CA 1
ATOM 5068 C C . GLY A 1 652 ? -33.846 -27.932 49.585 1.00 81.94 652 GLY A C 1
ATOM 5069 O O . GLY A 1 652 ? -33.053 -27.121 50.067 1.00 81.94 652 GLY A O 1
ATOM 5070 N N . ILE A 1 653 ? -33.882 -29.218 49.930 1.00 84.50 653 ILE A N 1
ATOM 5071 C CA . ILE A 1 653 ? -32.985 -29.851 50.896 1.00 84.50 653 ILE A CA 1
ATOM 5072 C C . ILE A 1 653 ? -31.804 -30.475 50.148 1.00 84.50 653 ILE A C 1
ATOM 5074 O O . ILE A 1 653 ? -32.006 -31.269 49.229 1.00 84.50 653 ILE A O 1
ATOM 5078 N N . CYS A 1 654 ? -30.569 -30.175 50.554 1.00 79.12 654 CYS A N 1
ATOM 5079 C CA . CYS A 1 654 ? -29.401 -30.867 50.003 1.00 79.12 654 CYS A CA 1
ATOM 5080 C C . CYS A 1 654 ? -29.280 -32.284 50.583 1.00 79.12 654 CYS A C 1
ATOM 5082 O O . CYS A 1 654 ? -29.023 -32.462 51.775 1.00 79.12 654 CYS A O 1
ATOM 5084 N N . THR A 1 655 ? -29.444 -33.302 49.736 1.00 79.44 655 THR A N 1
ATOM 5085 C CA . THR A 1 655 ? -29.426 -34.724 50.129 1.00 79.44 655 THR A CA 1
ATOM 5086 C C . THR A 1 655 ? -28.266 -35.473 49.462 1.00 79.44 655 THR A C 1
ATOM 5088 O O . THR A 1 655 ? -27.945 -35.164 48.317 1.00 79.44 655 THR A O 1
ATOM 5091 N N . PRO A 1 656 ? -27.580 -36.420 50.136 1.00 78.69 656 PRO A N 1
ATOM 5092 C CA . PRO A 1 656 ? -26.450 -37.141 49.543 1.00 78.69 656 PRO A CA 1
ATOM 5093 C C . PRO A 1 656 ? -26.820 -37.906 48.267 1.00 78.69 656 PRO A C 1
ATOM 5095 O O . PRO A 1 656 ? -27.885 -38.519 48.183 1.00 78.69 656 PRO A O 1
ATOM 5098 N N . ILE A 1 657 ? -25.905 -37.923 47.294 1.00 67.12 657 ILE A N 1
ATOM 5099 C CA . ILE A 1 657 ? -26.069 -38.697 46.056 1.00 67.12 657 ILE A CA 1
ATOM 5100 C C . ILE A 1 657 ? -26.109 -40.194 46.409 1.00 67.12 657 ILE A C 1
ATOM 5102 O O . ILE A 1 657 ? -25.100 -40.778 46.800 1.00 67.12 657 ILE A O 1
ATOM 5106 N N . GLY A 1 658 ? -27.293 -40.803 46.297 1.00 54.97 658 GLY A N 1
ATOM 5107 C CA . GLY A 1 658 ? -27.542 -42.201 46.678 1.00 54.97 658 GLY A CA 1
ATOM 5108 C C . GLY A 1 658 ? -28.996 -42.513 47.054 1.00 54.97 658 GLY A C 1
ATOM 5109 O O . GLY A 1 658 ? -29.393 -43.675 47.038 1.00 54.97 658 GLY A O 1
ATOM 5110 N N . SER A 1 659 ? -29.812 -41.495 47.340 1.00 53.00 659 SER A N 1
ATOM 5111 C CA . SER A 1 659 ? -31.242 -41.640 47.652 1.00 53.00 659 SER A CA 1
ATOM 5112 C C . SER A 1 659 ? -32.092 -40.711 46.780 1.00 53.00 659 SER A C 1
ATOM 5114 O O . SER A 1 659 ? -32.162 -39.523 47.068 1.00 53.00 659 SER A O 1
ATOM 5116 N N . TYR A 1 660 ? -32.718 -41.270 45.732 1.00 54.16 660 TYR A N 1
ATOM 5117 C CA . TYR A 1 660 ? -33.696 -40.635 44.824 1.00 54.16 660 TYR A CA 1
ATOM 5118 C C . TYR A 1 660 ? -33.433 -39.150 44.502 1.00 54.16 660 TYR A C 1
ATOM 5120 O O . TYR A 1 660 ? -34.176 -38.262 44.916 1.00 54.16 660 TYR A O 1
ATOM 5128 N N . CYS A 1 661 ? -32.376 -38.895 43.731 1.00 47.81 661 CYS A N 1
ATOM 5129 C CA . CYS A 1 661 ? -32.058 -37.574 43.196 1.00 47.81 661 CYS A CA 1
ATOM 5130 C C . CYS A 1 661 ? -32.605 -37.430 41.770 1.00 47.81 661 CYS A C 1
ATOM 5132 O O . CYS A 1 661 ? -32.041 -38.025 40.854 1.00 47.81 661 CYS A O 1
ATOM 5134 N N . GLN A 1 662 ? -33.634 -36.604 41.581 1.00 47.00 662 GLN A N 1
ATOM 5135 C CA . GLN A 1 662 ? -33.989 -36.066 40.265 1.00 47.00 662 GLN A CA 1
ATOM 5136 C C . GLN A 1 662 ? -33.333 -34.695 40.093 1.00 47.00 662 GLN A C 1
ATOM 5138 O O . GLN A 1 662 ? -33.289 -33.904 41.038 1.00 47.00 662 GLN A O 1
ATOM 5143 N N . ASP A 1 663 ? -32.811 -34.412 38.900 1.00 44.53 663 ASP A N 1
ATOM 5144 C CA . ASP A 1 663 ? -32.447 -33.046 38.534 1.00 44.53 663 ASP A CA 1
ATOM 5145 C C . ASP A 1 663 ? -33.706 -32.218 38.206 1.00 44.53 663 ASP A C 1
ATOM 5147 O O . ASP A 1 663 ? -34.835 -32.715 38.229 1.00 44.53 663 ASP A O 1
ATOM 5151 N N . SER A 1 664 ? -33.536 -30.936 37.880 1.00 43.91 664 SER A N 1
ATOM 5152 C CA . SER A 1 664 ? -34.655 -30.053 37.522 1.00 43.91 664 SER A CA 1
ATOM 5153 C C . SER A 1 664 ? -35.324 -30.378 36.173 1.00 43.91 664 SER A C 1
ATOM 5155 O O . SER A 1 664 ? -36.211 -29.634 35.751 1.00 43.91 664 SER A O 1
ATOM 5157 N N . GLN A 1 665 ? -34.923 -31.463 35.497 1.00 45.00 665 GLN A N 1
ATOM 5158 C CA . GLN A 1 665 ? -35.521 -31.974 34.258 1.00 45.00 665 GLN A CA 1
ATOM 5159 C C . GLN A 1 665 ? -36.126 -33.384 34.412 1.00 45.00 665 GLN A C 1
ATOM 5161 O O . GLN A 1 665 ? -36.894 -33.800 33.545 1.00 45.00 665 GLN A O 1
ATOM 5166 N N . GLY A 1 666 ? -35.857 -34.085 35.520 1.00 41.44 666 GLY A N 1
ATOM 5167 C CA . GLY A 1 666 ? -36.466 -35.374 35.861 1.00 41.44 666 GLY A CA 1
ATOM 5168 C C . GLY A 1 666 ? -35.813 -36.603 35.214 1.00 41.44 666 GLY A C 1
ATOM 5169 O O . GLY A 1 666 ? -36.494 -37.613 35.053 1.00 41.44 666 GLY A O 1
ATOM 5170 N N . ASP A 1 667 ? -34.533 -36.543 34.825 1.00 38.94 667 ASP A N 1
ATOM 5171 C CA . ASP A 1 667 ? -33.809 -37.688 34.233 1.00 38.94 667 ASP A CA 1
ATOM 5172 C C . ASP A 1 667 ? -32.985 -38.434 35.312 1.00 38.94 667 ASP A C 1
ATOM 5174 O O . ASP A 1 667 ? -32.043 -37.886 35.887 1.00 38.94 667 ASP A O 1
ATOM 5178 N N . ASP A 1 668 ? -33.331 -39.697 35.600 1.00 38.72 668 ASP A N 1
ATOM 5179 C CA . ASP A 1 668 ? -32.781 -40.525 36.698 1.00 38.72 668 ASP A CA 1
ATOM 5180 C C . ASP A 1 668 ? -31.333 -41.031 36.440 1.00 38.72 668 ASP A C 1
ATOM 5182 O O . ASP A 1 668 ? -31.036 -42.225 36.554 1.00 38.72 668 ASP A O 1
ATOM 5186 N N . ARG A 1 669 ? -30.393 -40.158 36.038 1.00 38.16 669 ARG A N 1
ATOM 5187 C CA . ARG A 1 669 ? -29.031 -40.561 35.613 1.00 38.16 669 ARG A CA 1
ATOM 5188 C C . ARG A 1 669 ? -27.888 -39.733 36.205 1.00 38.16 669 ARG A C 1
ATOM 5190 O O . ARG A 1 669 ? -27.116 -39.089 35.494 1.00 38.16 669 ARG A O 1
ATOM 5197 N N . CYS A 1 670 ? -27.682 -39.888 37.510 1.00 35.19 670 CYS A N 1
ATOM 5198 C CA . CYS A 1 670 ? -26.433 -39.510 38.175 1.00 35.19 670 CYS A CA 1
ATOM 5199 C C . CYS A 1 670 ? -25.348 -40.591 37.985 1.00 35.19 670 CYS A C 1
ATOM 5201 O O . CYS A 1 670 ? -25.380 -41.626 38.646 1.00 35.19 670 CYS A O 1
ATOM 5203 N N . LEU A 1 671 ? -24.348 -40.326 37.138 1.00 35.91 671 LEU A N 1
ATOM 5204 C CA . LEU A 1 671 ? -23.038 -40.994 37.173 1.00 35.91 671 LEU A CA 1
ATOM 5205 C C . LEU A 1 671 ? -21.948 -39.939 37.343 1.00 35.91 671 LEU A C 1
ATOM 5207 O O . LEU A 1 671 ? -22.024 -38.861 36.748 1.00 35.91 671 LEU A O 1
ATOM 5211 N N . THR A 1 672 ? -20.916 -40.239 38.131 1.00 40.25 672 THR A N 1
ATOM 5212 C CA . THR A 1 672 ? -19.815 -39.293 38.330 1.00 40.25 672 THR A CA 1
ATOM 5213 C C . THR A 1 672 ? -18.966 -39.168 37.063 1.00 40.25 672 THR A C 1
ATOM 5215 O O . THR A 1 672 ? -18.868 -40.088 36.245 1.00 40.25 672 THR A O 1
ATOM 5218 N N . PHE A 1 673 ? -18.272 -38.036 36.906 1.00 34.59 673 PHE A N 1
ATOM 5219 C CA . PHE A 1 673 ? -17.405 -37.786 35.743 1.00 34.59 673 PHE A CA 1
ATOM 5220 C C . PHE A 1 673 ? -16.300 -38.854 35.571 1.00 34.59 673 PHE A C 1
ATOM 5222 O O . PHE A 1 673 ? -15.795 -39.053 34.472 1.00 34.59 673 PHE A O 1
ATOM 5229 N N . LYS A 1 674 ? -15.965 -39.583 36.647 1.00 36.34 674 LYS A N 1
ATOM 5230 C CA . LYS A 1 674 ? -14.960 -40.658 36.686 1.00 36.34 674 LYS A CA 1
ATOM 5231 C C . LYS A 1 674 ? -15.489 -42.019 36.192 1.00 36.34 674 LYS A C 1
ATOM 5233 O O . LYS A 1 674 ? -14.709 -42.866 35.760 1.00 36.34 674 LYS A O 1
ATOM 5238 N N . GLU A 1 675 ? -16.806 -42.220 36.222 1.00 37.19 675 GLU A N 1
ATOM 5239 C CA . GLU A 1 675 ? -17.494 -43.440 35.756 1.00 37.19 675 GLU A CA 1
ATOM 5240 C C . GLU A 1 675 ? -17.896 -43.346 34.272 1.00 37.19 675 GLU A C 1
ATOM 5242 O O . GLU A 1 675 ? -18.049 -44.356 33.579 1.00 37.19 675 GLU A O 1
ATOM 5247 N N . ARG A 1 676 ? -17.992 -42.121 33.737 1.00 40.09 676 ARG A N 1
ATOM 5248 C CA . ARG A 1 676 ? -18.257 -41.878 32.310 1.00 40.09 676 ARG A CA 1
ATOM 5249 C C . ARG A 1 676 ? -17.072 -42.249 31.406 1.00 40.09 676 ARG A C 1
ATOM 5251 O O . ARG A 1 676 ? -17.288 -42.738 30.302 1.00 40.09 676 ARG A O 1
ATOM 5258 N N . ASP A 1 677 ? -15.839 -42.083 31.890 1.00 38.84 677 ASP A N 1
ATOM 5259 C CA . ASP A 1 677 ? -14.612 -42.445 31.156 1.00 38.84 677 ASP A CA 1
ATOM 5260 C C . ASP A 1 677 ? -14.308 -43.955 31.165 1.00 38.84 677 ASP A C 1
ATOM 5262 O O . ASP A 1 677 ? -13.588 -44.452 30.299 1.00 38.84 677 ASP A O 1
ATOM 5266 N N . SER A 1 678 ? -14.856 -44.714 32.119 1.00 32.31 678 SER A N 1
ATOM 5267 C CA . SER A 1 678 ? -14.565 -46.148 32.285 1.00 32.31 678 SER A CA 1
ATOM 5268 C C . SER A 1 678 ? -15.540 -47.082 31.552 1.00 32.31 678 SER A C 1
ATOM 5270 O O . SER A 1 678 ? -15.241 -48.263 31.396 1.00 32.31 678 SER A O 1
ATOM 5272 N N . SER A 1 679 ? -16.659 -46.568 31.029 1.00 28.83 679 SER A N 1
ATOM 5273 C CA . SER A 1 679 ? -17.654 -47.350 30.271 1.00 28.83 679 SER A CA 1
ATOM 5274 C C . SER A 1 679 ? -17.445 -47.360 28.747 1.00 28.83 679 SER A C 1
ATOM 5276 O O . SER A 1 679 ? -18.033 -48.196 28.067 1.00 28.83 679 SER A O 1
ATOM 5278 N N . ASN A 1 680 ? -16.564 -46.508 28.204 1.00 31.77 680 ASN A N 1
ATOM 5279 C CA . ASN A 1 680 ? -16.277 -46.415 26.760 1.00 31.77 680 ASN A CA 1
ATOM 5280 C C . ASN A 1 680 ? -14.941 -47.056 26.324 1.00 31.77 680 ASN A C 1
ATOM 5282 O O . ASN A 1 680 ? -14.445 -46.789 25.228 1.00 31.77 680 ASN A O 1
ATOM 5286 N N . GLN A 1 681 ? -14.359 -47.952 27.129 1.00 33.38 681 GLN A N 1
ATOM 5287 C CA . GLN A 1 681 ? -13.248 -48.804 26.683 1.00 33.38 681 GLN A CA 1
ATOM 5288 C C . GLN A 1 681 ? -13.745 -50.063 25.951 1.00 33.38 681 GLN A C 1
ATOM 5290 O O . GLN A 1 681 ? -13.561 -51.184 26.423 1.00 33.38 681 GLN A O 1
ATOM 5295 N N . GLN A 1 682 ? -14.324 -49.895 24.756 1.00 27.22 682 GLN A N 1
ATOM 5296 C CA . GLN A 1 682 ? -14.461 -50.993 23.791 1.00 27.22 682 GLN A CA 1
ATOM 5297 C C . GLN A 1 682 ? -14.017 -50.588 22.378 1.00 27.22 682 GLN A C 1
ATOM 5299 O O . GLN A 1 682 ? -14.613 -49.745 21.723 1.00 27.22 682 GLN A O 1
ATOM 5304 N N . GLN A 1 683 ? -12.943 -51.253 21.945 1.00 25.92 683 GLN A N 1
ATOM 5305 C CA . GLN A 1 683 ? -12.490 -51.501 20.570 1.00 25.92 683 GLN A CA 1
ATOM 5306 C C . GLN A 1 683 ? -12.520 -50.334 19.563 1.00 25.92 683 GLN A C 1
ATOM 5308 O O . GLN A 1 683 ? -13.476 -50.099 18.827 1.00 25.92 683 GLN A O 1
ATOM 5313 N N . ILE A 1 684 ? -11.348 -49.712 19.416 1.00 32.59 684 ILE A N 1
ATOM 5314 C CA . ILE A 1 684 ? -10.973 -48.894 18.258 1.00 32.59 684 ILE A CA 1
ATOM 5315 C C . ILE A 1 684 ? -11.049 -49.757 16.986 1.00 32.59 684 ILE A C 1
ATOM 5317 O O . ILE A 1 684 ? -10.168 -50.589 16.788 1.00 32.59 684 ILE A O 1
ATOM 5321 N N . ASN A 1 685 ? -12.070 -49.554 16.138 1.00 26.72 685 ASN A N 1
ATOM 5322 C CA . ASN A 1 685 ? -12.026 -49.781 14.678 1.00 26.72 685 ASN A CA 1
ATOM 5323 C C . ASN A 1 685 ? -13.334 -49.372 13.957 1.00 26.72 685 ASN A C 1
ATOM 5325 O O . ASN A 1 685 ? -14.057 -50.211 13.423 1.00 26.72 685 ASN A O 1
ATOM 5329 N N . SER A 1 686 ? -13.644 -48.072 13.909 1.00 22.91 686 SER A N 1
ATOM 5330 C CA . SER A 1 686 ? -14.296 -47.404 12.755 1.00 22.91 686 SER A CA 1
ATOM 5331 C C . SER A 1 686 ? -14.499 -45.914 13.050 1.00 22.91 686 SER A C 1
ATOM 5333 O O . SER A 1 686 ? -15.355 -45.522 13.836 1.00 22.91 686 SER A O 1
ATOM 5335 N N . ILE A 1 687 ? -13.693 -45.060 12.414 1.00 24.09 687 ILE A N 1
ATOM 5336 C CA . ILE A 1 687 ? -13.892 -43.606 12.450 1.00 24.09 687 ILE A CA 1
ATOM 5337 C C . ILE A 1 687 ? -15.035 -43.265 11.493 1.00 24.09 687 ILE A C 1
ATOM 5339 O O . ILE A 1 687 ? -14.935 -43.535 10.297 1.00 24.09 687 ILE A O 1
ATOM 5343 N N . PHE A 1 688 ? -16.097 -42.642 12.004 1.00 23.38 688 PHE A N 1
ATOM 5344 C CA . PHE A 1 688 ? -17.118 -42.037 11.153 1.00 23.38 688 PHE A CA 1
ATOM 5345 C C . PHE A 1 688 ? -16.530 -40.839 10.400 1.00 23.38 688 PHE A C 1
ATOM 5347 O O . PHE A 1 688 ? -16.037 -39.885 11.005 1.00 23.38 688 PHE A O 1
ATOM 5354 N N . GLN A 1 689 ? -16.607 -40.886 9.072 1.00 21.73 689 GLN A N 1
ATOM 5355 C CA . GLN A 1 689 ? -16.308 -39.749 8.209 1.00 21.73 689 GLN A CA 1
ATOM 5356 C C . GLN A 1 689 ? -17.439 -38.719 8.322 1.00 21.73 689 GLN A C 1
ATOM 5358 O O . GLN A 1 689 ? -18.584 -39.002 7.969 1.00 21.73 689 GLN A O 1
ATOM 5363 N N . LEU A 1 690 ? -17.113 -37.507 8.772 1.00 21.38 690 LEU A N 1
ATOM 5364 C CA . LEU A 1 690 ? -17.941 -36.329 8.525 1.00 21.38 690 LEU A CA 1
ATOM 5365 C C . LEU A 1 690 ? -17.652 -35.850 7.101 1.00 21.38 690 LEU A C 1
ATOM 5367 O O . LEU A 1 690 ? -16.647 -35.187 6.851 1.00 21.38 690 LEU A O 1
ATOM 5371 N N . ASN A 1 691 ? -18.515 -36.240 6.165 1.00 21.03 691 ASN A N 1
ATOM 5372 C CA . ASN A 1 691 ? -18.399 -35.843 4.767 1.00 21.03 691 ASN A CA 1
ATOM 5373 C C . ASN A 1 691 ? -18.912 -34.419 4.534 1.00 21.03 691 ASN A C 1
ATOM 5375 O O . ASN A 1 691 ? -19.939 -34.011 5.076 1.00 21.03 691 ASN A O 1
ATOM 5379 N N . LEU A 1 692 ? -18.182 -33.683 3.695 1.00 22.77 692 LEU A N 1
ATOM 5380 C CA . LEU A 1 692 ? -18.488 -32.305 3.330 1.00 22.77 692 LEU A CA 1
ATOM 5381 C C . LEU A 1 692 ? -19.765 -32.207 2.486 1.00 22.77 692 LEU A C 1
ATOM 5383 O O . LEU A 1 692 ? -19.968 -32.999 1.566 1.00 22.77 692 LEU A O 1
ATOM 5387 N N . ILE A 1 693 ? -20.529 -31.136 2.705 1.00 20.89 693 ILE A N 1
ATOM 5388 C CA . ILE A 1 693 ? -21.306 -30.479 1.649 1.00 20.89 693 ILE A CA 1
ATOM 5389 C C . ILE A 1 693 ? -20.946 -28.990 1.679 1.00 20.89 693 ILE A C 1
ATOM 5391 O O . ILE A 1 693 ? -20.940 -28.359 2.735 1.00 20.89 693 ILE A O 1
ATOM 5395 N N . TYR A 1 694 ? -20.595 -28.462 0.509 1.00 22.61 694 TYR A N 1
ATOM 5396 C CA . TYR A 1 694 ? -20.254 -27.062 0.273 1.00 22.61 694 TYR A CA 1
ATOM 5397 C C . TYR A 1 694 ? -21.503 -26.246 -0.081 1.00 22.61 694 TYR A C 1
ATOM 5399 O O . TYR A 1 694 ? -22.387 -26.767 -0.754 1.00 22.61 694 TYR A O 1
ATOM 5407 N N . ILE A 1 695 ? -21.520 -24.969 0.318 1.00 21.66 695 ILE A N 1
ATOM 5408 C CA . ILE A 1 695 ? -21.819 -23.765 -0.494 1.00 21.66 695 ILE A CA 1
ATOM 5409 C C . ILE A 1 695 ? -21.847 -22.563 0.463 1.00 21.66 695 ILE A C 1
ATOM 5411 O O . ILE A 1 695 ? -22.683 -22.525 1.358 1.00 21.66 695 ILE A O 1
ATOM 5415 N N . VAL A 1 696 ? -20.966 -21.585 0.231 1.00 22.52 696 VAL A N 1
ATOM 5416 C CA . VAL A 1 696 ? -21.320 -20.161 0.058 1.00 22.52 696 VAL A CA 1
ATOM 5417 C C . VAL A 1 696 ? -20.294 -19.589 -0.931 1.00 22.52 696 VAL A C 1
ATOM 5419 O O . VAL A 1 696 ? -19.094 -19.639 -0.664 1.00 22.52 696 VAL A O 1
ATOM 5422 N N . GLU A 1 697 ? -20.762 -19.104 -2.082 1.00 25.56 697 GLU A N 1
ATOM 5423 C CA . GLU A 1 697 ? -19.969 -18.296 -3.023 1.00 25.56 697 GLU A CA 1
ATOM 5424 C C . GLU A 1 697 ? -19.897 -16.830 -2.560 1.00 25.56 697 GLU A C 1
ATOM 5426 O O . GLU A 1 697 ? -20.787 -16.346 -1.866 1.00 25.56 697 GLU A O 1
ATOM 5431 N N . ASP A 1 698 ? -18.839 -16.140 -2.993 1.00 25.42 698 ASP A N 1
ATOM 5432 C CA . ASP A 1 698 ? -18.670 -14.683 -3.032 1.00 25.42 698 ASP A CA 1
ATOM 5433 C C . ASP A 1 698 ? -19.010 -13.854 -1.779 1.00 25.42 698 ASP A C 1
ATOM 5435 O O . ASP A 1 698 ? -20.094 -13.292 -1.638 1.00 25.42 698 ASP A O 1
ATOM 5439 N N . LEU A 1 699 ? -17.977 -13.594 -0.965 1.00 26.77 699 LEU A N 1
ATOM 5440 C CA . LEU A 1 699 ? -17.749 -12.272 -0.362 1.00 26.77 699 LEU A CA 1
ATOM 5441 C C . LEU A 1 699 ? -16.266 -12.104 0.016 1.00 26.77 699 LEU A C 1
ATOM 5443 O O . LEU A 1 699 ? -15.730 -12.830 0.851 1.00 26.77 699 LEU A O 1
ATOM 5447 N N . CYS A 1 700 ? -15.589 -11.118 -0.578 1.00 29.78 700 CYS A N 1
ATOM 5448 C CA . CYS A 1 700 ? -14.211 -10.777 -0.219 1.00 29.78 700 CYS A CA 1
ATOM 5449 C C . CYS A 1 700 ? -14.128 -10.181 1.194 1.00 29.78 700 CYS A C 1
ATOM 5451 O O . CYS A 1 700 ? -14.471 -9.011 1.362 1.00 29.78 700 CYS A O 1
ATOM 5453 N N . GLN A 1 701 ? -13.564 -10.912 2.167 1.00 24.19 701 GLN A N 1
ATOM 5454 C CA . GLN A 1 701 ? -12.768 -10.317 3.256 1.00 24.19 701 GLN A CA 1
ATOM 5455 C C . GLN A 1 701 ? -11.986 -11.341 4.104 1.00 24.19 701 GLN A C 1
ATOM 5457 O O . GLN A 1 701 ? -12.554 -12.293 4.622 1.00 24.19 701 GLN A O 1
ATOM 5462 N N . GLY A 1 702 ? -10.707 -11.033 4.363 1.00 24.80 702 GLY A N 1
ATOM 5463 C CA . GLY A 1 702 ? -10.042 -11.316 5.647 1.00 24.80 702 GLY A CA 1
ATOM 5464 C C . GLY A 1 702 ? -9.462 -12.720 5.881 1.00 24.80 702 GLY A C 1
ATOM 5465 O O . GLY A 1 702 ? -10.173 -13.664 6.200 1.00 24.80 702 GLY A O 1
ATOM 5466 N N . GLN A 1 703 ? -8.129 -12.825 5.851 1.00 26.72 703 GLN A N 1
ATOM 5467 C CA . GLN A 1 703 ? -7.371 -14.014 6.269 1.00 26.72 703 GLN A CA 1
ATOM 5468 C C . GLN A 1 703 ? -7.625 -14.420 7.739 1.00 26.72 703 GLN A C 1
ATOM 5470 O O . GLN A 1 703 ? -7.701 -13.564 8.622 1.00 26.72 703 GLN A O 1
ATOM 5475 N N . ILE A 1 704 ? -7.543 -15.726 8.026 1.00 24.53 704 ILE A N 1
ATOM 5476 C CA . ILE A 1 704 ? -7.038 -16.241 9.310 1.00 24.53 704 ILE A CA 1
ATOM 5477 C C . ILE A 1 704 ? -5.973 -17.306 9.029 1.00 24.53 704 ILE A C 1
ATOM 5479 O O . ILE A 1 704 ? -6.215 -18.268 8.304 1.00 24.53 704 ILE A O 1
ATOM 5483 N N . CYS A 1 705 ? -4.812 -17.149 9.662 1.00 22.52 705 CYS A N 1
ATOM 5484 C CA . CYS A 1 705 ? -3.818 -18.204 9.841 1.00 22.52 705 CYS A CA 1
ATOM 5485 C C . CYS A 1 705 ? -3.773 -18.639 11.312 1.00 22.52 705 CYS A C 1
ATOM 5487 O O . CYS A 1 705 ? -4.086 -17.847 12.199 1.00 22.52 705 CYS A O 1
ATOM 5489 N N . LEU A 1 706 ? -3.248 -19.857 11.508 1.00 26.06 706 LEU A N 1
ATOM 5490 C CA . LEU A 1 706 ? -2.930 -20.602 12.742 1.00 26.06 706 LEU A CA 1
ATOM 5491 C C . LEU A 1 706 ? -3.925 -21.731 13.057 1.00 26.06 706 LEU A C 1
ATOM 5493 O O . LEU A 1 706 ? -5.129 -21.525 13.069 1.00 26.06 706 LEU A O 1
ATOM 5497 N N . SER A 1 707 ? -3.493 -22.945 13.403 1.00 27.72 707 SER A N 1
ATOM 5498 C CA . SER A 1 707 ? -2.186 -23.618 13.248 1.00 27.72 707 SER A CA 1
ATOM 5499 C C . SER A 1 707 ? -2.372 -25.072 13.685 1.00 27.72 707 SER A C 1
ATOM 5501 O O . SER A 1 707 ? -3.155 -25.313 14.600 1.00 27.72 707 SER A O 1
ATOM 5503 N N . ASN A 1 708 ? -1.631 -26.035 13.129 1.00 25.08 708 ASN A N 1
ATOM 5504 C CA . ASN A 1 708 ? -1.544 -27.365 13.741 1.00 25.08 708 ASN A CA 1
ATOM 5505 C C . ASN A 1 708 ? -0.247 -28.092 13.356 1.00 25.08 708 ASN A C 1
ATOM 5507 O O . ASN A 1 708 ? -0.160 -28.726 12.310 1.00 25.08 708 ASN A O 1
ATOM 5511 N N . MET A 1 709 ? 0.743 -28.049 14.248 1.00 25.16 709 MET A N 1
ATOM 5512 C CA . MET A 1 709 ? 1.798 -29.060 14.322 1.00 25.16 709 MET A CA 1
ATOM 5513 C C . MET A 1 709 ? 2.036 -29.420 15.789 1.00 25.16 709 MET A C 1
ATOM 5515 O O . MET A 1 709 ? 2.617 -28.653 16.550 1.00 25.16 709 MET A O 1
ATOM 5519 N N . LYS A 1 710 ? 1.585 -30.614 16.184 1.00 26.55 710 LYS A N 1
ATOM 5520 C CA . LYS A 1 710 ? 2.062 -31.285 17.398 1.00 26.55 710 LYS A CA 1
ATOM 5521 C C . LYS A 1 710 ? 3.352 -32.022 17.048 1.00 26.55 710 LYS A C 1
ATOM 5523 O O . LYS A 1 710 ? 3.310 -32.836 16.130 1.00 26.55 710 LYS A O 1
ATOM 5528 N N . ASN A 1 711 ? 4.438 -31.808 17.800 1.00 27.56 711 ASN A N 1
ATOM 5529 C CA . ASN A 1 711 ? 5.233 -32.896 18.397 1.00 27.56 711 ASN A CA 1
ATOM 5530 C C . ASN A 1 711 ? 6.469 -32.418 19.194 1.00 27.56 711 ASN A C 1
ATOM 5532 O O . ASN A 1 711 ? 7.240 -31.598 18.713 1.00 27.56 711 ASN A O 1
ATOM 5536 N N . LYS A 1 712 ? 6.691 -33.094 20.338 1.00 24.08 712 LYS A N 1
ATOM 5537 C CA . LYS A 1 712 ? 7.918 -33.200 21.170 1.00 24.08 712 LYS A CA 1
ATOM 5538 C C . LYS A 1 712 ? 8.353 -32.008 22.052 1.00 24.08 712 LYS A C 1
ATOM 5540 O O . LYS A 1 712 ? 8.821 -30.982 21.578 1.00 24.08 712 LYS A O 1
ATOM 5545 N N . CYS A 1 713 ? 8.329 -32.250 23.369 1.00 23.91 713 CYS A N 1
ATOM 5546 C CA . CYS A 1 713 ? 9.184 -31.601 24.381 1.00 23.91 713 CYS A CA 1
ATOM 5547 C C . CYS A 1 713 ? 10.621 -32.180 24.330 1.00 23.91 713 CYS A C 1
ATOM 5549 O O . CYS A 1 713 ? 10.800 -33.244 23.723 1.00 23.91 713 CYS A O 1
ATOM 5551 N N . PRO A 1 714 ? 11.629 -31.554 24.985 1.00 26.78 714 PRO A N 1
ATOM 5552 C CA . PRO A 1 714 ? 11.965 -31.983 26.362 1.00 26.78 714 PRO A CA 1
ATOM 5553 C C . PRO A 1 714 ? 12.578 -30.933 27.343 1.00 26.78 714 PRO A C 1
ATOM 5555 O O . PRO A 1 714 ? 13.424 -30.137 26.965 1.00 26.78 714 PRO A O 1
ATOM 5558 N N . ILE A 1 715 ? 12.209 -31.074 28.630 1.00 23.28 715 ILE A N 1
ATOM 5559 C CA . ILE A 1 715 ? 13.034 -31.054 29.877 1.00 23.28 715 ILE A CA 1
ATOM 5560 C C . ILE A 1 715 ? 13.899 -29.818 30.276 1.00 23.28 715 ILE A C 1
ATOM 5562 O O . ILE A 1 715 ? 14.870 -29.476 29.612 1.00 23.28 715 ILE A O 1
ATOM 5566 N N . GLY A 1 716 ? 13.664 -29.332 31.515 1.00 22.77 716 GLY A N 1
ATOM 5567 C CA . GLY A 1 716 ? 14.599 -28.566 32.380 1.00 22.77 716 GLY A CA 1
ATOM 5568 C C . GLY A 1 716 ? 14.243 -27.076 32.591 1.00 22.77 716 GLY A C 1
ATOM 5569 O O . GLY A 1 716 ? 13.758 -26.445 31.663 1.00 22.77 716 GLY A O 1
ATOM 5570 N N . CYS A 1 717 ? 14.448 -26.421 33.749 1.00 21.80 717 CYS A N 1
ATOM 5571 C CA . CYS A 1 717 ? 14.903 -26.863 35.080 1.00 21.80 717 CYS A CA 1
ATOM 5572 C C . CYS A 1 717 ? 14.588 -25.802 36.181 1.00 21.80 717 CYS A C 1
ATOM 5574 O O . CYS A 1 717 ? 14.772 -24.618 35.940 1.00 21.80 717 CYS A O 1
ATOM 5576 N N . TYR A 1 718 ? 14.209 -26.268 37.382 1.00 22.36 718 TYR A N 1
ATOM 5577 C CA . TYR A 1 718 ? 14.271 -25.659 38.739 1.00 22.36 718 TYR A CA 1
ATOM 5578 C C . TYR A 1 718 ? 13.729 -24.256 39.114 1.00 22.36 718 TYR A C 1
ATOM 5580 O O . TYR A 1 718 ? 13.915 -23.242 38.454 1.00 22.36 718 TYR A O 1
ATOM 5588 N N . SER A 1 719 ? 13.163 -24.226 40.329 1.00 25.02 719 SER A N 1
ATOM 5589 C CA . SER A 1 719 ? 12.829 -23.060 41.160 1.00 25.02 719 SER A CA 1
ATOM 5590 C C . SER A 1 719 ? 13.889 -22.779 42.240 1.00 25.02 719 SER A C 1
ATOM 5592 O O . SER A 1 719 ? 14.414 -23.730 42.815 1.00 25.02 719 SER A O 1
ATOM 5594 N N . LEU A 1 720 ? 14.065 -21.511 42.632 1.00 23.86 720 LEU A N 1
ATOM 5595 C CA . LEU A 1 720 ? 14.677 -21.043 43.895 1.00 23.86 720 LEU A CA 1
ATOM 5596 C C . LEU A 1 720 ? 13.959 -19.723 44.269 1.00 23.86 720 LEU A C 1
ATOM 5598 O O . LEU A 1 720 ? 13.886 -18.839 43.425 1.00 23.86 720 LEU A O 1
ATOM 5602 N N . PHE A 1 721 ? 13.143 -19.618 45.325 1.00 23.92 721 PHE A N 1
ATOM 5603 C CA . PHE A 1 721 ? 13.366 -19.610 46.789 1.00 23.92 721 PHE A CA 1
ATOM 5604 C C . PHE A 1 721 ? 13.852 -18.263 47.385 1.00 23.92 721 PHE A C 1
ATOM 5606 O O . PHE A 1 721 ? 14.799 -17.653 46.913 1.00 23.92 721 PHE A O 1
ATOM 5613 N N . ASN A 1 722 ? 13.129 -17.842 48.432 1.00 29.02 722 ASN A N 1
ATOM 5614 C CA . ASN A 1 722 ? 13.115 -16.578 49.196 1.00 29.02 722 ASN A CA 1
ATOM 5615 C C . ASN A 1 722 ? 14.442 -15.838 49.499 1.00 29.02 722 ASN A C 1
ATOM 5617 O O . ASN A 1 722 ? 15.458 -16.475 49.747 1.00 29.02 722 ASN A O 1
ATOM 5621 N N . VAL A 1 723 ? 14.353 -14.507 49.710 1.00 24.22 723 VAL A N 1
ATOM 5622 C CA . VAL A 1 723 ? 14.470 -13.806 51.029 1.00 24.22 723 VAL A CA 1
ATOM 5623 C C . VAL A 1 723 ? 14.576 -12.277 50.832 1.00 24.22 723 VAL A C 1
ATOM 5625 O O . VAL A 1 723 ? 15.560 -11.826 50.259 1.00 24.22 723 VAL A O 1
ATOM 5628 N N . LEU A 1 724 ? 13.637 -11.479 51.385 1.00 24.77 724 LEU A N 1
ATOM 5629 C CA . LEU A 1 724 ? 13.930 -10.131 51.941 1.00 24.77 724 LEU A CA 1
ATOM 5630 C C . LEU A 1 724 ? 12.832 -9.540 52.870 1.00 24.77 724 LEU A C 1
ATOM 5632 O O . LEU A 1 724 ? 12.464 -8.373 52.758 1.00 24.77 724 LEU A O 1
ATOM 5636 N N . ASN A 1 725 ? 12.332 -10.308 53.845 1.00 28.16 725 ASN A N 1
ATOM 5637 C CA . ASN A 1 725 ? 11.529 -9.751 54.950 1.00 28.16 725 ASN A CA 1
ATOM 5638 C C . ASN A 1 725 ? 12.450 -9.295 56.099 1.00 28.16 725 ASN A C 1
ATOM 5640 O O . ASN A 1 725 ? 12.612 -10.011 57.084 1.00 28.16 725 ASN A O 1
ATOM 5644 N N . ALA A 1 726 ? 13.093 -8.128 55.954 1.00 26.94 726 ALA A N 1
ATOM 5645 C CA . ALA A 1 726 ? 14.038 -7.611 56.960 1.00 26.94 726 ALA A CA 1
ATOM 5646 C C . ALA A 1 726 ? 14.068 -6.074 57.147 1.00 26.94 726 ALA A C 1
ATOM 5648 O O . ALA A 1 726 ? 14.869 -5.589 57.941 1.00 26.94 726 ALA A O 1
ATOM 5649 N N . ILE A 1 727 ? 13.224 -5.289 56.455 1.00 33.19 727 ILE A N 1
ATOM 5650 C CA . ILE A 1 727 ? 13.260 -3.805 56.512 1.00 33.19 727 ILE A CA 1
ATOM 5651 C C . ILE A 1 727 ? 11.860 -3.190 56.754 1.00 33.19 727 ILE A C 1
ATOM 5653 O O . ILE A 1 727 ? 11.528 -2.133 56.231 1.00 33.19 727 ILE A O 1
ATOM 5657 N N . ILE A 1 728 ? 11.013 -3.832 57.572 1.00 32.50 728 ILE A N 1
ATOM 5658 C CA . ILE A 1 728 ? 9.734 -3.250 58.046 1.00 32.50 728 ILE A CA 1
ATOM 5659 C C . ILE A 1 728 ? 9.565 -3.473 59.561 1.00 32.50 728 ILE A C 1
ATOM 5661 O O . ILE A 1 728 ? 8.601 -4.072 60.021 1.00 32.50 728 ILE A O 1
ATOM 5665 N N . CYS A 1 729 ? 10.532 -2.994 60.354 1.00 28.64 729 CYS A N 1
ATOM 5666 C CA . CYS A 1 729 ? 10.414 -2.955 61.822 1.00 28.64 729 CYS A CA 1
ATOM 5667 C C . CYS A 1 729 ? 10.960 -1.675 62.490 1.00 28.64 729 CYS A C 1
ATOM 5669 O O . CYS A 1 729 ? 10.946 -1.596 63.713 1.00 28.64 729 CYS A O 1
ATOM 5671 N N . ILE A 1 730 ? 11.447 -0.678 61.730 1.00 33.53 730 ILE A N 1
ATOM 5672 C CA . ILE A 1 730 ? 12.149 0.502 62.294 1.00 33.53 730 ILE A CA 1
ATOM 5673 C C . ILE A 1 730 ? 11.540 1.865 61.879 1.00 33.53 730 ILE A C 1
ATOM 5675 O O . ILE A 1 730 ? 11.864 2.880 62.485 1.00 33.53 730 ILE A O 1
ATOM 5679 N N . ILE A 1 731 ? 10.581 1.925 60.941 1.00 34.59 731 ILE A N 1
ATOM 5680 C CA . ILE A 1 731 ? 9.957 3.198 60.489 1.00 34.59 731 ILE A CA 1
ATOM 5681 C C . ILE A 1 731 ? 8.445 3.257 60.800 1.00 34.59 731 ILE A C 1
ATOM 5683 O O . ILE A 1 731 ? 7.635 3.656 59.973 1.00 34.59 731 ILE A O 1
ATOM 5687 N N . ILE A 1 732 ? 8.052 2.838 62.010 1.00 32.72 732 ILE A N 1
ATOM 5688 C CA . ILE A 1 732 ? 6.690 3.044 62.566 1.00 32.72 732 ILE A CA 1
ATOM 5689 C C . ILE A 1 732 ? 6.737 3.767 63.937 1.00 32.72 732 ILE A C 1
ATOM 5691 O O . ILE A 1 732 ? 5.714 3.985 64.577 1.00 32.72 732 ILE A O 1
ATOM 5695 N N . GLN A 1 733 ? 7.915 4.229 64.382 1.00 32.25 733 GLN A N 1
ATOM 5696 C CA . GLN A 1 733 ? 8.076 4.913 65.679 1.00 32.25 733 GLN A CA 1
ATOM 5697 C C . GLN A 1 733 ? 8.391 6.417 65.597 1.00 32.25 733 GLN A C 1
ATOM 5699 O O . GLN A 1 733 ? 8.632 7.047 66.624 1.00 32.25 733 GLN A O 1
ATOM 5704 N N . LEU A 1 734 ? 8.351 7.015 64.402 1.00 31.52 734 LEU A N 1
ATOM 5705 C CA . LEU A 1 734 ? 8.543 8.453 64.202 1.00 31.52 734 LEU A CA 1
ATOM 5706 C C . LEU A 1 734 ? 7.423 9.040 63.332 1.00 31.52 734 LEU A C 1
ATOM 5708 O O . LEU A 1 734 ? 7.213 8.590 62.211 1.00 31.52 734 LEU A O 1
ATOM 5712 N N . LEU A 1 735 ? 6.795 10.100 63.865 1.00 30.39 735 LEU A N 1
ATOM 5713 C CA . LEU A 1 735 ? 5.813 11.012 63.246 1.00 30.39 735 LEU A CA 1
ATOM 5714 C C . LEU A 1 735 ? 4.310 10.722 63.444 1.00 30.39 735 LEU A C 1
ATOM 5716 O O . LEU A 1 735 ? 3.498 10.870 62.535 1.00 30.39 735 LEU A O 1
ATOM 5720 N N . ILE A 1 736 ? 3.911 10.522 64.704 1.00 35.72 736 ILE A N 1
ATOM 5721 C CA . ILE A 1 736 ? 2.699 11.183 65.222 1.00 35.72 736 ILE A CA 1
ATOM 5722 C C . ILE A 1 736 ? 3.153 12.480 65.899 1.00 35.72 736 ILE A C 1
ATOM 5724 O O . ILE A 1 736 ? 3.764 12.374 66.955 1.00 35.72 736 ILE A O 1
ATOM 5728 N N . HIS A 1 737 ? 2.860 13.659 65.328 1.00 32.03 737 HIS A N 1
ATOM 5729 C CA . HIS A 1 737 ? 2.718 14.970 66.012 1.00 32.03 737 HIS A CA 1
ATOM 5730 C C . HIS A 1 737 ? 2.191 16.047 65.018 1.00 32.03 737 HIS A C 1
ATOM 5732 O O . HIS A 1 737 ? 2.961 16.709 64.335 1.00 32.03 737 HIS A O 1
ATOM 5738 N N . ILE A 1 738 ? 0.856 16.133 64.885 1.00 33.53 738 ILE A N 1
ATOM 5739 C CA . ILE A 1 738 ? -0.009 17.331 65.098 1.00 33.53 738 ILE A CA 1
ATOM 5740 C C . ILE A 1 738 ? 0.633 18.719 64.778 1.00 33.53 738 ILE A C 1
ATOM 5742 O O . ILE A 1 738 ? 1.670 19.033 65.357 1.00 33.53 738 ILE A O 1
ATOM 5746 N N . PRO A 1 739 ? -0.020 19.610 63.978 1.00 37.81 739 PRO A N 1
ATOM 5747 C CA . PRO A 1 739 ? -1.298 20.176 64.418 1.00 37.81 739 PRO A CA 1
ATOM 5748 C C . PRO A 1 739 ? -2.465 20.370 63.435 1.00 37.81 739 PRO A C 1
ATOM 5750 O O . PRO A 1 739 ? -2.347 20.714 62.263 1.00 37.81 739 PRO A O 1
ATOM 5753 N N . ILE A 1 740 ? -3.634 20.240 64.063 1.00 46.72 740 ILE A N 1
ATOM 5754 C CA . ILE A 1 740 ? -4.972 20.680 63.665 1.00 46.72 740 ILE A CA 1
ATOM 5755 C C . ILE A 1 740 ? -5.007 22.209 63.539 1.00 46.72 740 ILE A C 1
ATOM 5757 O O . ILE A 1 740 ? -4.620 22.894 64.486 1.00 46.72 740 ILE A O 1
ATOM 5761 N N . GLY A 1 741 ? -5.567 22.750 62.449 1.00 34.12 741 GLY A N 1
ATOM 5762 C CA . GLY A 1 741 ? -5.872 24.183 62.410 1.00 34.12 741 GLY A CA 1
ATOM 5763 C C . GLY A 1 741 ? -6.105 24.840 61.051 1.00 34.12 741 GLY A C 1
ATOM 5764 O O . GLY A 1 741 ? -5.450 25.837 60.795 1.00 34.12 741 GLY A O 1
ATOM 5765 N N . PHE A 1 742 ? -7.041 24.362 60.216 1.00 32.97 742 PHE A N 1
ATOM 5766 C CA . PHE A 1 742 ? -7.785 25.215 59.262 1.00 32.97 742 PHE A CA 1
ATOM 5767 C C . PHE A 1 742 ? -9.031 24.492 58.699 1.00 32.97 742 PHE A C 1
ATOM 5769 O O . PHE A 1 742 ? -9.158 23.280 58.849 1.00 32.97 742 PHE A O 1
ATOM 5776 N N . LEU A 1 743 ? -9.932 25.241 58.044 1.00 30.36 743 LEU A N 1
ATOM 5777 C CA . LEU A 1 743 ? -11.158 24.775 57.353 1.00 30.36 743 LEU A CA 1
ATOM 5778 C C . LEU A 1 743 ? -12.320 24.270 58.235 1.00 30.36 743 LEU A C 1
ATOM 5780 O O . LEU A 1 743 ? -12.837 23.165 58.081 1.00 30.36 743 LEU A O 1
ATOM 5784 N N . LYS A 1 744 ? -12.836 25.173 59.079 1.00 31.27 744 LYS A N 1
ATOM 5785 C CA . LYS A 1 744 ? -14.128 25.041 59.778 1.00 31.27 744 LYS A CA 1
ATOM 5786 C C . LYS A 1 744 ? -15.155 26.085 59.290 1.00 31.27 744 LYS A C 1
ATOM 5788 O O . LYS A 1 744 ? -15.740 26.762 60.126 1.00 31.27 744 LYS A O 1
ATOM 5793 N N . GLU A 1 745 ? -15.375 26.262 57.973 1.00 36.66 745 GLU A N 1
ATOM 5794 C CA . GLU A 1 745 ? -16.339 27.298 57.514 1.00 36.66 745 GLU A CA 1
ATOM 5795 C C . GLU A 1 745 ? -17.002 27.192 56.109 1.00 36.66 745 GLU A C 1
ATOM 5797 O O . GLU A 1 745 ? -17.393 28.219 55.567 1.00 36.66 745 GLU A O 1
ATOM 5802 N N . GLN A 1 746 ? -17.198 26.010 55.491 1.00 33.84 746 GLN A N 1
ATOM 5803 C CA . GLN A 1 746 ? -17.888 25.929 54.168 1.00 33.84 746 GLN A CA 1
ATOM 5804 C C . GLN A 1 746 ? -18.941 24.810 53.958 1.00 33.84 746 GLN A C 1
ATOM 5806 O O . GLN A 1 746 ? -19.397 24.602 52.839 1.00 33.84 746 GLN A O 1
ATOM 5811 N N . PHE A 1 747 ? -19.426 24.124 55.001 1.00 34.91 747 PHE A N 1
ATOM 5812 C CA . PHE A 1 747 ? -20.491 23.105 54.855 1.00 34.91 747 PHE A CA 1
ATOM 5813 C C . PHE A 1 747 ? -21.769 23.442 55.641 1.00 34.91 747 PHE A C 1
ATOM 5815 O O . PHE A 1 747 ? -22.069 22.836 56.670 1.00 34.91 747 PHE A O 1
ATOM 5822 N N . ARG A 1 748 ? -22.553 24.421 55.151 1.00 31.94 748 ARG A N 1
ATOM 5823 C CA . ARG A 1 748 ? -23.851 24.786 55.768 1.00 31.94 748 ARG A CA 1
ATOM 5824 C C . ARG A 1 748 ? -25.019 25.122 54.820 1.00 31.94 748 ARG A C 1
ATOM 5826 O O . ARG A 1 748 ? -26.027 25.620 55.308 1.00 31.94 748 ARG A O 1
ATOM 5833 N N . GLN A 1 749 ? -24.941 24.834 53.511 1.00 36.78 749 GLN A N 1
ATOM 5834 C CA . GLN A 1 749 ? -26.013 25.184 52.548 1.00 36.78 749 GLN A CA 1
ATOM 5835 C C . GLN A 1 749 ? -26.454 24.090 51.541 1.00 36.78 749 GLN A C 1
ATOM 5837 O O . GLN A 1 749 ? -27.016 24.410 50.502 1.00 36.78 749 GLN A O 1
ATOM 5842 N N . VAL A 1 750 ? -26.311 22.790 51.843 1.00 34.22 750 VAL A N 1
ATOM 5843 C CA . VAL A 1 750 ? -26.871 21.714 50.976 1.00 34.22 750 VAL A CA 1
ATOM 5844 C C . VAL A 1 750 ? -27.722 20.706 51.763 1.00 34.22 750 VAL A C 1
ATOM 5846 O O . VAL A 1 750 ? -27.544 19.497 51.664 1.00 34.22 750 VAL A O 1
ATOM 5849 N N . LYS A 1 751 ? -28.658 21.199 52.589 1.00 29.62 751 LYS A N 1
ATOM 5850 C CA . LYS A 1 751 ? -29.615 20.340 53.326 1.00 29.62 751 LYS A CA 1
ATOM 5851 C C . LYS A 1 751 ? -31.096 20.710 53.143 1.00 29.62 751 LYS A C 1
ATOM 5853 O O . LYS A 1 751 ? -31.947 20.118 53.797 1.00 29.62 751 LYS A O 1
ATOM 5858 N N . SER A 1 752 ? -31.404 21.643 52.236 1.00 34.44 752 SER A N 1
ATOM 5859 C CA . SER A 1 752 ? -32.749 22.240 52.099 1.00 34.44 752 SER A CA 1
ATOM 5860 C C . SER A 1 752 ? -33.457 21.963 50.765 1.00 34.44 752 SER A C 1
ATOM 5862 O O . SER A 1 752 ? -34.579 22.417 50.581 1.00 34.44 752 SER A O 1
ATOM 5864 N N . VAL A 1 753 ? -32.836 21.228 49.832 1.00 34.97 753 VAL A N 1
ATOM 5865 C CA . VAL A 1 753 ? -33.402 20.958 48.487 1.00 34.97 753 VAL A CA 1
ATOM 5866 C C . VAL A 1 753 ? -33.920 19.515 48.337 1.00 34.97 753 VAL A C 1
ATOM 5868 O O . VAL A 1 753 ? -34.773 19.242 47.498 1.00 34.97 753 VAL A O 1
ATOM 5871 N N . LEU A 1 754 ? -33.493 18.584 49.199 1.00 29.95 754 LEU A N 1
ATOM 5872 C CA . LEU A 1 754 ? -33.778 17.146 49.051 1.00 29.95 754 LEU A CA 1
ATOM 5873 C C . LEU A 1 754 ? -35.177 16.695 49.536 1.00 29.95 754 LEU A C 1
ATOM 5875 O O . LEU A 1 754 ? -35.477 15.508 49.502 1.00 29.95 754 LEU A O 1
ATOM 5879 N N . ILE A 1 755 ? -36.034 17.610 50.005 1.00 33.72 755 ILE A N 1
ATOM 5880 C CA . ILE A 1 755 ? -37.327 17.277 50.647 1.00 33.72 755 ILE A CA 1
ATOM 5881 C C . ILE A 1 755 ? -38.548 17.562 49.742 1.00 33.72 755 ILE A C 1
ATOM 5883 O O . ILE A 1 755 ? -39.653 17.124 50.041 1.00 33.72 755 ILE A O 1
ATOM 5887 N N . VAL A 1 756 ? -38.371 18.219 48.587 1.00 35.66 756 VAL A N 1
ATOM 5888 C CA . VAL A 1 756 ? -39.497 18.617 47.708 1.00 35.66 756 VAL A CA 1
ATOM 5889 C C . VAL A 1 756 ? -39.845 17.569 46.629 1.00 35.66 756 VAL A C 1
ATOM 5891 O O . VAL A 1 756 ? -40.947 17.589 46.089 1.00 35.66 756 VAL A O 1
ATOM 5894 N N . ILE A 1 757 ? -38.955 16.614 46.328 1.00 38.97 757 ILE A N 1
ATOM 5895 C CA . ILE A 1 757 ? -39.129 15.676 45.194 1.00 38.97 757 ILE A CA 1
ATOM 5896 C C . ILE A 1 757 ? -39.913 14.396 45.568 1.00 38.97 757 ILE A C 1
ATOM 5898 O O . ILE A 1 757 ? -40.475 13.742 44.695 1.00 38.97 757 ILE A O 1
ATOM 5902 N N . LEU A 1 758 ? -40.042 14.054 46.854 1.00 32.84 758 LEU A N 1
ATOM 5903 C CA . LEU A 1 758 ? -40.595 12.762 47.303 1.00 32.84 758 LEU A CA 1
ATOM 5904 C C . LEU A 1 758 ? -42.138 12.657 47.362 1.00 32.84 758 LEU A C 1
ATOM 5906 O O . LEU A 1 758 ? -42.646 11.686 47.911 1.00 32.84 758 LEU A O 1
ATOM 5910 N N . ASN A 1 759 ? -42.896 13.613 46.808 1.00 32.50 759 ASN A N 1
ATOM 5911 C CA . ASN A 1 759 ? -44.360 13.682 46.980 1.00 32.50 759 ASN A CA 1
ATOM 5912 C C . ASN A 1 759 ? -45.171 13.850 45.674 1.00 32.50 759 ASN A C 1
ATOM 5914 O O . ASN A 1 759 ? -46.160 14.583 45.625 1.00 32.50 759 ASN A O 1
ATOM 5918 N N . ARG A 1 760 ? -44.795 13.140 44.600 1.00 34.03 760 ARG A N 1
ATOM 5919 C CA . ARG A 1 760 ? -45.693 12.897 43.453 1.00 34.03 760 ARG A CA 1
ATOM 5920 C C . ARG A 1 760 ? -45.765 11.407 43.137 1.00 34.03 760 ARG A C 1
ATOM 5922 O O . ARG A 1 760 ? -44.790 10.816 42.687 1.00 34.03 760 ARG A O 1
ATOM 5929 N N . GLY A 1 761 ? -46.929 10.812 43.399 1.00 33.59 761 GLY A N 1
ATOM 5930 C CA . GLY A 1 761 ? -47.197 9.409 43.099 1.00 33.59 761 GLY A CA 1
ATOM 5931 C C . GLY A 1 761 ? -47.207 9.145 41.594 1.00 33.59 761 GLY A C 1
ATOM 5932 O O . GLY A 1 761 ? -47.792 9.912 40.828 1.00 33.59 761 GLY A O 1
ATOM 5933 N N . PHE A 1 762 ? -46.572 8.050 41.182 1.00 32.91 762 PHE A N 1
ATOM 5934 C CA . PHE A 1 762 ? -46.624 7.566 39.807 1.00 32.91 762 PHE A CA 1
ATOM 5935 C C . PHE A 1 762 ? -48.020 7.012 39.495 1.00 32.91 762 PHE A C 1
ATOM 5937 O O . PHE A 1 762 ? -48.451 6.020 40.080 1.00 32.91 762 PHE A O 1
ATOM 5944 N N . VAL A 1 763 ? -48.705 7.637 38.538 1.00 34.59 763 VAL A N 1
ATOM 5945 C CA . VAL A 1 763 ? -49.852 7.041 37.838 1.00 34.59 763 VAL A CA 1
ATOM 5946 C C . VAL A 1 763 ? -49.296 6.168 36.700 1.00 34.59 763 VAL A C 1
ATOM 5948 O O . VAL A 1 763 ? -48.314 6.582 36.077 1.00 34.59 763 VAL A O 1
ATOM 5951 N N . PRO A 1 764 ? -49.857 4.976 36.408 1.00 38.91 764 PRO A N 1
ATOM 5952 C CA . PRO A 1 764 ? -49.348 4.125 35.334 1.00 38.91 764 PRO A CA 1
ATOM 5953 C C . PRO A 1 764 ? -49.396 4.832 33.976 1.00 38.91 764 PRO A C 1
ATOM 5955 O O . PRO A 1 764 ? -50.397 5.461 33.631 1.00 38.91 764 PRO A O 1
ATOM 5958 N N . ILE A 1 765 ? -48.322 4.697 33.196 1.00 44.88 765 ILE A N 1
ATOM 5959 C CA . ILE A 1 765 ? -48.220 5.259 31.845 1.00 44.88 765 ILE A CA 1
ATOM 5960 C C . ILE A 1 765 ? -49.299 4.619 30.964 1.00 44.88 765 ILE A C 1
ATOM 5962 O O . ILE A 1 765 ? -49.318 3.404 30.761 1.00 44.88 765 ILE A O 1
ATOM 5966 N N . GLN A 1 766 ? -50.211 5.446 30.458 1.00 43.47 766 GLN A N 1
ATOM 5967 C CA . GLN A 1 766 ? -51.334 5.000 29.645 1.00 43.47 766 GLN A CA 1
ATOM 5968 C C . GLN A 1 766 ? -50.848 4.608 28.241 1.00 43.47 766 GLN A C 1
ATOM 5970 O O . GLN A 1 766 ? -50.149 5.377 27.581 1.00 43.47 766 GLN A O 1
ATOM 5975 N N . LEU A 1 767 ? -51.218 3.404 27.793 1.00 55.50 767 LEU A N 1
ATOM 5976 C CA . LEU A 1 767 ? -50.897 2.889 26.458 1.00 55.50 767 LEU A CA 1
ATOM 5977 C C . LEU A 1 767 ? -51.426 3.818 25.351 1.00 55.50 767 LEU A C 1
ATOM 5979 O O . LEU A 1 767 ? -52.469 4.456 25.508 1.00 55.50 767 LEU A O 1
ATOM 5983 N N . CYS A 1 768 ? -50.717 3.853 24.220 1.00 74.25 768 CYS A N 1
ATOM 5984 C CA . CYS A 1 768 ? -51.090 4.641 23.046 1.00 74.25 768 CYS A CA 1
ATOM 5985 C C . CYS A 1 768 ? -52.528 4.348 22.602 1.00 74.25 768 CYS A C 1
ATOM 5987 O O . CYS A 1 768 ? -52.893 3.198 22.371 1.00 74.25 768 CYS A O 1
ATOM 5989 N N . THR A 1 769 ? -53.336 5.400 22.458 1.00 76.88 769 THR A N 1
ATOM 5990 C CA . THR A 1 769 ? -54.768 5.268 22.130 1.00 76.88 769 THR A CA 1
ATOM 5991 C C . THR A 1 769 ? -55.026 4.925 20.657 1.00 76.88 769 THR A C 1
ATOM 5993 O O . THR A 1 769 ? -56.072 4.365 20.333 1.00 76.88 769 THR A O 1
ATOM 5996 N N . GLN A 1 770 ? -54.071 5.202 19.760 1.00 79.94 770 GLN A N 1
ATOM 5997 C CA . GLN A 1 770 ? -54.126 4.779 18.357 1.00 79.94 770 GLN A CA 1
ATOM 5998 C C . GLN A 1 770 ? -53.890 3.267 18.212 1.00 79.94 770 GLN A C 1
ATOM 6000 O O . GLN A 1 770 ? -52.803 2.757 18.491 1.00 79.94 770 GLN A O 1
ATOM 6005 N N . SER A 1 771 ? -54.877 2.561 17.655 1.00 78.12 771 SER A N 1
ATOM 6006 C CA . SER A 1 771 ? -54.709 1.184 17.181 1.00 78.12 771 SER A CA 1
ATOM 6007 C C . SER A 1 771 ? -53.555 1.074 16.178 1.00 78.12 771 SER A C 1
ATOM 6009 O O . SER A 1 771 ? -53.418 1.925 15.300 1.00 78.12 771 SER A O 1
ATOM 6011 N N . ASN A 1 772 ? -52.780 -0.011 16.258 1.00 89.69 772 ASN A N 1
ATOM 6012 C CA . ASN A 1 772 ? -51.612 -0.299 15.408 1.00 89.69 772 ASN A CA 1
ATOM 6013 C C . ASN A 1 772 ? -50.394 0.625 15.624 1.00 89.69 772 ASN A C 1
ATOM 6015 O O . ASN A 1 772 ? -49.394 0.477 14.920 1.00 89.69 772 ASN A O 1
ATOM 6019 N N . CYS A 1 773 ? -50.422 1.521 16.614 1.00 87.94 773 CYS A N 1
ATOM 6020 C CA . CYS A 1 773 ? -49.247 2.276 17.037 1.00 87.94 773 CYS A CA 1
ATOM 6021 C C . CYS A 1 773 ? -48.441 1.490 18.091 1.00 87.94 773 CYS A C 1
ATOM 6023 O O . CYS A 1 773 ? -48.975 1.124 19.135 1.00 87.94 773 CYS A O 1
ATOM 6025 N N . GLN A 1 774 ? -47.156 1.228 17.826 1.00 87.50 774 GLN A N 1
ATOM 6026 C CA . GLN A 1 774 ? -46.231 0.581 18.767 1.00 87.50 774 GLN A CA 1
ATOM 6027 C C . GLN A 1 774 ? -45.684 1.577 19.803 1.00 87.50 774 GLN A C 1
ATOM 6029 O O . GLN A 1 774 ? -45.524 1.223 20.969 1.00 87.50 774 GLN A O 1
ATOM 6034 N N . SER A 1 775 ? -45.387 2.812 19.389 1.00 85.56 775 SER A N 1
ATOM 6035 C CA . SER A 1 775 ? -44.952 3.886 20.289 1.00 85.56 775 SER A CA 1
ATOM 6036 C C . SER A 1 775 ? -45.445 5.243 19.800 1.00 85.56 775 SER A C 1
ATOM 6038 O O . SER A 1 775 ? -45.372 5.547 18.610 1.00 85.56 775 SER A O 1
ATOM 6040 N N . CYS A 1 776 ? -45.917 6.074 20.723 1.00 86.38 776 CYS A N 1
ATOM 6041 C CA . CYS A 1 776 ? -46.471 7.399 20.470 1.00 86.38 776 CYS A CA 1
ATOM 6042 C C . CYS A 1 776 ? -45.815 8.440 21.381 1.00 86.38 776 CYS A C 1
ATOM 6044 O O . CYS A 1 776 ? -45.317 8.118 22.459 1.00 86.38 776 CYS A O 1
ATOM 6046 N N . ILE A 1 777 ? -45.853 9.696 20.946 1.00 82.88 777 ILE A N 1
ATOM 6047 C CA . ILE A 1 777 ? -45.428 10.865 21.717 1.00 82.88 777 ILE A CA 1
ATOM 6048 C C . ILE A 1 777 ? -46.588 11.851 21.822 1.00 82.88 777 ILE A C 1
ATOM 6050 O O . ILE A 1 777 ? -47.349 12.027 20.872 1.00 82.88 777 ILE A O 1
ATOM 6054 N N . THR A 1 778 ? -46.725 12.521 22.960 1.00 78.31 778 THR A N 1
ATOM 6055 C CA . THR A 1 778 ? -47.684 13.620 23.104 1.00 78.31 778 THR A CA 1
ATOM 6056 C C . THR A 1 778 ? -47.060 14.894 22.535 1.00 78.31 778 THR A C 1
ATOM 6058 O O . THR A 1 778 ? -45.966 15.280 22.946 1.00 78.31 778 THR A O 1
ATOM 6061 N N . LYS A 1 779 ? -47.729 15.548 21.581 1.00 79.62 779 LYS A N 1
ATOM 6062 C CA . LYS A 1 779 ? -47.370 16.887 21.099 1.00 79.62 779 LYS A CA 1
ATOM 6063 C C . LYS A 1 779 ? -48.445 17.877 21.533 1.00 79.62 779 LYS A C 1
ATOM 6065 O O . LYS A 1 779 ? -49.623 17.655 21.274 1.00 79.62 779 LYS A O 1
ATOM 6070 N N . PHE A 1 780 ? -48.033 18.999 22.107 1.00 71.25 780 PHE A N 1
ATOM 6071 C CA . PHE A 1 780 ? -48.934 20.112 22.379 1.00 71.25 780 PHE A CA 1
ATOM 6072 C C . PHE A 1 780 ? -49.152 20.914 21.088 1.00 71.25 780 PHE A C 1
ATOM 6074 O O . PHE A 1 780 ? -48.198 21.460 20.533 1.00 71.25 780 PHE A O 1
ATOM 6081 N N . ASN A 1 781 ? -50.385 20.968 20.583 1.00 75.88 781 ASN A N 1
ATOM 6082 C CA . ASN A 1 781 ? -50.736 21.691 19.360 1.00 75.88 781 ASN A CA 1
ATOM 6083 C C . ASN A 1 781 ? -52.049 22.463 19.556 1.00 75.88 781 ASN A C 1
ATOM 6085 O O . ASN A 1 781 ? -53.039 21.902 20.018 1.00 75.88 781 ASN A O 1
ATOM 6089 N N . ASN A 1 782 ? -52.061 23.759 19.226 1.00 78.19 782 ASN A N 1
ATOM 6090 C CA . ASN A 1 782 ? -53.214 24.660 19.390 1.00 78.19 782 ASN A CA 1
ATOM 6091 C C . ASN A 1 782 ? -53.898 24.613 20.777 1.00 78.19 782 ASN A C 1
ATOM 6093 O O . ASN A 1 782 ? -55.112 24.770 20.881 1.00 78.19 782 ASN A O 1
ATOM 6097 N N . GLY A 1 783 ? -53.127 24.409 21.852 1.00 75.94 783 GLY A N 1
ATOM 6098 C CA . GLY A 1 783 ? -53.653 24.358 23.221 1.00 75.94 783 GLY A CA 1
ATOM 6099 C C . GLY A 1 783 ? -54.117 22.975 23.696 1.00 75.94 783 GLY A C 1
ATOM 6100 O O . GLY A 1 783 ? -54.602 22.869 24.820 1.00 75.94 783 GLY A O 1
ATOM 6101 N N . LEU A 1 784 ? -53.977 21.931 22.872 1.00 70.56 784 LEU A N 1
ATOM 6102 C CA . LEU A 1 784 ? -54.379 20.560 23.188 1.00 70.56 784 LEU A CA 1
ATOM 6103 C C . LEU A 1 784 ? -53.199 19.589 23.065 1.00 70.56 784 LEU A C 1
ATOM 6105 O O . LEU A 1 784 ? -52.413 19.656 22.119 1.00 70.56 784 LEU A O 1
ATOM 6109 N N . ASP A 1 785 ? -53.114 18.649 24.002 1.00 76.06 785 ASP A N 1
ATOM 6110 C CA . ASP A 1 785 ? -52.201 17.510 23.934 1.00 76.06 785 ASP A CA 1
ATOM 6111 C C . ASP A 1 785 ? -52.747 16.452 22.965 1.00 76.06 785 ASP A C 1
ATOM 6113 O O . ASP A 1 785 ? -53.688 15.722 23.279 1.00 76.06 785 ASP A O 1
ATOM 6117 N N . ILE A 1 786 ? -52.145 16.354 21.778 1.00 82.44 786 ILE A N 1
ATOM 6118 C CA . ILE A 1 786 ? -52.453 15.316 20.790 1.00 82.44 786 ILE A CA 1
ATOM 6119 C C . ILE A 1 786 ? -51.425 14.182 20.879 1.00 82.44 786 ILE A C 1
ATOM 6121 O O . ILE A 1 786 ? -50.217 14.413 20.830 1.00 82.44 786 ILE A O 1
ATOM 6125 N N . GLN A 1 787 ? -51.888 12.934 20.995 1.00 81.75 787 GLN A N 1
ATOM 6126 C CA . GLN A 1 787 ? -51.016 11.767 20.834 1.00 81.75 787 GLN A CA 1
ATOM 6127 C C . GLN A 1 787 ? -50.703 11.570 19.347 1.00 81.75 787 GLN A C 1
ATOM 6129 O O . GLN A 1 787 ? -51.599 11.549 18.507 1.00 81.75 787 GLN A O 1
ATOM 6134 N N . VAL A 1 788 ? -49.417 11.440 19.035 1.00 84.19 788 VAL A N 1
ATOM 6135 C CA . VAL A 1 788 ? -48.874 11.338 17.680 1.00 84.19 788 VAL A CA 1
ATOM 6136 C C . VAL A 1 788 ? -48.064 10.053 17.599 1.00 84.19 788 VAL A C 1
ATOM 6138 O O . VAL A 1 788 ? -47.122 9.873 18.376 1.00 84.19 788 VAL A O 1
ATOM 6141 N N . CYS A 1 789 ? -48.407 9.147 16.682 1.00 84.75 789 CYS A N 1
ATOM 6142 C CA . CYS A 1 789 ? -47.642 7.915 16.547 1.00 84.75 789 CYS A CA 1
ATOM 6143 C C . CYS A 1 789 ? -46.217 8.196 16.043 1.00 84.75 789 CYS A C 1
ATOM 6145 O O . CYS A 1 789 ? -46.003 8.986 15.126 1.00 84.75 789 CYS A O 1
ATOM 6147 N N . GLN A 1 790 ? -45.237 7.543 16.665 1.00 82.38 790 GLN A N 1
ATOM 6148 C CA . GLN A 1 790 ? -43.820 7.601 16.308 1.00 82.38 790 GLN A CA 1
ATOM 6149 C C . GLN A 1 790 ? -43.377 6.329 15.574 1.00 82.38 790 GLN A C 1
ATOM 6151 O O . GLN A 1 790 ? -42.520 6.398 14.697 1.00 82.38 790 GLN A O 1
ATOM 6156 N N . LYS A 1 791 ? -43.951 5.171 15.922 1.00 83.62 791 LYS A N 1
ATOM 6157 C CA . LYS A 1 791 ? -43.673 3.892 15.263 1.00 83.62 791 LYS A CA 1
ATOM 6158 C C . LYS A 1 791 ? -44.916 3.013 15.233 1.00 83.62 791 LYS A C 1
ATOM 6160 O O . LYS A 1 791 ? -45.562 2.825 16.260 1.00 83.62 791 LYS A O 1
ATOM 6165 N N . CYS A 1 792 ? -45.209 2.434 14.075 1.00 88.94 792 CYS A N 1
ATOM 6166 C CA . CYS A 1 792 ? -46.308 1.493 13.886 1.00 88.94 792 CYS A CA 1
ATOM 6167 C C . CYS A 1 792 ? -45.890 0.045 14.183 1.00 88.94 792 CYS A C 1
ATOM 6169 O O . CYS A 1 792 ? -44.705 -0.291 14.160 1.00 88.94 792 CYS A O 1
ATOM 6171 N N . VAL A 1 793 ? -46.865 -0.818 14.475 1.00 89.00 793 VAL A N 1
ATOM 6172 C CA . VAL A 1 793 ? -46.635 -2.267 14.601 1.00 89.00 793 VAL A CA 1
ATOM 6173 C C . VAL A 1 793 ? -46.326 -2.897 13.236 1.00 89.00 793 VAL A C 1
ATOM 6175 O O . VAL A 1 793 ? -46.648 -2.335 12.190 1.00 89.00 793 VAL A O 1
ATOM 6178 N N . LEU A 1 794 ? -45.716 -4.086 13.242 1.00 88.94 794 LEU A N 1
ATOM 6179 C CA . LEU A 1 794 ? -45.359 -4.825 12.026 1.00 88.94 794 LEU A CA 1
ATOM 6180 C C . LEU A 1 794 ? -46.571 -4.984 11.082 1.00 88.94 794 LEU A C 1
ATOM 6182 O O . LEU A 1 794 ? -47.673 -5.311 11.522 1.00 88.94 794 LEU A O 1
ATOM 6186 N N . GLY A 1 795 ? -46.363 -4.759 9.783 1.00 89.44 795 GLY A N 1
ATOM 6187 C CA . GLY A 1 795 ? -47.428 -4.721 8.775 1.00 89.44 795 GLY A CA 1
ATOM 6188 C C . GLY A 1 795 ? -48.123 -3.362 8.607 1.00 89.44 795 GLY A C 1
ATOM 6189 O O . GLY A 1 795 ? -49.072 -3.279 7.824 1.00 89.44 795 GLY A O 1
ATOM 6190 N N . PHE A 1 796 ? -47.664 -2.309 9.291 1.00 92.94 796 PHE A N 1
ATOM 6191 C CA . PHE A 1 796 ? -48.144 -0.932 9.140 1.00 92.94 796 PHE A CA 1
ATOM 6192 C C . PHE A 1 796 ? -46.976 0.061 9.010 1.00 92.94 796 PHE A C 1
ATOM 6194 O O . PHE A 1 796 ? -45.909 -0.156 9.581 1.00 92.94 796 PHE A O 1
ATOM 6201 N N . TYR A 1 797 ? -47.201 1.166 8.299 1.00 93.19 797 TYR A N 1
ATOM 6202 C CA . TYR A 1 797 ? -46.277 2.290 8.138 1.00 93.19 797 TYR A CA 1
ATOM 6203 C C . TYR A 1 797 ? -46.903 3.592 8.642 1.00 93.19 797 TYR A C 1
ATOM 6205 O O . TYR A 1 797 ? -48.125 3.722 8.701 1.00 93.19 797 TYR A O 1
ATOM 6213 N N . LEU A 1 798 ? -46.061 4.560 8.998 1.00 89.75 798 LEU A N 1
ATOM 6214 C CA . LEU A 1 798 ? -46.496 5.879 9.450 1.00 89.75 798 LEU A CA 1
ATOM 6215 C C . LEU A 1 798 ? -46.709 6.805 8.243 1.00 89.75 798 LEU A C 1
ATOM 6217 O O . LEU A 1 798 ? -45.784 6.995 7.451 1.00 89.75 798 LEU A O 1
ATOM 6221 N N . ASP A 1 799 ? -47.909 7.368 8.095 1.00 90.00 799 ASP A N 1
ATOM 6222 C CA . ASP A 1 799 ? -48.200 8.386 7.078 1.00 90.00 799 ASP A CA 1
ATOM 6223 C C . ASP A 1 799 ? -47.823 9.813 7.532 1.00 90.00 799 ASP A C 1
ATOM 6225 O O . ASP A 1 799 ? -47.365 10.044 8.655 1.00 90.00 799 ASP A O 1
ATOM 6229 N N . LEU A 1 800 ? -48.010 10.794 6.643 1.00 85.94 800 LEU A N 1
ATOM 6230 C CA . LEU A 1 800 ? -47.718 12.212 6.909 1.00 85.94 800 LEU A CA 1
ATOM 6231 C C . LEU A 1 800 ? -48.632 12.832 7.980 1.00 85.94 800 LEU A C 1
ATOM 6233 O O . LEU A 1 800 ? -48.300 13.864 8.562 1.00 85.94 800 LEU A O 1
ATOM 6237 N N . GLN A 1 801 ? -49.777 12.206 8.249 1.00 87.62 801 GLN A N 1
ATOM 6238 C CA . GLN A 1 801 ? -50.746 12.569 9.278 1.00 87.62 801 GLN A CA 1
ATOM 6239 C C . GLN A 1 801 ? -50.472 11.833 10.605 1.00 87.62 801 GLN A C 1
ATOM 6241 O O . GLN A 1 801 ? -51.274 11.915 11.543 1.00 87.62 801 GLN A O 1
ATOM 6246 N N . TYR A 1 802 ? -49.331 11.138 10.702 1.00 85.81 802 TYR A N 1
ATOM 6247 C CA . TYR A 1 802 ? -48.905 10.329 11.842 1.00 85.81 802 TYR A CA 1
ATOM 6248 C C . TYR A 1 802 ? -49.919 9.235 12.236 1.00 85.81 802 TYR A C 1
ATOM 6250 O O . TYR A 1 802 ? -50.050 8.874 13.412 1.00 85.81 802 TYR A O 1
ATOM 6258 N N . GLN A 1 803 ? -50.655 8.710 11.254 1.00 88.50 803 GLN A N 1
ATOM 6259 C CA . GLN A 1 803 ? -51.516 7.539 11.391 1.00 88.50 803 GLN A CA 1
ATOM 6260 C C . GLN A 1 803 ? -50.791 6.291 10.878 1.00 88.50 803 GLN A C 1
ATOM 6262 O O . GLN A 1 803 ? -49.966 6.352 9.966 1.00 88.50 803 GLN A O 1
ATOM 6267 N N . CYS A 1 804 ? -51.113 5.139 11.465 1.00 92.12 804 CYS A N 1
ATOM 6268 C CA . CYS A 1 804 ? -50.563 3.858 11.036 1.00 92.12 804 CYS A CA 1
ATOM 6269 C C . CYS A 1 804 ? -51.413 3.246 9.922 1.00 92.12 804 CYS A C 1
ATOM 6271 O O . CYS A 1 804 ? -52.450 2.634 10.184 1.00 92.12 804 CYS A O 1
ATOM 6273 N N . GLN A 1 805 ? -50.949 3.394 8.684 1.00 94.50 805 GLN A N 1
ATOM 6274 C CA . GLN A 1 805 ? -51.563 2.824 7.487 1.00 94.50 805 GLN A CA 1
ATOM 6275 C C . GLN A 1 805 ? -51.046 1.411 7.234 1.00 94.50 805 GLN A C 1
ATOM 6277 O O . GLN A 1 805 ? -49.898 1.087 7.527 1.00 94.50 805 GLN A O 1
ATOM 6282 N N . LYS A 1 806 ? -51.895 0.529 6.706 1.00 93.81 806 LYS A N 1
ATOM 6283 C CA . LYS A 1 806 ? -51.532 -0.878 6.503 1.00 93.81 806 LYS A CA 1
ATOM 6284 C C . LYS A 1 806 ? -50.621 -1.038 5.282 1.00 93.81 806 LYS A C 1
ATOM 6286 O O . LYS A 1 806 ? -50.918 -0.508 4.216 1.00 93.81 806 LYS A O 1
ATOM 6291 N N . CYS A 1 807 ? -49.554 -1.821 5.417 1.00 93.62 807 CYS A N 1
ATOM 6292 C CA . CYS A 1 807 ? -48.715 -2.219 4.289 1.00 93.62 807 CYS A CA 1
ATOM 6293 C C . CYS A 1 807 ? -49.488 -3.072 3.271 1.00 93.62 807 CYS A C 1
ATOM 6295 O O . CYS A 1 807 ? -50.496 -3.710 3.599 1.00 93.62 807 CYS A O 1
ATOM 6297 N N . ASN A 1 808 ? -48.971 -3.145 2.038 1.00 92.25 808 ASN A N 1
ATOM 6298 C CA . ASN A 1 808 ? -49.447 -4.111 1.049 1.00 92.25 808 ASN A CA 1
ATOM 6299 C C . ASN A 1 808 ? -49.430 -5.528 1.655 1.00 92.25 808 ASN A C 1
ATOM 6301 O O . ASN A 1 808 ? -48.478 -5.913 2.327 1.00 92.25 808 ASN A O 1
ATOM 6305 N N . SER A 1 809 ? -50.480 -6.312 1.408 1.00 88.88 809 SER A N 1
ATOM 6306 C CA . SER A 1 809 ? -50.695 -7.641 1.992 1.00 88.88 809 SER A CA 1
ATOM 6307 C C . SER A 1 809 ? -49.548 -8.648 1.796 1.00 88.88 809 SER A C 1
ATOM 6309 O O . SER A 1 809 ? -49.448 -9.593 2.585 1.00 88.88 809 SER A O 1
ATOM 6311 N N . THR A 1 810 ? -48.687 -8.467 0.789 1.00 88.06 810 THR A N 1
ATOM 6312 C CA . THR A 1 810 ? -47.503 -9.310 0.535 1.00 88.06 810 THR A CA 1
ATOM 6313 C C . THR A 1 810 ? -46.234 -8.818 1.248 1.00 88.06 810 THR A C 1
ATOM 6315 O O . THR A 1 810 ? -45.301 -9.597 1.453 1.00 88.06 810 THR A O 1
ATOM 6318 N N . CYS A 1 811 ? -46.226 -7.564 1.704 1.00 92.69 811 CYS A N 1
ATOM 6319 C CA . CYS A 1 811 ? -45.140 -6.933 2.441 1.00 92.69 811 CYS A CA 1
ATOM 6320 C C . CYS A 1 811 ? -45.324 -7.108 3.963 1.00 92.69 811 CYS A C 1
ATOM 6322 O O . CYS A 1 811 ? -46.424 -6.954 4.495 1.00 92.69 811 CYS A O 1
ATOM 6324 N N . LEU A 1 812 ? -44.248 -7.450 4.673 1.00 90.88 812 LEU A N 1
ATOM 6325 C CA . LEU A 1 812 ? -44.230 -7.630 6.130 1.00 90.88 812 LEU A CA 1
ATOM 6326 C C . LEU A 1 812 ? -43.872 -6.327 6.865 1.00 90.88 812 LEU A C 1
ATOM 6328 O O . LEU A 1 812 ? -44.452 -6.028 7.906 1.00 90.88 812 LEU A O 1
ATOM 6332 N N . GLN A 1 813 ? -42.952 -5.542 6.304 1.00 91.19 813 GLN A N 1
ATOM 6333 C CA . GLN A 1 813 ? -42.582 -4.211 6.786 1.00 91.19 813 GLN A CA 1
ATOM 6334 C C . GLN A 1 813 ? -42.392 -3.287 5.587 1.00 91.19 813 GLN A C 1
ATOM 6336 O O . GLN A 1 813 ? -41.590 -3.581 4.700 1.00 91.19 813 GLN A O 1
ATOM 6341 N N . CYS A 1 814 ? -43.117 -2.176 5.576 1.00 93.25 814 CYS A N 1
ATOM 6342 C CA . CYS A 1 814 ? -42.997 -1.102 4.602 1.00 93.25 814 CYS A CA 1
ATOM 6343 C C . CYS A 1 814 ? -42.837 0.225 5.343 1.00 93.25 814 CYS A C 1
ATOM 6345 O O . CYS A 1 814 ? -43.274 0.350 6.486 1.00 93.25 814 CYS A O 1
ATOM 6347 N N . GLU A 1 815 ? -42.224 1.210 4.696 1.00 92.31 815 GLU A N 1
ATOM 6348 C CA . GLU A 1 815 ? -42.058 2.554 5.246 1.00 92.31 815 GLU A CA 1
ATOM 6349 C C . GLU A 1 815 ? -42.284 3.598 4.154 1.00 92.31 815 GLU A C 1
ATOM 6351 O O . GLU A 1 815 ? -42.048 3.342 2.971 1.00 92.31 815 GLU A O 1
ATOM 6356 N N . LEU A 1 816 ? -42.770 4.777 4.544 1.00 93.56 816 LEU A N 1
ATOM 6357 C CA . LEU A 1 816 ? -42.976 5.876 3.610 1.00 93.56 816 LEU A CA 1
ATOM 6358 C C . LEU A 1 816 ? -41.622 6.323 3.041 1.00 93.56 816 LEU A C 1
ATOM 6360 O O . LEU A 1 816 ? -40.660 6.499 3.790 1.00 93.56 816 LEU A O 1
ATOM 6364 N N . GLY A 1 817 ? -41.540 6.524 1.731 1.00 91.81 817 GLY A N 1
ATOM 6365 C CA . GLY A 1 817 ? -40.326 6.965 1.055 1.00 91.81 817 GLY A CA 1
ATOM 6366 C C . GLY A 1 817 ? -40.607 7.527 -0.331 1.00 91.81 817 GLY A C 1
ATOM 6367 O O . GLY A 1 817 ? -41.738 7.514 -0.809 1.00 91.81 817 GLY A O 1
ATOM 6368 N N . THR A 1 818 ? -39.562 8.034 -0.969 1.00 92.50 818 THR A N 1
ATOM 6369 C CA . THR A 1 818 ? -39.589 8.521 -2.349 1.00 92.50 818 THR A CA 1
ATOM 6370 C C . THR A 1 818 ? -38.491 7.837 -3.165 1.00 92.50 818 THR A C 1
ATOM 6372 O O . THR A 1 818 ? -37.742 7.002 -2.648 1.00 92.50 818 THR A O 1
ATOM 6375 N N . LEU A 1 819 ? -38.409 8.167 -4.448 1.00 88.56 819 LEU A N 1
ATOM 6376 C CA . LEU A 1 819 ? -37.376 7.685 -5.358 1.00 88.56 819 LEU A CA 1
ATOM 6377 C C . LEU A 1 819 ? -36.524 8.871 -5.807 1.00 88.56 819 LEU A C 1
ATOM 6379 O O . LEU A 1 819 ? -37.051 9.954 -6.064 1.00 88.56 819 LEU A O 1
ATOM 6383 N N . ASP A 1 820 ? -35.214 8.674 -5.906 1.00 83.19 820 ASP A N 1
ATOM 6384 C CA . ASP A 1 820 ? -34.342 9.650 -6.549 1.00 83.19 820 ASP A CA 1
ATOM 6385 C C . ASP A 1 820 ? -34.501 9.631 -8.081 1.00 83.19 820 ASP A C 1
ATOM 6387 O O . ASP A 1 820 ? -35.215 8.811 -8.663 1.00 83.19 820 ASP A O 1
ATOM 6391 N N . ILE A 1 821 ? -33.794 10.541 -8.753 1.00 78.75 821 ILE A N 1
ATOM 6392 C CA . ILE A 1 821 ? -33.803 10.670 -10.219 1.00 78.75 821 ILE A CA 1
ATOM 6393 C C . ILE A 1 821 ? -33.263 9.436 -10.971 1.00 78.75 821 ILE A C 1
ATOM 6395 O O . ILE A 1 821 ? -33.333 9.401 -12.197 1.00 78.75 821 ILE A O 1
ATOM 6399 N N . TYR A 1 822 ? -32.721 8.442 -10.261 1.00 77.62 822 TYR A N 1
ATOM 6400 C CA . TYR A 1 822 ? -32.207 7.179 -10.793 1.00 77.62 822 TYR A CA 1
ATOM 6401 C C . TYR A 1 822 ? -33.084 5.974 -10.405 1.00 77.62 822 TYR A C 1
ATOM 6403 O O . TYR A 1 822 ? -32.683 4.832 -10.628 1.00 77.62 822 TYR A O 1
ATOM 6411 N N . GLY A 1 823 ? -34.261 6.200 -9.808 1.00 81.25 823 GLY A N 1
ATOM 6412 C CA . GLY A 1 823 ? -35.160 5.137 -9.353 1.00 81.25 823 GLY A CA 1
ATOM 6413 C C . GLY A 1 823 ? -34.693 4.430 -8.075 1.00 81.25 823 GLY A C 1
ATOM 6414 O O . GLY A 1 823 ? -35.238 3.384 -7.716 1.00 81.25 823 GLY A O 1
ATOM 6415 N N . LYS A 1 824 ? -33.692 4.964 -7.364 1.00 82.31 824 LYS A N 1
ATOM 6416 C CA . LYS A 1 824 ? -33.246 4.419 -6.079 1.00 82.31 824 LYS A CA 1
ATOM 6417 C C . LYS A 1 824 ? -34.138 4.946 -4.958 1.00 82.31 824 LYS A C 1
ATOM 6419 O O . LYS A 1 824 ? -34.405 6.141 -4.869 1.00 82.31 824 LYS A O 1
ATOM 6424 N N . LYS A 1 825 ? -34.565 4.058 -4.060 1.00 85.75 825 LYS A N 1
ATOM 6425 C CA . LYS A 1 825 ? -35.348 4.442 -2.877 1.00 85.75 825 LYS A CA 1
ATOM 6426 C C . LYS A 1 825 ? -34.566 5.317 -1.892 1.00 85.75 825 LYS A C 1
ATOM 6428 O O . LYS A 1 825 ? -33.395 5.055 -1.615 1.00 85.75 825 LYS A O 1
ATOM 6433 N N . ILE A 1 826 ? -35.269 6.290 -1.319 1.00 85.31 826 ILE A N 1
ATOM 6434 C CA . ILE A 1 826 ? -34.869 7.082 -0.151 1.00 85.31 826 ILE A CA 1
ATOM 6435 C C . ILE A 1 826 ? -36.053 7.066 0.818 1.00 85.31 826 ILE A C 1
ATOM 6437 O O . ILE A 1 826 ? -37.150 7.505 0.460 1.00 85.31 826 ILE A O 1
ATOM 6441 N N . TYR A 1 827 ? -35.878 6.557 2.037 1.00 88.44 827 TYR A N 1
ATOM 6442 C CA . TYR A 1 827 ? -36.978 6.537 3.004 1.00 88.44 827 TYR A CA 1
ATOM 6443 C C . TYR A 1 827 ? -37.226 7.930 3.595 1.00 88.44 827 TYR A C 1
ATOM 6445 O O . TYR A 1 827 ? -36.327 8.765 3.695 1.00 88.44 827 TYR A O 1
ATOM 6453 N N . TYR A 1 828 ? -38.453 8.191 4.046 1.00 85.06 828 TYR A N 1
ATOM 6454 C CA . TYR A 1 828 ? -38.853 9.508 4.545 1.00 85.06 828 TYR A CA 1
ATOM 6455 C C . TYR A 1 828 ? -38.031 9.958 5.767 1.00 85.06 828 TYR A C 1
ATOM 6457 O O . TYR A 1 828 ? -37.798 11.151 5.958 1.00 85.06 828 TYR A O 1
ATOM 6465 N N . TYR A 1 829 ? -37.531 9.008 6.568 1.00 79.81 829 TYR A N 1
ATOM 6466 C CA . TYR A 1 829 ? -36.648 9.291 7.702 1.00 79.81 829 TYR A CA 1
ATOM 6467 C C . TYR A 1 829 ? -35.190 9.608 7.305 1.00 79.81 829 TYR A C 1
ATOM 6469 O O . TYR A 1 829 ? -34.450 10.103 8.156 1.00 79.81 829 TYR A O 1
ATOM 6477 N N . GLU A 1 830 ? -34.783 9.367 6.055 1.00 82.94 830 GLU A N 1
ATOM 6478 C CA . GLU A 1 830 ? -33.424 9.615 5.529 1.00 82.94 830 GLU A CA 1
ATOM 6479 C C . GLU A 1 830 ? -33.302 10.989 4.856 1.00 82.94 830 GLU A C 1
ATOM 6481 O O . GLU A 1 830 ? -32.213 11.548 4.751 1.00 82.94 830 GLU A O 1
ATOM 6486 N N . LEU A 1 831 ? -34.430 11.564 4.434 1.00 80.75 831 LEU A N 1
ATOM 6487 C CA . LEU A 1 831 ? -34.503 12.904 3.856 1.00 80.75 831 LEU A CA 1
ATOM 6488 C C . LEU A 1 831 ? -34.084 13.977 4.871 1.00 80.75 831 LEU A C 1
ATOM 6490 O O . LEU A 1 831 ? -34.415 13.879 6.058 1.00 80.75 831 LEU A O 1
ATOM 6494 N N . SER A 1 832 ? -33.446 15.057 4.411 1.00 75.06 832 SER A N 1
ATOM 6495 C CA . SER A 1 832 ? -33.222 16.239 5.254 1.00 75.06 832 SER A CA 1
ATOM 6496 C C . SER A 1 832 ? -34.552 16.854 5.707 1.00 75.06 832 SER A C 1
ATOM 6498 O O . SER A 1 832 ? -35.593 16.656 5.076 1.00 75.06 832 SER A O 1
ATOM 6500 N N . ILE A 1 833 ? -34.528 17.609 6.809 1.00 69.12 833 ILE A N 1
ATOM 6501 C CA . ILE A 1 833 ? -35.725 18.284 7.337 1.00 69.12 833 ILE A CA 1
ATOM 6502 C C . ILE A 1 833 ? -36.325 19.213 6.269 1.00 69.12 833 ILE A C 1
ATOM 6504 O O . ILE A 1 833 ? -37.531 19.172 6.043 1.00 69.12 833 ILE A O 1
ATOM 6508 N N . ASP A 1 834 ? -35.489 19.954 5.540 1.00 74.44 834 ASP A N 1
ATOM 6509 C CA . ASP A 1 834 ? -35.934 20.858 4.474 1.00 74.44 834 ASP A CA 1
ATOM 6510 C C . ASP A 1 834 ? -36.600 20.116 3.304 1.00 74.44 834 ASP A C 1
ATOM 6512 O O . ASP A 1 834 ? -37.625 20.576 2.796 1.00 74.44 834 ASP A O 1
ATOM 6516 N N . LEU A 1 835 ? -36.094 18.936 2.907 1.00 76.00 835 LEU A N 1
ATOM 6517 C CA . LEU A 1 835 ? -36.778 18.104 1.908 1.00 76.00 835 LEU A CA 1
ATOM 6518 C C . LEU A 1 835 ? -38.123 17.597 2.436 1.00 76.00 835 LEU A C 1
ATOM 6520 O O . LEU A 1 835 ? -39.115 17.660 1.720 1.00 76.00 835 LEU A O 1
ATOM 6524 N N . ARG A 1 836 ? -38.205 17.144 3.694 1.00 80.56 836 ARG A N 1
ATOM 6525 C CA . ARG A 1 836 ? -39.478 16.681 4.287 1.00 80.56 836 ARG A CA 1
ATOM 6526 C C . ARG A 1 836 ? -40.545 17.771 4.372 1.00 80.56 836 ARG A C 1
ATOM 6528 O O . ARG A 1 836 ? -41.726 17.441 4.348 1.00 80.56 836 ARG A O 1
ATOM 6535 N N . LEU A 1 837 ? -40.133 19.035 4.492 1.00 73.56 837 LEU A N 1
ATOM 6536 C CA . LEU A 1 837 ? -41.016 20.205 4.521 1.00 73.56 837 LEU A CA 1
ATOM 6537 C C . LEU A 1 837 ? -41.427 20.701 3.124 1.00 73.56 837 LEU A C 1
ATOM 6539 O O . LEU A 1 837 ? -42.385 21.464 3.021 1.00 73.56 837 LEU A O 1
ATOM 6543 N N . THR A 1 838 ? -40.713 20.301 2.067 1.00 80.19 838 THR A N 1
ATOM 6544 C CA . THR A 1 838 ? -40.945 20.757 0.681 1.00 80.19 838 THR A CA 1
ATOM 6545 C C . THR A 1 838 ? -41.471 19.669 -0.256 1.00 80.19 838 THR A C 1
ATOM 6547 O O . THR A 1 838 ? -42.022 19.993 -1.307 1.00 80.19 838 THR A O 1
ATOM 6550 N N . LEU A 1 839 ? -41.346 18.393 0.118 1.00 82.62 839 LEU A N 1
ATOM 6551 C CA . LEU A 1 839 ? -41.920 17.265 -0.609 1.00 82.62 839 LEU A CA 1
ATOM 6552 C C . LEU A 1 839 ? -43.445 17.270 -0.522 1.00 82.62 839 LEU A C 1
ATOM 6554 O O . LEU A 1 839 ? -44.025 17.159 0.558 1.00 82.62 839 LEU A O 1
ATOM 6558 N N . ASP A 1 840 ? -44.089 17.332 -1.685 1.00 80.56 840 ASP A N 1
ATOM 6559 C CA . ASP A 1 840 ? -45.518 17.080 -1.789 1.00 80.56 840 ASP A CA 1
ATOM 6560 C C . ASP A 1 840 ? -45.822 15.624 -1.398 1.00 80.56 840 ASP A C 1
ATOM 6562 O O . ASP A 1 840 ? -45.142 14.679 -1.803 1.00 80.56 840 ASP A O 1
ATOM 6566 N N . SER A 1 841 ? -46.904 15.459 -0.643 1.00 79.81 841 SER A N 1
ATOM 6567 C CA . SER A 1 841 ? -47.568 14.192 -0.347 1.00 79.81 841 SER A CA 1
ATOM 6568 C C . SER A 1 841 ? -47.740 13.263 -1.556 1.00 79.81 841 SER A C 1
ATOM 6570 O O . SER A 1 841 ? -47.693 12.047 -1.389 1.00 79.81 841 SER A O 1
ATOM 6572 N N . THR A 1 842 ? -47.881 13.810 -2.768 1.00 80.88 842 THR A N 1
ATOM 6573 C CA . THR A 1 842 ? -47.994 13.039 -4.019 1.00 80.88 842 THR A CA 1
ATOM 6574 C C . THR A 1 842 ? -46.714 12.298 -4.427 1.00 80.88 842 THR A C 1
ATOM 6576 O O . THR A 1 842 ? -46.779 11.394 -5.256 1.00 80.88 842 THR A O 1
ATOM 6579 N N . GLN A 1 843 ? -45.553 12.644 -3.858 1.00 85.69 843 GLN A N 1
ATOM 6580 C CA . GLN A 1 843 ? -44.250 12.047 -4.190 1.00 85.69 843 GLN A CA 1
ATOM 6581 C C . GLN A 1 843 ? -43.796 10.973 -3.188 1.00 85.69 843 GLN A C 1
ATOM 6583 O O . GLN A 1 843 ? -42.672 10.472 -3.287 1.00 85.69 843 GLN A O 1
ATOM 6588 N N . LEU A 1 844 ? -44.645 10.629 -2.215 1.00 90.88 844 LEU A N 1
ATOM 6589 C CA . LEU A 1 844 ? -44.329 9.716 -1.121 1.00 90.88 844 LEU A CA 1
ATOM 6590 C C . LEU A 1 844 ? -45.208 8.461 -1.172 1.00 90.88 844 LEU A C 1
ATOM 6592 O O . LEU A 1 844 ? -46.434 8.527 -1.130 1.00 90.88 844 LEU A O 1
ATOM 6596 N N . TYR A 1 845 ? -44.554 7.302 -1.222 1.00 92.00 845 TYR A N 1
ATOM 6597 C CA . TYR A 1 845 ? -45.170 5.991 -1.413 1.00 92.00 845 TYR A CA 1
ATOM 6598 C C . TYR A 1 845 ? -44.736 5.030 -0.293 1.00 92.00 845 TYR A C 1
ATOM 6600 O O . TYR A 1 845 ? -43.625 5.163 0.228 1.00 92.00 845 TYR A O 1
ATOM 6608 N N . PRO A 1 846 ? -45.567 4.048 0.100 1.00 93.12 846 PRO A N 1
ATOM 6609 C CA . PRO A 1 846 ? -45.154 2.998 1.026 1.00 93.12 846 PRO A CA 1
ATOM 6610 C C . PRO A 1 846 ? -44.233 2.000 0.316 1.00 93.12 846 PRO A C 1
ATOM 6612 O O . PRO A 1 846 ? -44.690 1.117 -0.410 1.00 93.12 846 PRO A O 1
ATOM 6615 N N . LEU A 1 847 ? -42.927 2.138 0.530 1.00 93.94 847 LEU A N 1
ATOM 6616 C CA . LEU A 1 847 ? -41.908 1.272 -0.057 1.00 93.94 847 LEU A CA 1
ATOM 6617 C C . LEU A 1 847 ? -41.695 0.042 0.828 1.00 93.94 847 LEU A C 1
ATOM 6619 O O . LEU A 1 847 ? -41.519 0.154 2.045 1.00 93.94 847 LEU A O 1
ATOM 6623 N N . CYS A 1 848 ? -41.696 -1.148 0.233 1.00 92.94 848 CYS A N 1
ATOM 6624 C CA . CYS A 1 848 ? -41.507 -2.387 0.970 1.00 92.94 848 CYS A CA 1
ATOM 6625 C C . CYS A 1 848 ? -40.033 -2.600 1.362 1.00 92.94 848 CYS A C 1
ATOM 6627 O O . CYS A 1 848 ? -39.118 -2.496 0.542 1.00 92.94 848 CYS A O 1
ATOM 6629 N N . GLN A 1 849 ? -39.808 -2.931 2.635 1.00 89.12 849 GLN A N 1
ATOM 6630 C CA . GLN A 1 849 ? -38.488 -3.187 3.218 1.00 89.12 849 GLN A CA 1
ATOM 6631 C C . GLN A 1 849 ? -38.226 -4.673 3.471 1.00 89.12 849 GLN A C 1
ATOM 6633 O O . GLN A 1 849 ? -37.081 -5.122 3.375 1.00 89.12 849 GLN A O 1
ATOM 6638 N N . ILE A 1 850 ? -39.272 -5.421 3.835 1.00 88.88 850 ILE A N 1
ATOM 6639 C CA . ILE A 1 850 ? -39.217 -6.850 4.156 1.00 88.88 850 ILE A CA 1
ATOM 6640 C C . ILE A 1 850 ? -40.475 -7.518 3.606 1.00 88.88 850 ILE A C 1
ATOM 6642 O O . ILE A 1 850 ? -41.592 -7.113 3.930 1.00 88.88 850 ILE A O 1
ATOM 6646 N N . CYS A 1 851 ? -40.294 -8.569 2.813 1.00 91.38 851 CYS A N 1
ATOM 6647 C CA . CYS A 1 851 ? -41.380 -9.405 2.317 1.00 91.38 851 CYS A CA 1
ATOM 6648 C C . CYS A 1 851 ? -41.720 -10.540 3.283 1.00 91.38 851 CYS A C 1
ATOM 6650 O O . CYS A 1 851 ? -40.933 -10.900 4.156 1.00 91.38 851 CYS A O 1
ATOM 6652 N N . LYS A 1 852 ? -42.901 -11.138 3.110 1.00 88.75 852 LYS A N 1
ATOM 6653 C CA . LYS A 1 852 ? -43.207 -12.430 3.739 1.00 88.75 852 LYS A CA 1
ATOM 6654 C C . LYS A 1 852 ? -42.289 -13.531 3.185 1.00 88.75 852 LYS A C 1
ATOM 6656 O O . LYS A 1 852 ? -41.740 -13.388 2.094 1.00 88.75 852 LYS A O 1
ATOM 6661 N N . ASN A 1 853 ? -42.142 -14.630 3.929 1.00 86.06 853 ASN A N 1
ATOM 6662 C CA . ASN A 1 853 ? -41.351 -15.791 3.504 1.00 86.06 853 ASN A CA 1
ATOM 6663 C C . ASN A 1 853 ? -41.746 -16.252 2.090 1.00 86.06 853 ASN A C 1
ATOM 6665 O O . ASN A 1 853 ? -42.916 -16.164 1.711 1.00 86.06 853 ASN A O 1
ATOM 6669 N N . ASN A 1 854 ? -40.776 -16.779 1.338 1.00 89.75 854 ASN A N 1
ATOM 6670 C CA . ASN A 1 854 ? -40.944 -17.221 -0.049 1.00 89.75 854 ASN A CA 1
ATOM 6671 C C . ASN A 1 854 ? -41.336 -16.076 -1.006 1.00 89.75 854 ASN A C 1
ATOM 6673 O O . ASN A 1 854 ? -42.028 -16.299 -1.996 1.00 89.75 854 ASN A O 1
ATOM 6677 N N . SER A 1 855 ? -40.949 -14.831 -0.712 1.00 91.06 855 SER A N 1
ATOM 6678 C CA . SER A 1 855 ? -41.194 -13.672 -1.580 1.00 91.06 855 SER A CA 1
ATOM 6679 C C . SER A 1 855 ? -40.001 -12.719 -1.621 1.00 91.06 855 SER A C 1
ATOM 6681 O O . SER A 1 855 ? -39.272 -12.577 -0.640 1.00 91.06 855 SER A O 1
ATOM 6683 N N . ILE A 1 856 ? -39.839 -12.035 -2.751 1.00 91.88 856 ILE A N 1
ATOM 6684 C CA . ILE A 1 856 ? -38.826 -11.005 -3.002 1.00 91.88 856 ILE A CA 1
ATOM 6685 C C . ILE A 1 856 ? -39.498 -9.639 -3.166 1.00 91.88 856 ILE A C 1
ATOM 6687 O O . ILE A 1 856 ? -40.643 -9.566 -3.610 1.00 91.88 856 ILE A O 1
ATOM 6691 N N . ILE A 1 857 ? -38.803 -8.550 -2.818 1.00 91.75 857 ILE A N 1
ATOM 6692 C CA . ILE A 1 857 ? -39.296 -7.188 -3.072 1.00 91.75 857 ILE A CA 1
ATOM 6693 C C . ILE A 1 857 ? -39.435 -7.018 -4.584 1.00 91.75 857 ILE A C 1
ATOM 6695 O O . ILE A 1 857 ? -38.480 -7.260 -5.327 1.00 91.75 857 ILE A O 1
ATOM 6699 N N . SER A 1 858 ? -40.635 -6.644 -5.027 1.00 91.12 858 SER A N 1
ATOM 6700 C CA . SER A 1 858 ? -40.949 -6.519 -6.446 1.00 91.12 858 SER A CA 1
ATOM 6701 C C . SER A 1 858 ? -40.095 -5.442 -7.109 1.00 91.12 858 SER A C 1
ATOM 6703 O O . SER A 1 858 ? -39.540 -4.561 -6.449 1.00 91.12 858 SER A O 1
ATOM 6705 N N . TYR A 1 859 ? -39.998 -5.497 -8.434 1.00 86.62 859 TYR A N 1
ATOM 6706 C CA . TYR A 1 859 ? -39.307 -4.481 -9.223 1.00 86.62 859 TYR A CA 1
ATOM 6707 C C . TYR A 1 859 ? -39.959 -3.087 -9.089 1.00 86.62 859 TYR A C 1
ATOM 6709 O O . TYR A 1 859 ? -39.297 -2.089 -9.354 1.00 86.62 859 TYR A O 1
ATOM 6717 N N . ASP A 1 860 ? -41.222 -3.009 -8.640 1.00 86.94 860 ASP A N 1
ATOM 6718 C CA . ASP A 1 860 ? -41.933 -1.757 -8.343 1.00 86.94 860 ASP A CA 1
ATOM 6719 C C . ASP A 1 860 ? -41.554 -1.120 -6.984 1.00 86.94 860 ASP A C 1
ATOM 6721 O O . ASP A 1 860 ? -41.902 0.032 -6.731 1.00 86.94 860 ASP A O 1
ATOM 6725 N N . LEU A 1 861 ? -40.833 -1.847 -6.118 1.00 90.75 861 LEU A N 1
ATOM 6726 C CA . LEU A 1 861 ? -40.489 -1.517 -4.722 1.00 90.75 861 LEU A CA 1
ATOM 6727 C C . LEU A 1 861 ? -41.664 -1.292 -3.744 1.00 90.75 861 LEU A C 1
ATOM 6729 O O . LEU A 1 861 ? -41.423 -1.075 -2.556 1.00 90.75 861 LEU A O 1
ATOM 6733 N N . ILE A 1 862 ? -42.914 -1.368 -4.192 1.00 89.50 862 ILE A N 1
ATOM 6734 C CA . ILE A 1 862 ? -44.143 -1.150 -3.406 1.00 89.50 862 ILE A CA 1
ATOM 6735 C C . ILE A 1 862 ? -44.719 -2.492 -2.924 1.00 89.50 862 ILE A C 1
ATOM 6737 O O . ILE A 1 862 ? -45.359 -2.578 -1.871 1.00 89.50 862 ILE A O 1
ATOM 6741 N N . SER A 1 863 ? -44.498 -3.559 -3.690 1.00 92.44 863 SER A N 1
ATOM 6742 C CA . SER A 1 863 ? -45.050 -4.888 -3.453 1.00 92.44 863 SER A CA 1
ATOM 6743 C C . SER A 1 863 ? -43.966 -5.961 -3.278 1.00 92.44 863 SER A C 1
ATOM 6745 O O . SER A 1 863 ? -42.762 -5.699 -3.324 1.00 92.44 863 SER A O 1
ATOM 6747 N N . CYS A 1 864 ? -44.409 -7.192 -3.026 1.00 92.94 864 CYS A N 1
ATOM 6748 C CA . CYS A 1 864 ? -43.565 -8.380 -2.986 1.00 92.94 864 CYS A CA 1
ATOM 6749 C C . CYS A 1 864 ? -44.101 -9.444 -3.937 1.00 92.94 864 CYS A C 1
ATOM 6751 O O . CYS A 1 864 ? -45.283 -9.799 -3.869 1.00 92.94 864 CYS A O 1
ATOM 6753 N N . ASP A 1 865 ? -43.208 -9.995 -4.750 1.00 92.94 865 ASP A N 1
ATOM 6754 C CA . ASP A 1 865 ? -43.473 -11.104 -5.653 1.00 92.94 865 ASP A CA 1
ATOM 6755 C C . ASP A 1 865 ? -43.178 -12.435 -4.966 1.00 92.94 865 ASP A C 1
ATOM 6757 O O . ASP A 1 865 ? -42.098 -12.624 -4.410 1.00 92.94 865 ASP A O 1
ATOM 6761 N N . GLN A 1 866 ? -44.098 -13.397 -5.064 1.00 92.44 866 GLN A N 1
ATOM 6762 C CA . GLN A 1 866 ? -43.819 -14.775 -4.650 1.00 92.44 866 GLN A CA 1
ATOM 6763 C C . GLN A 1 866 ? -42.638 -15.335 -5.459 1.00 92.44 866 GLN A C 1
ATOM 6765 O O . GLN A 1 866 ? -42.564 -15.145 -6.679 1.00 92.44 866 GLN A O 1
ATOM 6770 N N . CYS A 1 867 ? -41.734 -16.048 -4.793 1.00 92.50 867 CYS A N 1
ATOM 6771 C CA . CYS A 1 867 ? -40.732 -16.883 -5.446 1.00 92.50 867 CYS A CA 1
ATOM 6772 C C . CYS A 1 867 ? -41.409 -18.033 -6.217 1.00 92.50 867 CYS A C 1
ATOM 6774 O O . CYS A 1 867 ? -42.620 -18.240 -6.109 1.00 92.50 867 CYS A O 1
ATOM 6776 N N . GLY A 1 868 ? -40.647 -18.769 -7.032 1.00 89.12 868 GLY A N 1
ATOM 6777 C CA . GLY A 1 868 ? -41.198 -19.923 -7.745 1.00 89.12 868 GLY A CA 1
ATOM 6778 C C . GLY A 1 868 ? -41.669 -21.038 -6.808 1.00 89.12 868 GLY A C 1
ATOM 6779 O O . GLY A 1 868 ? -41.433 -21.043 -5.597 1.00 89.12 868 GLY A O 1
ATOM 6780 N N . THR A 1 869 ? -42.356 -22.010 -7.385 1.00 90.94 869 THR A N 1
ATOM 6781 C CA . THR A 1 869 ? -43.010 -23.114 -6.684 1.00 90.94 869 THR A CA 1
ATOM 6782 C C . THR A 1 869 ? -42.000 -23.899 -5.850 1.00 90.94 869 THR A C 1
ATOM 6784 O O . THR A 1 869 ? -41.004 -24.398 -6.367 1.00 90.94 869 THR A O 1
ATOM 6787 N N . GLY A 1 870 ? -42.246 -24.018 -4.543 1.00 89.00 870 GLY A N 1
ATOM 6788 C CA . GLY A 1 870 ? -41.353 -24.733 -3.624 1.00 89.00 870 GLY A CA 1
ATOM 6789 C C . GLY A 1 870 ? -40.057 -23.993 -3.262 1.00 89.00 870 GLY A C 1
ATOM 6790 O O . GLY A 1 870 ? -39.228 -24.567 -2.556 1.00 89.00 870 GLY A O 1
ATOM 6791 N N . CYS A 1 871 ? -39.875 -22.750 -3.714 1.00 92.12 871 CYS A N 1
ATOM 6792 C CA . CYS A 1 871 ? -38.688 -21.940 -3.460 1.00 92.12 871 CYS A CA 1
ATOM 6793 C C . CYS A 1 871 ? -38.816 -21.111 -2.166 1.00 92.12 871 CYS A C 1
ATOM 6795 O O . CYS A 1 871 ? -39.811 -20.414 -1.973 1.00 92.12 871 CYS A O 1
ATOM 6797 N N . ALA A 1 872 ? -37.817 -21.175 -1.281 1.00 88.88 872 ALA A N 1
ATOM 6798 C CA . ALA A 1 872 ? -37.801 -20.476 0.009 1.00 88.88 872 ALA A CA 1
ATOM 6799 C C . ALA A 1 872 ? -37.224 -19.058 -0.086 1.00 88.88 872 ALA A C 1
ATOM 6801 O O . ALA A 1 872 ? -37.718 -18.130 0.557 1.00 88.88 872 ALA A O 1
ATOM 6802 N N . SER A 1 873 ? -36.193 -18.881 -0.913 1.00 89.12 873 SER A N 1
ATOM 6803 C CA . SER A 1 873 ? -35.593 -17.583 -1.217 1.00 89.12 873 SER A CA 1
ATOM 6804 C C . SER A 1 873 ? -35.230 -17.500 -2.693 1.00 89.12 873 SER A C 1
ATOM 6806 O O . SER A 1 873 ? -34.768 -18.474 -3.286 1.00 89.12 873 SER A O 1
ATOM 6808 N N . CYS A 1 874 ? -35.438 -16.333 -3.293 1.00 91.00 874 CYS A N 1
ATOM 6809 C CA . CYS A 1 874 ? -35.134 -16.065 -4.691 1.00 91.00 874 CYS A CA 1
ATOM 6810 C C . CYS A 1 874 ? -34.524 -14.669 -4.861 1.00 91.00 874 CYS A C 1
ATOM 6812 O O . CYS A 1 874 ? -34.662 -13.816 -3.985 1.00 91.00 874 CYS A O 1
ATOM 6814 N N . GLN A 1 875 ? -33.870 -14.446 -6.000 1.00 89.56 875 GLN A N 1
ATOM 6815 C CA . GLN A 1 875 ? -33.307 -13.162 -6.421 1.00 89.56 875 GLN A CA 1
ATOM 6816 C C . GLN A 1 875 ? -33.745 -12.808 -7.845 1.00 89.56 875 GLN A C 1
ATOM 6818 O O . GLN A 1 875 ? -34.107 -13.694 -8.622 1.00 89.56 875 GLN A O 1
ATOM 6823 N N . TYR A 1 876 ? -33.688 -11.526 -8.209 1.00 89.19 876 TYR A N 1
ATOM 6824 C CA . TYR A 1 876 ? -33.847 -11.110 -9.600 1.00 89.19 876 TYR A CA 1
ATOM 6825 C C . TYR A 1 876 ? -32.501 -11.183 -10.332 1.00 89.19 876 TYR A C 1
ATOM 6827 O O . TYR A 1 876 ? -31.477 -10.728 -9.826 1.00 89.19 876 TYR A O 1
ATOM 6835 N N . THR A 1 877 ? -32.485 -11.757 -11.533 1.00 83.06 877 THR A N 1
ATOM 6836 C CA . THR A 1 877 ? -31.270 -11.892 -12.352 1.00 83.06 877 THR A CA 1
ATOM 6837 C C . THR A 1 877 ? -31.593 -11.842 -13.845 1.00 83.06 877 THR A C 1
ATOM 6839 O O . THR A 1 877 ? -32.737 -12.048 -14.249 1.00 83.06 877 THR A O 1
ATOM 6842 N N . ASN A 1 878 ? -30.586 -11.575 -14.671 1.00 82.88 878 ASN A N 1
ATOM 6843 C CA . ASN A 1 878 ? -30.607 -11.820 -16.111 1.00 82.88 878 ASN A CA 1
ATOM 6844 C C . ASN A 1 878 ? -29.265 -12.436 -16.554 1.00 82.88 878 ASN A C 1
ATOM 6846 O O . ASN A 1 878 ? -28.445 -12.824 -15.728 1.00 82.88 878 ASN A O 1
ATOM 6850 N N . GLY A 1 879 ? -29.009 -12.527 -17.861 1.00 72.25 879 GLY A N 1
ATOM 6851 C CA . GLY A 1 879 ? -27.759 -13.103 -18.386 1.00 72.25 879 GLY A CA 1
ATOM 6852 C C . GLY A 1 879 ? -26.468 -12.321 -18.080 1.00 72.25 879 GLY A C 1
ATOM 6853 O O . GLY A 1 879 ? -25.404 -12.751 -18.520 1.00 72.25 879 GLY A O 1
ATOM 6854 N N . TYR A 1 880 ? -26.542 -11.180 -17.382 1.00 72.25 880 TYR A N 1
ATOM 6855 C CA . TYR A 1 880 ? -25.407 -10.278 -17.154 1.00 72.25 880 TYR A CA 1
ATOM 6856 C C . TYR A 1 880 ? -25.239 -9.829 -15.698 1.00 72.25 880 TYR A C 1
ATOM 6858 O O . TYR A 1 880 ? -24.103 -9.681 -15.257 1.00 72.25 880 TYR A O 1
ATOM 6866 N N . ASN A 1 881 ? -26.336 -9.589 -14.973 1.00 75.38 881 ASN A N 1
ATOM 6867 C CA . ASN A 1 881 ? -26.342 -8.963 -13.650 1.00 75.38 881 ASN A CA 1
ATOM 6868 C C . ASN A 1 881 ? -27.429 -9.540 -12.733 1.00 75.38 881 ASN A C 1
ATOM 6870 O O . ASN A 1 881 ? -28.411 -10.140 -13.176 1.00 75.38 881 ASN A O 1
ATOM 6874 N N . TYR A 1 882 ? -27.273 -9.262 -11.441 1.00 80.38 882 TYR A N 1
ATOM 6875 C CA . TYR A 1 882 ? -28.295 -9.468 -10.421 1.00 80.38 882 TYR A CA 1
ATOM 6876 C C . TYR A 1 882 ? -28.955 -8.142 -10.025 1.00 80.38 882 TYR A C 1
ATOM 6878 O O . TYR A 1 882 ? -28.328 -7.086 -10.091 1.00 80.38 882 TYR A O 1
ATOM 6886 N N . TYR A 1 883 ? -30.211 -8.207 -9.590 1.00 79.12 883 TYR A N 1
ATOM 6887 C CA . TYR A 1 883 ? -31.049 -7.055 -9.256 1.00 79.12 883 TYR A CA 1
ATOM 6888 C C . TYR A 1 883 ? -31.743 -7.286 -7.910 1.00 79.12 883 TYR A C 1
ATOM 6890 O O . TYR A 1 883 ? -32.085 -8.418 -7.566 1.00 79.12 883 TYR A O 1
ATOM 6898 N N . ASN A 1 884 ? -31.954 -6.211 -7.145 1.00 70.25 884 ASN A N 1
ATOM 6899 C CA . ASN A 1 884 ? -32.631 -6.221 -5.840 1.00 70.25 884 ASN A CA 1
ATOM 6900 C C . ASN A 1 884 ? -32.071 -7.266 -4.839 1.00 70.25 884 ASN A C 1
ATOM 6902 O O . ASN A 1 884 ? -32.802 -7.791 -3.997 1.00 70.25 884 ASN A O 1
ATOM 6906 N N . ILE A 1 885 ? -30.762 -7.564 -4.910 1.00 64.69 885 ILE A N 1
ATOM 6907 C CA . ILE A 1 885 ? -30.064 -8.341 -3.874 1.00 64.69 885 ILE A CA 1
ATOM 6908 C C . ILE A 1 885 ? -29.835 -7.441 -2.657 1.00 64.69 885 ILE A C 1
ATOM 6910 O O . ILE A 1 885 ? -28.937 -6.595 -2.646 1.00 64.69 885 ILE A O 1
ATOM 6914 N N . GLY A 1 886 ? -30.619 -7.679 -1.608 1.00 61.00 886 GLY A N 1
ATOM 6915 C CA . GLY A 1 886 ? -30.463 -7.027 -0.310 1.00 61.00 886 GLY A CA 1
ATOM 6916 C C . GLY A 1 886 ? -30.988 -5.589 -0.264 1.00 61.00 886 GLY A C 1
ATOM 6917 O O . GLY A 1 886 ? -31.188 -4.918 -1.273 1.00 61.00 886 GLY A O 1
ATOM 6918 N N . GLN A 1 887 ? -31.227 -5.096 0.952 1.00 59.84 887 GLN A N 1
ATOM 6919 C CA . GLN A 1 887 ? -32.028 -3.887 1.170 1.00 59.84 887 GLN A CA 1
ATOM 6920 C C . GLN A 1 887 ? -31.448 -2.597 0.565 1.00 59.84 887 GLN A C 1
ATOM 6922 O O . GLN A 1 887 ? -32.230 -1.683 0.306 1.00 59.84 887 GLN A O 1
ATOM 6927 N N . GLN A 1 888 ? -30.132 -2.506 0.338 1.00 55.88 888 GLN A N 1
ATOM 6928 C CA . GLN A 1 888 ? -29.464 -1.295 -0.171 1.00 55.88 888 GLN A CA 1
ATOM 6929 C C . GLN A 1 888 ? -29.389 -1.208 -1.708 1.00 55.88 888 GLN A C 1
ATOM 6931 O O . GLN A 1 888 ? -29.194 -0.116 -2.240 1.00 55.88 888 GLN A O 1
ATOM 6936 N N . SER A 1 889 ? -29.579 -2.327 -2.415 1.00 63.44 889 SER A N 1
ATOM 6937 C CA . SER A 1 889 ? -29.380 -2.453 -3.872 1.00 63.44 889 SER A CA 1
ATOM 6938 C C . SER A 1 889 ? -30.684 -2.403 -4.676 1.00 63.44 889 SER A C 1
ATOM 6940 O O . SER A 1 889 ? -30.697 -2.724 -5.864 1.00 63.44 889 SER A O 1
ATOM 6942 N N . ASN A 1 890 ? -31.794 -2.059 -4.024 1.00 74.88 890 ASN A N 1
ATOM 6943 C CA . ASN A 1 890 ? -33.111 -2.036 -4.649 1.00 74.88 890 ASN A CA 1
ATOM 6944 C C . ASN A 1 890 ? -33.278 -0.800 -5.538 1.00 74.88 890 ASN A C 1
ATOM 6946 O O . ASN A 1 890 ? -33.289 0.327 -5.034 1.00 74.88 890 ASN A O 1
ATOM 6950 N N . VAL A 1 891 ? -33.484 -1.032 -6.832 1.00 79.75 891 VAL A N 1
ATOM 6951 C CA . VAL A 1 891 ? -33.799 -0.003 -7.832 1.00 79.75 891 VAL A CA 1
ATOM 6952 C C . VAL A 1 891 ? -35.197 -0.283 -8.369 1.00 79.75 891 VAL A C 1
ATOM 6954 O O . VAL A 1 891 ? -35.521 -1.435 -8.666 1.00 79.75 891 VAL A O 1
ATOM 6957 N N . GLN A 1 892 ? -36.034 0.750 -8.472 1.00 85.31 892 GLN A N 1
ATOM 6958 C CA . GLN A 1 892 ? -37.318 0.619 -9.144 1.00 85.31 892 GLN A CA 1
ATOM 6959 C C . GLN A 1 892 ? -37.074 0.509 -10.648 1.00 85.31 892 GLN A C 1
ATOM 6961 O O . GLN A 1 892 ? -36.407 1.356 -11.236 1.00 85.31 892 GLN A O 1
ATOM 6966 N N . LEU A 1 893 ? -37.639 -0.523 -11.265 1.00 83.50 893 LEU A N 1
ATOM 6967 C CA . LEU A 1 893 ? -37.707 -0.652 -12.716 1.00 83.50 893 LEU A CA 1
ATOM 6968 C C . LEU A 1 893 ? -39.151 -0.420 -13.147 1.00 83.50 893 LEU A C 1
ATOM 6970 O O . LEU A 1 893 ? -40.081 -0.854 -12.469 1.00 83.50 893 LEU A O 1
ATOM 6974 N N . ASN A 1 894 ? -39.370 0.213 -14.293 1.00 85.06 894 ASN A N 1
ATOM 6975 C CA . ASN A 1 894 ? -40.693 0.178 -14.908 1.00 85.06 894 ASN A CA 1
ATOM 6976 C C . ASN A 1 894 ? -40.915 -1.157 -15.650 1.00 85.06 894 ASN A C 1
ATOM 6978 O O . ASN A 1 894 ? -39.983 -1.916 -15.924 1.00 85.06 894 ASN A O 1
ATOM 6982 N N . GLN A 1 895 ? -42.170 -1.466 -15.989 1.00 84.62 895 GLN A N 1
ATOM 6983 C CA . GLN A 1 895 ? -42.522 -2.741 -16.626 1.00 84.62 895 GLN A CA 1
ATOM 6984 C C . GLN A 1 895 ? -41.813 -2.954 -17.979 1.00 84.62 895 GLN A C 1
ATOM 6986 O O . GLN A 1 895 ? -41.468 -4.089 -18.312 1.00 84.62 895 GLN A O 1
ATOM 6991 N N . ASN A 1 896 ? -41.546 -1.880 -18.732 1.00 85.31 896 ASN A N 1
ATOM 6992 C CA . ASN A 1 896 ? -40.836 -1.963 -20.009 1.00 85.31 896 ASN A CA 1
ATOM 6993 C C . ASN A 1 896 ? -39.347 -2.270 -19.794 1.00 85.31 896 ASN A C 1
ATOM 6995 O O . ASN A 1 896 ? -38.789 -3.086 -20.518 1.00 85.31 896 ASN A O 1
ATOM 6999 N N . GLU A 1 897 ? -38.710 -1.672 -18.783 1.00 84.44 897 GLU A N 1
ATOM 7000 C CA . GLU A 1 897 ? -37.320 -1.963 -18.400 1.00 84.44 897 GLU A CA 1
ATOM 7001 C C . GLU A 1 897 ? -37.159 -3.396 -17.899 1.00 84.44 897 GLU A C 1
ATOM 7003 O O . GLU A 1 897 ? -36.261 -4.104 -18.350 1.00 84.44 897 GLU A O 1
ATOM 7008 N N . TYR A 1 898 ? -38.060 -3.852 -17.026 1.00 84.06 898 TYR A N 1
ATOM 7009 C CA . TYR A 1 898 ? -38.072 -5.225 -16.521 1.00 84.06 898 TYR A CA 1
ATOM 7010 C C . TYR A 1 898 ? -38.142 -6.254 -17.666 1.00 84.06 898 TYR A C 1
ATOM 7012 O O . TYR A 1 898 ? -37.369 -7.216 -17.701 1.00 84.06 898 TYR A O 1
ATOM 7020 N N . GLN A 1 899 ? -39.018 -6.012 -18.650 1.00 84.50 899 GLN A N 1
ATOM 7021 C CA . GLN A 1 899 ? -39.149 -6.847 -19.847 1.00 84.50 899 GLN A CA 1
ATOM 7022 C C . GLN A 1 899 ? -37.941 -6.724 -20.793 1.00 84.50 899 GLN A C 1
ATOM 7024 O O . GLN A 1 899 ? -37.432 -7.741 -21.267 1.00 84.50 899 GLN A O 1
ATOM 7029 N N . ALA A 1 900 ? -37.442 -5.511 -21.047 1.00 82.94 900 ALA A N 1
ATOM 7030 C CA . ALA A 1 900 ? -36.309 -5.263 -21.942 1.00 82.94 900 ALA A CA 1
ATOM 7031 C C . ALA A 1 900 ? -34.995 -5.862 -21.413 1.00 82.94 900 ALA A C 1
ATOM 7033 O O . ALA A 1 900 ? -34.214 -6.421 -22.185 1.00 82.94 900 ALA A O 1
ATOM 7034 N N . LEU A 1 901 ? -34.776 -5.807 -20.096 1.00 83.25 901 LEU A N 1
ATOM 7035 C CA . LEU A 1 901 ? -33.629 -6.411 -19.414 1.00 83.25 901 LEU A CA 1
ATOM 7036 C C . LEU A 1 901 ? -33.750 -7.937 -19.256 1.00 83.25 901 LEU A C 1
ATOM 7038 O O . LEU A 1 901 ? -32.798 -8.559 -18.780 1.00 83.25 901 LEU A O 1
ATOM 7042 N N . LYS A 1 902 ? -34.885 -8.539 -19.651 1.00 84.88 902 LYS A N 1
ATOM 7043 C CA . LYS A 1 902 ? -35.190 -9.979 -19.543 1.00 84.88 902 LYS A CA 1
ATOM 7044 C C . LYS A 1 902 ? -34.909 -10.542 -18.144 1.00 84.88 902 LYS A C 1
ATOM 7046 O O . LYS A 1 902 ? -34.283 -11.594 -17.999 1.00 84.88 902 LYS A O 1
ATOM 7051 N N . ILE A 1 903 ? -35.331 -9.805 -17.119 1.00 84.06 903 ILE A N 1
ATOM 7052 C CA . ILE A 1 903 ? -35.117 -10.183 -15.721 1.00 84.06 903 ILE A CA 1
ATOM 7053 C C . ILE A 1 903 ? -36.076 -11.316 -15.341 1.00 84.06 903 ILE A C 1
ATOM 7055 O O . ILE A 1 903 ? -37.254 -11.293 -15.691 1.00 84.06 903 ILE A O 1
ATOM 7059 N N . PHE A 1 904 ? -35.576 -12.300 -14.596 1.00 85.81 904 PHE A N 1
ATOM 7060 C CA . PHE A 1 904 ? -36.358 -13.413 -14.064 1.00 85.81 904 PHE A CA 1
ATOM 7061 C C . PHE A 1 904 ? -36.058 -13.667 -12.582 1.00 85.81 904 PHE A C 1
ATOM 7063 O O . PHE A 1 904 ? -35.050 -13.204 -12.046 1.00 85.81 904 PHE A O 1
ATOM 7070 N N . LYS A 1 905 ? -36.953 -14.404 -11.910 1.00 90.38 905 LYS A N 1
ATOM 7071 C CA . LYS A 1 905 ? -36.773 -14.852 -10.520 1.00 90.38 905 LYS A CA 1
ATOM 7072 C C . LYS A 1 905 ? -35.967 -16.144 -10.506 1.00 90.38 905 LYS A C 1
ATOM 7074 O O . LYS A 1 905 ? -36.474 -17.178 -10.929 1.00 90.38 905 LYS A O 1
ATOM 7079 N N . GLN A 1 906 ? -34.741 -16.082 -10.008 1.00 88.56 906 GLN A N 1
ATOM 7080 C CA . GLN A 1 906 ? -33.895 -17.243 -9.763 1.00 88.56 906 GLN A CA 1
ATOM 7081 C C . GLN A 1 906 ? -34.098 -17.726 -8.328 1.00 88.56 906 GLN A C 1
ATOM 7083 O O . GLN A 1 906 ? -33.926 -16.954 -7.386 1.00 88.56 906 GLN A O 1
ATOM 7088 N N . CYS A 1 907 ? -34.443 -18.994 -8.153 1.00 88.94 907 CYS A N 1
ATOM 7089 C CA . CYS A 1 907 ? -34.473 -19.642 -6.857 1.00 88.94 907 CYS A CA 1
ATOM 7090 C C . CYS A 1 907 ? -33.054 -19.864 -6.322 1.00 88.94 907 CYS A C 1
ATOM 7092 O O . CYS A 1 907 ? -32.176 -20.324 -7.048 1.00 88.94 907 CYS A O 1
ATOM 7094 N N . LEU A 1 908 ? -32.852 -19.548 -5.045 1.00 84.38 908 LEU A N 1
ATOM 7095 C CA . LEU A 1 908 ? -31.592 -19.722 -4.321 1.00 84.38 908 LEU A CA 1
ATOM 7096 C C . LEU A 1 908 ? -31.638 -20.904 -3.351 1.00 84.38 908 LEU A C 1
ATOM 7098 O O . LEU A 1 908 ? -30.616 -21.531 -3.093 1.00 84.38 908 LEU A O 1
ATOM 7102 N N . SER A 1 909 ? -32.812 -21.213 -2.798 1.00 86.31 909 SER A N 1
ATOM 7103 C CA . SER A 1 909 ? -32.991 -22.333 -1.871 1.00 86.31 909 SER A CA 1
ATOM 7104 C C . SER A 1 909 ? -34.418 -22.878 -1.907 1.00 86.31 909 SER A C 1
ATOM 7106 O O . SER A 1 909 ? -35.369 -22.142 -2.170 1.00 86.31 909 SER A O 1
ATOM 7108 N N . CYS A 1 910 ? -34.580 -24.169 -1.623 1.00 86.25 910 CYS A N 1
ATOM 7109 C CA . CYS A 1 910 ? -35.878 -24.843 -1.607 1.00 86.25 910 CYS A CA 1
ATOM 7110 C C . CYS A 1 910 ? -36.477 -24.903 -0.195 1.00 86.25 910 CYS A C 1
ATOM 7112 O O . CYS A 1 910 ? -35.760 -25.119 0.777 1.00 86.25 910 CYS A O 1
ATOM 7114 N N . ILE A 1 911 ? -37.806 -24.776 -0.085 1.00 87.31 911 ILE A N 1
ATOM 7115 C CA . ILE A 1 911 ? -38.549 -24.862 1.193 1.00 87.31 911 ILE A CA 1
ATOM 7116 C C . ILE A 1 911 ? -38.370 -26.239 1.841 1.00 87.31 911 ILE A C 1
ATOM 7118 O O . ILE A 1 911 ? -38.287 -26.359 3.060 1.00 87.31 911 ILE A O 1
ATOM 7122 N N . ASN A 1 912 ? -38.307 -27.285 1.017 1.00 84.75 912 ASN A N 1
ATOM 7123 C CA . ASN A 1 912 ? -37.999 -28.638 1.447 1.00 84.75 912 ASN A CA 1
ATOM 7124 C C . ASN A 1 912 ? -36.582 -28.998 0.960 1.00 84.75 912 ASN A C 1
ATOM 7126 O O . ASN A 1 912 ? -36.378 -29.014 -0.255 1.00 84.75 912 ASN A O 1
ATOM 7130 N N . PRO A 1 913 ? -35.627 -29.334 1.851 1.00 75.62 913 PRO A N 1
ATOM 7131 C CA . PRO A 1 913 ? -34.253 -29.681 1.471 1.00 75.62 913 PRO A CA 1
ATOM 7132 C C . PRO A 1 913 ? -34.128 -31.003 0.689 1.00 75.62 913 PRO A C 1
ATOM 7134 O O . PRO A 1 913 ? -33.053 -31.313 0.191 1.00 75.62 913 PRO A O 1
ATOM 7137 N N . GLN A 1 914 ? -35.205 -31.790 0.565 1.00 77.69 914 GLN A N 1
ATOM 7138 C CA . GLN A 1 914 ? -35.267 -32.952 -0.336 1.00 77.69 914 GLN A CA 1
ATOM 7139 C C . GLN A 1 914 ? -35.533 -32.559 -1.801 1.00 77.69 914 GLN A C 1
ATOM 7141 O O . GLN A 1 914 ? -35.382 -33.390 -2.700 1.00 77.69 914 GLN A O 1
ATOM 7146 N N . LEU A 1 915 ? -35.955 -31.315 -2.056 1.00 81.25 915 LEU A N 1
ATOM 7147 C CA . LEU A 1 915 ? -36.140 -30.775 -3.399 1.00 81.25 915 LEU A CA 1
ATOM 7148 C C . LEU A 1 915 ? -34.864 -30.070 -3.860 1.00 81.25 915 LEU A C 1
ATOM 7150 O O . LEU A 1 915 ? -34.197 -29.392 -3.083 1.00 81.25 915 LEU A O 1
ATOM 7154 N N . THR A 1 916 ? -34.567 -30.185 -5.148 1.00 78.38 916 THR A N 1
ATOM 7155 C CA . THR A 1 916 ? -33.493 -29.444 -5.820 1.00 78.38 916 THR A CA 1
ATOM 7156 C C . THR A 1 916 ? -34.079 -28.353 -6.699 1.00 78.38 916 THR A C 1
ATOM 7158 O O . THR A 1 916 ? -35.195 -28.493 -7.206 1.00 78.38 916 THR A O 1
ATOM 7161 N N . ILE A 1 917 ? -33.321 -27.278 -6.915 1.00 78.62 917 ILE A N 1
ATOM 7162 C CA . ILE A 1 917 ? -33.703 -26.215 -7.850 1.00 78.62 917 ILE A CA 1
ATOM 7163 C C . ILE A 1 917 ? -33.898 -26.842 -9.242 1.00 78.62 917 ILE A C 1
ATOM 7165 O O . ILE A 1 917 ? -33.080 -27.643 -9.699 1.00 78.62 917 ILE A O 1
ATOM 7169 N N . GLN A 1 918 ? -35.022 -26.535 -9.890 1.00 77.69 918 GLN A N 1
ATOM 7170 C CA . GLN A 1 918 ? -35.391 -27.105 -11.182 1.00 77.69 918 GLN A CA 1
ATOM 7171 C C . GLN A 1 918 ? -34.512 -26.570 -12.314 1.00 77.69 918 GLN A C 1
ATOM 7173 O O . GLN A 1 918 ? -33.796 -25.581 -12.189 1.00 77.69 918 GLN A O 1
ATOM 7178 N N . THR A 1 919 ? -34.619 -27.208 -13.477 1.00 65.94 919 THR A N 1
ATOM 7179 C CA . THR A 1 919 ? -33.838 -26.891 -14.680 1.00 65.94 919 THR A CA 1
ATOM 7180 C C . THR A 1 919 ? -34.062 -25.480 -15.221 1.00 65.94 919 THR A C 1
ATOM 7182 O O . THR A 1 919 ? -33.210 -24.955 -15.933 1.00 65.94 919 THR A O 1
ATOM 7185 N N . ASN A 1 920 ? -35.213 -24.876 -14.919 1.00 69.81 920 ASN A N 1
ATOM 7186 C CA . ASN A 1 920 ? -35.473 -23.475 -15.226 1.00 69.81 920 ASN A CA 1
ATOM 7187 C C . ASN A 1 920 ? -34.735 -22.529 -14.262 1.00 69.81 920 ASN A C 1
ATOM 7189 O O . ASN A 1 920 ? -34.506 -21.380 -14.605 1.00 69.81 920 ASN A O 1
ATOM 7193 N N . GLY A 1 921 ? -34.340 -22.971 -13.071 1.00 77.44 921 GLY A N 1
ATOM 7194 C CA . GLY A 1 921 ? -33.756 -22.118 -12.043 1.00 77.44 921 GLY A CA 1
ATOM 7195 C C . GLY A 1 921 ? -34.753 -21.228 -11.305 1.00 77.44 921 GLY A C 1
ATOM 7196 O O . GLY A 1 921 ? -34.312 -20.461 -10.464 1.00 77.44 921 GLY A O 1
ATOM 7197 N N . SER A 1 922 ? -36.059 -21.289 -11.592 1.00 83.62 922 SER A N 1
ATOM 7198 C CA . SER A 1 922 ? -37.098 -20.478 -10.925 1.00 83.62 922 SER A CA 1
ATOM 7199 C C . SER A 1 922 ? -37.811 -21.228 -9.802 1.00 83.62 922 SER A C 1
ATOM 7201 O O . SER A 1 922 ? -38.177 -20.617 -8.800 1.00 83.62 922 SER A O 1
ATOM 7203 N N . ASP A 1 923 ? -37.996 -22.538 -9.960 1.00 87.31 923 ASP A N 1
ATOM 7204 C CA . ASP A 1 923 ? -38.784 -23.393 -9.069 1.00 87.31 923 ASP A CA 1
ATOM 7205 C C . ASP A 1 923 ? -37.910 -24.456 -8.381 1.00 87.31 923 ASP A C 1
ATOM 7207 O O . ASP A 1 923 ? -36.758 -24.674 -8.751 1.00 87.31 923 ASP A O 1
ATOM 7211 N N . CYS A 1 924 ? -38.479 -25.177 -7.415 1.00 85.75 924 CYS A N 1
ATOM 7212 C CA . CYS A 1 924 ? -37.893 -26.369 -6.802 1.00 85.75 924 CYS A CA 1
ATOM 7213 C C . CYS A 1 924 ? -38.694 -27.628 -7.156 1.00 85.75 924 CYS A C 1
ATOM 7215 O O . CYS A 1 924 ? -39.912 -27.587 -7.329 1.00 85.75 924 CYS A O 1
ATOM 7217 N N . GLY A 1 925 ? -38.014 -28.760 -7.321 1.00 86.44 925 GLY A N 1
ATOM 7218 C CA . GLY A 1 925 ? -38.597 -30.007 -7.817 1.00 86.44 925 GLY A CA 1
ATOM 7219 C C . GLY A 1 925 ? -37.882 -31.248 -7.292 1.00 86.44 925 GLY A C 1
ATOM 7220 O O . GLY A 1 925 ? -36.985 -31.158 -6.457 1.00 86.44 925 GLY A O 1
ATOM 7221 N N . GLN A 1 926 ? -38.317 -32.423 -7.747 1.00 78.69 926 GLN A N 1
ATOM 7222 C CA . GLN A 1 926 ? -37.776 -33.699 -7.272 1.00 78.69 926 GLN A CA 1
ATOM 7223 C C . GLN A 1 926 ? -36.280 -33.833 -7.585 1.00 78.69 926 GLN A C 1
ATOM 7225 O O . GLN A 1 926 ? -35.838 -33.541 -8.696 1.00 78.69 926 GLN A O 1
ATOM 7230 N N . SER A 1 927 ? -35.520 -34.300 -6.596 1.00 77.12 927 SER A N 1
ATOM 7231 C CA . SER A 1 927 ? -34.082 -34.532 -6.698 1.00 77.12 927 SER A CA 1
ATOM 7232 C C . SER A 1 927 ? -33.766 -35.957 -7.163 1.00 77.12 927 SER A C 1
ATOM 7234 O O . SER A 1 927 ? -34.506 -36.905 -6.896 1.00 77.12 927 SER A O 1
ATOM 7236 N N . ILE A 1 928 ? -32.635 -36.130 -7.855 1.00 80.31 928 ILE A N 1
ATOM 7237 C CA . ILE A 1 928 ? -32.080 -37.468 -8.116 1.00 80.31 928 ILE A CA 1
ATOM 7238 C C . ILE A 1 928 ? -31.548 -38.041 -6.796 1.00 80.31 928 ILE A C 1
ATOM 7240 O O . ILE A 1 928 ? -30.638 -37.463 -6.197 1.00 80.31 928 ILE A O 1
ATOM 7244 N N . LEU A 1 929 ? -32.093 -39.183 -6.366 1.00 79.44 929 LEU A N 1
ATOM 7245 C CA . LEU A 1 929 ? -31.709 -39.863 -5.127 1.00 79.44 929 LEU A CA 1
ATOM 7246 C C . LEU A 1 929 ? -30.218 -40.252 -5.133 1.00 79.44 929 LEU A C 1
ATOM 7248 O O . LEU A 1 929 ? -29.700 -40.757 -6.130 1.00 79.44 929 LEU A O 1
ATOM 7252 N N . ASN A 1 930 ? -29.545 -40.048 -3.997 1.00 82.12 930 ASN A N 1
ATOM 7253 C CA . ASN A 1 930 ? -28.107 -40.276 -3.795 1.00 82.12 930 ASN A CA 1
ATOM 7254 C C . ASN A 1 930 ? -27.188 -39.462 -4.730 1.00 82.12 930 ASN A C 1
ATOM 7256 O O . ASN A 1 930 ? -26.023 -39.817 -4.904 1.00 82.12 930 ASN A O 1
ATOM 7260 N N . CYS A 1 931 ? -27.678 -38.368 -5.315 1.00 77.56 931 CYS A N 1
ATOM 7261 C CA . CYS A 1 931 ? -26.860 -37.418 -6.061 1.00 77.56 931 CYS A CA 1
ATOM 7262 C C . CYS A 1 931 ? -26.420 -36.245 -5.169 1.00 77.56 931 CYS A C 1
ATOM 7264 O O . CYS A 1 931 ? -27.250 -35.654 -4.481 1.00 77.56 931 CYS A O 1
ATOM 7266 N N . GLN A 1 932 ? -25.128 -35.908 -5.181 1.00 71.19 932 GLN A N 1
ATOM 7267 C CA . GLN A 1 932 ? -24.557 -34.740 -4.491 1.00 71.19 932 GLN A CA 1
ATOM 7268 C C . GLN A 1 932 ? -24.464 -33.496 -5.378 1.00 71.19 932 GLN A C 1
ATOM 7270 O O . GLN A 1 932 ? -24.513 -32.389 -4.852 1.00 71.19 932 GLN A O 1
ATOM 7275 N N . LEU A 1 933 ? -24.324 -33.658 -6.698 1.00 69.88 933 LEU A N 1
ATOM 7276 C CA . LEU A 1 933 ? -24.276 -32.540 -7.640 1.00 69.88 933 LEU A CA 1
ATOM 7277 C C . LEU A 1 933 ? -25.131 -32.841 -8.866 1.00 69.88 933 LEU A C 1
ATOM 7279 O O . LEU A 1 933 ? -24.779 -33.703 -9.673 1.00 69.88 933 LEU A O 1
ATOM 7283 N N . HIS A 1 934 ? -26.230 -32.112 -9.022 1.00 72.31 934 HIS A N 1
ATOM 7284 C CA . HIS A 1 934 ? -27.088 -32.157 -10.204 1.00 72.31 934 HIS A CA 1
ATOM 7285 C C . HIS A 1 934 ? -26.588 -31.155 -11.252 1.00 72.31 934 HIS A C 1
ATOM 7287 O O . HIS A 1 934 ? -26.041 -30.108 -10.920 1.00 72.31 934 HIS A O 1
ATOM 7293 N N . THR A 1 935 ? -26.773 -31.468 -12.530 1.00 71.56 935 THR A N 1
ATOM 7294 C CA . THR A 1 935 ? -26.450 -30.574 -13.650 1.00 71.56 935 THR A CA 1
ATOM 7295 C C . THR A 1 935 ? -27.440 -30.792 -14.794 1.00 71.56 935 THR A C 1
ATOM 7297 O O . THR A 1 935 ? -28.265 -31.712 -14.758 1.00 71.56 935 THR A O 1
ATOM 7300 N N . LEU A 1 936 ? -27.387 -29.933 -15.805 1.00 68.25 936 LEU A N 1
ATOM 7301 C CA . LEU A 1 936 ? -28.174 -30.066 -17.017 1.00 68.25 936 LEU A CA 1
ATOM 7302 C C . LEU A 1 936 ? -27.334 -30.648 -18.141 1.00 68.25 936 LEU A C 1
ATOM 7304 O O . LEU A 1 936 ? -26.235 -30.172 -18.398 1.00 68.25 936 LEU A O 1
ATOM 7308 N N . ILE A 1 937 ? -27.895 -31.608 -18.874 1.00 72.75 937 ILE A N 1
ATOM 7309 C CA . ILE A 1 937 ? -27.390 -31.980 -20.195 1.00 72.75 937 ILE A CA 1
ATOM 7310 C C . ILE A 1 937 ? -28.399 -31.584 -21.266 1.00 72.75 937 ILE A C 1
ATOM 7312 O O . ILE A 1 937 ? -29.596 -31.877 -21.172 1.00 72.75 937 ILE A O 1
ATOM 7316 N N . ASN A 1 938 ? -27.913 -30.921 -22.310 1.00 72.81 938 ASN A N 1
ATOM 7317 C CA . ASN A 1 938 ? -28.681 -30.730 -23.529 1.00 72.81 938 ASN A CA 1
ATOM 7318 C C . ASN A 1 938 ? -28.730 -32.070 -24.285 1.00 72.81 938 ASN A C 1
ATOM 7320 O O . ASN A 1 938 ? -27.709 -32.561 -24.766 1.00 72.81 938 ASN A O 1
ATOM 7324 N N . LYS A 1 939 ? -29.923 -32.660 -24.408 1.00 73.12 939 LYS A N 1
ATOM 7325 C CA . LYS A 1 939 ? -30.173 -33.962 -25.051 1.00 73.12 939 LYS A CA 1
ATOM 7326 C C . LYS A 1 939 ? -29.731 -34.015 -26.518 1.00 73.12 939 LYS A C 1
ATOM 7328 O O . LYS A 1 939 ? -29.538 -35.109 -27.034 1.00 73.12 939 LYS A O 1
ATOM 7333 N N . GLN A 1 940 ? -29.615 -32.870 -27.196 1.00 72.50 940 GLN A N 1
ATOM 7334 C CA . GLN A 1 940 ? -29.209 -32.793 -28.604 1.00 72.50 940 GLN A CA 1
ATOM 7335 C C . GLN A 1 940 ? -27.698 -32.621 -28.783 1.00 72.50 940 GLN A C 1
ATOM 7337 O O . GLN A 1 940 ? -27.146 -33.158 -29.737 1.00 72.50 940 GLN A O 1
ATOM 7342 N N . THR A 1 941 ? -27.029 -31.867 -27.903 1.00 72.75 941 THR A N 1
ATOM 7343 C CA . THR A 1 941 ? -25.592 -31.548 -28.046 1.00 72.75 941 THR A CA 1
ATOM 7344 C C . THR A 1 941 ? -24.686 -32.318 -27.085 1.00 72.75 941 THR A C 1
ATOM 7346 O O . THR A 1 941 ? -23.467 -32.231 -27.206 1.00 72.75 941 THR A O 1
ATOM 7349 N N . SER A 1 942 ? -25.261 -33.032 -26.111 1.00 64.94 942 SER A N 1
ATOM 7350 C CA . SER A 1 942 ? -24.557 -33.664 -24.983 1.00 64.94 942 SER A CA 1
ATOM 7351 C C . SER A 1 942 ? -23.675 -32.703 -24.168 1.00 64.94 942 SER A C 1
ATOM 7353 O O . SER A 1 942 ? -22.795 -33.142 -23.431 1.00 64.94 942 SER A O 1
ATOM 7355 N N . GLN A 1 943 ? -23.908 -31.392 -24.278 1.00 64.06 943 GLN A N 1
ATOM 7356 C CA . GLN 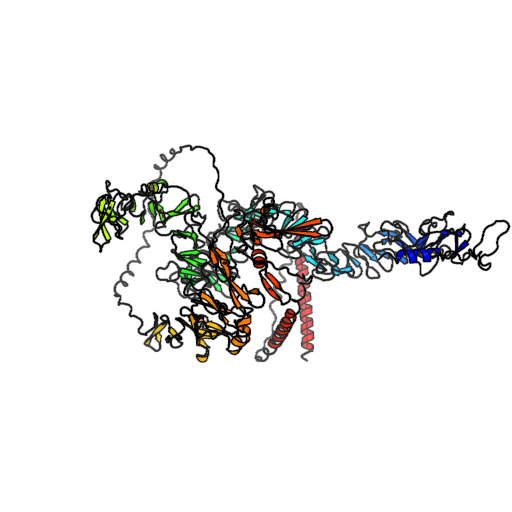A 1 943 ? -23.189 -30.376 -23.513 1.00 64.06 943 GLN A CA 1
ATOM 7357 C C . GLN A 1 943 ? -23.785 -30.233 -22.111 1.00 64.06 943 GLN A C 1
ATOM 7359 O O . GLN A 1 943 ? -25.008 -30.235 -21.948 1.00 64.06 943 GLN A O 1
ATOM 7364 N N . PHE A 1 944 ? -22.898 -30.089 -21.126 1.00 56.47 944 PHE A N 1
ATOM 7365 C CA . PHE A 1 944 ? -23.241 -29.832 -19.732 1.00 56.47 944 PHE A CA 1
ATOM 7366 C C . PHE A 1 944 ? -23.445 -28.326 -19.504 1.00 56.47 944 PHE A C 1
ATOM 7368 O O . PHE A 1 944 ? -22.495 -27.555 -19.639 1.00 56.47 944 PHE A O 1
ATOM 7375 N N . ASP A 1 945 ? -24.654 -27.920 -19.117 1.00 60.16 945 ASP A N 1
ATOM 7376 C CA . ASP A 1 945 ? -24.936 -26.592 -18.559 1.00 60.16 945 ASP A CA 1
ATOM 7377 C C . ASP A 1 945 ? -24.790 -26.681 -17.030 1.00 60.16 945 ASP A C 1
ATOM 7379 O O . ASP A 1 945 ? -25.664 -27.187 -16.319 1.00 60.16 945 ASP A O 1
ATOM 7383 N N . LEU A 1 946 ? -23.654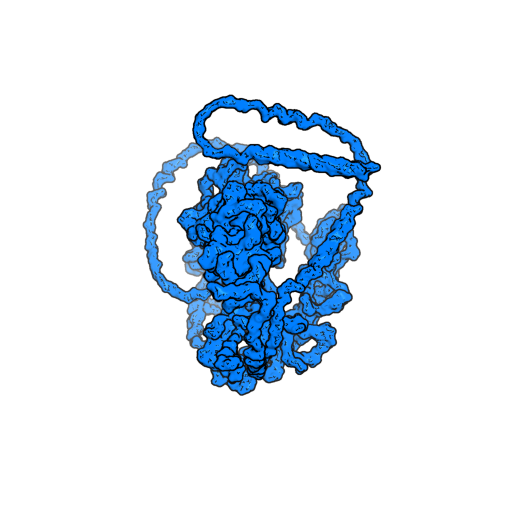 -26.205 -16.510 1.00 54.69 946 LEU A N 1
ATOM 7384 C CA . LEU A 1 946 ? -23.385 -26.143 -15.063 1.00 54.69 946 LEU A CA 1
ATOM 7385 C C . LEU A 1 946 ? -24.133 -25.002 -14.359 1.00 54.69 946 LEU A C 1
ATOM 7387 O O . LEU A 1 946 ? -24.239 -25.003 -13.137 1.00 54.69 946 LEU A O 1
ATOM 7391 N N . ILE A 1 947 ? -24.650 -24.038 -15.120 1.00 53.84 947 ILE A N 1
ATOM 7392 C CA . ILE A 1 947 ? -25.427 -22.902 -14.630 1.00 53.84 947 ILE A CA 1
ATOM 7393 C C . ILE A 1 947 ? -26.665 -22.806 -15.522 1.00 53.84 947 ILE A C 1
ATOM 7395 O O . ILE A 1 947 ? -26.547 -22.902 -16.740 1.00 53.84 947 ILE A O 1
ATOM 7399 N N . TYR A 1 948 ? -27.830 -22.667 -14.885 1.00 59.78 948 TYR A N 1
ATOM 7400 C CA . TYR A 1 948 ? -29.183 -22.543 -15.444 1.00 59.78 948 TYR A CA 1
ATOM 7401 C C . TYR A 1 948 ? -29.239 -22.166 -16.929 1.00 59.78 948 TYR A C 1
ATOM 7403 O O . TYR A 1 948 ? -28.744 -21.112 -17.321 1.00 59.78 948 TYR A O 1
ATOM 7411 N N . ASN A 1 949 ? -29.893 -22.996 -17.748 1.00 58.66 949 ASN A N 1
ATOM 7412 C CA . ASN A 1 949 ? -29.964 -22.796 -19.195 1.00 58.66 949 ASN A CA 1
ATOM 7413 C C . ASN A 1 949 ? -30.659 -21.459 -19.534 1.00 58.66 949 ASN A C 1
ATOM 7415 O O . ASN A 1 949 ? -31.884 -21.371 -19.622 1.00 58.66 949 ASN A O 1
ATOM 7419 N N . PHE A 1 950 ? -29.863 -20.409 -19.751 1.00 57.00 950 PHE A N 1
ATOM 7420 C CA . PHE A 1 950 ? -30.351 -19.053 -20.014 1.00 57.00 950 PHE A CA 1
ATOM 7421 C C . PHE A 1 950 ? -31.172 -18.951 -21.312 1.00 57.00 950 PHE A C 1
ATOM 7423 O O . PHE A 1 950 ? -31.970 -18.024 -21.453 1.00 57.00 950 PHE A O 1
ATOM 7430 N N . ALA A 1 951 ? -31.043 -19.904 -22.245 1.00 56.12 951 ALA A N 1
ATOM 7431 C CA . ALA A 1 951 ? -31.866 -19.937 -23.453 1.00 56.12 951 ALA A CA 1
ATOM 7432 C C . ALA A 1 951 ? -33.342 -20.269 -23.152 1.00 56.12 951 ALA A C 1
ATOM 7434 O O . ALA A 1 951 ? -34.215 -19.842 -23.912 1.00 56.12 951 ALA A O 1
ATOM 7435 N N . TYR A 1 952 ? -33.647 -20.918 -22.017 1.00 57.31 952 TYR A N 1
ATOM 7436 C CA . TYR A 1 952 ? -35.024 -21.056 -21.521 1.00 57.31 952 TYR A CA 1
ATOM 7437 C C . TYR A 1 952 ? -35.696 -19.688 -21.343 1.00 57.31 952 TYR A C 1
ATOM 7439 O O . TYR A 1 952 ? -36.799 -19.477 -21.837 1.00 57.31 952 TYR A O 1
ATOM 7447 N N . TYR A 1 953 ? -35.005 -18.727 -20.727 1.00 57.84 953 TYR A N 1
ATOM 7448 C CA . TYR A 1 953 ? -35.532 -17.375 -20.506 1.00 57.84 953 TYR A CA 1
ATOM 7449 C C . TYR A 1 953 ? -35.564 -16.504 -21.761 1.00 57.84 953 TYR A C 1
ATOM 7451 O O . TYR A 1 953 ? -36.258 -15.490 -21.789 1.00 57.84 953 TYR A O 1
ATOM 7459 N N . GLN A 1 954 ? -34.837 -16.885 -22.813 1.00 57.00 954 GLN A N 1
ATOM 7460 C CA . GLN A 1 954 ? -34.898 -16.182 -24.092 1.00 57.00 954 GLN A CA 1
ATOM 7461 C C . GLN A 1 954 ? -36.031 -16.689 -24.994 1.00 57.00 954 GLN A C 1
ATOM 7463 O O . GLN A 1 954 ? -36.617 -15.867 -25.694 1.00 57.00 954 GLN A O 1
ATOM 7468 N N . ASN A 1 955 ? -36.340 -17.996 -24.968 1.00 61.62 955 ASN A N 1
ATOM 7469 C CA . ASN A 1 955 ? -37.203 -18.654 -25.964 1.00 61.62 955 ASN A CA 1
ATOM 7470 C C . ASN A 1 955 ? -38.335 -19.542 -25.390 1.00 61.62 955 ASN A C 1
ATOM 7472 O O . ASN A 1 955 ? -39.093 -20.126 -26.160 1.00 61.62 955 ASN A O 1
ATOM 7476 N N . GLY A 1 956 ? -38.467 -19.679 -24.067 1.00 51.25 956 GLY A N 1
ATOM 7477 C CA . GLY A 1 956 ? -39.639 -20.277 -23.408 1.00 51.25 956 GLY A CA 1
ATOM 7478 C C . GLY A 1 956 ? -39.800 -21.804 -23.477 1.00 51.25 956 GLY A C 1
ATOM 7479 O O . GLY A 1 956 ? -40.870 -22.296 -23.128 1.00 51.25 956 GLY A O 1
ATOM 7480 N N . SER A 1 957 ? -38.789 -22.576 -23.903 1.00 53.94 957 SER A N 1
ATOM 7481 C CA . SER A 1 957 ? -38.877 -24.049 -23.966 1.00 53.94 957 SER A CA 1
ATOM 7482 C C . SER A 1 957 ? -37.651 -24.767 -23.394 1.00 53.94 957 SER A C 1
ATOM 7484 O O . SER A 1 957 ? -36.518 -24.528 -23.807 1.00 53.94 957 SER A O 1
ATOM 7486 N N . THR A 1 958 ? -37.898 -25.698 -22.468 1.00 56.12 958 THR A N 1
ATOM 7487 C CA . THR A 1 958 ? -36.927 -26.616 -21.838 1.00 56.12 958 THR A CA 1
ATOM 7488 C C . THR A 1 958 ? -36.911 -28.018 -22.457 1.00 56.12 958 THR A C 1
ATOM 7490 O O . THR A 1 958 ? -36.196 -28.883 -21.952 1.00 56.12 958 THR A O 1
ATOM 7493 N N . SER A 1 959 ? -37.667 -28.288 -23.533 1.00 60.22 959 SER A N 1
ATOM 7494 C CA . SER A 1 959 ? -37.911 -29.656 -24.049 1.00 60.22 959 SER A CA 1
ATOM 7495 C C . SER A 1 959 ? -36.642 -30.494 -24.283 1.00 60.22 959 SER A C 1
ATOM 7497 O O . SER A 1 959 ? -36.645 -31.722 -24.122 1.00 60.22 959 SER A O 1
ATOM 7499 N N . ASN A 1 960 ? -35.542 -29.819 -24.624 1.00 70.62 960 ASN A N 1
ATOM 7500 C CA . ASN A 1 960 ? -34.280 -30.430 -25.029 1.00 70.62 960 ASN A CA 1
ATOM 7501 C C . ASN A 1 960 ? -33.281 -30.594 -23.870 1.00 70.62 960 ASN A C 1
ATOM 7503 O O . ASN A 1 960 ? -32.207 -31.141 -24.090 1.00 70.62 960 ASN A O 1
ATOM 7507 N N . SER A 1 961 ? -33.620 -30.189 -22.646 1.00 69.19 961 SER A N 1
ATOM 7508 C CA . SER A 1 961 ? -32.760 -30.333 -21.464 1.00 69.19 961 SER A CA 1
ATOM 7509 C C . SER A 1 961 ? -33.176 -31.542 -20.618 1.00 69.19 961 SER A C 1
ATOM 7511 O O . SER A 1 961 ? -34.358 -31.889 -20.541 1.00 69.19 961 SER A O 1
ATOM 7513 N N . ALA A 1 962 ? -32.216 -32.208 -19.977 1.00 78.06 962 ALA A N 1
ATOM 7514 C CA . ALA A 1 962 ? -32.461 -33.220 -18.950 1.00 78.06 962 ALA A CA 1
ATOM 7515 C C . ALA A 1 962 ? -31.680 -32.879 -17.679 1.00 78.06 962 ALA A C 1
ATOM 7517 O O . ALA A 1 962 ? -30.486 -32.590 -17.752 1.00 78.06 962 ALA A O 1
ATOM 7518 N N . LEU A 1 963 ? -32.346 -32.961 -16.522 1.00 77.56 963 LEU A N 1
ATOM 7519 C CA . LEU A 1 963 ? -31.650 -33.026 -15.241 1.00 77.56 963 LEU A CA 1
ATOM 7520 C C . LEU A 1 963 ? -30.919 -34.369 -15.165 1.00 77.56 963 LEU A C 1
ATOM 7522 O O . LEU A 1 963 ? -31.518 -35.422 -15.410 1.00 77.56 963 LEU A O 1
ATOM 7526 N N . ILE A 1 964 ? -29.638 -34.306 -14.830 1.00 81.75 964 ILE A N 1
ATOM 7527 C CA . ILE A 1 964 ? -28.755 -35.446 -14.611 1.00 81.75 964 ILE A CA 1
ATOM 7528 C C . ILE A 1 964 ? -27.931 -35.216 -13.345 1.00 81.75 964 ILE A C 1
ATOM 7530 O O . ILE A 1 964 ? -27.856 -34.111 -12.808 1.00 81.75 964 ILE A O 1
ATOM 7534 N N . CYS A 1 965 ? -27.297 -36.273 -12.866 1.00 80.75 965 CYS A N 1
ATOM 7535 C CA . CYS A 1 965 ? -26.349 -36.226 -11.778 1.00 80.75 965 CYS A CA 1
ATOM 7536 C C . CYS A 1 965 ? -24.918 -36.150 -12.329 1.00 80.75 965 CYS A C 1
ATOM 7538 O O . CYS A 1 965 ? -24.491 -37.023 -13.079 1.00 80.75 965 CYS A O 1
ATOM 7540 N N . ALA A 1 966 ? -24.161 -35.124 -11.947 1.00 72.88 966 ALA A N 1
ATOM 7541 C CA . ALA A 1 966 ? -22.725 -35.031 -12.207 1.00 72.88 966 ALA A CA 1
ATOM 7542 C C . ALA A 1 966 ? -21.908 -35.847 -11.190 1.00 72.88 966 ALA A C 1
ATOM 7544 O O . ALA A 1 966 ? -20.898 -36.463 -11.544 1.00 72.88 966 ALA A O 1
ATOM 7545 N N . TYR A 1 967 ? -22.346 -35.864 -9.925 1.00 72.56 967 TYR A N 1
ATOM 7546 C CA . TYR A 1 967 ? -21.626 -36.517 -8.833 1.00 72.56 967 TYR A CA 1
ATOM 7547 C C . TYR A 1 967 ? -22.573 -37.215 -7.854 1.00 72.56 967 TYR A C 1
ATOM 7549 O O . TYR A 1 967 ? -23.468 -36.587 -7.290 1.00 72.56 967 TYR A O 1
ATOM 7557 N N . CYS A 1 968 ? -22.371 -38.517 -7.652 1.00 74.69 968 CYS A N 1
ATOM 7558 C CA . CYS A 1 968 ? -23.125 -39.330 -6.702 1.00 74.69 968 CYS A CA 1
ATOM 7559 C C . CYS A 1 968 ? -22.492 -39.291 -5.303 1.00 74.69 968 CYS A C 1
ATOM 7561 O O . CYS A 1 968 ? -21.294 -39.067 -5.173 1.00 74.69 968 CYS A O 1
ATOM 7563 N N . GLN A 1 969 ? -23.295 -39.560 -4.270 1.00 74.12 969 GLN A N 1
ATOM 7564 C CA . GLN A 1 969 ? -22.821 -39.787 -2.902 1.00 74.12 969 GLN A CA 1
ATOM 7565 C C . GLN A 1 969 ? -21.826 -40.954 -2.834 1.00 74.12 969 GLN A C 1
ATOM 7567 O O . GLN A 1 969 ? -21.890 -41.892 -3.634 1.00 74.12 969 GLN A O 1
ATOM 7572 N N . ASP A 1 970 ? -20.946 -40.931 -1.833 1.00 61.22 970 ASP A N 1
ATOM 7573 C CA . ASP A 1 970 ? -19.950 -41.981 -1.617 1.00 61.22 970 ASP A CA 1
ATOM 7574 C C . ASP A 1 970 ? -20.571 -43.385 -1.593 1.00 61.22 970 ASP A C 1
ATOM 7576 O O . ASP A 1 970 ? -21.622 -43.629 -0.995 1.00 61.22 970 ASP A O 1
ATOM 7580 N N . ASN A 1 971 ? -19.866 -44.334 -2.213 1.00 62.75 971 ASN A N 1
ATOM 7581 C CA . ASN A 1 971 ? -20.310 -45.706 -2.493 1.00 62.75 971 ASN A CA 1
ATOM 7582 C C . ASN A 1 971 ? -21.398 -45.847 -3.575 1.00 62.75 971 ASN A C 1
ATOM 7584 O O . ASN A 1 971 ? -21.828 -46.973 -3.834 1.00 62.75 971 ASN A O 1
ATOM 7588 N N . TYR A 1 972 ? -21.803 -44.771 -4.257 1.00 74.44 972 TYR A N 1
ATOM 7589 C CA . TYR A 1 972 ? -22.662 -44.834 -5.442 1.00 74.44 972 TYR A CA 1
ATOM 7590 C C . TYR A 1 972 ? -21.897 -44.422 -6.708 1.00 74.44 972 TYR A C 1
ATOM 7592 O O . TYR A 1 972 ? -21.157 -43.443 -6.730 1.00 74.44 972 TYR A O 1
ATOM 7600 N N . ILE A 1 973 ? -22.097 -45.176 -7.787 1.00 72.69 973 ILE A N 1
ATOM 7601 C CA . ILE A 1 973 ? -21.620 -44.854 -9.134 1.00 72.69 973 ILE A CA 1
ATOM 7602 C C . ILE A 1 973 ? -22.754 -44.266 -9.971 1.00 72.69 973 ILE A C 1
ATOM 7604 O O . ILE A 1 973 ? -23.919 -44.654 -9.843 1.00 72.69 973 ILE A O 1
ATOM 7608 N N . LEU A 1 974 ? -22.393 -43.329 -10.844 1.00 74.50 974 LEU A N 1
ATOM 7609 C CA . LEU A 1 974 ? -23.308 -42.732 -11.804 1.00 74.50 974 LEU A CA 1
ATOM 7610 C C . LEU A 1 974 ? -23.689 -43.776 -12.858 1.00 74.50 974 LEU A C 1
ATOM 7612 O O . LEU A 1 974 ? -22.818 -44.316 -13.540 1.00 74.50 974 LEU A O 1
ATOM 7616 N N . SER A 1 975 ? -24.981 -44.069 -12.986 1.00 77.44 975 SER A N 1
ATOM 7617 C CA . SER A 1 975 ? -25.466 -45.001 -14.008 1.00 77.44 975 SER A CA 1
ATOM 7618 C C . SER A 1 975 ? -25.314 -44.422 -15.429 1.00 77.44 975 SER A C 1
ATOM 7620 O O . SER A 1 975 ? -25.228 -43.201 -15.588 1.00 77.44 975 SER A O 1
ATOM 7622 N N . PRO A 1 976 ? -25.323 -45.252 -16.492 1.00 72.31 976 PRO A N 1
ATOM 7623 C CA . PRO A 1 976 ? -25.110 -44.780 -17.865 1.00 72.31 976 PRO A CA 1
ATOM 7624 C C . PRO A 1 976 ? -26.127 -43.745 -18.370 1.00 72.31 976 PRO A C 1
ATOM 7626 O O . PRO A 1 976 ? -25.786 -42.942 -19.231 1.00 72.31 976 PRO A O 1
ATOM 7629 N N . ASN A 1 977 ? -27.358 -43.736 -17.839 1.00 76.94 977 ASN A N 1
ATOM 7630 C CA . ASN A 1 977 ? -28.364 -42.722 -18.184 1.00 76.94 977 ASN A CA 1
ATOM 7631 C C . ASN A 1 977 ? -28.175 -41.396 -17.423 1.00 76.94 977 ASN A C 1
ATOM 7633 O O . ASN A 1 977 ? -28.904 -40.444 -17.676 1.00 76.94 977 ASN A O 1
ATOM 7637 N N . GLN A 1 978 ? -27.225 -41.350 -16.482 1.00 80.56 978 GLN A N 1
ATOM 7638 C CA . GLN A 1 978 ? -26.882 -40.222 -15.615 1.00 80.56 978 GLN A CA 1
ATOM 7639 C C . GLN A 1 978 ? -28.028 -39.701 -14.724 1.00 80.56 978 GLN A C 1
ATOM 7641 O O . GLN A 1 978 ? -27.841 -38.739 -13.988 1.00 80.56 978 GLN A O 1
ATOM 7646 N N . GLN A 1 979 ? -29.199 -40.341 -14.719 1.00 83.81 979 GLN A N 1
ATOM 7647 C CA . GLN A 1 979 ? -30.371 -39.948 -13.927 1.00 83.81 979 GLN A CA 1
ATOM 7648 C C . GLN A 1 979 ? -30.538 -40.764 -12.640 1.00 83.81 979 GLN A C 1
ATOM 7650 O O . GLN A 1 979 ? -31.454 -40.507 -11.864 1.00 83.81 979 GLN A O 1
ATOM 7655 N N . ILE A 1 980 ? -29.672 -41.754 -12.408 1.00 84.94 980 ILE A N 1
ATOM 7656 C CA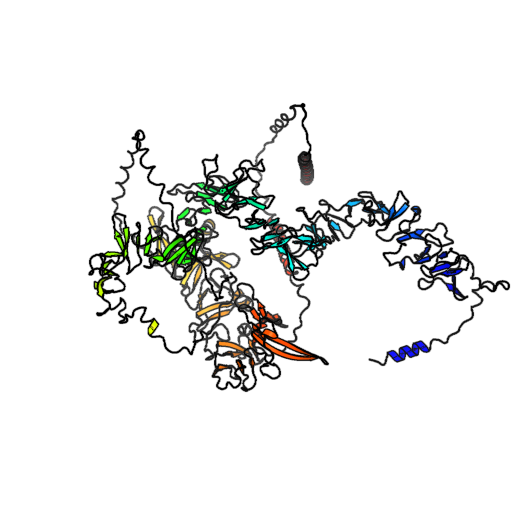 . ILE A 1 980 ? -29.705 -42.631 -11.231 1.00 84.94 980 ILE A CA 1
ATOM 7657 C C . ILE A 1 980 ? -28.281 -42.830 -10.695 1.00 84.94 980 ILE A C 1
ATOM 7659 O O . ILE A 1 980 ? -27.353 -43.092 -11.465 1.00 84.94 980 ILE A O 1
ATOM 7663 N N . CYS A 1 981 ? -28.127 -42.767 -9.374 1.00 81.25 981 CYS A N 1
ATOM 7664 C CA . CYS A 1 981 ? -26.924 -43.174 -8.651 1.00 81.25 981 CYS A CA 1
ATOM 7665 C C . CYS A 1 981 ? -27.128 -44.575 -8.051 1.00 81.25 981 CYS A C 1
ATOM 7667 O O . CYS A 1 981 ? -28.026 -44.781 -7.234 1.00 81.25 981 CYS A O 1
ATOM 7669 N N . SER A 1 982 ? -26.309 -45.549 -8.452 1.00 83.00 982 SER A N 1
ATOM 7670 C CA . SER A 1 982 ? -26.434 -46.965 -8.062 1.00 83.00 982 SER A CA 1
ATOM 7671 C C . SER A 1 982 ? -25.274 -47.416 -7.176 1.00 83.00 982 SER A C 1
ATOM 7673 O O . SER A 1 982 ? -24.128 -47.072 -7.453 1.00 83.00 982 SER A O 1
ATOM 7675 N N . LYS A 1 983 ? -25.545 -48.191 -6.119 1.00 78.12 983 LYS A N 1
ATOM 7676 C CA . LYS A 1 983 ? -24.526 -48.612 -5.142 1.00 78.12 983 LYS A CA 1
ATOM 7677 C C . LYS A 1 983 ? -23.446 -49.480 -5.806 1.00 78.12 983 LYS A C 1
ATOM 7679 O O . LYS A 1 983 ? -23.774 -50.440 -6.500 1.00 78.12 983 LYS A O 1
ATOM 7684 N N . ASN A 1 984 ? -22.172 -49.153 -5.594 1.00 63.84 984 ASN A N 1
ATOM 7685 C CA . ASN A 1 984 ? -21.050 -49.865 -6.203 1.00 63.84 984 ASN A CA 1
ATOM 7686 C C . ASN A 1 984 ? -20.851 -51.243 -5.546 1.00 63.84 984 ASN A C 1
ATOM 7688 O O . ASN A 1 984 ? -20.632 -51.329 -4.339 1.00 63.84 984 ASN A O 1
ATOM 7692 N N . GLY A 1 985 ? -20.943 -52.312 -6.341 1.00 58.69 985 GLY A N 1
ATOM 7693 C CA . GLY A 1 985 ? -20.886 -53.699 -5.867 1.00 58.69 985 GLY A CA 1
ATOM 7694 C C . GLY A 1 985 ? -19.586 -54.455 -6.158 1.00 58.69 985 GLY A C 1
ATOM 7695 O O . GLY A 1 985 ? -19.468 -55.592 -5.717 1.00 58.69 985 GLY A O 1
ATOM 7696 N N . ASN A 1 986 ? -18.630 -53.880 -6.899 1.00 56.34 986 ASN A N 1
ATOM 7697 C CA . ASN A 1 986 ? -17.402 -54.576 -7.311 1.00 56.34 986 ASN A CA 1
ATOM 7698 C C . ASN A 1 986 ? -16.181 -53.644 -7.268 1.00 56.34 986 ASN A C 1
ATOM 7700 O O . ASN A 1 986 ? -16.016 -52.783 -8.128 1.00 56.34 986 ASN A O 1
ATOM 7704 N N . ILE A 1 987 ? -15.292 -53.855 -6.292 1.00 52.88 987 ILE A N 1
ATOM 7705 C CA . ILE A 1 987 ? -14.011 -53.144 -6.169 1.00 52.88 987 ILE A CA 1
ATOM 7706 C C . ILE A 1 987 ? -12.885 -54.170 -6.347 1.00 52.88 987 ILE A C 1
ATOM 7708 O O . ILE A 1 987 ? -12.486 -54.826 -5.388 1.00 52.88 987 ILE A O 1
ATOM 7712 N N . LEU A 1 988 ? -12.395 -54.335 -7.581 1.00 58.91 988 LEU A N 1
ATOM 7713 C CA . LEU A 1 988 ? -11.305 -55.274 -7.908 1.00 58.91 988 LEU A CA 1
ATOM 7714 C C . LEU A 1 988 ? -9.909 -54.628 -7.956 1.00 58.91 988 LEU A C 1
ATOM 7716 O O . LEU A 1 988 ? -8.915 -55.344 -7.880 1.00 58.91 988 LEU A O 1
ATOM 7720 N N . ASP A 1 989 ? -9.814 -53.297 -8.036 1.00 68.69 989 ASP A N 1
ATOM 7721 C CA . ASP A 1 989 ? -8.550 -52.561 -7.903 1.00 68.69 989 ASP A CA 1
ATOM 7722 C C . ASP A 1 989 ? -8.699 -51.459 -6.850 1.00 68.69 989 ASP A C 1
ATOM 7724 O O . ASP A 1 989 ? -9.373 -50.452 -7.069 1.00 68.69 989 ASP A O 1
ATOM 7728 N N . ASN A 1 990 ? -8.055 -51.648 -5.699 1.00 74.25 990 ASN A N 1
ATOM 7729 C CA . ASN A 1 990 ? -8.098 -50.712 -4.577 1.00 74.25 990 ASN A CA 1
ATOM 7730 C C . ASN A 1 990 ? -7.348 -49.391 -4.837 1.00 74.25 990 ASN A C 1
ATOM 7732 O O . ASN A 1 990 ? -7.484 -48.463 -4.046 1.00 74.25 990 ASN A O 1
ATOM 7736 N N . ARG A 1 991 ? -6.580 -49.281 -5.930 1.00 82.38 991 ARG A N 1
ATOM 7737 C CA . ARG A 1 991 ? -5.887 -48.047 -6.347 1.00 82.38 991 ARG A CA 1
ATOM 7738 C C . ARG A 1 991 ? -6.793 -47.128 -7.164 1.00 82.38 991 ARG A C 1
ATOM 7740 O O . ARG A 1 991 ? -6.500 -45.934 -7.289 1.00 82.38 991 ARG A O 1
ATOM 7747 N N . CYS A 1 992 ? -7.870 -47.674 -7.727 1.00 80.38 992 CYS A N 1
ATOM 7748 C CA . CYS A 1 992 ? -8.850 -46.924 -8.491 1.00 80.38 992 CYS A CA 1
ATOM 7749 C C . CYS A 1 992 ? -9.926 -46.350 -7.558 1.00 80.38 992 CYS A C 1
ATOM 7751 O O . CYS A 1 992 ? -10.598 -47.078 -6.832 1.00 80.38 992 CYS A O 1
ATOM 7753 N N . LEU A 1 993 ? -10.086 -45.028 -7.574 1.00 78.69 993 LEU A N 1
ATOM 7754 C CA . LEU A 1 993 ? -11.090 -44.308 -6.790 1.00 78.69 993 LEU A CA 1
ATOM 7755 C C . LEU A 1 993 ? -12.461 -44.297 -7.485 1.00 78.69 993 LEU A C 1
ATOM 7757 O O . LEU A 1 993 ? -13.490 -44.312 -6.817 1.00 78.69 993 LEU A O 1
ATOM 7761 N N . LYS A 1 994 ? -12.483 -44.268 -8.824 1.00 75.88 994 LYS A N 1
ATOM 7762 C CA . LYS A 1 994 ? -13.710 -44.242 -9.632 1.00 75.88 994 LYS A CA 1
ATOM 7763 C C . LYS A 1 994 ? -13.523 -45.074 -10.895 1.00 75.88 994 LYS A C 1
ATOM 7765 O O . LYS A 1 994 ? -12.592 -44.808 -11.649 1.00 75.88 994 LYS A O 1
ATOM 7770 N N . PHE A 1 995 ? -14.407 -46.035 -11.142 1.00 74.44 995 PHE A N 1
ATOM 7771 C CA . PHE A 1 995 ? -14.404 -46.871 -12.348 1.00 74.44 995 PHE A CA 1
ATOM 7772 C C . PHE A 1 995 ? -15.311 -46.291 -13.442 1.00 74.44 995 PHE A C 1
ATOM 7774 O O . PHE A 1 995 ? -16.276 -45.583 -13.151 1.00 74.44 995 PHE A O 1
ATOM 7781 N N . LEU A 1 996 ? -15.004 -46.615 -14.699 1.00 73.19 996 LEU A N 1
ATOM 7782 C CA . LEU A 1 996 ? -15.926 -46.471 -15.825 1.00 73.19 996 LEU A CA 1
ATOM 7783 C C . LEU A 1 996 ? -17.008 -47.577 -15.779 1.00 73.19 996 LEU A C 1
ATOM 7785 O O . LEU A 1 996 ? -16.829 -48.575 -15.078 1.00 73.19 996 LEU A O 1
ATOM 7789 N N . PRO A 1 997 ? -18.124 -47.445 -16.529 1.00 68.94 997 PRO A N 1
ATOM 7790 C CA . PRO A 1 997 ? -19.251 -48.389 -16.468 1.00 68.94 997 PRO A CA 1
ATOM 7791 C C . PRO A 1 997 ? -18.938 -49.853 -16.828 1.00 68.94 997 PRO A C 1
ATOM 7793 O O . PRO A 1 997 ? -19.765 -50.728 -16.585 1.00 68.94 997 PRO A O 1
ATOM 7796 N N . ASP A 1 998 ? -17.770 -50.135 -17.409 1.00 74.81 998 ASP A N 1
ATOM 7797 C CA . ASP A 1 998 ? -17.291 -51.491 -17.712 1.00 74.81 998 ASP A CA 1
ATOM 7798 C C . ASP A 1 998 ? -16.713 -52.244 -16.492 1.00 74.81 998 ASP A C 1
ATOM 7800 O O . ASP A 1 998 ? -16.399 -53.432 -16.601 1.00 74.81 998 ASP A O 1
ATOM 7804 N N . ASN A 1 999 ? -16.584 -51.574 -15.337 1.00 65.38 999 ASN A N 1
ATOM 7805 C CA . ASN A 1 999 ? -15.994 -52.077 -14.088 1.00 65.38 999 ASN A CA 1
ATOM 7806 C C . ASN A 1 999 ? -14.548 -52.609 -14.214 1.00 65.38 999 ASN A C 1
ATOM 7808 O O . ASN A 1 999 ? -14.079 -53.332 -13.333 1.00 65.38 999 ASN A O 1
ATOM 7812 N N . LYS A 1 1000 ? -13.832 -52.274 -15.294 1.00 73.44 1000 LYS A N 1
ATOM 7813 C CA . LYS A 1 1000 ? -12.450 -52.716 -15.562 1.00 73.44 1000 LYS A CA 1
ATOM 7814 C C . LYS A 1 1000 ? -11.502 -51.553 -15.814 1.00 73.44 1000 LYS A C 1
ATOM 7816 O O . LYS A 1 1000 ? -10.335 -51.629 -15.443 1.00 73.44 1000 LYS A O 1
ATOM 7821 N N . SER A 1 1001 ? -11.996 -50.486 -16.426 1.00 81.75 1001 SER A N 1
ATOM 7822 C CA . SER A 1 1001 ? -11.245 -49.276 -16.706 1.00 81.75 1001 SER A CA 1
ATOM 7823 C C . SER A 1 1001 ? -11.435 -48.251 -15.594 1.00 81.75 1001 SER A C 1
ATOM 7825 O O . SER A 1 1001 ? -12.547 -47.954 -15.155 1.00 81.75 1001 SER A O 1
ATOM 7827 N N . CYS A 1 1002 ? -10.329 -47.680 -15.138 1.00 81.19 1002 CYS A N 1
ATOM 7828 C CA . CYS A 1 1002 ? -10.324 -46.637 -14.133 1.00 81.19 1002 CYS A CA 1
ATOM 7829 C C . CYS A 1 1002 ? -10.588 -45.257 -14.759 1.00 81.19 1002 CYS A C 1
ATOM 7831 O O . CYS A 1 1002 ? -10.006 -44.894 -15.781 1.00 81.19 1002 CYS A O 1
ATOM 7833 N N . GLN A 1 1003 ? -11.461 -44.477 -14.123 1.00 81.44 1003 GLN A N 1
ATOM 7834 C CA . GLN A 1 1003 ? -11.731 -43.072 -14.434 1.00 81.44 1003 GLN A CA 1
ATOM 7835 C C . GLN A 1 1003 ? -10.898 -42.119 -13.564 1.00 81.44 1003 GLN A C 1
ATOM 7837 O O . GLN A 1 1003 ? -10.567 -41.027 -14.015 1.00 81.44 1003 GLN A O 1
ATOM 7842 N N . LEU A 1 1004 ? -10.574 -42.502 -12.324 1.00 85.50 1004 LEU A N 1
ATOM 7843 C CA . LEU A 1 1004 ? -9.773 -41.688 -11.408 1.00 85.50 1004 LEU A CA 1
ATOM 7844 C C . LEU A 1 1004 ? -9.013 -42.566 -10.413 1.00 85.50 1004 LEU A C 1
ATOM 7846 O O . LEU A 1 1004 ? -9.606 -43.427 -9.767 1.00 85.50 1004 LEU A O 1
ATOM 7850 N N . CYS A 1 1005 ? -7.719 -42.315 -10.257 1.00 87.25 1005 CYS A N 1
ATOM 7851 C CA . CYS A 1 1005 ? -6.827 -43.038 -9.353 1.00 87.25 1005 CYS A CA 1
ATOM 7852 C C . CYS A 1 1005 ? -6.667 -42.307 -8.009 1.00 87.25 1005 CYS A C 1
ATOM 7854 O O . CYS A 1 1005 ? -6.837 -41.091 -7.937 1.00 87.25 1005 CYS A O 1
ATOM 7856 N N . GLN A 1 1006 ? -6.348 -43.038 -6.935 1.00 84.12 1006 GLN A N 1
ATOM 7857 C CA . GLN A 1 1006 ? -6.252 -42.457 -5.586 1.00 84.12 1006 GLN A CA 1
ATOM 7858 C C . GLN A 1 1006 ? -5.015 -41.563 -5.378 1.00 84.12 1006 GLN A C 1
ATOM 7860 O O . GLN A 1 1006 ? -5.148 -40.460 -4.862 1.00 84.12 1006 GLN A O 1
ATOM 7865 N N . ILE A 1 1007 ? -3.823 -42.065 -5.732 1.00 84.06 1007 ILE A N 1
ATOM 7866 C CA . ILE A 1 1007 ? -2.503 -41.424 -5.487 1.00 84.06 1007 ILE A CA 1
ATOM 7867 C C . ILE A 1 1007 ? -1.607 -41.466 -6.747 1.00 84.06 1007 ILE A C 1
ATOM 7869 O O . ILE A 1 1007 ? -0.666 -40.685 -6.915 1.00 84.06 1007 ILE A O 1
ATOM 7873 N N . PHE A 1 1008 ? -1.889 -42.418 -7.635 1.00 91.50 1008 PHE A N 1
ATOM 7874 C CA . PHE A 1 1008 ? -1.141 -42.684 -8.858 1.00 91.50 1008 PHE A CA 1
ATOM 7875 C C . PHE A 1 1008 ? -1.721 -41.916 -10.043 1.00 91.50 1008 PHE A C 1
ATOM 7877 O O . PHE A 1 1008 ? -2.903 -41.576 -10.041 1.00 91.50 1008 PHE A O 1
ATOM 7884 N N . ALA A 1 1009 ? -0.904 -41.673 -11.061 1.00 91.19 1009 ALA A N 1
ATOM 7885 C CA . ALA A 1 1009 ? -1.359 -41.071 -12.300 1.00 91.19 1009 ALA A CA 1
ATOM 7886 C C . ALA A 1 1009 ? -2.208 -42.072 -13.093 1.00 91.19 1009 ALA A C 1
ATOM 7888 O O . ALA A 1 1009 ? -1.830 -43.234 -13.268 1.00 91.19 1009 ALA A O 1
ATOM 7889 N N . LEU A 1 1010 ? -3.361 -41.625 -13.584 1.00 92.69 1010 LEU A N 1
ATOM 7890 C CA . LEU A 1 1010 ? -4.149 -42.405 -14.532 1.00 92.69 1010 LEU A CA 1
ATOM 7891 C C . LEU A 1 1010 ? -3.491 -42.345 -15.917 1.00 92.69 1010 LEU A C 1
ATOM 7893 O O . LEU A 1 1010 ? -3.345 -41.260 -16.480 1.00 92.69 1010 LEU A O 1
ATOM 7897 N N . ASP A 1 1011 ? -3.175 -43.499 -16.503 1.00 92.88 1011 ASP A N 1
ATOM 7898 C CA . ASP A 1 1011 ? -2.893 -43.583 -17.936 1.00 92.88 1011 ASP A CA 1
ATOM 7899 C C . ASP A 1 1011 ? -4.199 -43.301 -18.693 1.00 92.88 1011 ASP A C 1
ATOM 7901 O O . ASP A 1 1011 ? -5.130 -44.115 -18.704 1.00 92.88 1011 ASP A O 1
ATOM 7905 N N . GLN A 1 1012 ? -4.297 -42.124 -19.316 1.00 88.44 1012 GLN A N 1
ATOM 7906 C CA . GLN A 1 1012 ? -5.529 -41.680 -19.964 1.00 88.44 1012 GLN A CA 1
ATOM 7907 C C . GLN A 1 1012 ? -5.873 -42.518 -21.207 1.00 88.44 1012 GLN A C 1
ATOM 7909 O O . GLN A 1 1012 ? -7.044 -42.547 -21.601 1.00 88.44 1012 GLN A O 1
ATOM 7914 N N . LYS A 1 1013 ? -4.898 -43.214 -21.809 1.00 88.31 1013 LYS A N 1
ATOM 7915 C CA . LYS A 1 1013 ? -5.086 -44.078 -22.982 1.00 88.31 1013 LYS A CA 1
ATOM 7916 C C . LYS A 1 1013 ? -5.543 -45.475 -22.570 1.00 88.31 1013 LYS A C 1
ATOM 7918 O O . LYS A 1 1013 ? -6.533 -45.964 -23.103 1.00 88.31 1013 LYS A O 1
ATOM 7923 N N . ASN A 1 1014 ? -4.840 -46.097 -21.626 1.00 88.62 1014 ASN A N 1
ATOM 7924 C CA . ASN A 1 1014 ? -5.104 -47.474 -21.201 1.00 88.62 1014 ASN A CA 1
ATOM 7925 C C . ASN A 1 1014 ? -6.185 -47.577 -20.110 1.00 88.62 1014 ASN A C 1
ATOM 7927 O O . ASN A 1 1014 ? -6.710 -48.663 -19.879 1.00 88.62 1014 ASN A O 1
ATOM 7931 N N . LYS A 1 1015 ? -6.544 -46.459 -19.460 1.00 89.69 1015 LYS A N 1
ATOM 7932 C CA . LYS A 1 1015 ? -7.505 -46.379 -18.345 1.00 89.69 1015 LYS A CA 1
ATOM 7933 C C . LYS A 1 1015 ? -7.112 -47.257 -17.149 1.00 89.69 1015 LYS A C 1
ATOM 7935 O O . LYS A 1 1015 ? -7.954 -47.920 -16.549 1.00 89.69 1015 LYS A O 1
ATOM 7940 N N . VAL A 1 1016 ? -5.829 -47.261 -16.791 1.00 90.56 1016 VAL A N 1
ATOM 7941 C CA . VAL A 1 1016 ? -5.288 -47.992 -15.632 1.00 90.56 1016 VAL A CA 1
ATOM 7942 C C . VAL A 1 1016 ? -4.427 -47.042 -14.798 1.00 90.56 1016 VAL A C 1
ATOM 7944 O O . VAL A 1 1016 ? -3.813 -46.122 -15.336 1.00 90.56 1016 VAL A O 1
ATOM 7947 N N . CYS A 1 1017 ? -4.392 -47.242 -13.481 1.00 89.44 1017 CYS A N 1
ATOM 7948 C CA . CYS A 1 1017 ? -3.513 -46.489 -12.590 1.00 89.44 1017 CYS A CA 1
ATOM 7949 C C . CYS A 1 1017 ? -2.064 -46.962 -12.736 1.00 89.44 1017 CYS A C 1
ATOM 7951 O O . CYS A 1 1017 ? -1.760 -48.114 -12.420 1.00 89.44 1017 CYS A O 1
ATOM 7953 N N . ASP A 1 1018 ? -1.166 -46.076 -13.167 1.00 91.56 1018 ASP A N 1
ATOM 7954 C CA . ASP A 1 1018 ? 0.256 -46.392 -13.288 1.00 91.56 1018 ASP A CA 1
ATOM 7955 C C . ASP A 1 1018 ? 0.928 -46.344 -11.912 1.00 91.56 1018 ASP A C 1
ATOM 7957 O O . ASP A 1 1018 ? 1.236 -45.280 -11.372 1.00 91.56 1018 ASP A O 1
ATOM 7961 N N . SER A 1 1019 ? 1.174 -47.519 -11.332 1.00 89.75 1019 SER A N 1
ATOM 7962 C CA . SER A 1 1019 ? 1.796 -47.656 -10.012 1.00 89.75 1019 SER A CA 1
ATOM 7963 C C . SER A 1 1019 ? 3.217 -47.090 -9.915 1.00 89.75 1019 SER A C 1
ATOM 7965 O O . SER A 1 1019 ? 3.728 -46.952 -8.804 1.00 89.75 1019 SER A O 1
ATOM 7967 N N . ASN A 1 1020 ? 3.863 -46.766 -11.038 1.00 92.38 1020 ASN A N 1
ATOM 7968 C CA . ASN A 1 1020 ? 5.211 -46.201 -11.056 1.00 92.38 1020 ASN A CA 1
ATOM 7969 C C . ASN A 1 1020 ? 5.211 -44.670 -10.947 1.00 92.38 1020 ASN A C 1
ATOM 7971 O O . ASN A 1 1020 ? 6.236 -44.090 -10.593 1.00 92.38 1020 ASN A O 1
ATOM 7975 N N . ILE A 1 1021 ? 4.081 -44.009 -11.227 1.00 90.81 1021 ILE A N 1
ATOM 7976 C CA . ILE A 1 1021 ? 4.001 -42.549 -11.326 1.00 90.81 1021 ILE A CA 1
ATOM 7977 C C . ILE A 1 1021 ? 3.008 -42.015 -10.292 1.00 90.81 1021 ILE A C 1
ATOM 7979 O O . ILE A 1 1021 ? 1.795 -42.150 -10.444 1.00 90.81 1021 ILE A O 1
ATOM 7983 N N . LYS A 1 1022 ? 3.504 -41.379 -9.225 1.00 93.19 1022 LYS A N 1
ATOM 7984 C CA . LYS A 1 1022 ? 2.652 -40.665 -8.259 1.00 93.19 1022 LYS A CA 1
ATOM 7985 C C . LYS A 1 1022 ? 2.419 -39.232 -8.716 1.00 93.19 1022 LYS A C 1
ATOM 7987 O O . LYS A 1 1022 ? 3.356 -38.553 -9.133 1.00 93.19 1022 LYS A O 1
ATOM 7992 N N . CYS A 1 1023 ? 1.198 -38.734 -8.559 1.00 92.69 1023 CYS A N 1
ATOM 7993 C CA . CYS A 1 1023 ? 0.841 -37.407 -9.065 1.00 92.69 1023 CYS A CA 1
ATOM 7994 C C . CYS A 1 1023 ? 1.637 -36.269 -8.429 1.00 92.69 1023 CYS A C 1
ATOM 7996 O O . CYS A 1 1023 ? 2.091 -35.384 -9.146 1.00 92.69 1023 CYS A O 1
ATOM 7998 N N . ILE A 1 1024 ? 1.929 -36.372 -7.132 1.00 88.00 1024 ILE A N 1
ATOM 7999 C CA . ILE A 1 1024 ? 2.758 -35.411 -6.391 1.00 88.00 1024 ILE A CA 1
ATOM 8000 C C . ILE A 1 1024 ? 4.214 -35.335 -6.892 1.00 88.00 1024 ILE A C 1
ATOM 8002 O O . ILE A 1 1024 ? 4.903 -34.354 -6.635 1.00 88.00 1024 ILE A O 1
ATOM 8006 N N . GLN A 1 1025 ? 4.693 -36.369 -7.596 1.00 88.94 1025 GLN A N 1
ATOM 8007 C CA . GLN A 1 1025 ? 6.031 -36.402 -8.200 1.00 88.94 1025 GLN A CA 1
ATOM 8008 C C . GLN A 1 1025 ? 6.024 -35.862 -9.636 1.00 88.94 1025 GLN A C 1
ATOM 8010 O O . GLN A 1 1025 ? 7.003 -35.256 -10.057 1.00 88.94 1025 GLN A O 1
ATOM 8015 N N . ALA A 1 1026 ? 4.932 -36.076 -10.378 1.00 87.75 1026 ALA A N 1
ATOM 8016 C CA . ALA A 1 1026 ? 4.789 -35.622 -11.760 1.00 87.75 1026 ALA A CA 1
ATOM 8017 C C . ALA A 1 1026 ? 4.340 -34.153 -11.876 1.00 87.75 1026 ALA A C 1
ATOM 8019 O O . ALA A 1 1026 ? 4.741 -33.456 -12.805 1.00 87.75 1026 ALA A O 1
ATOM 8020 N N . VAL A 1 1027 ? 3.524 -33.671 -10.932 1.00 88.50 1027 VAL A N 1
ATOM 8021 C CA . VAL A 1 1027 ? 3.055 -32.281 -10.851 1.00 88.50 1027 VAL A CA 1
ATOM 8022 C C . VAL A 1 1027 ? 3.132 -31.823 -9.394 1.00 88.50 1027 VAL A C 1
ATOM 8024 O O . VAL A 1 1027 ? 2.473 -32.381 -8.515 1.00 88.50 1027 VAL A O 1
ATOM 8027 N N . SER A 1 1028 ? 3.936 -30.791 -9.129 1.00 85.12 1028 SER A N 1
ATOM 8028 C CA . SER A 1 1028 ? 4.128 -30.265 -7.772 1.00 85.12 1028 SER A CA 1
ATOM 8029 C C . SER A 1 1028 ? 2.798 -29.825 -7.151 1.00 85.12 1028 SER A C 1
ATOM 8031 O O . SER A 1 1028 ? 2.004 -29.129 -7.785 1.00 85.12 1028 SER A O 1
ATOM 8033 N N . GLY A 1 1029 ? 2.545 -30.252 -5.911 1.00 86.75 1029 GLY A N 1
ATOM 8034 C CA . GLY A 1 1029 ? 1.312 -29.940 -5.183 1.00 86.75 1029 GLY A CA 1
ATOM 8035 C C . GLY A 1 1029 ? 0.050 -30.638 -5.705 1.00 86.75 1029 GLY A C 1
ATOM 8036 O O . GLY A 1 1029 ? -1.043 -30.238 -5.314 1.00 86.75 1029 GLY A O 1
ATOM 8037 N N . CYS A 1 1030 ? 0.164 -31.661 -6.558 1.00 93.75 1030 CYS A N 1
ATOM 8038 C CA . CYS A 1 1030 ? -0.974 -32.397 -7.110 1.00 93.75 1030 CYS A CA 1
ATOM 8039 C C . CYS A 1 1030 ? -1.228 -33.735 -6.386 1.00 93.75 1030 CYS A C 1
ATOM 8041 O O . CYS A 1 1030 ? -0.354 -34.600 -6.343 1.00 93.75 1030 CYS A O 1
ATOM 8043 N N . ASN A 1 1031 ? -2.441 -33.947 -5.868 1.00 91.56 1031 ASN A N 1
ATOM 8044 C CA . ASN A 1 1031 ? -2.875 -35.219 -5.274 1.00 91.56 1031 ASN A CA 1
ATOM 8045 C C . ASN A 1 1031 ? -3.268 -36.253 -6.337 1.00 91.56 1031 ASN A C 1
ATOM 8047 O O . ASN A 1 1031 ? -2.873 -37.414 -6.240 1.00 91.56 1031 ASN A O 1
ATOM 8051 N N . LYS A 1 1032 ? -4.055 -35.841 -7.341 1.00 92.25 1032 LYS A N 1
ATOM 8052 C CA . LYS A 1 1032 ? -4.609 -36.728 -8.378 1.00 92.25 1032 LYS A CA 1
ATOM 8053 C C . LYS A 1 1032 ? -4.443 -36.103 -9.751 1.00 92.25 1032 LYS A C 1
ATOM 8055 O O . LYS A 1 1032 ? -4.653 -34.907 -9.927 1.00 92.25 1032 LYS A O 1
ATOM 8060 N N . CYS A 1 1033 ? -4.095 -36.921 -10.730 1.00 93.25 1033 CYS A N 1
ATOM 8061 C CA . CYS A 1 1033 ? -3.707 -36.502 -12.066 1.00 93.25 1033 CYS A CA 1
ATOM 8062 C C . CYS A 1 1033 ? -3.926 -37.636 -13.070 1.00 93.25 1033 CYS A C 1
ATOM 8064 O O . CYS A 1 1033 ? -4.040 -38.810 -12.703 1.00 93.25 1033 CYS A O 1
ATOM 8066 N N . TYR A 1 1034 ? -3.914 -37.283 -14.347 1.00 93.56 1034 TYR A N 1
ATOM 8067 C CA . TYR A 1 1034 ? -3.769 -38.231 -15.444 1.00 93.56 1034 TYR A CA 1
ATOM 8068 C C . TYR A 1 1034 ? -2.620 -37.805 -16.357 1.00 93.56 1034 TYR A C 1
ATOM 8070 O O . TYR A 1 1034 ? -2.131 -36.675 -16.263 1.00 93.56 1034 TYR A O 1
ATOM 8078 N N . TYR A 1 1035 ? -2.188 -38.705 -17.236 1.00 92.50 1035 TYR A N 1
ATOM 8079 C CA . TYR A 1 1035 ? -1.230 -38.382 -18.287 1.00 92.50 1035 TYR A CA 1
ATOM 8080 C C . TYR A 1 1035 ? -1.625 -38.956 -19.641 1.00 92.50 1035 TYR A C 1
ATOM 8082 O O . TYR A 1 1035 ? -2.285 -39.994 -19.734 1.00 92.50 1035 TYR A O 1
ATOM 8090 N N . GLN A 1 1036 ? -1.160 -38.291 -20.696 1.00 92.50 1036 GLN A N 1
ATOM 8091 C CA . GLN A 1 1036 ? -1.218 -38.787 -22.065 1.00 92.50 1036 GLN A CA 1
ATOM 8092 C C . GLN A 1 1036 ? 0.157 -38.722 -22.735 1.00 92.50 1036 GLN A C 1
ATOM 8094 O O . GLN A 1 1036 ? 0.901 -37.751 -22.593 1.00 92.50 1036 GLN A O 1
ATOM 8099 N N . ASN A 1 1037 ? 0.483 -39.772 -23.486 1.00 87.38 1037 ASN A N 1
ATOM 8100 C CA . ASN A 1 1037 ? 1.728 -39.888 -24.238 1.00 87.38 1037 ASN A CA 1
ATOM 8101 C C . ASN A 1 1037 ? 1.539 -39.296 -25.644 1.00 87.38 1037 ASN A C 1
ATOM 8103 O O . ASN A 1 1037 ? 0.954 -39.940 -26.516 1.00 87.38 1037 ASN A O 1
ATOM 8107 N N . LEU A 1 1038 ? 2.052 -38.088 -25.870 1.00 83.44 1038 LEU A N 1
ATOM 8108 C CA . LEU A 1 1038 ? 2.077 -37.434 -27.177 1.00 83.44 1038 LEU A CA 1
ATOM 8109 C C . LEU A 1 1038 ? 3.308 -37.909 -27.960 1.00 83.44 1038 LEU A C 1
ATOM 8111 O O . LEU A 1 1038 ? 4.446 -37.666 -27.555 1.00 83.44 1038 LEU A O 1
ATOM 8115 N N . GLN A 1 1039 ? 3.093 -38.591 -29.085 1.00 80.38 1039 GLN A N 1
ATOM 8116 C CA . GLN A 1 1039 ? 4.171 -38.978 -29.997 1.00 80.38 1039 GLN A CA 1
ATOM 8117 C C . GLN A 1 1039 ? 4.429 -37.869 -31.016 1.00 80.38 1039 GLN A C 1
ATOM 8119 O O . GLN A 1 1039 ? 3.548 -37.536 -31.805 1.00 80.38 1039 GLN A O 1
ATOM 8124 N N . ASN A 1 1040 ? 5.657 -37.350 -31.049 1.00 61.19 1040 ASN A N 1
ATOM 8125 C CA . ASN A 1 1040 ? 6.134 -36.507 -32.141 1.00 61.19 1040 ASN A CA 1
ATOM 8126 C C . ASN A 1 1040 ? 7.453 -37.074 -32.679 1.00 61.19 1040 ASN A C 1
ATOM 8128 O O . ASN A 1 1040 ? 8.492 -36.957 -32.030 1.00 61.19 1040 ASN A O 1
ATOM 8132 N N . ASN A 1 1041 ? 7.375 -37.732 -33.841 1.00 60.78 1041 ASN A N 1
ATOM 8133 C CA . ASN A 1 1041 ? 8.487 -38.152 -34.703 1.00 60.78 1041 ASN A CA 1
ATOM 8134 C C . ASN A 1 1041 ? 9.802 -38.494 -33.965 1.00 60.78 1041 ASN A C 1
ATOM 8136 O O . ASN A 1 1041 ? 10.826 -37.845 -34.173 1.00 60.78 1041 ASN A O 1
ATOM 8140 N N . SER A 1 1042 ? 9.757 -39.571 -33.168 1.00 64.69 1042 SER A N 1
ATOM 8141 C CA . SER A 1 1042 ? 10.828 -40.203 -32.355 1.00 64.69 1042 SER A CA 1
ATOM 8142 C C . SER A 1 1042 ? 10.822 -39.904 -30.852 1.00 64.69 1042 SER A C 1
ATOM 8144 O O . SER A 1 1042 ? 11.331 -40.732 -30.102 1.00 64.69 1042 SER A O 1
ATOM 8146 N N . ASN A 1 1043 ? 10.201 -38.817 -30.380 1.00 65.50 1043 ASN A N 1
ATOM 8147 C CA . ASN A 1 1043 ? 10.104 -38.525 -28.943 1.00 65.50 1043 ASN A CA 1
ATOM 8148 C C . ASN A 1 1043 ? 8.676 -38.734 -28.415 1.00 65.50 1043 ASN A C 1
ATOM 8150 O O . ASN A 1 1043 ? 7.699 -38.280 -29.017 1.00 65.50 1043 ASN A O 1
ATOM 8154 N N . VAL A 1 1044 ? 8.563 -39.407 -27.264 1.00 82.62 1044 VAL A N 1
ATOM 8155 C CA . VAL A 1 1044 ? 7.316 -39.533 -26.494 1.00 82.62 1044 VAL A CA 1
ATOM 8156 C C . VAL A 1 1044 ? 7.333 -38.484 -25.389 1.00 82.62 1044 VAL A C 1
ATOM 8158 O O . VAL A 1 1044 ? 8.147 -38.566 -24.474 1.00 82.62 1044 VAL A O 1
ATOM 8161 N N . ILE A 1 1045 ? 6.441 -37.500 -25.470 1.00 80.50 1045 ILE A N 1
ATOM 8162 C CA . ILE A 1 1045 ? 6.267 -36.476 -24.437 1.00 80.50 1045 ILE A CA 1
ATOM 8163 C C . ILE A 1 1045 ? 5.077 -36.885 -23.571 1.00 80.50 1045 ILE A C 1
ATOM 8165 O O . ILE A 1 1045 ? 3.968 -37.047 -24.079 1.00 80.50 1045 ILE A O 1
ATOM 8169 N N . GLN A 1 1046 ? 5.294 -37.052 -22.267 1.00 89.00 1046 GLN A N 1
ATOM 8170 C CA . GLN A 1 1046 ? 4.208 -37.293 -21.318 1.00 89.00 1046 GLN A CA 1
ATOM 8171 C C . GLN A 1 1046 ? 3.637 -35.946 -20.868 1.00 89.00 1046 GLN A C 1
ATOM 8173 O O . GLN A 1 1046 ? 4.320 -35.179 -20.191 1.00 89.00 1046 GLN A O 1
ATOM 8178 N N . LEU A 1 1047 ? 2.396 -35.645 -21.251 1.00 87.75 1047 LEU A N 1
ATOM 8179 C CA . LEU A 1 1047 ? 1.678 -34.481 -20.739 1.00 87.75 1047 LEU A CA 1
ATOM 8180 C C . LEU A 1 1047 ? 0.860 -34.906 -19.521 1.00 87.75 1047 LEU A C 1
ATOM 8182 O O . LEU A 1 1047 ? -0.056 -35.717 -19.656 1.00 87.75 1047 LEU A O 1
ATOM 8186 N N . PHE A 1 1048 ? 1.189 -34.351 -18.356 1.00 89.88 1048 PHE A N 1
ATOM 8187 C CA . PHE A 1 1048 ? 0.444 -34.544 -17.114 1.00 89.88 1048 PHE A CA 1
ATOM 8188 C C . PHE A 1 1048 ? -0.598 -33.441 -16.926 1.00 89.88 1048 PHE A C 1
ATOM 8190 O O . PHE A 1 1048 ? -0.333 -32.270 -17.194 1.00 89.88 1048 PHE A O 1
ATOM 8197 N N . THR A 1 1049 ? -1.768 -33.802 -16.406 1.00 89.94 1049 THR A N 1
ATOM 8198 C CA . THR A 1 1049 ? -2.830 -32.855 -16.051 1.00 89.94 1049 THR A CA 1
ATOM 8199 C C . THR A 1 1049 ? -3.312 -33.145 -14.638 1.00 89.94 1049 THR A C 1
ATOM 8201 O O . THR A 1 1049 ? -3.676 -34.278 -14.318 1.00 89.94 1049 THR A O 1
ATOM 8204 N N . CYS A 1 1050 ? -3.292 -32.127 -13.777 1.00 91.56 1050 CYS A N 1
ATOM 8205 C CA . CYS A 1 1050 ? -3.746 -32.258 -12.398 1.00 91.56 1050 CYS A CA 1
ATOM 8206 C C . CYS A 1 1050 ? -5.269 -32.121 -12.303 1.00 91.56 1050 CYS A C 1
ATOM 8208 O O . CYS A 1 1050 ? -5.830 -31.171 -12.841 1.00 91.56 1050 CYS A O 1
ATOM 8210 N N . VAL A 1 1051 ? -5.920 -33.037 -11.585 1.00 89.94 1051 VAL A N 1
ATOM 8211 C CA . VAL A 1 1051 ? -7.373 -33.037 -11.336 1.00 89.94 1051 VAL A CA 1
ATOM 8212 C C . VAL A 1 1051 ? -7.737 -32.849 -9.859 1.00 89.94 1051 VAL A C 1
ATOM 8214 O O . VAL A 1 1051 ? -8.888 -32.564 -9.559 1.00 89.94 1051 VAL A O 1
ATOM 8217 N N . GLU A 1 1052 ? -6.774 -32.927 -8.936 1.00 88.94 1052 GLU A N 1
ATOM 8218 C CA . GLU A 1 1052 ? -6.968 -32.532 -7.535 1.00 88.94 1052 GLU A CA 1
ATOM 8219 C C . GLU A 1 1052 ? -5.660 -32.032 -6.914 1.00 88.94 1052 GLU A C 1
ATOM 8221 O O . GLU A 1 1052 ? -4.633 -32.708 -7.010 1.00 88.94 1052 GLU A O 1
ATOM 8226 N N . CYS A 1 1053 ? -5.698 -30.883 -6.239 1.00 90.12 1053 CYS A N 1
ATOM 8227 C CA . CYS A 1 1053 ? -4.544 -30.299 -5.555 1.00 90.12 1053 CYS A CA 1
ATOM 8228 C C . CYS A 1 1053 ? -4.401 -30.790 -4.107 1.00 90.12 1053 CYS A C 1
ATOM 8230 O O . CYS A 1 1053 ? -5.376 -31.125 -3.442 1.00 90.12 1053 CYS A O 1
ATOM 8232 N N . GLN A 1 1054 ? -3.162 -30.829 -3.617 1.00 86.69 1054 GLN A N 1
ATOM 8233 C CA . GLN A 1 1054 ? -2.806 -31.317 -2.283 1.00 86.69 1054 GLN A CA 1
ATOM 8234 C C . GLN A 1 1054 ? -3.162 -30.333 -1.168 1.00 86.69 1054 GLN A C 1
ATOM 8236 O O . GLN A 1 1054 ? -3.523 -30.742 -0.065 1.00 86.69 1054 GLN A O 1
ATOM 8241 N N . GLN A 1 1055 ? -3.007 -29.037 -1.431 1.00 85.69 1055 GLN A N 1
ATOM 8242 C CA . GLN A 1 1055 ? -3.270 -27.984 -0.459 1.00 85.69 1055 GLN A CA 1
ATOM 8243 C C . GLN A 1 1055 ? -4.690 -27.446 -0.653 1.00 85.69 1055 GLN A C 1
ATOM 8245 O O . GLN A 1 1055 ? -5.108 -27.174 -1.779 1.00 85.69 1055 GLN A O 1
ATOM 8250 N N . ALA A 1 1056 ? -5.415 -27.256 0.451 1.00 72.00 1056 ALA A N 1
ATOM 8251 C CA . ALA A 1 1056 ? -6.646 -26.472 0.442 1.00 72.00 1056 ALA A CA 1
ATOM 8252 C C . ALA A 1 1056 ? -6.357 -25.051 -0.074 1.00 72.00 1056 ALA A C 1
ATOM 8254 O O . ALA A 1 1056 ? -5.250 -24.536 0.106 1.00 72.00 1056 ALA A O 1
ATOM 8255 N N . ASN A 1 1057 ? -7.350 -24.417 -0.700 1.00 76.12 1057 ASN A N 1
ATOM 8256 C CA . ASN A 1 1057 ? -7.226 -23.105 -1.340 1.00 76.12 1057 ASN A CA 1
ATOM 8257 C C . ASN A 1 1057 ? -6.272 -23.102 -2.557 1.00 76.12 1057 ASN A C 1
ATOM 8259 O O . ASN A 1 1057 ? -5.652 -22.082 -2.849 1.00 76.12 1057 ASN A O 1
ATOM 8263 N N . TYR A 1 1058 ? -6.140 -24.226 -3.272 1.00 85.12 1058 TYR A N 1
ATOM 8264 C CA . TYR A 1 1058 ? -5.520 -24.296 -4.602 1.00 85.12 1058 TYR A CA 1
ATOM 8265 C C . TYR A 1 1058 ? -6.533 -24.840 -5.609 1.00 85.12 1058 TYR A C 1
ATOM 8267 O O . TYR A 1 1058 ? -7.220 -25.821 -5.326 1.00 85.12 1058 TYR A O 1
ATOM 8275 N N . MET A 1 1059 ? -6.593 -24.231 -6.793 1.00 85.81 1059 MET A N 1
ATOM 8276 C CA . MET A 1 1059 ? -7.385 -24.725 -7.919 1.00 85.81 1059 MET A CA 1
ATOM 8277 C C . MET A 1 1059 ? -6.526 -25.500 -8.913 1.00 85.81 1059 MET A C 1
ATOM 8279 O O . MET A 1 1059 ? -5.338 -25.213 -9.093 1.00 85.81 1059 MET A O 1
ATOM 8283 N N . THR A 1 1060 ? -7.153 -26.448 -9.605 1.00 84.25 1060 THR A N 1
ATOM 8284 C CA . THR A 1 1060 ? -6.585 -27.065 -10.800 1.00 84.25 1060 THR A CA 1
ATOM 8285 C C . THR A 1 1060 ? -6.797 -26.160 -12.010 1.00 84.25 1060 THR A C 1
ATOM 8287 O O . THR A 1 1060 ? -7.907 -25.720 -12.311 1.00 84.25 1060 THR A O 1
ATOM 8290 N N . THR A 1 1061 ? -5.695 -25.882 -12.696 1.00 82.94 1061 THR A N 1
ATOM 8291 C CA . THR A 1 1061 ? -5.610 -25.056 -13.905 1.00 82.94 1061 THR A CA 1
ATOM 8292 C C . THR A 1 1061 ? -4.958 -25.851 -15.028 1.00 82.94 1061 THR A C 1
ATOM 8294 O O . THR A 1 1061 ? -4.365 -26.911 -14.788 1.00 82.94 1061 THR A O 1
ATOM 8297 N N . LEU A 1 1062 ? -4.960 -25.303 -16.243 1.00 73.88 1062 LEU A N 1
ATOM 8298 C CA . LEU A 1 1062 ? -4.171 -25.851 -17.357 1.00 73.88 1062 LEU A CA 1
ATOM 8299 C C . LEU A 1 1062 ? -2.656 -25.922 -17.061 1.00 73.88 1062 LEU A C 1
ATOM 8301 O O . LEU A 1 1062 ? -1.941 -26.678 -17.716 1.00 73.88 1062 LEU A O 1
ATOM 8305 N N . LEU A 1 1063 ? -2.167 -25.172 -16.065 1.00 73.88 1063 LEU A N 1
ATOM 8306 C CA . LEU A 1 1063 ? -0.765 -25.129 -15.631 1.00 73.88 1063 LEU A CA 1
ATOM 8307 C C . LEU A 1 1063 ? -0.485 -25.973 -14.368 1.00 73.88 1063 LEU A C 1
ATOM 8309 O O . LEU A 1 1063 ? 0.627 -25.941 -13.843 1.00 73.88 1063 LEU A O 1
ATOM 8313 N N . GLY A 1 1064 ? -1.468 -26.731 -13.869 1.00 84.81 1064 GLY A N 1
ATOM 8314 C CA . GLY A 1 1064 ? -1.371 -27.490 -12.618 1.00 84.81 1064 GLY A CA 1
ATOM 8315 C C . GLY A 1 1064 ? -2.035 -26.775 -11.439 1.00 84.81 1064 GLY A C 1
ATOM 8316 O O . GLY A 1 1064 ? -3.077 -26.141 -11.600 1.00 84.81 1064 GLY A O 1
ATOM 8317 N N . CYS A 1 1065 ? -1.470 -26.912 -10.239 1.00 88.69 1065 CYS A N 1
ATOM 8318 C CA . CYS A 1 1065 ? -2.059 -26.374 -9.011 1.00 88.69 1065 CYS A CA 1
ATOM 8319 C C . CYS A 1 1065 ? -1.641 -24.928 -8.738 1.00 88.69 1065 CYS A C 1
ATOM 8321 O O . CYS A 1 1065 ? -0.470 -24.656 -8.480 1.00 88.69 1065 CYS A O 1
ATOM 8323 N N . VAL A 1 1066 ? -2.613 -24.014 -8.721 1.00 83.06 1066 VAL A N 1
ATOM 8324 C CA . VAL A 1 1066 ? -2.396 -22.583 -8.454 1.00 83.06 1066 VAL A CA 1
ATOM 8325 C C . VAL A 1 1066 ? -3.147 -22.181 -7.190 1.00 83.06 1066 VAL A C 1
ATOM 8327 O O . VAL A 1 1066 ? -4.327 -22.497 -7.044 1.00 83.06 1066 VAL A O 1
ATOM 8330 N N . LYS A 1 1067 ? -2.470 -21.483 -6.272 1.00 83.31 1067 LYS A N 1
ATOM 8331 C CA . LYS A 1 1067 ? -3.088 -20.979 -5.040 1.00 83.31 1067 LYS A CA 1
ATOM 8332 C C . LYS A 1 1067 ? -4.176 -19.958 -5.388 1.00 83.31 1067 LYS A C 1
ATOM 8334 O O . LYS A 1 1067 ? -3.930 -19.026 -6.151 1.00 83.31 1067 LYS A O 1
ATOM 8339 N N . CYS A 1 1068 ? -5.355 -20.116 -4.801 1.00 70.19 1068 CYS A N 1
ATOM 8340 C CA . CYS A 1 1068 ? -6.422 -19.130 -4.857 1.00 70.19 1068 CYS A CA 1
ATOM 8341 C C . CYS A 1 1068 ? -6.009 -17.818 -4.177 1.00 70.19 1068 CYS A C 1
ATOM 8343 O O . CYS A 1 1068 ? -5.137 -17.793 -3.303 1.00 70.19 1068 CYS A O 1
ATOM 8345 N N . LEU A 1 1069 ? -6.659 -16.720 -4.572 1.00 61.75 1069 LEU A N 1
ATOM 8346 C CA . LEU A 1 1069 ? -6.498 -15.426 -3.910 1.00 61.75 1069 LEU A CA 1
ATOM 8347 C C . LEU A 1 1069 ? -6.856 -15.543 -2.420 1.00 61.75 1069 LEU A C 1
ATOM 8349 O O . LEU A 1 1069 ? -7.778 -16.272 -2.046 1.00 61.75 1069 LEU A O 1
ATOM 8353 N N . ASP A 1 1070 ? -6.121 -14.830 -1.566 1.00 52.88 1070 ASP A N 1
ATOM 8354 C CA . ASP A 1 1070 ? -6.320 -14.898 -0.118 1.00 52.88 1070 ASP A CA 1
ATOM 8355 C C . ASP A 1 1070 ? -7.753 -14.499 0.267 1.00 52.88 1070 ASP A C 1
ATOM 8357 O O . ASP A 1 1070 ? -8.241 -13.433 -0.106 1.00 52.88 1070 ASP A O 1
ATOM 8361 N N . GLY A 1 1071 ? -8.422 -15.378 1.018 1.00 53.78 1071 GLY A N 1
ATOM 8362 C CA . GLY A 1 1071 ? -9.850 -15.287 1.343 1.00 53.78 1071 GLY A CA 1
ATOM 8363 C C . GLY A 1 1071 ? -10.736 -16.268 0.562 1.00 53.78 1071 GLY A C 1
ATOM 8364 O O . GLY A 1 1071 ? -11.838 -16.563 1.009 1.00 53.78 1071 GLY A O 1
ATOM 8365 N N . CYS A 1 1072 ? -10.256 -16.843 -0.546 1.00 48.19 1072 CYS A N 1
ATOM 8366 C CA . CYS A 1 1072 ? -11.005 -17.832 -1.329 1.00 48.19 1072 CYS A CA 1
ATOM 8367 C C . CYS A 1 1072 ? -10.637 -19.269 -0.917 1.00 48.19 1072 CYS A C 1
ATOM 8369 O O . CYS A 1 1072 ? -9.499 -19.702 -1.107 1.00 48.19 1072 CYS A O 1
ATOM 8371 N N . ALA A 1 1073 ? -11.603 -20.034 -0.395 1.00 45.75 1073 ALA A N 1
ATOM 8372 C CA . ALA A 1 1073 ? -11.413 -21.457 -0.068 1.00 45.75 1073 ALA A CA 1
ATOM 8373 C C . ALA A 1 1073 ? -11.337 -22.355 -1.320 1.00 45.75 1073 ALA A C 1
ATOM 8375 O O . ALA A 1 1073 ? -10.677 -23.396 -1.328 1.00 45.75 1073 ALA A O 1
ATOM 8376 N N . GLN A 1 1074 ? -12.013 -21.933 -2.387 1.00 58.00 1074 GLN A N 1
ATOM 8377 C CA . GLN A 1 1074 ? -11.978 -22.511 -3.726 1.00 58.00 1074 GLN A CA 1
ATOM 8378 C C . GLN A 1 1074 ? -11.985 -21.369 -4.745 1.00 58.00 1074 GLN A C 1
ATOM 8380 O O . GLN A 1 1074 ? -12.457 -20.270 -4.460 1.00 58.00 1074 GLN A O 1
ATOM 8385 N N . CYS A 1 1075 ? -11.451 -21.630 -5.928 1.00 65.50 1075 CYS A N 1
ATOM 8386 C CA . CYS A 1 1075 ? -11.483 -20.733 -7.073 1.00 65.50 1075 CYS A CA 1
ATOM 8387 C C . CYS A 1 1075 ? -11.488 -21.582 -8.350 1.00 65.50 1075 CYS A C 1
ATOM 8389 O O . CYS A 1 1075 ? -11.213 -22.784 -8.295 1.00 65.50 1075 CYS A O 1
ATOM 8391 N N . TYR A 1 1076 ? -11.843 -20.986 -9.485 1.00 72.00 1076 TYR A N 1
ATOM 8392 C CA . TYR A 1 1076 ? -11.916 -21.697 -10.756 1.00 72.00 1076 TYR A CA 1
ATOM 8393 C C . TYR A 1 1076 ? -11.446 -20.831 -11.925 1.00 72.00 1076 TYR A C 1
ATOM 8395 O O . TYR A 1 1076 ? -11.692 -19.627 -11.983 1.00 72.00 1076 TYR A O 1
ATOM 8403 N N . GLU A 1 1077 ? -10.769 -21.467 -12.874 1.00 72.06 1077 GLU A N 1
ATOM 8404 C CA . GLU A 1 1077 ? -10.320 -20.860 -14.120 1.00 72.06 1077 GLU A CA 1
ATOM 8405 C C . GLU A 1 1077 ? -11.517 -20.740 -15.085 1.00 72.06 1077 GLU A C 1
ATOM 8407 O O . GLU A 1 1077 ? -12.239 -21.714 -15.311 1.00 72.06 1077 GLU A O 1
ATOM 8412 N N . ILE A 1 1078 ? -11.760 -19.549 -15.646 1.00 66.06 1078 ILE A N 1
ATOM 8413 C CA . ILE A 1 1078 ? -12.849 -19.296 -16.607 1.00 66.06 1078 ILE A CA 1
ATOM 8414 C C . ILE A 1 1078 ? -12.257 -19.109 -18.005 1.00 66.06 1078 ILE A C 1
ATOM 8416 O O . ILE A 1 1078 ? -11.448 -18.211 -18.229 1.00 66.06 1078 ILE A O 1
ATOM 8420 N N . GLY A 1 1079 ? -12.715 -19.925 -18.951 1.00 63.53 1079 GLY A N 1
ATOM 8421 C CA . GLY A 1 1079 ? -12.473 -19.763 -20.379 1.00 63.53 1079 GLY A CA 1
ATOM 8422 C C . GLY A 1 1079 ? -13.622 -19.043 -21.079 1.00 63.53 1079 GLY A C 1
ATOM 8423 O O . GLY A 1 1079 ? -14.739 -18.966 -20.563 1.00 63.53 1079 GLY A O 1
ATOM 8424 N N . TYR A 1 1080 ? -13.345 -18.551 -22.283 1.00 59.53 1080 TYR A N 1
ATOM 8425 C CA . TYR A 1 1080 ? -14.342 -18.021 -23.212 1.00 59.53 1080 TYR A CA 1
ATOM 8426 C C . TYR A 1 1080 ? -14.268 -18.831 -24.502 1.00 59.53 1080 TYR A C 1
ATOM 8428 O O . TYR A 1 1080 ? -13.171 -19.067 -25.008 1.00 59.53 1080 TYR A O 1
ATOM 8436 N N . ASP A 1 1081 ? -15.411 -19.286 -25.010 1.00 57.41 1081 ASP A N 1
ATOM 8437 C CA . ASP A 1 1081 ? -15.466 -19.939 -26.320 1.00 57.41 1081 ASP A CA 1
ATOM 8438 C C . ASP A 1 1081 ? -15.463 -18.911 -27.469 1.00 57.41 1081 ASP A C 1
ATOM 8440 O O . ASP A 1 1081 ? -15.486 -17.694 -27.250 1.00 57.41 1081 ASP A O 1
ATOM 8444 N N . ASP A 1 1082 ? -15.476 -19.394 -28.715 1.00 52.06 1082 ASP A N 1
ATOM 8445 C CA . ASP A 1 1082 ? -15.529 -18.550 -29.920 1.00 52.06 1082 ASP A CA 1
ATOM 8446 C C . ASP A 1 1082 ? -16.767 -17.622 -29.974 1.00 52.06 1082 ASP A C 1
ATOM 8448 O O . ASP A 1 1082 ? -16.799 -16.674 -30.759 1.00 52.06 1082 ASP A O 1
ATOM 8452 N N . GLN A 1 1083 ? -17.783 -17.867 -29.136 1.00 52.25 1083 GLN A N 1
ATOM 8453 C CA . GLN A 1 1083 ? -19.007 -17.072 -29.005 1.00 52.25 1083 GLN A CA 1
ATOM 8454 C C . GLN A 1 1083 ? -18.997 -16.159 -27.762 1.00 52.25 1083 GLN A C 1
ATOM 8456 O O . GLN A 1 1083 ? -20.033 -15.593 -27.416 1.00 52.25 1083 GLN A O 1
ATOM 8461 N N . GLN A 1 1084 ? -17.845 -15.991 -27.097 1.00 51.88 1084 GLN A N 1
ATOM 8462 C CA . GLN A 1 1084 ? -17.682 -15.240 -25.840 1.00 51.88 1084 GLN A CA 1
ATOM 8463 C C . GLN A 1 1084 ? -18.522 -15.788 -24.668 1.00 51.88 1084 GLN A C 1
ATOM 8465 O O . GLN A 1 1084 ? -18.767 -15.081 -23.686 1.00 51.88 1084 GLN A O 1
ATOM 8470 N N . ARG A 1 1085 ? -18.946 -17.055 -24.721 1.00 49.75 1085 ARG A N 1
ATOM 8471 C CA . ARG A 1 1085 ? -19.648 -17.704 -23.608 1.00 49.75 1085 ARG A CA 1
ATOM 8472 C C . ARG A 1 1085 ? -18.626 -18.173 -22.579 1.00 49.75 1085 ARG A C 1
ATOM 8474 O O . ARG A 1 1085 ? -17.654 -18.847 -22.920 1.00 49.75 1085 ARG A O 1
ATOM 8481 N N . LYS A 1 1086 ? -18.856 -17.808 -21.316 1.00 51.88 1086 LYS A N 1
ATOM 8482 C CA . LYS A 1 1086 ? -18.033 -18.232 -20.177 1.00 51.88 1086 LYS A CA 1
ATOM 8483 C C . LYS A 1 1086 ? -18.187 -19.736 -19.954 1.00 51.88 1086 LYS A C 1
ATOM 8485 O O . LYS A 1 1086 ? -19.312 -20.226 -19.892 1.00 51.88 1086 LYS A O 1
ATOM 8490 N N . PHE A 1 1087 ? -17.082 -20.443 -19.751 1.00 53.81 1087 PHE A N 1
ATOM 8491 C CA . PHE A 1 1087 ? -17.083 -21.835 -19.303 1.00 53.81 1087 PHE A CA 1
ATOM 8492 C C . PHE A 1 1087 ? -16.029 -22.063 -18.216 1.00 53.81 1087 PHE A C 1
ATOM 8494 O O . PHE A 1 1087 ? -14.973 -21.436 -18.215 1.00 53.81 1087 PHE A O 1
ATOM 8501 N N . ASN A 1 1088 ? -16.308 -22.960 -17.274 1.00 66.19 1088 ASN A N 1
ATOM 8502 C CA . ASN A 1 1088 ? -15.407 -23.256 -16.162 1.00 66.19 1088 ASN A CA 1
ATOM 8503 C C . ASN A 1 1088 ? -14.347 -24.287 -16.609 1.00 66.19 1088 ASN A C 1
ATOM 8505 O O . ASN A 1 1088 ? -14.644 -25.475 -16.745 1.00 66.19 1088 ASN A O 1
ATOM 8509 N N . ILE A 1 1089 ? -13.120 -23.822 -16.872 1.00 68.88 1089 ILE A N 1
ATOM 8510 C CA . ILE A 1 1089 ? -11.967 -24.645 -17.271 1.00 68.88 1089 ILE A CA 1
ATOM 8511 C C . ILE A 1 1089 ? -11.610 -25.633 -16.157 1.00 68.88 1089 ILE A C 1
ATOM 8513 O O . ILE A 1 1089 ? -11.420 -26.812 -16.443 1.00 68.88 1089 ILE A O 1
ATOM 8517 N N . THR A 1 1090 ? -11.587 -25.199 -14.894 1.00 68.88 1090 THR A N 1
ATOM 8518 C CA . THR A 1 1090 ? -11.293 -26.069 -13.740 1.00 68.88 1090 THR A CA 1
ATOM 8519 C C . THR A 1 1090 ? -12.276 -27.242 -13.655 1.00 68.88 1090 THR A C 1
ATOM 8521 O O . THR A 1 1090 ? -11.857 -28.395 -13.576 1.00 68.88 1090 THR A O 1
ATOM 8524 N N . ALA A 1 1091 ? -13.582 -26.991 -13.776 1.00 64.94 1091 ALA A N 1
ATOM 8525 C CA . ALA A 1 1091 ? -14.595 -28.046 -13.823 1.00 64.94 1091 ALA A CA 1
ATOM 8526 C C . ALA A 1 1091 ? -14.409 -28.974 -15.040 1.00 64.94 1091 ALA A C 1
ATOM 8528 O O . ALA A 1 1091 ? -14.574 -30.185 -14.928 1.00 64.94 1091 ALA A O 1
ATOM 8529 N N . ASN A 1 1092 ? -14.009 -28.436 -16.193 1.00 67.75 1092 ASN A N 1
ATOM 8530 C CA . ASN A 1 1092 ? -13.731 -29.222 -17.397 1.00 67.75 1092 ASN A CA 1
ATOM 8531 C C . ASN A 1 1092 ? -12.496 -30.131 -17.228 1.00 67.75 1092 ASN A C 1
ATOM 8533 O O . ASN A 1 1092 ? -12.523 -31.285 -17.639 1.00 67.75 1092 ASN A O 1
ATOM 8537 N N . ILE A 1 1093 ? -11.446 -29.660 -16.548 1.00 69.12 1093 ILE A N 1
ATOM 8538 C CA . ILE A 1 1093 ? -10.262 -30.464 -16.205 1.00 69.12 1093 ILE A CA 1
ATOM 8539 C C . ILE A 1 1093 ? -10.627 -31.619 -15.255 1.00 69.12 1093 ILE A C 1
ATOM 8541 O O . ILE A 1 1093 ? -10.107 -32.723 -15.410 1.00 69.12 1093 ILE A O 1
ATOM 8545 N N . ILE A 1 1094 ? -11.524 -31.378 -14.293 1.00 64.50 1094 ILE A N 1
ATOM 8546 C CA . ILE A 1 1094 ? -11.929 -32.364 -13.276 1.00 64.50 1094 ILE A CA 1
ATOM 8547 C C . ILE A 1 1094 ? -12.946 -33.384 -13.828 1.00 64.50 1094 ILE A C 1
ATOM 8549 O O . ILE A 1 1094 ? -12.870 -34.569 -13.497 1.00 64.50 1094 ILE A O 1
ATOM 8553 N N . PHE A 1 1095 ? -13.902 -32.947 -14.655 1.00 60.34 1095 PHE A N 1
ATOM 8554 C CA . PHE A 1 1095 ? -15.072 -33.747 -15.056 1.00 60.34 1095 PHE A CA 1
ATOM 8555 C C . PHE A 1 1095 ? -15.156 -34.068 -16.562 1.00 60.34 1095 PHE A C 1
ATOM 8557 O O . PHE A 1 1095 ? -15.943 -34.931 -16.956 1.00 60.34 1095 PHE A O 1
ATOM 8564 N N . GLY A 1 1096 ? -14.386 -33.383 -17.410 1.00 59.91 1096 GLY A N 1
ATOM 8565 C CA . GLY A 1 1096 ? -14.502 -33.417 -18.869 1.00 59.91 1096 GLY A CA 1
ATOM 8566 C C . GLY A 1 1096 ? -13.609 -34.438 -19.583 1.00 59.91 1096 GLY A C 1
ATOM 8567 O O . GLY A 1 1096 ? -12.671 -35.010 -19.034 1.00 59.91 1096 GLY A O 1
ATOM 8568 N N . SER A 1 1097 ? -13.918 -34.672 -20.862 1.00 45.75 1097 SER A N 1
ATOM 8569 C CA . SER A 1 1097 ? -13.132 -35.524 -21.773 1.00 45.75 1097 SER A CA 1
ATOM 8570 C C . SER A 1 1097 ? -13.182 -35.015 -23.222 1.00 45.75 1097 SER A C 1
ATOM 8572 O O . SER A 1 1097 ? -13.324 -35.787 -24.167 1.00 45.75 1097 SER A O 1
ATOM 8574 N N . ILE A 1 1098 ? -13.095 -33.692 -23.397 1.00 42.38 1098 ILE A N 1
ATOM 8575 C CA . ILE A 1 1098 ? -13.256 -33.011 -24.691 1.00 42.38 1098 ILE A CA 1
ATOM 8576 C C . ILE A 1 1098 ? -11.968 -32.259 -25.048 1.00 42.38 1098 ILE A C 1
ATOM 8578 O O . ILE A 1 1098 ? -11.443 -31.492 -24.244 1.00 42.38 1098 ILE A O 1
ATOM 8582 N N . THR A 1 1099 ? -11.471 -32.461 -26.268 1.00 35.66 1099 THR A N 1
ATOM 8583 C CA . THR A 1 1099 ? -10.377 -31.683 -26.868 1.00 35.66 1099 THR A CA 1
ATOM 8584 C C . THR A 1 1099 ? -10.896 -30.370 -27.452 1.00 35.66 1099 THR A C 1
ATOM 8586 O O . THR A 1 1099 ? -11.830 -30.394 -28.253 1.00 35.66 1099 THR A O 1
ATOM 8589 N N . TYR A 1 1100 ? -10.256 -29.248 -27.115 1.00 37.38 1100 TYR A N 1
ATOM 8590 C CA . TYR A 1 1100 ? -10.573 -27.916 -27.643 1.00 37.38 1100 TYR A CA 1
ATOM 8591 C C . TYR A 1 1100 ? -9.450 -27.405 -28.549 1.00 37.38 1100 TYR A C 1
ATOM 8593 O O . TYR A 1 1100 ? -8.274 -27.554 -28.218 1.00 37.38 1100 TYR A O 1
ATOM 8601 N N . ASP A 1 1101 ? -9.814 -26.745 -29.648 1.00 29.28 1101 ASP A N 1
ATOM 8602 C CA . ASP A 1 1101 ? -8.880 -25.996 -30.495 1.00 29.28 1101 ASP A CA 1
ATOM 8603 C C . ASP A 1 1101 ? -8.787 -24.549 -29.978 1.00 29.28 1101 ASP A C 1
ATOM 8605 O O . ASP A 1 1101 ? -9.476 -23.639 -30.441 1.00 29.28 1101 ASP A O 1
ATOM 8609 N N . VAL A 1 1102 ? -8.008 -24.350 -28.908 1.00 29.69 1102 VAL A N 1
ATOM 8610 C CA . VAL A 1 1102 ? -7.908 -23.052 -28.221 1.00 29.69 1102 VAL A CA 1
ATOM 8611 C C . VAL A 1 1102 ? -7.065 -22.081 -29.049 1.00 29.69 1102 VAL A C 1
ATOM 8613 O O . VAL A 1 1102 ? -5.839 -22.017 -28.920 1.00 29.69 1102 VAL A O 1
ATOM 8616 N N . LYS A 1 1103 ? -7.725 -21.246 -29.857 1.00 29.98 1103 LYS A N 1
ATOM 8617 C CA . LYS A 1 1103 ? -7.091 -20.067 -30.459 1.00 29.98 1103 LYS A CA 1
ATOM 8618 C C . LYS A 1 1103 ? -6.796 -19.019 -29.392 1.00 29.98 1103 LYS A C 1
ATOM 8620 O O . LYS A 1 1103 ? -7.600 -18.124 -29.154 1.00 29.98 1103 LYS A O 1
ATOM 8625 N N . VAL A 1 1104 ? -5.606 -19.091 -28.798 1.00 25.67 1104 VAL A N 1
ATOM 8626 C CA . VAL A 1 1104 ? -5.059 -18.020 -27.953 1.00 25.67 1104 VAL A CA 1
ATOM 8627 C C . VAL A 1 1104 ? -4.960 -16.732 -28.790 1.00 25.67 1104 VAL A C 1
ATOM 8629 O O . VAL A 1 1104 ? -4.123 -16.661 -29.697 1.00 25.67 1104 VAL A O 1
ATOM 8632 N N . PRO A 1 1105 ? -5.772 -15.688 -28.532 1.00 26.95 1105 PRO A N 1
ATOM 8633 C CA . PRO A 1 1105 ? -5.696 -14.455 -29.295 1.00 26.95 1105 PRO A CA 1
ATOM 8634 C C . PRO A 1 1105 ? -4.567 -13.609 -28.710 1.00 26.95 1105 PRO A C 1
ATOM 8636 O O . PRO A 1 1105 ? -4.701 -13.042 -27.627 1.00 26.95 1105 PRO A O 1
ATOM 8639 N N . ALA A 1 1106 ? -3.464 -13.459 -29.443 1.00 25.69 1106 ALA A N 1
ATOM 8640 C CA . ALA A 1 1106 ? -2.310 -12.641 -29.045 1.00 25.69 1106 ALA A CA 1
ATOM 8641 C C . ALA A 1 1106 ? -2.580 -11.109 -29.055 1.00 25.69 1106 ALA A C 1
ATOM 8643 O O . ALA A 1 1106 ? -1.705 -10.320 -29.409 1.00 25.69 1106 ALA A O 1
ATOM 8644 N N . LYS A 1 1107 ? -3.808 -10.669 -28.733 1.00 29.14 1107 LYS A N 1
ATOM 8645 C CA . LYS A 1 1107 ? -4.274 -9.271 -28.784 1.00 29.14 1107 LYS A CA 1
ATOM 8646 C C . LYS A 1 1107 ? -5.319 -8.947 -27.703 1.00 29.14 1107 LYS A C 1
ATOM 8648 O O . LYS A 1 1107 ? -6.464 -8.639 -28.019 1.00 29.14 1107 LYS A O 1
ATOM 8653 N N . PHE A 1 1108 ? -4.906 -8.919 -26.437 1.00 25.41 1108 PHE A N 1
ATOM 8654 C CA . PHE A 1 1108 ? -5.722 -8.417 -25.316 1.00 25.41 1108 PHE A CA 1
ATOM 8655 C C . PHE A 1 1108 ? -5.218 -7.050 -24.804 1.00 25.41 1108 PHE A C 1
ATOM 8657 O O . PHE A 1 1108 ? -4.794 -6.908 -23.664 1.00 25.41 1108 PHE A O 1
ATOM 8664 N N . VAL A 1 1109 ? -5.219 -6.030 -25.677 1.00 27.41 1109 VAL A N 1
ATOM 8665 C CA . VAL A 1 1109 ? -4.789 -4.649 -25.329 1.00 27.41 1109 VAL A CA 1
ATOM 8666 C C . VAL A 1 1109 ? -5.747 -3.554 -25.844 1.00 27.41 1109 VAL A C 1
ATOM 8668 O O . VAL A 1 1109 ? -5.682 -2.420 -25.381 1.00 27.41 1109 VAL A O 1
ATOM 8671 N N . LEU A 1 1110 ? -6.665 -3.841 -26.782 1.00 29.09 1110 LEU A N 1
ATOM 8672 C CA . LEU A 1 1110 ? -7.197 -2.793 -27.674 1.00 29.09 1110 LEU A CA 1
ATOM 8673 C C . LEU A 1 1110 ? -8.735 -2.663 -27.762 1.00 29.09 1110 LEU A C 1
ATOM 8675 O O . LEU A 1 1110 ? -9.275 -2.548 -28.859 1.00 29.09 1110 LEU A O 1
ATOM 8679 N N . ILE A 1 1111 ? -9.448 -2.640 -26.625 1.00 27.33 1111 ILE A N 1
ATOM 8680 C CA . ILE A 1 1111 ? -10.901 -2.316 -26.592 1.00 27.33 1111 ILE A CA 1
ATOM 8681 C C . ILE A 1 1111 ? -11.269 -1.171 -25.617 1.00 27.33 1111 ILE A C 1
ATOM 8683 O O . ILE A 1 1111 ? -12.224 -0.440 -25.875 1.00 27.33 1111 ILE A O 1
ATOM 8687 N N . TYR A 1 1112 ? -10.485 -0.894 -24.566 1.00 27.28 1112 TYR A N 1
ATOM 8688 C CA . TYR A 1 1112 ? -10.855 0.124 -23.559 1.00 27.28 1112 TYR A CA 1
ATOM 8689 C C . TYR A 1 1112 ? -10.748 1.599 -24.006 1.00 27.28 1112 TYR A C 1
ATOM 8691 O O . TYR A 1 1112 ? -11.283 2.486 -23.344 1.00 27.28 1112 TYR A O 1
ATOM 8699 N N . ALA A 1 1113 ? -10.114 1.888 -25.146 1.00 29.03 1113 ALA A N 1
ATOM 8700 C CA . ALA A 1 1113 ? -9.850 3.262 -25.589 1.00 29.03 1113 ALA A CA 1
ATOM 8701 C C . ALA A 1 1113 ? -11.056 4.000 -26.218 1.00 29.03 1113 ALA A C 1
ATOM 8703 O O . ALA A 1 1113 ? -10.967 5.204 -26.450 1.00 29.03 1113 ALA A O 1
ATOM 8704 N N . LYS A 1 1114 ? -12.170 3.313 -26.529 1.00 27.73 1114 LYS A N 1
ATOM 8705 C CA . LYS A 1 1114 ? -13.249 3.890 -27.365 1.00 27.73 1114 LYS A CA 1
ATOM 8706 C C . LYS A 1 1114 ? -14.469 4.437 -26.607 1.00 27.73 1114 LYS A C 1
ATOM 8708 O O . LYS A 1 1114 ? -15.211 5.227 -27.180 1.00 27.73 1114 LYS A O 1
ATOM 8713 N N . HIS A 1 1115 ? -14.670 4.065 -25.339 1.00 33.50 1115 HIS A N 1
ATOM 8714 C CA . HIS A 1 1115 ? -15.808 4.551 -24.537 1.00 33.50 1115 HIS A CA 1
ATOM 8715 C C . HIS A 1 1115 ? -15.494 5.789 -23.678 1.00 33.50 1115 HIS A C 1
ATOM 8717 O O . HIS A 1 1115 ? -16.387 6.599 -23.432 1.00 33.50 1115 HIS A O 1
ATOM 8723 N N . VAL A 1 1116 ? -14.235 5.994 -23.274 1.00 32.88 1116 VAL A N 1
ATOM 8724 C CA . VAL A 1 1116 ? -13.843 7.105 -22.379 1.00 32.88 1116 VAL A CA 1
ATOM 8725 C C . VAL A 1 1116 ? -13.961 8.478 -23.061 1.00 32.88 1116 VAL A C 1
ATOM 8727 O O . VAL A 1 1116 ? -14.358 9.457 -22.432 1.00 32.88 1116 VAL A O 1
ATOM 8730 N N . THR A 1 1117 ? -13.700 8.560 -24.368 1.00 36.09 1117 THR A N 1
ATOM 8731 C CA . THR A 1 1117 ? -13.794 9.810 -25.144 1.00 36.09 1117 THR A CA 1
ATOM 8732 C C . THR A 1 1117 ? -15.226 10.319 -25.322 1.00 36.09 1117 THR A C 1
ATOM 8734 O O . THR A 1 1117 ? -15.424 11.529 -25.396 1.00 36.09 1117 THR A O 1
ATOM 8737 N N . SER A 1 1118 ? -16.232 9.438 -25.334 1.00 35.53 1118 SER A N 1
ATOM 8738 C CA . SER A 1 1118 ? -17.638 9.859 -25.471 1.00 35.53 1118 SER A CA 1
ATOM 8739 C C . SER A 1 1118 ? -18.191 10.478 -24.181 1.00 35.53 1118 SER A C 1
ATOM 8741 O O . SER A 1 1118 ? -18.946 11.445 -24.243 1.00 35.53 1118 SER A O 1
ATOM 8743 N N . LEU A 1 1119 ? -17.771 9.982 -23.009 1.00 36.69 1119 LEU A N 1
ATOM 8744 C CA . LEU A 1 1119 ? -18.196 10.533 -21.716 1.00 36.69 1119 LEU A CA 1
ATOM 8745 C C . LEU A 1 1119 ? -17.549 11.899 -21.425 1.00 36.69 1119 LEU A C 1
ATOM 8747 O O . LEU A 1 1119 ? -18.208 12.806 -20.919 1.00 36.69 1119 LEU A O 1
ATOM 8751 N N . ALA A 1 1120 ? -16.272 12.067 -21.790 1.00 37.00 1120 ALA A N 1
ATOM 8752 C CA . ALA A 1 1120 ? -15.537 13.317 -21.586 1.00 37.00 1120 ALA A CA 1
ATOM 8753 C C . ALA A 1 1120 ? -16.131 14.492 -22.386 1.00 37.00 1120 ALA A C 1
ATOM 8755 O O . ALA A 1 1120 ? -16.246 15.599 -21.862 1.00 37.00 1120 ALA A O 1
ATOM 8756 N N . ILE A 1 1121 ? -16.560 14.253 -23.631 1.00 43.03 1121 ILE A N 1
ATOM 8757 C CA . ILE A 1 1121 ? -17.182 15.285 -24.476 1.00 43.03 1121 ILE A CA 1
ATOM 8758 C C . ILE A 1 1121 ? -18.544 15.714 -23.905 1.00 43.03 1121 ILE A C 1
ATOM 8760 O O . ILE A 1 1121 ? -18.840 16.908 -23.871 1.00 43.03 1121 ILE A O 1
ATOM 8764 N N . PHE A 1 1122 ? -19.339 14.775 -23.377 1.00 40.78 1122 PHE A N 1
ATOM 8765 C CA . PHE A 1 1122 ? -20.629 15.094 -22.754 1.00 40.78 1122 PHE A CA 1
ATOM 8766 C C . PHE A 1 1122 ? -20.469 15.927 -21.468 1.00 40.78 1122 PHE A C 1
ATOM 8768 O O . PHE A 1 1122 ? -21.195 16.903 -21.276 1.00 40.78 1122 PHE A O 1
ATOM 8775 N N . LEU A 1 1123 ? -19.473 15.614 -20.625 1.00 39.09 1123 LEU A N 1
ATOM 8776 C CA . LEU A 1 1123 ? -19.170 16.413 -19.428 1.00 39.09 1123 LEU A CA 1
ATOM 8777 C C . LEU A 1 1123 ? -18.700 17.836 -19.772 1.00 39.09 1123 LEU A C 1
ATOM 8779 O O . LEU A 1 1123 ? -19.135 18.797 -19.139 1.00 39.09 1123 LEU A O 1
ATOM 8783 N N . ILE A 1 1124 ? -17.839 17.989 -20.785 1.00 44.81 1124 ILE A N 1
ATOM 8784 C CA . ILE A 1 1124 ? -17.313 19.301 -21.199 1.00 44.81 1124 ILE A CA 1
ATOM 8785 C C . ILE A 1 1124 ? -18.435 20.200 -21.742 1.00 44.81 1124 ILE A C 1
ATOM 8787 O O . ILE A 1 1124 ? -18.498 21.378 -21.389 1.00 44.81 1124 ILE A O 1
ATOM 8791 N N . ILE A 1 1125 ? -19.365 19.649 -22.530 1.00 47.53 1125 ILE A N 1
ATOM 8792 C CA . ILE A 1 1125 ? -20.524 20.398 -23.045 1.00 47.53 1125 ILE A CA 1
ATOM 8793 C C . ILE A 1 1125 ? -21.462 20.824 -21.901 1.00 47.53 1125 ILE A C 1
ATOM 8795 O O . ILE A 1 1125 ? -21.921 21.969 -21.875 1.00 47.53 1125 ILE A O 1
ATOM 8799 N N . HIS A 1 1126 ? -21.698 19.961 -20.906 1.00 43.25 1126 HIS A N 1
ATOM 8800 C CA . HIS A 1 1126 ? -22.592 20.290 -19.790 1.00 43.25 1126 HIS A CA 1
ATOM 8801 C C . HIS A 1 1126 ? -22.001 21.339 -18.821 1.00 43.25 1126 HIS A C 1
ATOM 8803 O O . HIS A 1 1126 ? -22.737 22.178 -18.288 1.00 43.25 1126 HIS A O 1
ATOM 8809 N N . ILE A 1 1127 ? -20.674 21.341 -18.636 1.00 42.56 1127 ILE A N 1
ATOM 8810 C CA . ILE A 1 1127 ? -19.945 22.333 -17.823 1.00 42.56 1127 ILE A CA 1
ATOM 8811 C C . ILE A 1 1127 ? -19.870 23.700 -18.527 1.00 42.56 1127 ILE A C 1
ATOM 8813 O O . ILE A 1 1127 ? -19.962 24.734 -17.867 1.00 42.56 1127 ILE A O 1
ATOM 8817 N N . LEU A 1 1128 ? -19.764 23.733 -19.861 1.00 40.06 1128 LEU A N 1
ATOM 8818 C CA . LEU A 1 1128 ? -19.817 24.986 -20.627 1.00 40.06 1128 LEU A CA 1
ATOM 8819 C C . LEU A 1 1128 ? -21.230 25.598 -20.656 1.00 40.06 1128 LEU A C 1
ATOM 8821 O O . LEU A 1 1128 ? -21.368 26.814 -20.562 1.00 40.06 1128 LEU A O 1
ATOM 8825 N N . SER A 1 1129 ? -22.280 24.772 -20.698 1.00 34.59 1129 SER A N 1
ATOM 8826 C CA . SER A 1 1129 ? -23.680 25.229 -20.703 1.00 34.59 1129 SER A CA 1
ATOM 8827 C C . SER A 1 1129 ? -24.135 25.893 -19.391 1.00 34.59 1129 SER A C 1
ATOM 8829 O O . SER A 1 1129 ? -25.017 26.751 -19.409 1.00 34.59 1129 SER A O 1
ATOM 8831 N N . THR A 1 1130 ? -23.554 25.525 -18.247 1.00 37.00 1130 THR A N 1
ATOM 8832 C CA . THR A 1 1130 ? -24.072 25.899 -16.915 1.00 37.00 1130 THR A CA 1
ATOM 8833 C C . THR A 1 1130 ? -23.476 27.183 -16.329 1.00 37.00 1130 THR A C 1
ATOM 8835 O O . THR A 1 1130 ? -23.934 27.645 -15.285 1.00 37.00 1130 THR A O 1
ATOM 8838 N N . LYS A 1 1131 ? -22.509 27.821 -17.005 1.00 36.31 1131 LYS A N 1
ATOM 8839 C CA . LYS A 1 1131 ? -21.884 29.079 -16.547 1.00 36.31 1131 LYS A CA 1
ATOM 8840 C C . LYS A 1 1131 ? -22.418 30.367 -17.186 1.00 36.31 1131 LYS A C 1
ATOM 8842 O O . LYS A 1 1131 ? -21.943 31.440 -16.828 1.00 36.31 1131 LYS A O 1
ATOM 8847 N N . GLN A 1 1132 ? -23.406 30.291 -18.082 1.00 33.59 1132 GLN A N 1
ATOM 8848 C CA . GLN A 1 1132 ? -23.840 31.452 -18.879 1.00 33.59 1132 GLN A CA 1
ATOM 8849 C C . GLN A 1 1132 ? -25.129 32.152 -18.390 1.00 33.59 1132 GLN A C 1
ATOM 8851 O O . GLN A 1 1132 ? -25.436 33.234 -18.873 1.00 33.59 1132 GLN A O 1
ATOM 8856 N N . ASN A 1 1133 ? -25.836 31.605 -17.386 1.00 34.38 1133 ASN A N 1
ATOM 8857 C CA . ASN A 1 1133 ? -27.135 32.125 -16.904 1.00 34.38 1133 ASN A CA 1
ATOM 8858 C C . ASN A 1 1133 ? -27.141 32.656 -15.449 1.00 34.38 1133 ASN A C 1
ATOM 8860 O O . ASN A 1 1133 ? -28.202 32.787 -14.847 1.00 34.38 1133 ASN A O 1
ATOM 8864 N N . ALA A 1 1134 ? -25.978 32.983 -14.869 1.00 32.62 1134 ALA A N 1
ATOM 8865 C CA . ALA A 1 1134 ? -25.867 33.452 -13.474 1.00 32.62 1134 ALA A CA 1
ATOM 8866 C C . ALA A 1 1134 ? -25.350 34.900 -13.310 1.00 32.62 1134 ALA A C 1
ATOM 8868 O O . ALA A 1 1134 ? -25.000 35.303 -12.203 1.00 32.62 1134 ALA A O 1
ATOM 8869 N N . ILE A 1 1135 ? -25.303 35.701 -14.385 1.00 32.66 1135 ILE A N 1
ATOM 8870 C CA . ILE A 1 1135 ? -24.885 37.118 -14.340 1.00 32.66 1135 ILE A CA 1
ATOM 8871 C C . ILE A 1 1135 ? -25.897 37.995 -15.095 1.00 32.66 1135 ILE A C 1
ATOM 8873 O O . ILE A 1 1135 ? -25.600 38.553 -16.149 1.00 32.66 1135 ILE A O 1
ATOM 8877 N N . HIS A 1 1136 ? -27.116 38.107 -14.552 1.00 32.31 1136 HIS A N 1
ATOM 8878 C CA . HIS A 1 1136 ? -28.082 39.139 -14.965 1.00 32.31 1136 HIS A CA 1
ATOM 8879 C C . HIS A 1 1136 ? -29.117 39.518 -13.883 1.00 32.31 1136 HIS A C 1
ATOM 8881 O O . HIS A 1 1136 ? -30.295 39.697 -14.174 1.00 32.31 1136 HIS A O 1
ATOM 8887 N N . ALA A 1 1137 ? -28.694 39.658 -12.616 1.00 32.31 1137 ALA A N 1
ATOM 8888 C CA . ALA A 1 1137 ? -29.547 40.227 -11.560 1.00 32.31 1137 ALA A CA 1
ATOM 8889 C C . ALA A 1 1137 ? -28.766 40.754 -10.334 1.00 32.31 1137 ALA A C 1
ATOM 8891 O O . ALA A 1 1137 ? -28.708 40.076 -9.310 1.00 32.31 1137 ALA A O 1
ATOM 8892 N N . LYS A 1 1138 ? -28.203 41.971 -10.428 1.00 27.39 1138 LYS A N 1
ATOM 8893 C CA . LYS A 1 1138 ? -28.167 43.026 -9.378 1.00 27.39 1138 LYS A CA 1
ATOM 8894 C C . LYS A 1 1138 ? -27.088 44.068 -9.674 1.00 27.39 1138 LYS A C 1
ATOM 8896 O O . LYS A 1 1138 ? -25.907 43.859 -9.419 1.00 27.39 1138 LYS A O 1
ATOM 8901 N N . LEU A 1 1139 ? -27.536 45.228 -10.136 1.00 27.33 1139 LEU A N 1
ATOM 8902 C CA . LEU A 1 1139 ? -26.751 46.451 -10.228 1.00 27.33 1139 LEU A CA 1
ATOM 8903 C C . LEU A 1 1139 ? -27.677 47.577 -9.757 1.00 27.33 1139 LEU A C 1
ATOM 8905 O O . LEU A 1 1139 ? -28.696 47.789 -10.405 1.00 27.33 1139 LEU A O 1
ATOM 8909 N N . LEU A 1 1140 ? -27.378 48.219 -8.618 1.00 29.42 1140 LEU A N 1
ATOM 8910 C CA . LEU A 1 1140 ? -27.805 49.583 -8.248 1.00 29.42 1140 LEU A CA 1
ATOM 8911 C C . LEU A 1 1140 ? -27.279 49.976 -6.850 1.00 29.42 1140 LEU A C 1
ATOM 8913 O O . LEU A 1 1140 ? -27.523 49.265 -5.880 1.00 29.42 1140 LEU A O 1
ATOM 8917 N N . HIS A 1 1141 ? -26.641 51.155 -6.783 1.00 29.48 1141 HIS A N 1
ATOM 8918 C CA . HIS A 1 1141 ? -26.120 51.869 -5.595 1.00 29.48 1141 HIS A CA 1
ATOM 8919 C C . HIS A 1 1141 ? -24.980 51.171 -4.795 1.00 29.48 1141 HIS A C 1
ATOM 8921 O O . HIS A 1 1141 ? -24.942 49.954 -4.693 1.00 29.48 1141 HIS A O 1
ATOM 8927 N N . SER A 1 1142 ? -23.990 51.869 -4.210 1.00 25.27 1142 SER A N 1
ATOM 8928 C CA . SER A 1 1142 ? -23.699 53.319 -4.139 1.00 25.27 1142 SER A CA 1
ATOM 8929 C C . SER A 1 1142 ? -22.184 53.632 -4.238 1.00 25.27 1142 SER A C 1
ATOM 8931 O O . SER A 1 1142 ? -21.351 52.739 -4.341 1.00 25.27 1142 SER A O 1
ATOM 8933 N N . GLN A 1 1143 ? -21.829 54.923 -4.223 1.00 30.12 1143 GLN A N 1
ATOM 8934 C CA . GLN A 1 1143 ? -20.474 55.468 -4.437 1.00 30.12 1143 GLN A CA 1
ATOM 8935 C C . GLN A 1 1143 ? -19.551 55.384 -3.199 1.00 30.12 1143 GLN A C 1
ATOM 8937 O O . GLN A 1 1143 ? -20.041 55.579 -2.090 1.00 30.12 1143 GLN A O 1
ATOM 8942 N N . ALA A 1 1144 ? -18.226 55.243 -3.403 1.00 27.00 1144 ALA A N 1
ATOM 8943 C CA . ALA A 1 1144 ? -17.152 56.036 -2.754 1.00 27.00 1144 ALA A CA 1
ATOM 8944 C C . ALA A 1 1144 ? -15.734 55.603 -3.218 1.00 27.00 1144 ALA A C 1
ATOM 8946 O O . ALA A 1 1144 ? -15.497 54.429 -3.492 1.00 27.00 1144 ALA A O 1
ATOM 8947 N N . GLN A 1 1145 ? -14.781 56.546 -3.287 1.00 30.12 1145 GLN A N 1
ATOM 8948 C CA . GLN A 1 1145 ? -13.366 56.311 -3.647 1.00 30.12 1145 GLN A CA 1
ATOM 8949 C C . GLN A 1 1145 ? -12.427 56.157 -2.417 1.00 30.12 1145 GLN A C 1
ATOM 8951 O O . GLN A 1 1145 ? -12.849 56.448 -1.298 1.00 30.12 1145 GLN A O 1
ATOM 8956 N N . PRO A 1 1146 ? -11.159 55.705 -2.593 1.00 42.09 1146 PRO A N 1
ATOM 8957 C CA . PRO A 1 1146 ? -10.299 55.216 -1.506 1.00 42.09 1146 PRO A CA 1
ATOM 8958 C C . PRO A 1 1146 ? -9.004 56.043 -1.264 1.00 42.09 1146 PRO A C 1
ATOM 8960 O O . PRO A 1 1146 ? -8.799 57.107 -1.835 1.00 42.09 1146 PRO A O 1
ATOM 8963 N N . VAL A 1 1147 ? -8.080 55.455 -0.480 1.00 29.59 1147 VAL A N 1
ATOM 8964 C CA . VAL A 1 1147 ? -6.625 55.750 -0.369 1.00 29.59 1147 VAL A CA 1
ATOM 8965 C C . VAL A 1 1147 ? -6.186 56.888 0.572 1.00 29.59 1147 VAL A C 1
ATOM 8967 O O . VAL A 1 1147 ? -6.090 58.037 0.152 1.00 29.59 1147 VAL A O 1
ATOM 8970 N N . LYS A 1 1148 ? -5.735 56.530 1.798 1.00 29.61 1148 LYS A N 1
ATOM 8971 C CA . LYS A 1 1148 ? -4.653 57.236 2.550 1.00 29.61 1148 LYS A CA 1
ATOM 8972 C C . LYS A 1 1148 ? -4.147 56.537 3.843 1.00 29.61 1148 LYS A C 1
ATOM 8974 O O . LYS A 1 1148 ? -3.999 57.181 4.873 1.00 29.61 1148 LYS A O 1
ATOM 8979 N N . ALA A 1 1149 ? -3.842 55.229 3.822 1.00 32.03 1149 ALA A N 1
ATOM 8980 C CA . ALA A 1 1149 ? -3.399 54.520 5.045 1.00 32.03 1149 ALA A CA 1
ATOM 8981 C C . ALA A 1 1149 ? -2.386 53.361 4.857 1.00 32.03 1149 ALA A C 1
ATOM 8983 O O . ALA A 1 1149 ? -2.452 52.376 5.583 1.00 32.03 1149 ALA A O 1
ATOM 8984 N N . PHE A 1 1150 ? -1.434 53.445 3.913 1.00 29.06 1150 PHE A N 1
ATOM 8985 C CA . PHE A 1 1150 ? -0.403 52.388 3.752 1.00 29.06 1150 PHE A CA 1
ATOM 8986 C C . PHE A 1 1150 ? 1.045 52.878 3.526 1.00 29.06 1150 PHE A C 1
ATOM 8988 O O . PHE A 1 1150 ? 1.926 52.091 3.196 1.00 29.06 1150 PHE A O 1
ATOM 8995 N N . GLN A 1 1151 ? 1.328 54.171 3.733 1.00 31.69 1151 GLN A N 1
ATOM 8996 C CA . GLN A 1 1151 ? 2.671 54.756 3.540 1.00 31.69 1151 GLN A CA 1
ATOM 8997 C C . GLN A 1 1151 ? 3.519 54.899 4.824 1.00 31.69 1151 GLN A C 1
ATOM 8999 O O . GLN A 1 1151 ? 4.662 55.341 4.739 1.00 31.69 1151 GLN A O 1
ATOM 9004 N N . GLN A 1 1152 ? 3.011 54.505 6.001 1.00 32.09 1152 GLN A N 1
ATOM 9005 C CA . GLN A 1 1152 ? 3.627 54.864 7.293 1.00 32.09 1152 GLN A CA 1
ATOM 9006 C C . GLN A 1 1152 ? 4.439 53.749 7.992 1.00 32.09 1152 GLN A C 1
ATOM 9008 O O . GLN A 1 1152 ? 5.095 54.029 8.988 1.00 32.09 1152 GLN A O 1
ATOM 9013 N N . ILE A 1 1153 ? 4.446 52.502 7.495 1.00 35.81 1153 ILE A N 1
ATOM 9014 C CA . ILE A 1 1153 ? 5.129 51.372 8.178 1.00 35.81 1153 ILE A CA 1
ATOM 9015 C C . ILE A 1 1153 ? 6.498 51.025 7.557 1.00 35.81 1153 ILE A C 1
ATOM 9017 O O . ILE A 1 1153 ? 7.384 50.520 8.240 1.00 35.81 1153 ILE A O 1
ATOM 9021 N N . PHE A 1 1154 ? 6.753 51.385 6.294 1.00 29.25 1154 PHE A N 1
ATOM 9022 C CA . PHE A 1 1154 ? 8.010 51.039 5.605 1.00 29.25 1154 PHE A CA 1
ATOM 9023 C C . PHE A 1 1154 ? 9.226 51.927 5.953 1.00 29.25 1154 PHE A C 1
ATOM 9025 O O . PHE A 1 1154 ? 10.283 51.791 5.336 1.00 29.25 1154 PHE A O 1
ATOM 9032 N N . LYS A 1 1155 ? 9.100 52.854 6.916 1.00 29.31 1155 LYS A N 1
ATOM 9033 C CA . LYS A 1 1155 ? 10.123 53.880 7.204 1.00 29.31 1155 LYS A CA 1
ATOM 9034 C C . LYS A 1 1155 ? 10.979 53.612 8.455 1.00 29.31 1155 LYS A C 1
ATOM 9036 O O . LYS A 1 1155 ? 11.921 54.362 8.690 1.00 29.31 1155 LYS A O 1
ATOM 9041 N N . THR A 1 1156 ? 10.701 52.554 9.225 1.00 32.59 1156 THR A N 1
ATOM 9042 C CA . THR A 1 1156 ? 11.199 52.422 10.617 1.00 32.59 1156 THR A CA 1
ATOM 9043 C C . THR A 1 1156 ? 12.127 51.225 10.889 1.00 32.59 1156 THR A C 1
ATOM 9045 O O . THR A 1 1156 ? 12.399 50.924 12.044 1.00 32.59 1156 THR A O 1
ATOM 9048 N N . MET A 1 1157 ? 12.657 50.543 9.863 1.00 28.42 1157 MET A N 1
ATOM 9049 C CA . MET A 1 1157 ? 13.636 49.447 10.036 1.00 28.42 1157 MET A CA 1
ATOM 9050 C C . MET A 1 1157 ? 14.781 49.497 9.006 1.00 28.42 1157 MET A C 1
ATOM 9052 O O . MET A 1 1157 ? 15.007 48.545 8.261 1.00 28.42 1157 MET A O 1
ATOM 9056 N N . LYS A 1 1158 ? 15.512 50.623 8.922 1.00 29.52 1158 LYS A N 1
ATOM 9057 C CA . LYS A 1 1158 ? 16.693 50.731 8.032 1.00 29.52 1158 LYS A CA 1
ATOM 9058 C C . LYS A 1 1158 ? 17.910 51.494 8.587 1.00 29.52 1158 LYS A C 1
ATOM 9060 O O . LYS A 1 1158 ? 18.773 51.884 7.803 1.00 29.52 1158 LYS A O 1
ATOM 9065 N N . GLN A 1 1159 ? 18.014 51.721 9.898 1.00 2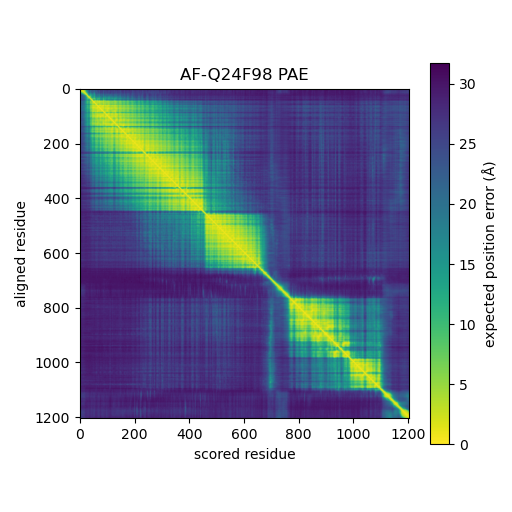9.25 1159 GLN A N 1
ATOM 9066 C CA . GLN A 1 1159 ? 19.209 52.322 10.516 1.00 29.25 1159 GLN A CA 1
ATOM 9067 C C . GLN A 1 1159 ? 19.467 51.709 11.900 1.00 29.25 1159 GLN A C 1
ATOM 9069 O O . GLN A 1 1159 ? 18.615 51.816 12.775 1.00 29.25 1159 GLN A O 1
ATOM 9074 N N . GLY A 1 1160 ? 20.625 51.062 12.089 1.00 26.58 1160 GLY A N 1
ATOM 9075 C CA . GLY A 1 1160 ? 20.971 50.403 13.355 1.00 26.58 1160 GLY A CA 1
ATOM 9076 C C . GLY A 1 1160 ? 22.265 49.574 13.333 1.00 26.58 1160 GLY A C 1
ATOM 9077 O O . GLY A 1 1160 ? 22.204 48.356 13.264 1.00 26.58 1160 GLY A O 1
ATOM 9078 N N . MET A 1 1161 ? 23.404 50.261 13.492 1.00 24.95 1161 MET A N 1
ATOM 9079 C CA . MET A 1 1161 ? 24.707 49.758 13.989 1.00 24.95 1161 MET A CA 1
ATOM 9080 C C . MET A 1 1161 ? 25.674 48.984 13.058 1.00 24.95 1161 MET A C 1
ATOM 9082 O O . MET A 1 1161 ? 25.311 48.162 12.225 1.00 24.95 1161 MET A O 1
ATOM 9086 N N . ILE A 1 1162 ? 26.965 49.299 13.250 1.00 29.55 1162 ILE A N 1
ATOM 9087 C CA . ILE A 1 1162 ? 28.171 48.802 12.564 1.00 29.55 1162 ILE A CA 1
ATOM 9088 C C . ILE A 1 1162 ? 29.294 48.692 13.620 1.00 29.55 1162 ILE A C 1
ATOM 9090 O O . ILE A 1 1162 ? 29.497 49.666 14.340 1.00 29.55 1162 ILE A O 1
ATOM 9094 N N . LYS A 1 1163 ? 30.082 47.592 13.593 1.00 30.22 1163 LYS A N 1
ATOM 9095 C CA . LYS A 1 1163 ? 31.350 47.326 14.347 1.00 30.22 1163 LYS A CA 1
ATOM 9096 C C . LYS A 1 1163 ? 31.194 47.200 15.884 1.00 30.22 1163 LYS A C 1
ATOM 9098 O O . LYS A 1 1163 ? 30.373 47.890 16.466 1.00 30.22 1163 LYS A O 1
ATOM 9103 N N . LYS A 1 1164 ? 31.934 46.355 16.622 1.00 29.72 1164 LYS A N 1
ATOM 9104 C CA . LYS A 1 1164 ? 33.110 45.461 16.392 1.00 29.72 1164 LYS A CA 1
ATOM 9105 C C . LYS A 1 1164 ? 33.038 44.298 17.449 1.00 29.72 1164 LYS A C 1
ATOM 9107 O O . LYS A 1 1164 ? 32.194 44.407 18.327 1.00 29.72 1164 LYS A O 1
ATOM 9112 N N . ASP A 1 1165 ? 33.809 43.197 17.492 1.00 30.23 1165 ASP A N 1
ATOM 9113 C CA . ASP A 1 1165 ? 34.997 42.713 16.751 1.00 30.23 1165 ASP A CA 1
ATOM 9114 C C . ASP A 1 1165 ? 35.152 41.153 16.802 1.00 30.23 1165 ASP A C 1
ATOM 9116 O O . ASP A 1 1165 ? 34.333 40.469 17.401 1.00 30.23 1165 ASP A O 1
ATOM 9120 N N . LEU A 1 1166 ? 36.216 40.632 16.167 1.00 25.70 1166 LEU A N 1
ATOM 9121 C CA . LEU A 1 1166 ? 36.888 39.299 16.198 1.00 25.70 1166 LEU A CA 1
ATOM 9122 C C . LEU A 1 1166 ? 36.334 38.041 16.945 1.00 25.70 1166 LEU A C 1
ATOM 9124 O O . LEU A 1 1166 ? 36.265 37.996 18.170 1.00 25.70 1166 LEU A O 1
ATOM 9128 N N . GLY A 1 1167 ? 36.248 36.923 16.195 1.00 26.12 1167 GLY A N 1
ATOM 9129 C CA . GLY A 1 1167 ? 36.326 35.525 16.685 1.00 26.12 1167 GLY A CA 1
ATOM 9130 C C . GLY A 1 1167 ? 35.831 34.477 15.659 1.00 26.12 1167 GLY A C 1
ATOM 9131 O O . GLY A 1 1167 ? 34.663 34.498 15.302 1.00 26.12 1167 GLY A O 1
ATOM 9132 N N . ALA A 1 1168 ? 36.703 33.594 15.147 1.00 28.36 1168 ALA A N 1
ATOM 9133 C CA . ALA A 1 1168 ? 36.444 32.618 14.057 1.00 28.36 1168 ALA A CA 1
ATOM 9134 C C . ALA A 1 1168 ? 35.278 31.611 14.321 1.00 28.36 1168 ALA A C 1
ATOM 9136 O O . ALA A 1 1168 ? 34.918 31.411 15.473 1.00 28.36 1168 ALA A O 1
ATOM 9137 N N . LEU A 1 1169 ? 34.661 30.895 13.358 1.00 26.25 1169 LEU A N 1
ATOM 9138 C CA . LEU A 1 1169 ? 35.078 30.434 12.013 1.00 26.25 1169 LEU A CA 1
ATOM 9139 C C . LEU A 1 1169 ? 33.845 30.237 11.061 1.00 26.25 1169 LEU A C 1
ATOM 9141 O O . LEU A 1 1169 ? 32.702 30.420 11.469 1.00 26.25 1169 LEU A O 1
ATOM 9145 N N . TYR A 1 1170 ? 34.056 29.898 9.780 1.00 34.16 1170 TYR A N 1
ATOM 9146 C CA . TYR A 1 1170 ? 33.054 29.946 8.685 1.00 34.16 1170 TYR A CA 1
ATOM 9147 C C . TYR A 1 1170 ? 31.996 28.815 8.647 1.00 34.16 1170 TYR A C 1
ATOM 9149 O O . TYR A 1 1170 ? 32.392 27.655 8.644 1.00 34.16 1170 TYR A O 1
ATOM 9157 N N . ALA A 1 1171 ? 30.704 29.159 8.424 1.00 29.72 1171 ALA A N 1
ATOM 9158 C CA . ALA A 1 1171 ? 29.778 28.514 7.447 1.00 29.72 1171 ALA A CA 1
ATOM 9159 C C . ALA A 1 1171 ? 28.298 29.014 7.516 1.00 29.72 1171 ALA A C 1
ATOM 9161 O O . ALA A 1 1171 ? 27.473 28.397 8.189 1.00 29.72 1171 ALA A O 1
ATOM 9162 N N . LYS A 1 1172 ? 27.905 30.078 6.778 1.00 31.45 1172 LYS A N 1
ATOM 9163 C CA . LYS A 1 1172 ? 26.488 30.333 6.369 1.00 31.45 1172 LYS A CA 1
ATOM 9164 C C . LYS A 1 1172 ? 26.339 31.524 5.402 1.00 31.45 1172 LYS A C 1
ATOM 9166 O O . LYS A 1 1172 ? 26.556 32.661 5.813 1.00 31.45 1172 LYS A O 1
ATOM 9171 N N . GLN A 1 1173 ? 25.896 31.305 4.155 1.00 34.84 1173 GLN A N 1
ATOM 9172 C CA . GLN A 1 1173 ? 25.545 32.411 3.237 1.00 34.84 1173 GLN A CA 1
ATOM 9173 C C . GLN A 1 1173 ? 24.540 32.035 2.116 1.00 34.84 1173 GLN A C 1
ATOM 9175 O O . GLN A 1 1173 ? 24.826 32.234 0.944 1.00 34.84 1173 GLN A O 1
ATOM 9180 N N . GLU A 1 1174 ? 23.341 31.531 2.450 1.00 35.22 1174 GLU A N 1
ATOM 9181 C CA . GLU A 1 1174 ? 22.342 31.084 1.438 1.00 35.22 1174 GLU A CA 1
ATOM 9182 C C . GLU A 1 1174 ? 20.868 31.491 1.717 1.00 35.22 1174 GLU A C 1
ATOM 9184 O O . GLU A 1 1174 ? 19.957 30.992 1.068 1.00 35.22 1174 GLU A O 1
ATOM 9189 N N . ILE A 1 1175 ? 20.576 32.423 2.643 1.00 38.72 1175 ILE A N 1
ATOM 9190 C CA . ILE A 1 1175 ? 19.168 32.751 3.013 1.00 38.72 1175 ILE A CA 1
ATOM 9191 C C . ILE A 1 1175 ? 18.654 34.106 2.472 1.00 38.72 1175 ILE A C 1
ATOM 9193 O O . ILE A 1 1175 ? 17.468 34.237 2.165 1.00 38.72 1175 ILE A O 1
ATOM 9197 N N . ASN A 1 1176 ? 19.513 35.105 2.237 1.00 36.19 1176 ASN A N 1
ATOM 9198 C CA . ASN A 1 1176 ? 19.052 36.451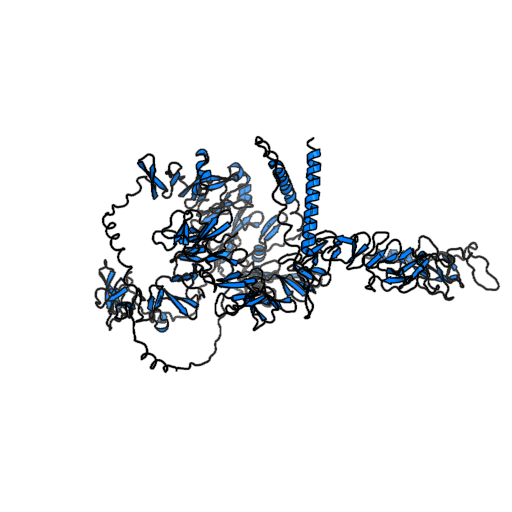 1.837 1.00 36.19 1176 ASN A CA 1
ATOM 9199 C C . ASN A 1 1176 ? 18.709 36.634 0.341 1.00 36.19 1176 ASN A C 1
ATOM 9201 O O . ASN A 1 1176 ? 18.165 37.673 -0.032 1.00 36.19 1176 ASN A O 1
ATOM 9205 N N . LEU A 1 1177 ? 18.959 35.645 -0.529 1.00 37.97 1177 LEU A N 1
ATOM 9206 C CA . LEU A 1 1177 ? 18.648 35.759 -1.966 1.00 37.97 1177 LEU A CA 1
ATOM 9207 C C . LEU A 1 1177 ? 17.211 35.318 -2.324 1.00 37.97 1177 LEU A C 1
ATOM 9209 O O . LEU A 1 1177 ? 16.650 35.772 -3.324 1.00 37.97 1177 LEU A O 1
ATOM 9213 N N . ALA A 1 1178 ? 16.588 34.468 -1.500 1.00 37.41 1178 ALA A N 1
ATOM 9214 C CA . ALA A 1 1178 ? 15.245 33.935 -1.750 1.00 37.41 1178 ALA A CA 1
ATOM 9215 C C . ALA A 1 1178 ? 14.134 34.986 -1.550 1.00 37.41 1178 ALA A C 1
ATOM 9217 O O . ALA A 1 1178 ? 13.175 35.042 -2.325 1.00 37.41 1178 ALA A O 1
ATOM 9218 N N . ILE A 1 1179 ? 14.283 35.856 -0.546 1.00 40.59 1179 ILE A N 1
ATOM 9219 C CA . ILE A 1 1179 ? 13.298 36.898 -0.212 1.00 40.59 1179 ILE A CA 1
ATOM 9220 C C . ILE A 1 1179 ? 13.287 38.001 -1.287 1.00 40.59 1179 ILE A C 1
ATOM 9222 O O . ILE A 1 1179 ? 12.215 38.408 -1.741 1.00 40.59 1179 ILE A O 1
ATOM 9226 N N . LEU A 1 1180 ? 14.462 38.408 -1.787 1.00 37.41 1180 LEU A N 1
ATOM 9227 C CA . LEU A 1 1180 ? 14.569 39.403 -2.864 1.00 37.41 1180 LEU A CA 1
ATOM 9228 C C . LEU A 1 1180 ? 13.919 38.921 -4.177 1.00 37.41 1180 LEU A C 1
ATOM 9230 O O . LEU A 1 1180 ? 13.253 39.697 -4.864 1.00 37.41 1180 LEU A O 1
ATOM 9234 N N . ARG A 1 1181 ? 14.063 37.628 -4.508 1.00 42.00 1181 ARG A N 1
ATOM 9235 C CA . ARG A 1 1181 ? 13.471 37.032 -5.720 1.00 42.00 1181 ARG A CA 1
ATOM 9236 C C . ARG A 1 1181 ? 11.947 36.881 -5.633 1.00 42.00 1181 ARG A C 1
ATOM 9238 O O . ARG A 1 1181 ? 11.274 37.096 -6.639 1.00 42.00 1181 ARG A O 1
ATOM 9245 N N . ARG A 1 1182 ? 11.376 36.589 -4.454 1.00 42.19 1182 ARG A N 1
ATOM 9246 C CA . ARG A 1 1182 ? 9.907 36.545 -4.270 1.00 42.19 1182 ARG A CA 1
ATOM 9247 C C . ARG A 1 1182 ? 9.255 37.923 -4.455 1.00 42.19 1182 ARG A C 1
ATOM 9249 O O . ARG A 1 1182 ? 8.225 38.012 -5.119 1.00 42.19 1182 ARG A O 1
ATOM 9256 N N . LEU A 1 1183 ? 9.885 38.996 -3.968 1.00 41.09 1183 LEU A N 1
ATOM 9257 C CA . LEU A 1 1183 ? 9.422 40.376 -4.186 1.00 41.09 1183 LEU A CA 1
ATOM 9258 C C . LEU A 1 1183 ? 9.466 40.798 -5.667 1.00 41.09 1183 LEU A C 1
ATOM 9260 O O . LEU A 1 1183 ? 8.527 41.427 -6.157 1.00 41.09 1183 LEU A O 1
ATOM 9264 N N . GLN A 1 1184 ? 10.502 40.400 -6.415 1.00 42.47 1184 GLN A N 1
ATOM 9265 C CA . GLN A 1 1184 ? 10.569 40.654 -7.862 1.00 42.47 1184 GLN A CA 1
ATOM 9266 C C . GLN A 1 1184 ? 9.515 39.872 -8.667 1.00 42.47 1184 GLN A C 1
ATOM 9268 O O . GLN A 1 1184 ? 9.038 40.377 -9.686 1.00 42.47 1184 GLN A O 1
ATOM 9273 N N . LEU A 1 1185 ? 9.114 38.677 -8.215 1.00 41.56 1185 LEU A N 1
ATOM 9274 C CA . LEU A 1 1185 ? 8.047 37.904 -8.861 1.00 41.56 1185 LEU A CA 1
ATOM 9275 C C . LEU A 1 1185 ? 6.671 38.563 -8.673 1.00 41.56 1185 LEU A C 1
ATOM 9277 O O . LEU A 1 1185 ? 5.934 38.726 -9.645 1.00 41.56 1185 LEU A O 1
ATOM 9281 N N . TYR A 1 1186 ? 6.357 39.013 -7.453 1.00 43.31 1186 TYR A N 1
ATOM 9282 C CA . TYR A 1 1186 ? 5.107 39.724 -7.155 1.00 43.31 1186 TYR A CA 1
ATOM 9283 C C . TYR A 1 1186 ? 4.974 41.034 -7.949 1.00 43.31 1186 TYR A C 1
ATOM 9285 O O . TYR A 1 1186 ? 3.908 41.316 -8.496 1.00 43.31 1186 TYR A O 1
ATOM 9293 N N . MET A 1 1187 ? 6.064 41.795 -8.111 1.00 42.56 1187 MET A N 1
ATOM 9294 C CA . MET A 1 1187 ? 6.052 43.010 -8.941 1.00 42.56 1187 MET A CA 1
ATOM 9295 C C . MET A 1 1187 ? 5.892 42.732 -10.447 1.00 42.56 1187 MET A C 1
ATOM 9297 O O . MET A 1 1187 ? 5.395 43.596 -11.169 1.00 42.56 1187 MET A O 1
ATOM 9301 N N . ARG A 1 1188 ? 6.260 41.539 -10.943 1.00 42.41 1188 ARG A N 1
ATOM 9302 C CA . ARG A 1 1188 ? 5.952 41.127 -12.327 1.00 42.41 1188 ARG A CA 1
ATOM 9303 C C . ARG A 1 1188 ? 4.487 40.722 -12.491 1.00 42.41 1188 ARG A C 1
ATOM 9305 O O . ARG A 1 1188 ? 3.863 41.166 -13.450 1.00 42.41 1188 ARG A O 1
ATOM 9312 N N . TYR A 1 1189 ? 3.922 39.969 -11.546 1.00 44.56 1189 TYR A N 1
ATOM 9313 C CA . TYR A 1 1189 ? 2.500 39.604 -11.574 1.00 44.56 1189 TYR A CA 1
ATOM 9314 C C . TYR A 1 1189 ? 1.578 40.829 -11.503 1.00 44.56 1189 TYR A C 1
ATOM 9316 O O . TYR A 1 1189 ? 0.659 40.935 -12.309 1.00 44.56 1189 TYR A O 1
ATOM 9324 N N . ALA A 1 1190 ? 1.874 41.806 -10.639 1.00 44.97 1190 ALA A N 1
ATOM 9325 C CA . ALA A 1 1190 ? 1.116 43.060 -10.575 1.00 44.97 1190 ALA A CA 1
ATOM 9326 C C . ALA A 1 1190 ? 1.156 43.863 -11.894 1.00 44.97 1190 ALA A C 1
ATOM 9328 O O . ALA A 1 1190 ? 0.188 44.537 -12.240 1.00 44.97 1190 ALA A O 1
ATOM 9329 N N . LYS A 1 1191 ? 2.255 43.772 -12.659 1.00 41.12 1191 LYS A N 1
ATOM 9330 C CA . LYS A 1 1191 ? 2.397 44.452 -13.955 1.00 41.12 1191 LYS A CA 1
ATOM 9331 C C . LYS A 1 1191 ? 1.617 43.750 -15.077 1.00 41.12 1191 LYS A C 1
ATOM 9333 O O . LYS A 1 1191 ? 1.030 44.424 -15.918 1.00 41.12 1191 LYS A O 1
ATOM 9338 N N . ILE A 1 1192 ? 1.569 42.416 -15.059 1.00 49.47 1192 ILE A N 1
ATOM 9339 C CA . ILE A 1 1192 ? 0.771 41.610 -15.998 1.00 49.47 1192 ILE A CA 1
ATOM 9340 C C . ILE A 1 1192 ? -0.726 41.801 -15.727 1.00 49.47 1192 ILE A C 1
ATOM 9342 O O . ILE A 1 1192 ? -1.475 42.081 -16.656 1.00 49.47 1192 ILE A O 1
ATOM 9346 N N . LEU A 1 1193 ? -1.151 41.757 -14.458 1.00 43.59 1193 LEU A N 1
ATOM 9347 C CA . LEU A 1 1193 ? -2.554 41.960 -14.081 1.00 43.59 1193 LEU A CA 1
ATOM 9348 C C . LEU A 1 1193 ? -3.068 43.352 -14.488 1.00 43.59 1193 LEU A C 1
ATOM 9350 O O . LEU A 1 1193 ? -4.198 43.479 -14.946 1.00 43.59 1193 LEU A O 1
ATOM 9354 N N . LYS A 1 1194 ? -2.214 44.384 -14.389 1.00 48.75 1194 LYS A N 1
ATOM 9355 C CA . LYS A 1 1194 ? -2.523 45.734 -14.886 1.00 48.75 1194 LYS A CA 1
ATOM 9356 C C . LYS A 1 1194 ? -2.711 45.767 -16.408 1.00 48.75 1194 LYS A C 1
ATOM 9358 O O . LYS A 1 1194 ? -3.624 46.429 -16.871 1.00 48.75 1194 LYS A O 1
ATOM 9363 N N . THR A 1 1195 ? -1.883 45.042 -17.162 1.00 46.50 1195 THR A N 1
ATOM 9364 C CA . THR A 1 1195 ? -1.966 45.014 -18.636 1.00 46.50 1195 THR A CA 1
ATOM 9365 C C . THR A 1 1195 ? -3.248 44.319 -19.104 1.00 46.50 1195 THR A C 1
ATOM 9367 O O . THR A 1 1195 ? -3.930 44.839 -19.974 1.00 46.50 1195 THR A O 1
ATOM 9370 N N . ILE A 1 1196 ? -3.637 43.215 -18.455 1.00 50.56 1196 ILE A N 1
ATOM 9371 C CA . ILE A 1 1196 ? -4.893 42.497 -18.746 1.00 50.56 1196 ILE A CA 1
ATOM 9372 C C . ILE A 1 1196 ? -6.120 43.377 -18.435 1.00 50.56 1196 ILE A C 1
ATOM 9374 O O . ILE A 1 1196 ? -7.042 43.453 -19.240 1.00 50.56 1196 ILE A O 1
ATOM 9378 N N . LEU A 1 1197 ? -6.105 44.111 -17.315 1.00 43.78 1197 LEU A N 1
ATOM 9379 C CA . LEU A 1 1197 ? -7.159 45.079 -16.973 1.00 43.78 1197 LEU A CA 1
ATOM 9380 C C . LEU A 1 1197 ? -7.220 46.285 -17.930 1.00 43.78 1197 LEU A C 1
ATOM 9382 O O . LEU A 1 1197 ? -8.294 46.848 -18.123 1.00 43.78 1197 LEU A O 1
ATOM 9386 N N . GLU A 1 1198 ? -6.097 46.692 -18.528 1.00 44.53 1198 GLU A N 1
ATOM 9387 C CA . GLU A 1 1198 ? -6.051 47.770 -19.528 1.00 44.53 1198 GLU A CA 1
ATOM 9388 C C . GLU A 1 1198 ? -6.494 47.293 -20.930 1.00 44.53 1198 GLU A C 1
ATOM 9390 O O . GLU A 1 1198 ? -7.057 48.086 -21.683 1.00 44.53 1198 GLU A O 1
ATOM 9395 N N . GLU A 1 1199 ? -6.331 46.005 -21.262 1.00 42.66 1199 GLU A N 1
ATOM 9396 C CA . GLU A 1 1199 ? -6.860 45.400 -22.498 1.00 42.66 1199 GLU A CA 1
ATOM 9397 C C . GLU A 1 1199 ? -8.368 45.095 -22.415 1.00 42.66 1199 GLU A C 1
ATOM 9399 O O . GLU A 1 1199 ? -9.089 45.367 -23.376 1.00 42.66 1199 GLU A O 1
ATOM 9404 N N . GLU A 1 1200 ? -8.889 44.620 -21.275 1.00 40.97 1200 GLU A N 1
ATOM 9405 C CA . GLU A 1 1200 ? -10.341 44.417 -21.105 1.00 40.97 1200 GLU A CA 1
ATOM 9406 C C . GLU A 1 1200 ? -11.126 45.742 -21.078 1.00 40.97 1200 GLU A C 1
ATOM 9408 O O . GLU A 1 1200 ? -12.229 45.803 -21.623 1.00 40.97 1200 GLU A O 1
ATOM 9413 N N . LEU A 1 1201 ? -10.563 46.834 -20.535 1.00 35.88 1201 LEU A N 1
ATOM 9414 C CA . LEU A 1 1201 ? -11.220 48.150 -20.594 1.00 35.88 1201 LEU A CA 1
ATOM 9415 C C . LEU A 1 1201 ? -11.286 48.744 -22.013 1.00 35.88 1201 LEU A C 1
ATOM 9417 O O . LEU A 1 1201 ? -12.193 49.529 -22.280 1.00 35.88 1201 LEU A O 1
ATOM 9421 N N . MET A 1 1202 ? -10.382 48.369 -22.927 1.00 36.06 1202 MET A N 1
ATOM 9422 C CA . MET A 1 1202 ? -10.437 48.799 -24.335 1.00 36.06 1202 MET A CA 1
ATOM 9423 C C . MET A 1 1202 ? -11.407 47.981 -25.205 1.00 36.06 1202 MET A C 1
ATOM 9425 O O . MET A 1 1202 ? -11.605 48.335 -26.361 1.00 36.06 1202 MET A O 1
ATOM 9429 N N . MET A 1 1203 ? -12.033 46.925 -24.670 1.00 37.56 1203 MET A N 1
ATOM 9430 C CA . MET A 1 1203 ? -13.132 46.202 -25.335 1.00 37.56 1203 MET A CA 1
ATOM 9431 C C . MET A 1 1203 ? -14.524 46.555 -24.775 1.00 37.56 1203 MET A C 1
ATOM 9433 O O . MET A 1 1203 ? -15.519 45.958 -25.184 1.00 37.56 1203 MET A O 1
ATOM 9437 N N . ILE A 1 1204 ? -14.610 47.506 -23.834 1.00 42.38 1204 ILE A N 1
ATOM 9438 C CA . ILE A 1 1204 ? -15.865 47.978 -23.208 1.00 42.38 1204 ILE A CA 1
ATOM 9439 C C . ILE A 1 1204 ? -16.067 49.499 -23.468 1.00 42.38 1204 ILE A C 1
ATOM 9441 O O . ILE A 1 1204 ? -16.825 50.195 -22.787 1.00 42.38 1204 ILE A O 1
ATOM 9445 N N . HIS A 1 1205 ? -15.412 50.013 -24.514 1.00 33.84 1205 HIS A N 1
ATOM 9446 C CA . HIS A 1 1205 ? -15.689 51.275 -25.214 1.00 33.84 1205 HIS A CA 1
ATOM 9447 C C . HIS A 1 1205 ? -15.718 51.010 -26.725 1.00 33.84 1205 HIS A C 1
ATOM 9449 O O . HIS A 1 1205 ? -16.466 51.741 -27.408 1.00 33.84 1205 HIS A O 1
#

Organism: Tetrahymena thermophila (strain SB210) (NCBI:txid312017)

Secondary structure (DSSP, 8-state):
--SHHHHHHHHHHHS--S------TTSB----TTT--PPBS-TTSSEEEETTEEEE-BTTTBSEEETTT-BEE-TTPBPTTS-EEE---TT--EEE-TTSSBEEESTT---TT-SEEEEEE-S-TTT-SEEEEETT-B--GGGEEEE-TTEEE-TTT-BEEETTT-TTEEEE-TTT-BEEETTPBPSS--EEPTTEEEETTEEEEPBTTB-EEETTSBEE-TT-TTEEEE----TTSTT-EEEETTTTEEEE--TT-SS-SEE-TTSBEEPTT--BS--SEE-TTEEEEEETTEEEEEE--SSEEEE-TT-BEEETT-S--SEE-SSSEEEETTTTEEEE----TTSS-SEEETTT-BEE-TT--S-B-EEEEPTTEEEEES-TT-SS-EEEEETTPPPTT-SS---EEETTT-BEE-TT-EES-EEEE-STTEEEEEETTEEEEEE-PSS------EEEESSTTEEEETTEEEETT-TT----EEETTT-BEE-TT-B-EEEE-TTEEEETTEEEEP-SSEEEEETTT-BEEETT--BSSPEEEE-TTEEEEEETTEEEEEEP-S-GGGT-SEEETT-BEE-TT-SSEEEE-TTTEEEEEETTEEEEEE--SSSS--EE-TTSBEES-TTSBSEE-TTEEEEEEETTTTEEEEEETTS----TT-------HHHHTTS--S----PPP-------------------------------------SSSSSSSS-------S--SS--SSSSSTTSSS--PPPPPPPPSSTTEEEEEEEEETTEEEEEEEEEPTTEEE-TTS-EEEPPTTEEEEEEEEE-TTSBEEETTTS-HHHHHHS-GGG-EEEEEEEPTTEEE-TTSSSEEEPSTTEEEEEEE-SS-EES-STTS-B---HHHHHHTT-EEEEEEESSTTEEE-TTSSSEEEPPTTEEEEEEEETTT--EESS--HHHHHHS--TTEEEEEEEEPTTEEEPTTSS-EEE------TTEEEE-TTSSSEEEESSEEEETTTTEEEEEEEHHHHSTTEEEEEEEEEEETTEEEEEEEEEEESSTTEEEETTEEEEPPTT-S----EEE-TT--EEEHHHHHHH----------S--SSSTTTTHHHHHHHHHHHHHHTTSSSSSS-----------SSSSSTTSSS----------------SHHHHHHHHHHHHHHHHHHHHHHHHHHTT--

Radius of gyration: 47.1 Å; Cα contacts (8 Å, |Δi|>4): 2418; chains: 1; bounding box: 117×112×146 Å

pLDDT: mean 73.91, std 22.84, range [20.89, 97.44]

Mean predicted aligned error: 22.48 Å

Solvent-accessible surface area (backbone atoms only — not comparable to full-atom values): 69786 Å² total; per-residue (Å²): 145,76,73,71,67,58,58,56,58,53,57,71,64,71,78,75,83,77,76,93,68,74,78,68,84,84,58,63,49,65,79,43,88,89,70,83,49,84,39,66,62,58,95,85,48,70,56,22,37,52,97,88,38,74,41,69,62,36,96,91,64,24,42,23,20,19,66,78,82,36,36,52,23,35,72,65,36,70,26,88,79,51,30,32,26,27,49,70,52,99,89,50,66,34,19,29,38,90,77,39,17,25,23,36,50,56,85,77,56,77,59,90,85,51,58,70,43,32,38,22,54,38,91,55,60,88,41,12,53,22,28,37,35,37,66,80,34,79,48,72,68,97,28,65,75,47,63,44,89,65,47,21,29,36,84,87,78,28,28,28,42,48,48,84,84,39,89,70,37,25,26,26,22,75,86,74,38,30,47,24,38,68,64,36,79,35,96,44,78,42,54,39,40,92,70,30,12,32,48,93,36,11,22,33,70,45,32,96,86,28,26,14,21,32,78,88,38,35,51,34,53,68,71,42,67,52,24,74,48,45,26,80,58,64,81,92,44,104,68,37,36,13,27,30,78,89,69,20,19,20,40,62,49,36,67,84,35,60,62,25,23,20,27,27,83,92,41,34,35,30,36,45,88,44,74,35,82,61,70,68,45,49,19,87,45,32,18,38,43,76,57,88,89,22,30,24,41,44,61,57,62,94,60,34,34,20,16,33,90,86,37,38,56,26,40,71,65,38,62,57,32,67,45,39,34,84,69,65,35,12,27,37,84,90,58,25,13,20,38,70,43,37,70,47,84,92,41,58,25,29,31,21,31,60,89,69,32,33,37,31,46,71,82,65,86,68,32,38,49,61,65,49,41,12,69,69,37,18,36,39,64,80,41,90,91,46,75,55,23,28,44,70,43,51,71,52,41,61,55,100,90,42,93,61,43,30,26,26,26,32,60,87,73,40,28,52,27,47,73,69,43,76,41,79,45,65,67,47,28,45,52,85,51,23,28,38,32,71,55,96,86,23,26,23,27,37,81,58,66,83,82,79,74,84,74,65,54,40,70,41,48,37,38,76,55,32,15,31,55,92,33,39,72,44,56,39,73,41,87,92,52,82,37,36,26,19,31,63,86,69,29,32,55,30,50,81,89,47,73,49,31,50,25,32,16,70,70,23,12,32,52,95,35,22,49,39,68,48,40,95,64,30,31,22,16,27,56,92,50,13,36,52,29,46,80,78,43,74,37,73,56,60,68,62,35,45,28,91,70,35,13,40,43,77,56,96,73,30,26,31,46,42,66,47,35,83,56,70,92,70,34,19,26,21,19,32,90,84,36,36,41,25,35,74,72,36,56,57,30,74,48,36,29,72,43,44,27,12,35,40,82,50,100,75,39,32,14,21,42,70,32,30,79,86,54,76,31,31,15,18,28,79,87,40,35,53,25,71,52,49,65,59,18,43,31,29,23,96,67,30,35,56,47,70,78,34,81,88,77,57,22,6,32,59,39,60,76,89,65,91,64,50,54,102,86,64,61,86,72,91,72,56,82,76,56,63,68,67,73,68,83,71,80,96,84,81,85,82,79,86,76,89,80,89,87,84,82,91,76,97,68,73,80,84,85,87,85,88,82,90,81,83,85,83,90,88,83,90,88,85,84,89,88,85,95,80,86,88,84,79,86,83,82,78,86,89,76,86,85,89,87,80,90,89,83,86,88,85,84,89,83,83,73,86,76,75,76,85,81,72,84,86,73,82,86,76,74,68,85,55,76,58,41,68,40,60,45,78,44,80,53,98,94,40,81,42,80,37,48,74,39,39,34,90,35,24,20,56,48,98,86,40,43,55,43,74,38,50,92,49,27,40,34,30,40,38,17,35,63,49,102,80,31,35,71,43,46,58,88,73,50,54,71,69,51,66,74,66,58,57,74,90,61,54,44,61,33,43,73,37,44,38,89,30,37,34,70,29,53,70,35,46,44,35,39,71,38,36,58,57,17,40,41,47,41,40,32,40,102,85,54,76,43,54,67,56,88,88,53,44,52,46,44,54,74,65,54,42,59,74,62,56,56,44,61,36,43,76,41,42,67,48,86,75,35,35,75,32,75,81,27,25,30,35,34,88,51,56,64,59,46,73,34,77,35,34,32,32,74,85,76,73,45,75,41,87,61,63,57,64,62,34,82,74,70,77,59,63,87,54,55,39,80,28,45,78,33,42,37,91,69,32,40,70,39,96,84,26,57,48,42,42,73,68,87,77,86,89,52,93,59,46,70,35,66,40,99,81,73,74,36,40,71,36,27,62,50,23,20,21,34,65,84,79,23,42,62,36,88,88,41,41,14,54,80,78,38,72,55,18,37,19,26,34,33,43,77,47,77,55,98,93,47,76,46,76,50,74,47,37,51,33,43,62,52,86,29,35,24,36,40,101,89,26,57,43,75,36,64,91,58,36,72,66,57,74,44,73,43,64,50,102,82,69,48,79,44,56,45,25,59,40,61,60,74,54,93,78,92,76,91,80,79,78,71,97,72,92,79,87,69,79,80,70,63,60,63,59,55,52,54,54,52,53,53,55,59,63,64,71,70,77,82,81,84,85,88,87,86,82,87,84,92,86,88,84,90,91,88,82,84,81,74,89,77,80,85,86,84,86,89,80,91,86,82,92,80,91,84,94,90,88,91,82,70,78,65,60,61,58,50,54,55,55,50,52,59,49,51,57,53,51,56,49,50,55,55,56,54,56,56,68,75,75,113